Protein AF-A0A934VB43-F1 (afdb_monomer_lite)

Structure (mmCIF, N/CA/C/O backbone):
data_AF-A0A934VB43-F1
#
_entry.id   AF-A0A934VB43-F1
#
loop_
_atom_site.group_PDB
_atom_site.id
_atom_site.type_symbol
_atom_site.label_atom_id
_atom_site.label_alt_id
_atom_site.label_comp_id
_atom_site.label_asym_id
_atom_site.label_entity_id
_atom_site.label_seq_id
_atom_site.pdbx_PDB_ins_code
_atom_site.Cartn_x
_atom_site.Cartn_y
_atom_site.Cartn_z
_atom_site.occupancy
_atom_site.B_iso_or_equiv
_atom_site.auth_seq_id
_atom_site.auth_comp_id
_atom_site.auth_asym_id
_atom_site.auth_atom_id
_atom_site.pdbx_PDB_model_num
ATOM 1 N N . MET A 1 1 ? -65.071 -32.776 -25.000 1.00 30.72 1 MET A N 1
ATOM 2 C CA . MET A 1 1 ? -64.692 -34.018 -24.287 1.00 30.72 1 MET A CA 1
ATOM 3 C C . MET A 1 1 ? -63.366 -33.725 -23.601 1.00 30.72 1 MET A C 1
ATOM 5 O O . MET A 1 1 ? -62.457 -33.312 -24.298 1.00 30.72 1 MET A O 1
ATOM 9 N N . ARG A 1 2 ? -63.382 -33.508 -22.275 1.00 25.47 2 ARG A N 1
ATOM 10 C CA . ARG A 1 2 ? -63.095 -34.509 -21.211 1.00 25.47 2 ARG A CA 1
ATOM 11 C C . ARG A 1 2 ? -61.592 -34.858 -21.193 1.00 25.47 2 ARG A C 1
ATOM 13 O O . ARG A 1 2 ? -61.126 -35.329 -22.214 1.00 25.47 2 ARG A O 1
ATOM 20 N N . CYS A 1 3 ? -60.785 -34.688 -20.141 1.00 23.59 3 CYS A N 1
ATOM 21 C CA . CYS A 1 3 ? -60.962 -34.330 -18.725 1.00 23.59 3 CYS A CA 1
ATOM 22 C C . CYS A 1 3 ? -59.586 -33.889 -18.146 1.00 23.59 3 CYS A C 1
ATOM 24 O O . CYS A 1 3 ? -58.607 -34.555 -18.449 1.00 23.59 3 CYS A O 1
ATOM 26 N N . LEU A 1 4 ? -59.540 -32.782 -17.378 1.00 25.16 4 LEU A N 1
ATOM 27 C CA . LEU A 1 4 ? -59.200 -32.640 -15.930 1.00 25.16 4 LEU A CA 1
ATOM 28 C C . LEU A 1 4 ? -58.019 -33.448 -15.284 1.00 25.16 4 LEU A C 1
ATOM 30 O O . LEU A 1 4 ? -57.544 -34.416 -15.857 1.00 25.16 4 LEU A O 1
ATOM 34 N N . PRO A 1 5 ? -57.515 -33.047 -14.089 1.00 34.06 5 PRO A N 1
ATOM 35 C CA . PRO A 1 5 ? -56.136 -32.613 -13.834 1.00 34.06 5 PRO A CA 1
ATOM 36 C C . PRO A 1 5 ? -55.426 -33.475 -12.762 1.00 34.06 5 PRO A C 1
ATOM 38 O O . PRO A 1 5 ? -56.022 -34.390 -12.198 1.00 34.06 5 PRO A O 1
ATOM 41 N N . ILE A 1 6 ? -54.186 -33.131 -12.392 1.00 23.66 6 ILE A N 1
ATOM 42 C CA . ILE A 1 6 ? -53.597 -33.579 -11.117 1.00 23.66 6 ILE A CA 1
ATOM 43 C C . ILE A 1 6 ? -53.109 -32.364 -10.319 1.00 23.66 6 ILE A C 1
ATOM 45 O O . ILE A 1 6 ? -52.448 -31.469 -10.839 1.00 23.66 6 ILE A O 1
ATOM 49 N N . ILE A 1 7 ? -53.527 -32.355 -9.054 1.00 24.19 7 ILE A N 1
ATOM 50 C CA . ILE A 1 7 ? -53.416 -31.338 -8.009 1.00 24.19 7 ILE A CA 1
ATOM 51 C C . ILE A 1 7 ? -52.409 -31.841 -6.952 1.00 24.19 7 ILE A C 1
ATOM 53 O O . ILE A 1 7 ? -52.614 -32.937 -6.442 1.00 24.19 7 ILE A O 1
ATOM 57 N N . LEU A 1 8 ? -51.422 -30.984 -6.615 1.00 23.41 8 LEU A N 1
ATOM 58 C CA . LEU A 1 8 ? -50.624 -30.836 -5.362 1.00 23.41 8 LEU A CA 1
ATOM 59 C C . LEU A 1 8 ? -49.782 -32.026 -4.805 1.00 23.41 8 LEU A C 1
ATOM 61 O O . LEU A 1 8 ? -50.025 -33.159 -5.204 1.00 23.41 8 LEU A O 1
ATOM 65 N N . PRO A 1 9 ? -48.829 -31.821 -3.845 1.00 28.61 9 PRO A N 1
ATOM 66 C CA . PRO A 1 9 ? -48.512 -30.598 -3.076 1.00 28.61 9 PRO A CA 1
ATOM 67 C C . PRO A 1 9 ? -47.017 -30.199 -2.931 1.00 28.61 9 PRO A C 1
ATOM 69 O O . PRO A 1 9 ? -46.099 -31.004 -3.014 1.00 28.61 9 PRO A O 1
ATOM 72 N N . THR A 1 10 ? -46.827 -28.910 -2.630 1.00 27.45 10 THR A N 1
ATOM 73 C CA . THR A 1 10 ? -45.964 -28.341 -1.574 1.00 27.45 10 THR A CA 1
ATOM 74 C C . THR A 1 10 ? -44.673 -29.084 -1.191 1.00 27.45 10 THR A C 1
ATOM 76 O O . THR A 1 10 ? -44.696 -30.016 -0.393 1.00 27.45 10 THR A O 1
ATOM 79 N N . LEU A 1 11 ? -43.527 -28.539 -1.605 1.00 23.98 11 LEU A N 1
ATOM 80 C CA . LEU A 1 11 ? -42.261 -28.695 -0.887 1.00 23.98 11 LEU A CA 1
ATOM 81 C C . LEU A 1 11 ? -41.616 -27.316 -0.741 1.00 23.98 11 LEU A C 1
ATOM 83 O O . LEU A 1 11 ? -41.136 -26.721 -1.704 1.00 23.98 11 LEU A O 1
ATOM 87 N N . LEU A 1 12 ? -41.680 -26.805 0.491 1.00 26.39 12 LEU A N 1
ATOM 88 C CA . LEU A 1 12 ? -40.843 -25.720 0.979 1.00 26.39 12 LEU A CA 1
ATOM 89 C C . LEU A 1 12 ? -39.377 -26.100 0.742 1.00 26.39 12 LEU A C 1
ATOM 91 O O . LEU A 1 12 ? -38.831 -26.931 1.463 1.00 26.39 12 LEU A O 1
ATOM 95 N N . LEU A 1 13 ? -38.740 -25.473 -0.241 1.00 23.70 13 LEU A N 1
ATOM 96 C CA . LEU A 1 13 ? -37.294 -25.314 -0.253 1.00 23.70 13 LEU A CA 1
ATOM 97 C C . LEU A 1 13 ? -37.015 -23.893 0.216 1.00 23.70 13 LEU A C 1
ATOM 99 O O . LEU A 1 13 ? -37.095 -22.924 -0.534 1.00 23.70 13 LEU A O 1
ATOM 103 N N . SER A 1 14 ? -36.755 -23.798 1.515 1.00 23.78 14 SER A N 1
ATOM 104 C CA . SER A 1 14 ? -35.981 -22.726 2.119 1.00 23.78 14 SER A CA 1
ATOM 105 C C . SER A 1 14 ? -34.763 -22.441 1.241 1.00 23.78 14 SER A C 1
ATOM 107 O O . SER A 1 14 ? -33.879 -23.288 1.112 1.00 23.78 14 SER A O 1
ATOM 109 N N . PHE A 1 15 ? -34.740 -21.258 0.629 1.00 23.98 15 PHE A N 1
ATOM 110 C CA . PHE A 1 15 ? -33.533 -20.678 0.061 1.00 23.98 15 PHE A CA 1
ATOM 111 C C . PHE A 1 15 ? -32.535 -20.508 1.206 1.00 23.98 15 PHE A C 1
ATOM 113 O O . PHE A 1 15 ? -32.638 -19.583 2.008 1.00 23.98 15 PHE A O 1
ATOM 120 N N . ILE A 1 16 ? -31.607 -21.454 1.315 1.00 25.42 16 ILE A N 1
ATOM 121 C CA . ILE A 1 16 ? -30.369 -21.256 2.056 1.00 25.42 16 ILE A CA 1
ATOM 122 C C . ILE A 1 16 ? -29.609 -20.187 1.260 1.00 25.42 16 ILE A C 1
ATOM 124 O O . ILE A 1 16 ? -29.352 -20.414 0.072 1.00 25.42 16 ILE A O 1
ATOM 128 N N . PRO A 1 17 ? -29.303 -19.012 1.834 1.00 25.41 17 PRO A N 1
ATOM 129 C CA . PRO A 1 17 ? -28.443 -18.060 1.158 1.00 25.41 17 PRO A CA 1
ATOM 130 C C . PRO A 1 17 ? -27.089 -18.742 0.952 1.00 25.41 17 PRO A C 1
ATOM 132 O O . PRO A 1 17 ? -26.490 -19.251 1.896 1.00 25.41 17 PRO A O 1
ATOM 135 N N . LEU A 1 18 ? -26.642 -18.796 -0.303 1.00 25.38 18 LEU A N 1
ATOM 136 C CA . LEU A 1 18 ? -25.263 -19.121 -0.639 1.00 25.38 18 LEU A CA 1
ATOM 137 C C . LEU A 1 18 ? -24.367 -18.161 0.151 1.00 25.38 18 LEU A C 1
ATOM 139 O O . LEU A 1 18 ? -24.327 -16.967 -0.141 1.00 25.38 18 LEU A O 1
ATOM 143 N N . GLU A 1 19 ? -23.678 -18.686 1.164 1.00 27.44 19 GLU A N 1
ATOM 144 C CA . GLU A 1 19 ? -22.568 -18.024 1.843 1.00 27.44 19 GLU A CA 1
ATOM 145 C C . GLU A 1 19 ? -21.433 -17.804 0.834 1.00 27.44 19 GLU A C 1
ATOM 147 O O . GLU A 1 19 ? -20.466 -18.557 0.755 1.00 27.44 19 GLU A O 1
ATOM 152 N N . ILE A 1 20 ? -21.545 -16.746 0.034 1.00 32.94 20 ILE A N 1
ATOM 153 C CA . ILE A 1 20 ? -20.415 -16.139 -0.666 1.00 32.94 20 ILE A CA 1
ATOM 154 C C . ILE A 1 20 ? -19.783 -15.177 0.343 1.00 32.94 20 ILE A C 1
ATOM 156 O O . ILE A 1 20 ? -20.053 -13.982 0.348 1.00 32.94 20 ILE A O 1
ATOM 160 N N . GLY A 1 21 ? -19.025 -15.727 1.290 1.00 27.56 21 GLY A N 1
ATOM 161 C CA . GLY A 1 21 ? -18.417 -14.934 2.365 1.00 27.56 21 GLY A CA 1
ATOM 162 C C . GLY A 1 21 ? -17.287 -15.614 3.133 1.00 27.56 21 GLY A C 1
ATOM 163 O O . GLY A 1 21 ? -16.625 -14.963 3.934 1.00 27.56 21 GLY A O 1
ATOM 164 N N . ALA A 1 22 ? -17.015 -16.893 2.875 1.00 32.62 22 ALA A N 1
ATOM 165 C CA . ALA A 1 22 ? -15.919 -17.616 3.501 1.00 32.62 22 ALA A CA 1
ATOM 166 C C . ALA A 1 22 ? -15.182 -18.453 2.455 1.00 32.62 22 ALA A C 1
ATOM 168 O O . ALA A 1 22 ? -15.518 -19.608 2.228 1.00 32.62 22 ALA A O 1
ATOM 169 N N . GLN A 1 23 ? -14.173 -17.878 1.809 1.00 29.91 23 GLN A N 1
ATOM 170 C CA . GLN A 1 23 ? -13.089 -18.644 1.201 1.00 29.91 23 GLN A CA 1
ATOM 171 C C . GLN A 1 23 ? -11.863 -17.739 1.091 1.00 29.91 23 GLN A C 1
ATOM 173 O O . GLN A 1 23 ? -12.001 -16.542 0.861 1.00 29.91 23 GLN A O 1
ATOM 178 N N . TYR A 1 24 ? -10.687 -18.331 1.300 1.00 35.50 24 TYR A N 1
ATOM 179 C CA . TYR A 1 24 ? -9.363 -17.716 1.462 1.00 35.50 24 TYR A CA 1
ATOM 180 C C . TYR A 1 24 ? -8.960 -17.312 2.891 1.00 35.50 24 TYR A C 1
ATOM 182 O O . TYR A 1 24 ? -8.336 -16.277 3.102 1.00 35.50 24 TYR A O 1
ATOM 190 N N . ALA A 1 25 ? -9.198 -18.186 3.871 1.00 29.27 25 ALA A N 1
ATOM 191 C CA . ALA A 1 25 ? -8.056 -18.532 4.718 1.00 29.27 25 ALA A CA 1
ATOM 192 C C . ALA A 1 25 ? -7.138 -19.406 3.842 1.00 29.27 25 ALA A C 1
ATOM 194 O O . ALA A 1 25 ? -7.647 -20.404 3.312 1.00 29.27 25 ALA A O 1
ATOM 195 N N . PRO A 1 26 ? -5.861 -19.054 3.594 1.00 35.50 26 PRO A N 1
ATOM 196 C CA . PRO A 1 26 ? -4.955 -20.016 2.985 1.00 35.50 26 PRO A CA 1
ATOM 197 C C . PRO A 1 26 ? -4.969 -21.262 3.875 1.00 35.50 26 PRO A C 1
ATOM 199 O O . PRO A 1 26 ? -4.879 -21.171 5.102 1.00 35.50 26 PRO A O 1
ATOM 202 N N . ALA A 1 27 ? -5.198 -22.430 3.273 1.00 32.72 27 ALA A N 1
ATOM 203 C CA . ALA A 1 27 ? -4.900 -23.682 3.947 1.00 32.72 27 ALA A CA 1
ATOM 204 C C . ALA A 1 27 ? -3.429 -23.582 4.356 1.00 32.72 27 ALA A C 1
ATOM 206 O O . ALA A 1 27 ? -2.616 -23.421 3.456 1.00 32.72 27 ALA A O 1
ATOM 207 N N . GLY A 1 28 ? -3.156 -23.570 5.671 1.00 41.34 28 GLY A N 1
ATOM 208 C CA . GLY A 1 28 ? -1.897 -23.112 6.273 1.00 41.34 28 GLY A CA 1
ATOM 209 C C . GLY A 1 28 ? -0.705 -23.280 5.345 1.00 41.34 28 GLY A C 1
ATOM 210 O O . GLY A 1 28 ? -0.304 -24.416 5.077 1.00 41.34 28 GLY A O 1
ATOM 211 N N . ASP A 1 29 ? -0.223 -22.158 4.809 1.00 54.03 29 ASP A N 1
ATOM 212 C CA . ASP A 1 29 ? 0.925 -22.169 3.919 1.00 54.03 29 ASP A CA 1
ATOM 213 C C . ASP A 1 29 ? 2.072 -22.832 4.676 1.00 54.03 29 ASP A C 1
ATOM 215 O O . ASP A 1 29 ? 2.354 -22.524 5.835 1.00 54.03 29 ASP A O 1
ATOM 219 N N . ASP A 1 30 ? 2.675 -23.838 4.049 1.00 66.38 30 ASP A N 1
ATOM 220 C CA . ASP A 1 30 ? 3.844 -24.493 4.610 1.00 66.38 30 ASP A CA 1
ATOM 221 C C . ASP A 1 30 ? 4.905 -23.402 4.819 1.00 66.38 30 ASP A C 1
ATOM 223 O O . ASP A 1 30 ? 5.320 -22.805 3.822 1.00 66.38 30 ASP A O 1
ATOM 227 N N . PRO A 1 31 ? 5.362 -23.119 6.059 1.00 61.28 31 PRO A N 1
ATOM 228 C CA . PRO A 1 31 ? 6.317 -22.042 6.319 1.00 61.28 31 PRO A CA 1
ATOM 229 C C . PRO A 1 31 ? 7.597 -22.218 5.495 1.00 61.28 31 PRO A C 1
ATOM 231 O O . PRO A 1 31 ? 8.304 -21.252 5.209 1.00 61.28 31 PRO A O 1
ATOM 234 N N . ARG A 1 32 ? 7.860 -23.444 5.018 1.00 62.59 32 ARG A N 1
ATOM 235 C CA . ARG A 1 32 ? 8.969 -23.748 4.119 1.00 62.59 32 ARG A CA 1
ATOM 236 C C . ARG A 1 32 ? 8.833 -23.152 2.714 1.00 62.59 32 ARG A C 1
ATOM 238 O O . ARG A 1 32 ? 9.773 -23.212 1.928 1.00 62.59 32 ARG A O 1
ATOM 245 N N . GLN A 1 33 ? 7.684 -22.583 2.378 1.00 81.75 33 GLN A N 1
ATOM 246 C CA . GLN A 1 33 ? 7.488 -21.857 1.133 1.00 81.75 33 GLN A CA 1
ATOM 247 C C . GLN A 1 33 ? 7.975 -20.414 1.216 1.00 81.75 33 GLN A C 1
ATOM 249 O O . GLN A 1 33 ? 8.106 -19.810 0.157 1.00 81.75 33 GLN A O 1
ATOM 254 N N . HIS A 1 34 ? 8.279 -19.872 2.401 1.00 89.12 34 HIS A N 1
ATOM 255 C CA . HIS A 1 34 ? 8.817 -18.519 2.545 1.00 89.12 34 HIS A CA 1
ATOM 256 C C . HIS A 1 34 ? 10.342 -18.503 2.409 1.00 89.12 34 HIS A C 1
ATOM 258 O O . HIS A 1 34 ? 11.020 -19.315 3.045 1.00 89.12 34 HIS A O 1
ATOM 264 N N . ARG A 1 35 ? 10.893 -17.592 1.591 1.00 91.12 35 ARG A N 1
ATOM 265 C CA . ARG A 1 35 ? 12.351 -17.501 1.375 1.00 91.12 35 ARG A CA 1
ATOM 266 C C . ARG A 1 35 ? 12.960 -16.310 2.101 1.00 91.12 35 ARG A C 1
ATOM 268 O O . ARG A 1 35 ? 12.441 -15.196 2.019 1.00 91.12 35 ARG A O 1
ATOM 275 N N . MET A 1 36 ? 14.102 -16.549 2.739 1.00 92.12 36 MET A N 1
ATOM 276 C CA . MET A 1 36 ? 15.001 -15.495 3.204 1.00 92.12 36 MET A CA 1
ATOM 277 C C . MET A 1 36 ? 16.068 -15.269 2.143 1.00 92.12 36 MET A C 1
ATOM 279 O O . MET A 1 36 ? 16.710 -16.223 1.704 1.00 92.12 36 MET A O 1
ATOM 283 N N . ARG A 1 37 ? 16.262 -14.019 1.737 1.00 92.62 37 ARG A N 1
ATOM 284 C CA . ARG A 1 37 ? 17.251 -13.611 0.748 1.00 92.62 37 ARG A CA 1
ATOM 285 C C . ARG A 1 37 ? 18.267 -12.677 1.389 1.00 92.62 37 ARG A C 1
ATOM 287 O O . ARG A 1 37 ? 17.895 -11.710 2.044 1.00 92.62 37 ARG A O 1
ATOM 294 N N . PHE A 1 38 ? 19.544 -12.971 1.203 1.00 90.25 38 PHE A N 1
ATOM 295 C CA . PHE A 1 38 ? 20.630 -12.070 1.582 1.00 90.25 38 PHE A CA 1
ATOM 296 C C . PHE A 1 38 ? 21.408 -11.716 0.335 1.00 90.25 38 PHE A C 1
ATOM 298 O O . PHE A 1 38 ? 21.824 -12.620 -0.392 1.00 90.25 38 PHE A O 1
ATOM 305 N N . CYS A 1 39 ? 21.603 -10.425 0.091 1.00 87.44 39 CYS A N 1
ATOM 306 C CA . CYS A 1 39 ? 22.468 -9.970 -0.980 1.00 87.44 39 CYS A CA 1
ATOM 307 C C . CYS A 1 39 ? 23.866 -9.634 -0.459 1.00 87.44 39 CYS A C 1
ATOM 309 O O . CYS A 1 39 ? 24.011 -9.126 0.645 1.00 87.44 39 CYS A O 1
ATOM 311 N N . GLY A 1 40 ? 24.911 -9.904 -1.238 1.00 84.69 40 GLY A N 1
ATOM 312 C CA . GLY A 1 40 ? 26.276 -9.477 -0.924 1.00 84.69 40 GLY A CA 1
ATOM 313 C C . GLY A 1 40 ? 27.052 -8.998 -2.150 1.00 84.69 40 GLY A C 1
ATOM 314 O O . GLY A 1 40 ? 26.732 -9.336 -3.292 1.00 84.69 40 GLY A O 1
ATOM 315 N N . PHE A 1 41 ? 28.125 -8.235 -1.919 1.00 79.94 41 PHE A N 1
ATOM 316 C CA . PHE A 1 41 ? 29.091 -7.846 -2.967 1.00 79.94 41 PHE A CA 1
ATOM 317 C C . PHE A 1 41 ? 30.119 -8.947 -3.281 1.00 79.94 41 PHE A C 1
ATOM 319 O O . PHE A 1 41 ? 30.823 -8.890 -4.295 1.00 79.94 41 PHE A O 1
ATOM 326 N N . GLY A 1 42 ? 30.205 -9.958 -2.415 1.00 80.50 42 GLY A N 1
ATOM 327 C CA . GLY A 1 42 ? 31.135 -11.081 -2.494 1.00 80.50 42 GLY A CA 1
ATOM 328 C C . GLY A 1 42 ? 30.456 -12.396 -2.124 1.00 80.50 42 GLY A C 1
ATOM 329 O O . GLY A 1 42 ? 29.329 -12.631 -2.537 1.00 80.50 42 GLY A O 1
ATOM 330 N N . GLY A 1 43 ? 31.163 -13.254 -1.391 1.00 80.50 43 GLY A N 1
ATOM 331 C CA . GLY A 1 43 ? 30.650 -14.524 -0.874 1.00 80.50 43 GLY A CA 1
ATOM 332 C C . GLY A 1 43 ? 31.689 -15.640 -0.950 1.00 80.50 43 GLY A C 1
ATOM 333 O O . GLY A 1 43 ? 32.466 -15.709 -1.901 1.00 80.50 43 GLY A O 1
ATOM 334 N N . ASN A 1 44 ? 31.712 -16.496 0.068 1.00 82.94 44 ASN A N 1
ATOM 335 C CA . ASN A 1 44 ? 32.558 -17.684 0.151 1.00 82.94 44 ASN A CA 1
ATOM 336 C C . ASN A 1 44 ? 31.795 -18.821 0.856 1.00 82.94 44 ASN A C 1
ATOM 338 O O . ASN A 1 44 ? 30.728 -18.596 1.432 1.00 82.94 44 ASN A O 1
ATOM 342 N N . GLY A 1 45 ? 32.354 -20.033 0.839 1.00 84.94 45 GLY A N 1
ATOM 343 C CA . GLY A 1 45 ? 31.740 -21.195 1.486 1.00 84.94 45 GLY A CA 1
ATOM 344 C C . GLY A 1 45 ? 31.411 -20.990 2.970 1.00 84.94 45 GLY A C 1
ATOM 345 O O . GLY A 1 45 ? 30.345 -21.414 3.401 1.00 84.94 45 GLY A O 1
ATOM 346 N N . GLU A 1 46 ? 32.256 -20.283 3.728 1.00 85.38 46 GLU A N 1
ATOM 347 C CA . GLU A 1 46 ? 32.036 -20.019 5.159 1.00 85.38 46 GLU A CA 1
ATOM 348 C C . GLU A 1 46 ? 30.787 -19.164 5.412 1.00 85.38 46 GLU A C 1
ATOM 350 O O . GLU A 1 46 ? 29.959 -19.513 6.254 1.00 85.38 46 GLU A O 1
ATOM 355 N N . LEU A 1 47 ? 30.600 -18.088 4.640 1.00 84.81 47 LEU A N 1
ATOM 356 C CA . LEU A 1 47 ? 29.392 -17.268 4.699 1.00 84.81 47 LEU A CA 1
ATOM 357 C C . LEU A 1 47 ? 28.147 -18.101 4.367 1.00 84.81 47 LEU A C 1
ATOM 359 O O . LEU A 1 47 ? 27.143 -18.030 5.075 1.00 84.81 47 LEU A O 1
ATOM 363 N N . LEU A 1 48 ? 28.207 -18.908 3.305 1.00 88.94 48 LEU A N 1
ATOM 364 C CA . LEU A 1 48 ? 27.081 -19.749 2.891 1.00 88.94 48 LEU A CA 1
ATOM 365 C C . LEU A 1 48 ? 26.742 -20.817 3.942 1.00 88.94 48 LEU A C 1
ATOM 367 O O . LEU A 1 48 ? 25.565 -21.070 4.210 1.00 88.94 48 LEU A O 1
ATOM 371 N N . ASP A 1 49 ? 27.754 -21.421 4.564 1.00 87.44 49 ASP A N 1
ATOM 372 C CA . ASP A 1 49 ? 27.588 -22.394 5.647 1.00 87.44 49 ASP A CA 1
ATOM 373 C C . ASP A 1 49 ? 26.952 -21.741 6.881 1.00 87.44 49 ASP A C 1
ATOM 375 O O . ASP A 1 49 ? 26.014 -22.295 7.459 1.00 87.44 49 ASP A O 1
ATOM 379 N N . ALA A 1 50 ? 27.391 -20.533 7.244 1.00 83.50 50 ALA A N 1
ATOM 380 C CA . ALA A 1 50 ? 26.793 -19.772 8.335 1.00 83.50 50 ALA A CA 1
ATOM 381 C C . ALA A 1 50 ? 25.311 -19.470 8.058 1.00 83.50 50 ALA A C 1
ATOM 383 O O . ALA A 1 50 ? 24.448 -19.815 8.869 1.00 83.50 50 ALA A O 1
ATOM 384 N N . LEU A 1 51 ? 24.996 -18.883 6.897 1.00 86.38 51 LEU A N 1
ATOM 385 C CA . LEU A 1 51 ? 23.628 -18.497 6.539 1.00 86.38 51 LEU A CA 1
ATOM 386 C C . LEU A 1 51 ? 22.683 -19.707 6.445 1.00 86.38 51 LEU A C 1
ATOM 388 O O . LEU A 1 51 ? 21.593 -19.691 7.024 1.00 86.38 51 LEU A O 1
ATOM 392 N N . SER A 1 52 ? 23.103 -20.778 5.767 1.00 85.00 52 SER A N 1
ATOM 393 C CA . SER A 1 52 ? 22.294 -21.999 5.611 1.00 85.00 52 SER A CA 1
ATOM 394 C C . SER A 1 52 ? 22.074 -22.746 6.931 1.00 85.00 52 SER A C 1
ATOM 396 O O . SER A 1 52 ? 21.063 -23.428 7.105 1.00 85.00 52 SER A O 1
ATOM 398 N N . ALA A 1 53 ? 22.969 -22.584 7.912 1.00 82.19 53 ALA A N 1
ATOM 399 C CA . ALA A 1 53 ? 22.771 -23.136 9.248 1.00 82.19 53 ALA A CA 1
ATOM 400 C C . ALA A 1 53 ? 21.654 -22.430 10.040 1.00 82.19 53 ALA A C 1
ATOM 402 O O . ALA A 1 53 ? 21.110 -23.049 10.967 1.00 82.19 53 ALA A O 1
ATOM 403 N N . MET A 1 54 ? 21.331 -21.175 9.695 1.00 80.00 54 MET A N 1
ATOM 404 C CA . MET A 1 54 ? 20.328 -20.345 10.372 1.00 80.00 54 MET A CA 1
ATOM 405 C C . MET A 1 54 ? 18.932 -20.462 9.756 1.00 80.00 54 MET A C 1
ATOM 407 O O . MET A 1 54 ? 17.958 -20.505 10.513 1.00 80.00 54 MET A O 1
ATOM 411 N N . TRP A 1 55 ? 18.828 -20.550 8.425 1.00 83.69 55 TRP A N 1
ATOM 412 C CA . TRP A 1 55 ? 17.541 -20.594 7.727 1.00 83.69 55 TRP A CA 1
ATOM 413 C C . TRP A 1 55 ? 17.486 -21.686 6.651 1.00 83.69 55 TRP A C 1
ATOM 415 O O . TRP A 1 55 ? 18.368 -21.749 5.796 1.00 83.69 55 TRP A O 1
ATOM 425 N N . PRO A 1 56 ? 16.432 -22.525 6.646 1.00 75.62 56 PRO A N 1
ATOM 426 C CA . PRO A 1 56 ? 16.348 -23.680 5.753 1.00 75.62 56 PRO A CA 1
ATOM 427 C C . PRO A 1 56 ? 16.036 -23.325 4.288 1.00 75.62 56 PRO A C 1
ATOM 429 O O . PRO A 1 56 ? 16.380 -24.103 3.404 1.00 75.62 56 PRO A O 1
ATOM 432 N N . ASN A 1 57 ? 15.402 -22.176 4.012 1.00 84.56 57 ASN A N 1
ATOM 433 C CA . ASN A 1 57 ? 14.989 -21.762 2.661 1.00 84.56 57 ASN A CA 1
ATOM 434 C C . ASN A 1 57 ? 15.680 -20.465 2.250 1.00 84.56 57 ASN A C 1
ATOM 436 O O . ASN A 1 57 ? 15.070 -19.395 2.192 1.00 84.56 57 ASN A O 1
ATOM 440 N N . LEU A 1 58 ? 16.977 -20.583 1.998 1.00 90.19 58 LEU A N 1
ATOM 441 C CA . LEU A 1 58 ? 17.851 -19.458 1.712 1.00 90.19 58 LEU A CA 1
ATOM 442 C C . LEU A 1 58 ? 18.024 -19.238 0.200 1.00 90.19 58 LEU A C 1
ATOM 444 O O . LEU A 1 58 ? 18.306 -20.168 -0.564 1.00 90.19 58 LEU A O 1
ATOM 448 N N . ASP A 1 59 ? 17.886 -17.984 -0.218 1.00 92.56 59 ASP A N 1
ATOM 449 C CA . ASP A 1 59 ? 18.308 -17.466 -1.520 1.00 92.56 59 ASP A CA 1
ATOM 450 C C . ASP A 1 59 ? 19.523 -16.561 -1.294 1.00 92.56 59 ASP A C 1
ATOM 452 O O . ASP A 1 59 ? 19.446 -15.565 -0.575 1.00 92.56 59 ASP A O 1
ATOM 456 N N . TYR A 1 60 ? 20.670 -16.921 -1.862 1.00 93.81 60 TYR A N 1
ATOM 457 C CA . TYR A 1 60 ? 21.823 -16.036 -1.845 1.00 93.81 60 TYR A CA 1
ATOM 458 C C . TYR A 1 60 ? 21.820 -15.181 -3.106 1.00 93.81 60 TYR A C 1
ATOM 460 O O . TYR A 1 60 ? 21.973 -15.683 -4.225 1.00 93.81 60 TYR A O 1
ATOM 468 N N . CYS A 1 61 ? 21.655 -13.880 -2.909 1.00 93.56 61 CYS A N 1
ATOM 469 C CA . CYS A 1 61 ? 21.782 -12.887 -3.951 1.00 93.56 61 CYS A CA 1
ATOM 470 C C . CYS A 1 61 ? 23.209 -12.340 -3.989 1.00 93.56 61 CYS A C 1
ATOM 472 O O . CYS A 1 61 ? 23.851 -12.139 -2.959 1.00 93.56 61 CYS A O 1
ATOM 474 N N . ARG A 1 62 ? 23.706 -12.051 -5.187 1.00 92.31 62 ARG A N 1
ATOM 475 C CA . ARG A 1 62 ? 24.952 -11.310 -5.358 1.00 92.31 62 ARG A CA 1
ATOM 476 C C . ARG A 1 62 ? 24.760 -10.114 -6.281 1.00 92.31 62 ARG A C 1
ATOM 478 O O . ARG A 1 62 ? 24.104 -10.219 -7.320 1.00 92.31 62 ARG A O 1
ATOM 485 N N . ALA A 1 63 ? 25.390 -8.995 -5.932 1.00 91.00 63 ALA A N 1
ATOM 486 C CA . ALA A 1 63 ? 25.510 -7.853 -6.828 1.00 91.00 63 ALA A CA 1
ATOM 487 C C . ALA A 1 63 ? 26.218 -8.279 -8.127 1.00 91.00 63 ALA A C 1
ATOM 489 O O . ALA A 1 63 ? 27.313 -8.849 -8.108 1.00 91.00 63 ALA A O 1
ATOM 490 N N . TYR A 1 64 ? 25.577 -8.030 -9.264 1.00 92.81 64 TYR A N 1
ATOM 491 C CA . TYR A 1 64 ? 26.087 -8.399 -10.573 1.00 92.81 64 TYR A CA 1
ATOM 492 C C . TYR A 1 64 ? 27.273 -7.515 -10.947 1.00 92.81 64 TYR A C 1
ATOM 494 O O . TYR A 1 64 ? 27.161 -6.292 -11.021 1.00 92.81 64 TYR A O 1
ATOM 502 N N . ASP A 1 65 ? 28.393 -8.162 -11.251 1.00 92.06 65 ASP A N 1
ATOM 503 C CA . ASP A 1 65 ? 29.622 -7.512 -11.684 1.00 92.06 65 ASP A CA 1
ATOM 504 C C . ASP A 1 65 ? 30.111 -8.183 -12.970 1.00 92.06 65 ASP A C 1
ATOM 506 O O . ASP A 1 65 ? 30.481 -9.362 -12.986 1.00 92.06 65 ASP A O 1
ATOM 510 N N . ARG A 1 66 ? 30.096 -7.422 -14.068 1.00 90.62 66 ARG A N 1
ATOM 511 C CA . ARG A 1 66 ? 30.475 -7.905 -15.400 1.00 90.62 66 ARG A CA 1
ATOM 512 C C . ARG A 1 66 ? 31.894 -8.477 -15.427 1.00 90.62 66 ARG A C 1
ATOM 514 O O . ARG A 1 66 ? 32.146 -9.420 -16.178 1.00 90.62 66 ARG A O 1
ATOM 521 N N . ASP A 1 67 ? 32.796 -7.940 -14.614 1.00 93.19 67 ASP A N 1
ATOM 522 C CA . ASP A 1 67 ? 34.207 -8.317 -14.634 1.00 93.19 67 ASP A CA 1
ATOM 523 C C . ASP A 1 67 ? 34.502 -9.518 -13.718 1.00 93.19 67 ASP A C 1
ATOM 525 O O . ASP A 1 67 ? 35.599 -10.075 -13.755 1.00 93.19 67 ASP A O 1
ATOM 529 N N . LYS A 1 68 ? 33.504 -9.987 -12.951 1.00 94.88 68 LYS A N 1
ATOM 530 C CA . LYS A 1 68 ? 33.618 -11.111 -12.000 1.00 94.88 68 LYS A CA 1
ATOM 531 C C . LYS A 1 68 ? 32.708 -12.296 -12.327 1.00 94.88 68 LYS A C 1
ATOM 533 O O . LYS A 1 68 ? 32.329 -13.064 -11.443 1.00 94.88 68 LYS A O 1
ATOM 538 N N . VAL A 1 69 ? 32.354 -12.480 -13.600 1.00 95.94 69 VAL A N 1
ATOM 539 C CA . VAL A 1 69 ? 31.514 -13.608 -14.053 1.00 95.94 69 VAL A CA 1
ATOM 540 C C . VAL A 1 69 ? 32.051 -14.982 -13.609 1.00 95.94 69 VAL A C 1
ATOM 542 O O . VAL A 1 69 ? 31.242 -15.768 -13.111 1.00 95.94 69 VAL A O 1
ATOM 545 N N . PRO A 1 70 ? 33.362 -15.296 -13.712 1.00 96.75 70 PRO A N 1
ATOM 546 C CA . PRO A 1 70 ? 33.889 -16.574 -13.225 1.00 96.75 70 PRO A CA 1
ATOM 547 C C . PRO A 1 70 ? 33.646 -16.794 -11.725 1.00 96.75 70 PRO A C 1
ATOM 549 O O . PRO A 1 70 ? 33.185 -17.866 -11.334 1.00 96.75 70 PRO A O 1
ATOM 552 N N . ASP A 1 71 ? 33.866 -15.767 -10.901 1.00 94.56 71 ASP A N 1
ATOM 553 C CA . ASP A 1 71 ? 33.648 -15.839 -9.452 1.00 94.56 71 ASP A CA 1
ATOM 554 C C . ASP A 1 71 ? 32.167 -16.049 -9.123 1.00 94.56 71 ASP A C 1
ATOM 556 O O . ASP A 1 71 ? 31.820 -16.787 -8.204 1.00 94.56 71 ASP A O 1
ATOM 560 N N . MET A 1 72 ? 31.269 -15.385 -9.859 1.00 95.88 72 MET A N 1
ATOM 561 C CA . MET A 1 72 ? 29.824 -15.559 -9.683 1.00 95.88 72 MET A CA 1
ATOM 562 C C . MET A 1 72 ? 29.383 -16.979 -10.052 1.00 95.88 72 MET A C 1
ATOM 564 O O . MET A 1 72 ? 28.564 -17.560 -9.344 1.00 95.88 72 MET A O 1
ATOM 568 N N . ALA A 1 73 ? 29.938 -17.560 -11.119 1.00 96.81 73 ALA A N 1
ATOM 569 C CA . ALA A 1 73 ? 29.633 -18.928 -11.541 1.00 96.81 73 ALA A CA 1
ATOM 570 C C . ALA A 1 73 ? 30.136 -19.983 -10.537 1.00 96.81 73 ALA A C 1
ATOM 572 O O . ALA A 1 73 ? 29.450 -20.979 -10.275 1.00 96.81 73 ALA A O 1
ATOM 573 N N . ALA A 1 74 ? 31.314 -19.757 -9.943 1.00 95.62 74 ALA A N 1
ATOM 574 C CA . ALA A 1 74 ? 31.832 -20.591 -8.861 1.00 95.62 74 ALA A CA 1
ATOM 575 C C . ALA A 1 74 ? 30.891 -20.553 -7.646 1.00 95.62 74 ALA A C 1
ATOM 577 O O . ALA A 1 74 ? 30.416 -21.598 -7.201 1.00 95.62 74 ALA A O 1
ATOM 578 N N . LEU A 1 75 ? 30.501 -19.353 -7.204 1.00 94.19 75 LEU A N 1
ATOM 579 C CA . LEU A 1 75 ? 29.588 -19.171 -6.074 1.00 94.19 75 LEU A CA 1
ATOM 580 C C . LEU A 1 75 ? 28.185 -19.755 -6.333 1.00 94.19 75 LEU A C 1
ATOM 582 O O . LEU A 1 75 ? 27.584 -20.379 -5.457 1.00 94.19 75 LEU A O 1
ATOM 586 N N . SER A 1 76 ? 27.669 -19.630 -7.560 1.00 96.00 76 SER A N 1
ATOM 587 C CA . SER A 1 76 ? 26.422 -20.285 -7.984 1.00 96.00 76 SER A CA 1
ATOM 588 C C . SER A 1 76 ? 26.508 -21.818 -7.915 1.00 96.00 76 SER A C 1
ATOM 590 O O . SER A 1 76 ? 25.516 -22.511 -7.682 1.00 96.00 76 SER A O 1
ATOM 592 N N . SER A 1 77 ? 27.693 -22.392 -8.111 1.00 95.50 77 SER A N 1
ATOM 593 C CA . SER A 1 77 ? 27.899 -23.836 -7.977 1.00 95.50 77 SER A CA 1
ATOM 594 C C . SER A 1 77 ? 27.968 -24.252 -6.505 1.00 95.50 77 SER A C 1
ATOM 596 O O . SER A 1 77 ? 27.255 -25.173 -6.113 1.00 95.50 77 SER A O 1
ATOM 598 N N . GLU A 1 78 ? 28.700 -23.508 -5.672 1.00 94.62 78 GLU A N 1
ATOM 599 C CA . GLU A 1 78 ? 28.792 -23.751 -4.221 1.00 94.62 78 GLU A CA 1
ATOM 600 C C . GLU A 1 78 ? 27.440 -23.643 -3.496 1.00 94.62 78 GLU A C 1
ATOM 602 O O . GLU A 1 78 ? 27.156 -24.409 -2.571 1.00 94.62 78 GLU A O 1
ATOM 607 N N . THR A 1 79 ? 26.584 -22.708 -3.915 1.00 93.19 79 THR A N 1
ATOM 608 C CA . THR A 1 79 ? 25.216 -22.563 -3.385 1.00 93.19 79 THR A CA 1
ATOM 609 C C . THR A 1 79 ? 24.323 -23.738 -3.776 1.00 93.19 79 THR A C 1
ATOM 611 O O . THR A 1 79 ? 23.581 -24.250 -2.936 1.00 93.19 79 THR A O 1
ATOM 614 N N . ARG A 1 80 ? 24.431 -24.238 -5.015 1.00 91.00 80 ARG A N 1
ATOM 615 C CA . ARG A 1 80 ? 23.699 -25.436 -5.463 1.00 91.00 80 ARG A CA 1
ATOM 616 C C . ARG A 1 80 ? 24.113 -26.692 -4.700 1.00 91.00 80 ARG A C 1
ATOM 618 O O . ARG A 1 80 ? 23.243 -27.481 -4.343 1.00 91.00 80 ARG A O 1
ATOM 625 N N . GLU A 1 81 ? 25.400 -26.855 -4.392 1.00 92.44 81 GLU A N 1
ATOM 626 C CA . GLU A 1 81 ? 25.897 -27.953 -3.543 1.00 92.44 81 GLU A CA 1
ATOM 627 C C . GLU A 1 81 ? 25.275 -27.933 -2.135 1.00 92.44 81 GLU A C 1
ATOM 629 O O . GLU A 1 81 ? 25.077 -28.983 -1.525 1.00 92.44 81 GLU A O 1
ATOM 634 N N . ARG A 1 82 ? 24.885 -26.746 -1.655 1.00 91.00 82 ARG A N 1
ATOM 635 C CA . ARG A 1 82 ? 24.208 -26.517 -0.368 1.00 91.00 82 ARG A CA 1
ATOM 636 C C . ARG A 1 82 ? 22.683 -26.492 -0.463 1.00 91.00 82 ARG A C 1
ATOM 638 O O . ARG A 1 82 ? 22.017 -26.180 0.518 1.00 91.00 82 ARG A O 1
ATOM 645 N N . SER A 1 83 ? 22.109 -26.834 -1.619 1.00 89.75 83 SER A N 1
ATOM 646 C CA . SER A 1 83 ? 20.658 -26.769 -1.870 1.00 89.75 83 SER A CA 1
ATOM 647 C C . SER A 1 83 ? 20.048 -25.370 -1.680 1.00 89.75 83 SER A C 1
ATOM 649 O O . SER A 1 83 ? 18.861 -25.242 -1.383 1.00 89.75 83 SER A O 1
ATOM 651 N N . MET A 1 84 ? 20.844 -24.318 -1.874 1.00 91.44 84 MET A N 1
ATOM 652 C CA . MET A 1 84 ? 20.400 -22.925 -1.819 1.00 91.44 84 MET A CA 1
ATOM 653 C C . MET A 1 84 ? 20.008 -22.420 -3.210 1.00 91.44 84 MET A C 1
ATOM 655 O O . MET A 1 84 ? 20.485 -22.923 -4.232 1.00 91.44 84 MET A O 1
ATOM 659 N N . GLN A 1 85 ? 19.154 -21.396 -3.263 1.00 92.19 85 GLN A N 1
ATOM 660 C CA . GLN A 1 85 ? 18.931 -20.654 -4.507 1.00 92.19 85 GLN A CA 1
ATOM 661 C C . GLN A 1 85 ? 20.036 -19.614 -4.699 1.00 92.19 85 GLN A C 1
ATOM 663 O O . GLN A 1 85 ? 20.586 -19.101 -3.726 1.00 92.19 85 GLN A O 1
ATOM 668 N N . PHE A 1 86 ? 20.363 -19.331 -5.960 1.00 95.44 86 PHE A N 1
ATOM 669 C CA . PHE A 1 86 ? 21.306 -18.284 -6.327 1.00 95.44 86 PHE A CA 1
ATOM 670 C C . PHE A 1 86 ? 20.648 -17.319 -7.302 1.00 95.44 86 PHE A C 1
ATOM 672 O O . PHE A 1 86 ? 20.091 -17.731 -8.330 1.00 95.44 86 PHE A O 1
ATOM 679 N N . SER A 1 87 ? 20.736 -16.039 -6.982 1.00 95.88 87 SER A N 1
ATOM 680 C CA . SER A 1 87 ? 20.176 -14.952 -7.770 1.00 95.88 87 SER A CA 1
ATOM 681 C C . SER A 1 87 ? 21.199 -13.830 -7.926 1.00 95.88 87 SER A C 1
ATOM 683 O O . SER A 1 87 ? 22.158 -13.719 -7.164 1.00 95.88 87 SER A O 1
ATOM 685 N N . LEU A 1 88 ? 21.024 -13.010 -8.956 1.00 95.88 88 LEU A N 1
ATOM 686 C CA . LEU A 1 88 ? 21.877 -11.850 -9.202 1.00 95.88 88 LEU A CA 1
ATOM 687 C C . LEU A 1 88 ? 21.043 -10.582 -9.195 1.00 95.88 88 LEU A C 1
ATOM 689 O O . LEU A 1 88 ? 19.870 -10.627 -9.563 1.00 95.88 88 LEU A O 1
ATOM 693 N N . GLN A 1 89 ? 21.641 -9.454 -8.823 1.00 93.00 89 GLN A N 1
ATOM 694 C CA . GLN A 1 89 ? 20.948 -8.172 -8.887 1.00 93.00 89 GLN A CA 1
ATOM 695 C C . GLN A 1 89 ? 21.820 -7.008 -9.319 1.00 93.00 89 GLN A C 1
ATOM 697 O O . GLN A 1 89 ? 23.027 -7.017 -9.108 1.00 93.00 89 GLN A O 1
ATOM 702 N N . ALA A 1 90 ? 21.209 -5.986 -9.907 1.00 88.94 90 ALA A N 1
ATOM 703 C CA . ALA A 1 90 ? 21.896 -4.755 -10.270 1.00 88.94 90 ALA A CA 1
ATOM 704 C C . ALA A 1 90 ? 20.961 -3.553 -10.185 1.00 88.94 90 ALA A C 1
ATOM 706 O O . ALA A 1 90 ? 19.785 -3.662 -10.530 1.00 88.94 90 ALA A O 1
ATOM 707 N N . ALA A 1 91 ? 21.515 -2.383 -9.860 1.00 79.44 91 ALA A N 1
ATOM 708 C CA . ALA A 1 91 ? 20.780 -1.118 -9.850 1.00 79.44 91 ALA A CA 1
ATOM 709 C C . ALA A 1 91 ? 20.391 -0.593 -11.255 1.00 79.44 91 ALA A C 1
ATOM 711 O O . ALA A 1 91 ? 19.880 0.510 -11.414 1.00 79.44 91 ALA A O 1
ATOM 712 N N . GLY A 1 92 ? 20.698 -1.359 -12.305 1.00 80.19 92 GLY A N 1
ATOM 713 C CA . GLY A 1 92 ? 20.423 -1.051 -13.702 1.00 80.19 92 GLY A CA 1
ATOM 714 C C . GLY A 1 92 ? 21.281 -1.896 -14.644 1.00 80.19 92 GLY A C 1
ATOM 715 O O . GLY A 1 92 ? 21.981 -2.811 -14.199 1.00 80.19 92 GLY A O 1
ATOM 716 N N . PRO A 1 93 ? 21.251 -1.627 -15.960 1.00 86.19 93 PRO A N 1
ATOM 717 C CA . PRO A 1 93 ? 22.145 -2.286 -16.899 1.00 86.19 93 PRO A CA 1
ATOM 718 C C . PRO A 1 93 ? 23.605 -1.961 -16.564 1.00 86.19 93 PRO A C 1
ATOM 720 O O . PRO A 1 93 ? 24.088 -0.860 -16.816 1.00 86.19 93 PRO A O 1
ATOM 723 N N . VAL A 1 94 ? 24.319 -2.940 -16.015 1.00 88.25 94 VAL A N 1
ATOM 724 C CA . VAL A 1 94 ? 25.772 -2.886 -15.844 1.00 88.25 94 VAL A CA 1
ATOM 725 C C . VAL A 1 94 ? 26.417 -2.977 -17.221 1.00 88.25 94 VAL A C 1
ATOM 727 O O . VAL A 1 94 ? 26.270 -3.975 -17.922 1.00 88.25 94 VAL A O 1
ATOM 730 N N . VAL A 1 95 ? 27.094 -1.910 -17.627 1.00 89.25 95 VAL A N 1
ATOM 731 C CA . VAL A 1 95 ? 27.706 -1.746 -18.949 1.00 89.25 95 VAL A CA 1
ATOM 732 C C . VAL A 1 95 ? 29.136 -1.242 -18.798 1.00 89.25 95 VAL A C 1
ATOM 734 O O . VAL A 1 95 ? 29.508 -0.719 -17.753 1.00 89.25 95 VAL A O 1
ATOM 737 N N . ALA A 1 96 ? 29.949 -1.374 -19.851 1.00 88.81 96 ALA A N 1
ATOM 738 C CA . ALA A 1 96 ? 31.275 -0.754 -19.854 1.00 88.81 96 ALA A CA 1
ATOM 739 C C . ALA A 1 96 ? 31.178 0.767 -19.677 1.00 88.81 96 ALA A C 1
ATOM 741 O O . ALA A 1 96 ? 30.257 1.406 -20.197 1.00 88.81 96 ALA A O 1
ATOM 742 N N . GLU A 1 97 ? 32.193 1.347 -19.041 1.00 86.06 97 GLU A N 1
ATOM 743 C CA . GLU A 1 97 ? 32.314 2.791 -18.873 1.00 86.06 97 GLU A CA 1
ATOM 744 C C . GLU A 1 97 ? 32.140 3.544 -20.211 1.00 86.06 97 GLU A C 1
ATOM 746 O O . GLU A 1 97 ? 32.598 3.130 -21.292 1.00 86.06 97 GLU A O 1
ATOM 751 N N . GLY A 1 98 ? 31.376 4.637 -20.154 1.00 85.94 98 GLY A N 1
ATOM 752 C CA . GLY A 1 98 ? 31.024 5.470 -21.303 1.00 85.94 98 GLY A CA 1
ATOM 753 C C . GLY A 1 98 ? 30.107 4.808 -22.342 1.00 85.94 98 GLY A C 1
ATOM 754 O O . GLY A 1 98 ? 29.871 5.406 -23.390 1.00 85.94 98 GLY A O 1
ATOM 755 N N . TYR A 1 99 ? 29.592 3.589 -22.119 1.00 90.31 99 TYR A N 1
ATOM 756 C CA . TYR A 1 99 ? 28.669 2.945 -23.065 1.00 90.31 99 TYR A CA 1
ATOM 757 C C . TYR A 1 99 ? 27.412 3.790 -23.289 1.00 90.31 99 TYR A C 1
ATOM 759 O O . TYR A 1 99 ? 27.076 4.074 -24.437 1.00 90.31 99 TYR A O 1
ATOM 767 N N . LEU A 1 100 ? 26.760 4.244 -22.214 1.00 88.50 100 LEU A N 1
ATOM 768 C CA . LEU A 1 100 ? 25.550 5.064 -22.320 1.00 88.50 100 LEU A CA 1
ATOM 769 C C . LEU A 1 100 ? 25.823 6.397 -23.031 1.00 88.50 100 LEU A C 1
ATOM 771 O O . LEU A 1 100 ? 25.013 6.807 -23.859 1.00 88.50 100 LEU A O 1
ATOM 775 N N . ASP A 1 101 ? 26.985 7.023 -22.808 1.00 89.19 101 ASP A N 1
ATOM 776 C CA . ASP A 1 101 ? 27.384 8.239 -23.529 1.00 89.19 101 ASP A CA 1
ATOM 777 C C . ASP A 1 101 ? 27.580 7.995 -25.022 1.00 89.19 101 ASP A C 1
ATOM 779 O O . ASP A 1 101 ? 27.029 8.731 -25.839 1.00 89.19 101 ASP A O 1
ATOM 783 N N . ARG A 1 102 ? 28.317 6.938 -25.392 1.00 93.25 102 ARG A N 1
ATOM 784 C CA . ARG A 1 102 ? 28.547 6.579 -26.801 1.00 93.25 102 ARG A CA 1
ATOM 785 C C . ARG A 1 102 ? 27.247 6.262 -27.536 1.00 93.25 102 ARG A C 1
ATOM 787 O O . ARG A 1 102 ? 27.156 6.520 -28.731 1.00 93.25 102 ARG A O 1
ATOM 794 N N . GLN A 1 103 ? 26.269 5.692 -26.834 1.00 93.81 103 GLN A N 1
ATOM 795 C CA . GLN A 1 103 ? 24.965 5.336 -27.394 1.00 93.81 103 GLN A CA 1
ATOM 796 C C . GLN A 1 103 ? 23.935 6.470 -27.311 1.00 93.81 103 GLN A C 1
ATOM 798 O O . GLN A 1 103 ? 22.874 6.350 -27.913 1.00 93.81 103 GLN A O 1
ATOM 803 N N . GLY A 1 104 ? 24.203 7.544 -26.559 1.00 91.19 104 GLY A N 1
ATOM 804 C CA . GLY A 1 104 ? 23.199 8.568 -26.256 1.00 91.19 104 GLY A CA 1
ATOM 805 C C . GLY A 1 104 ? 22.011 8.032 -25.447 1.00 91.19 104 GLY A C 1
ATOM 806 O O . GLY A 1 104 ? 20.907 8.552 -25.561 1.00 91.19 104 GLY A O 1
ATOM 807 N N . ALA A 1 105 ? 22.225 6.989 -24.643 1.00 92.00 105 ALA A N 1
ATOM 808 C CA . ALA A 1 105 ? 21.179 6.213 -23.976 1.00 92.00 105 ALA A CA 1
ATOM 809 C C . ALA A 1 105 ? 20.905 6.674 -22.531 1.00 92.00 105 ALA A C 1
ATOM 811 O O . ALA A 1 105 ? 20.552 5.865 -21.675 1.00 92.00 105 ALA A O 1
ATOM 812 N N . TRP A 1 106 ? 21.102 7.961 -22.240 1.00 90.00 106 TRP A N 1
ATOM 813 C CA . TRP A 1 106 ? 20.787 8.549 -20.937 1.00 90.00 106 TRP A CA 1
ATOM 814 C C . TRP A 1 106 ? 19.338 9.014 -20.887 1.00 90.00 106 TRP A C 1
ATOM 816 O O . TRP A 1 106 ? 18.866 9.671 -21.818 1.00 90.00 106 TRP A O 1
ATOM 826 N N . ALA A 1 107 ? 18.654 8.740 -19.774 1.00 88.38 107 ALA A N 1
ATOM 827 C CA . ALA A 1 107 ? 17.412 9.439 -19.489 1.00 88.38 107 ALA A CA 1
ATOM 828 C C . ALA A 1 107 ? 17.709 10.939 -19.341 1.00 88.38 107 ALA A C 1
ATOM 830 O O . ALA A 1 107 ? 18.748 11.325 -18.804 1.00 88.38 107 ALA A O 1
ATOM 831 N N . LEU A 1 108 ? 16.791 11.777 -19.822 1.00 90.62 108 LEU A N 1
ATOM 832 C CA . LEU A 1 108 ? 16.882 13.231 -19.703 1.00 90.62 108 LEU A CA 1
ATOM 833 C C . LEU A 1 108 ? 15.744 13.759 -18.839 1.00 90.62 108 LEU A C 1
ATOM 835 O O . LEU A 1 108 ? 14.598 13.319 -19.001 1.00 90.62 108 LEU A O 1
ATOM 839 N N . ASP A 1 109 ? 16.059 14.705 -17.959 1.00 90.19 109 ASP A N 1
ATOM 840 C CA . ASP A 1 109 ? 15.056 15.452 -17.205 1.00 90.19 109 ASP A CA 1
ATOM 841 C C . ASP A 1 109 ? 14.370 16.526 -18.072 1.00 90.19 109 ASP A C 1
ATOM 843 O O . ASP A 1 109 ? 14.726 16.768 -19.232 1.00 90.19 109 ASP A O 1
ATOM 847 N N . PHE A 1 110 ? 13.379 17.214 -17.509 1.00 89.19 110 PHE A N 1
ATOM 848 C CA . PHE A 1 110 ? 12.655 18.276 -18.212 1.00 89.19 110 PHE A CA 1
ATOM 849 C C . PHE A 1 110 ? 13.524 19.483 -18.626 1.00 89.19 110 PHE A C 1
ATOM 851 O O . PHE A 1 110 ? 13.098 20.266 -19.481 1.00 89.19 110 PHE A O 1
ATOM 858 N N . LEU A 1 111 ? 14.741 19.620 -18.084 1.00 90.94 111 LEU A N 1
ATOM 859 C CA . LEU A 1 111 ? 15.749 20.621 -18.455 1.00 90.94 111 LEU A CA 1
ATOM 860 C C . LEU A 1 111 ? 16.809 20.078 -19.433 1.00 90.94 111 LEU A C 1
ATOM 862 O O . LEU A 1 111 ? 17.721 20.817 -19.796 1.00 90.94 111 LEU A O 1
ATOM 866 N N . ASN A 1 112 ? 16.665 18.834 -19.902 1.00 90.38 112 ASN A N 1
ATOM 867 C CA . ASN A 1 112 ? 17.625 18.104 -20.741 1.00 90.38 112 ASN A CA 1
ATOM 868 C C . ASN A 1 112 ? 18.962 17.779 -20.061 1.00 90.38 112 ASN A C 1
ATOM 870 O O . ASN A 1 112 ? 19.969 17.603 -20.748 1.00 90.38 112 ASN A O 1
ATOM 874 N N . ARG A 1 113 ? 18.983 17.692 -18.732 1.00 89.38 113 ARG A N 1
ATOM 875 C CA . ARG A 1 113 ? 20.169 17.293 -17.972 1.00 89.38 113 ARG A CA 1
ATOM 876 C C . ARG A 1 113 ? 20.252 15.777 -17.854 1.00 89.38 113 ARG A C 1
ATOM 878 O O . ARG A 1 113 ? 19.227 15.088 -17.852 1.00 89.38 113 ARG A O 1
ATOM 885 N N . LYS A 1 114 ? 21.478 15.272 -17.721 1.00 87.75 114 LYS A N 1
ATOM 886 C CA . LYS A 1 114 ? 21.774 13.853 -17.468 1.00 87.75 114 LYS A CA 1
ATOM 887 C C . LYS A 1 114 ? 22.008 13.595 -15.971 1.00 87.75 114 LYS A C 1
ATOM 889 O O . LYS A 1 114 ? 22.451 14.501 -15.269 1.00 87.75 114 LYS A O 1
ATOM 894 N N . PRO A 1 115 ? 21.823 12.359 -15.468 1.00 81.19 115 PRO A N 1
ATOM 895 C CA . PRO A 1 115 ? 22.048 12.043 -14.051 1.00 81.19 115 PRO A CA 1
ATOM 896 C C . PRO A 1 115 ? 23.456 12.382 -13.521 1.00 81.19 115 PRO A C 1
ATOM 898 O O . PRO A 1 115 ? 23.536 12.975 -12.443 1.00 81.19 115 PRO A O 1
ATOM 901 N N . PRO A 1 116 ? 24.562 12.116 -14.255 1.00 78.12 116 PRO A N 1
ATOM 902 C CA . PRO A 1 116 ? 25.904 12.487 -13.795 1.00 78.12 116 PRO A CA 1
ATOM 903 C C . PRO A 1 116 ? 26.089 13.994 -13.572 1.00 78.12 116 PRO A C 1
ATOM 905 O O . PRO A 1 116 ? 26.818 14.405 -12.674 1.00 78.12 116 PRO A O 1
ATOM 908 N N . GLU A 1 117 ? 25.389 14.834 -14.341 1.00 79.00 117 GLU A N 1
ATOM 909 C CA . GLU A 1 117 ? 25.426 16.298 -14.192 1.00 79.00 117 GLU A CA 1
ATOM 910 C C . GLU A 1 117 ? 24.739 16.765 -12.896 1.00 79.00 117 GLU A C 1
ATOM 912 O O . GLU A 1 117 ? 24.945 17.894 -12.457 1.00 79.00 117 GLU A O 1
ATOM 917 N N . LEU A 1 118 ? 23.939 15.894 -12.271 1.00 70.88 118 LEU A N 1
ATOM 918 C CA . LEU A 1 118 ? 23.258 16.128 -10.997 1.00 70.88 118 LEU A CA 1
ATOM 919 C C . LEU A 1 118 ? 24.003 15.514 -9.802 1.00 70.88 118 LEU A C 1
ATOM 921 O O . LEU A 1 118 ? 23.479 15.541 -8.690 1.00 70.88 118 LEU A O 1
ATOM 925 N N . GLY A 1 119 ? 25.202 14.955 -10.014 1.00 64.38 119 GLY A N 1
ATOM 926 C CA . GLY A 1 119 ? 25.977 14.292 -8.961 1.00 64.38 119 GLY A CA 1
ATOM 927 C C . GLY A 1 119 ? 25.342 12.992 -8.459 1.00 64.38 119 GLY A C 1
ATOM 928 O O . GLY A 1 119 ? 25.624 12.565 -7.344 1.00 64.38 119 GLY A O 1
ATOM 929 N N . PHE A 1 120 ? 24.463 12.377 -9.255 1.00 63.56 120 PHE A N 1
ATOM 930 C CA . PHE A 1 120 ? 23.777 11.144 -8.887 1.00 63.56 120 PHE A CA 1
ATOM 931 C C . PHE A 1 120 ? 24.615 9.924 -9.297 1.00 63.56 120 PHE A C 1
ATOM 933 O O . PHE A 1 120 ? 24.933 9.756 -10.474 1.00 63.56 120 PHE A O 1
ATOM 940 N N . GLY A 1 121 ? 24.986 9.086 -8.321 1.00 51.38 121 GLY A N 1
ATOM 941 C CA . GLY A 1 121 ? 25.853 7.916 -8.522 1.00 51.38 121 GLY A CA 1
ATOM 942 C C . GLY A 1 121 ? 25.170 6.693 -9.151 1.00 51.38 121 GLY A C 1
ATOM 943 O O . GLY A 1 121 ? 25.864 5.795 -9.621 1.00 51.38 121 GLY A O 1
ATOM 944 N N . HIS A 1 122 ? 23.832 6.656 -9.201 1.00 56.69 122 HIS A N 1
ATOM 945 C CA . HIS A 1 122 ? 23.078 5.563 -9.828 1.00 56.69 122 HIS A CA 1
ATOM 946 C C . HIS A 1 122 ? 22.814 5.848 -11.319 1.00 56.69 122 HIS A C 1
ATOM 948 O O . HIS A 1 122 ? 22.343 6.937 -11.669 1.00 56.69 122 HIS A O 1
ATOM 954 N N . PRO A 1 123 ? 23.084 4.897 -12.233 1.00 57.75 123 PRO A N 1
ATOM 955 C CA . PRO A 1 123 ? 22.938 5.138 -13.662 1.00 57.75 123 PRO A CA 1
ATOM 956 C C . PRO A 1 123 ? 21.462 5.119 -14.089 1.00 57.75 123 PRO A C 1
ATOM 958 O O . PRO A 1 123 ? 20.864 4.057 -14.233 1.00 57.75 123 PRO A O 1
ATOM 961 N N . ALA A 1 124 ? 20.881 6.287 -14.382 1.00 74.00 124 ALA A N 1
ATOM 962 C CA . ALA A 1 124 ? 19.557 6.359 -15.009 1.00 74.00 124 ALA A CA 1
ATOM 963 C C . ALA A 1 124 ? 19.657 6.250 -16.538 1.00 74.00 124 ALA A C 1
ATOM 965 O O . ALA A 1 124 ? 19.756 7.246 -17.266 1.00 74.00 124 ALA A O 1
ATOM 966 N N . ALA A 1 125 ? 19.667 5.017 -17.035 1.00 85.56 125 ALA A N 1
ATOM 967 C CA . ALA A 1 125 ? 19.584 4.762 -18.466 1.00 85.56 125 ALA A CA 1
ATOM 968 C C . ALA A 1 125 ? 18.200 5.150 -19.020 1.00 85.56 125 ALA A C 1
ATOM 970 O O . ALA A 1 125 ? 17.194 5.140 -18.317 1.00 85.56 125 ALA A O 1
ATOM 971 N N . ASP A 1 126 ? 18.131 5.479 -20.304 1.00 89.88 126 ASP A N 1
ATOM 972 C CA . ASP A 1 126 ? 16.862 5.654 -21.000 1.00 89.88 126 ASP A CA 1
ATOM 973 C C . ASP A 1 126 ? 16.256 4.280 -21.305 1.00 89.88 126 ASP A C 1
ATOM 975 O O . ASP A 1 126 ? 16.743 3.553 -22.175 1.00 89.88 126 ASP A O 1
ATOM 979 N N . TYR A 1 127 ? 15.189 3.923 -20.593 1.00 87.75 127 TYR A N 1
ATOM 980 C CA . TYR A 1 127 ? 14.528 2.619 -20.702 1.00 87.75 127 TYR A CA 1
ATOM 981 C C . TYR A 1 127 ? 13.789 2.414 -22.029 1.00 87.75 127 TYR A C 1
ATOM 983 O O . TYR A 1 127 ? 13.491 1.279 -22.397 1.00 87.75 127 TYR A O 1
ATOM 991 N N . CYS A 1 128 ? 13.532 3.488 -22.780 1.00 92.56 128 CYS A N 1
ATOM 992 C CA . CYS A 1 128 ? 12.970 3.406 -24.127 1.00 92.56 128 CYS A CA 1
ATOM 993 C C . CYS A 1 128 ? 14.057 3.191 -25.193 1.00 92.56 128 CYS A C 1
ATOM 995 O O . CYS A 1 128 ? 13.744 2.862 -26.342 1.00 92.56 128 CYS A O 1
ATOM 997 N N . HIS A 1 129 ? 15.334 3.363 -24.835 1.00 95.00 129 HIS A N 1
ATOM 998 C CA . HIS A 1 129 ? 16.425 3.314 -25.794 1.00 95.00 129 HIS A CA 1
ATOM 999 C C . HIS A 1 129 ? 16.808 1.860 -26.132 1.00 95.00 129 HIS A C 1
ATOM 1001 O O . HIS A 1 129 ? 17.104 1.069 -25.229 1.00 95.00 129 HIS A O 1
ATOM 1007 N N . PRO A 1 130 ? 16.914 1.487 -27.425 1.00 94.81 130 PRO A N 1
ATOM 1008 C CA . PRO A 1 130 ? 17.261 0.120 -27.827 1.00 94.81 130 PRO A CA 1
ATOM 1009 C C . PRO A 1 130 ? 18.579 -0.397 -27.235 1.00 94.81 130 PRO A C 1
ATOM 1011 O O . PRO A 1 130 ? 18.686 -1.574 -26.905 1.00 94.81 130 PRO A O 1
ATOM 1014 N N . ALA A 1 131 ? 19.577 0.477 -27.064 1.00 94.56 131 ALA A N 1
ATOM 1015 C CA . ALA A 1 131 ? 20.869 0.104 -26.479 1.00 94.56 131 ALA A CA 1
ATOM 1016 C C . ALA A 1 131 ? 20.775 -0.279 -24.990 1.00 94.56 131 ALA A C 1
ATOM 1018 O O . ALA A 1 131 ? 21.545 -1.126 -24.537 1.00 94.56 131 ALA A O 1
ATOM 1019 N N . THR A 1 132 ? 19.834 0.314 -24.248 1.00 92.56 132 THR A N 1
ATOM 1020 C CA . THR A 1 132 ? 19.552 -0.020 -22.844 1.00 92.56 132 THR A CA 1
ATOM 1021 C C . THR A 1 132 ? 18.881 -1.387 -22.751 1.00 92.56 132 THR A C 1
ATOM 1023 O O . THR A 1 132 ? 19.301 -2.235 -21.967 1.00 92.56 132 THR A O 1
ATOM 1026 N N . ILE A 1 133 ? 17.890 -1.638 -23.616 1.00 92.12 133 ILE A N 1
ATOM 1027 C CA . ILE A 1 133 ? 17.203 -2.933 -23.731 1.00 92.12 133 ILE A CA 1
ATOM 1028 C C . ILE A 1 133 ? 18.185 -4.045 -24.131 1.00 92.12 133 ILE A C 1
ATOM 1030 O O . ILE A 1 133 ? 18.135 -5.151 -23.595 1.00 92.12 133 ILE A O 1
ATOM 1034 N N . ALA A 1 134 ? 19.094 -3.770 -25.067 1.00 95.38 134 ALA A N 1
ATOM 1035 C CA . ALA A 1 134 ? 20.122 -4.727 -25.462 1.00 95.38 134 ALA A CA 1
ATOM 1036 C C . ALA A 1 134 ? 21.076 -5.047 -24.299 1.00 95.38 134 ALA A C 1
ATOM 1038 O O . ALA A 1 134 ? 21.345 -6.217 -24.040 1.00 95.38 134 ALA A O 1
ATOM 1039 N N . ALA A 1 135 ? 21.521 -4.024 -23.563 1.00 93.94 135 ALA A N 1
ATOM 1040 C CA . ALA A 1 135 ? 22.420 -4.191 -22.425 1.00 93.94 135 ALA A CA 1
ATOM 1041 C C . ALA A 1 135 ? 21.797 -5.025 -21.295 1.00 93.94 135 ALA A C 1
ATOM 1043 O O . ALA A 1 135 ? 22.439 -5.937 -20.778 1.00 93.94 135 ALA A O 1
ATOM 1044 N N . ILE A 1 136 ? 20.533 -4.772 -20.928 1.00 93.81 136 ILE A N 1
ATOM 1045 C CA . ILE A 1 136 ? 19.885 -5.587 -19.890 1.00 93.81 136 ILE A CA 1
ATOM 1046 C C . ILE A 1 136 ? 19.705 -7.038 -20.340 1.00 93.81 136 ILE A C 1
ATOM 1048 O O . ILE A 1 136 ? 19.897 -7.950 -19.542 1.00 93.81 136 ILE A O 1
ATOM 1052 N N . LYS A 1 137 ? 19.399 -7.273 -21.622 1.00 96.44 137 LYS A N 1
ATOM 1053 C CA . LYS A 1 137 ? 19.300 -8.629 -22.172 1.00 96.44 137 LYS A CA 1
ATOM 1054 C C . LYS A 1 137 ? 20.641 -9.357 -22.123 1.00 96.44 137 LYS A C 1
ATOM 1056 O O . LYS A 1 137 ? 20.660 -10.518 -21.743 1.00 96.44 137 LYS A O 1
ATOM 1061 N N . GLU A 1 138 ? 21.749 -8.683 -22.427 1.00 96.75 138 GLU A N 1
ATOM 1062 C CA . GLU A 1 138 ? 23.099 -9.253 -22.303 1.00 96.75 138 GLU A CA 1
ATOM 1063 C C . GLU A 1 138 ? 23.450 -9.615 -20.849 1.00 96.75 138 GLU A C 1
ATOM 1065 O O . GLU A 1 138 ? 24.016 -10.682 -20.588 1.00 96.75 138 GLU A O 1
ATOM 1070 N N . ASN A 1 139 ? 23.076 -8.759 -19.893 1.00 96.25 139 ASN A N 1
ATOM 1071 C CA . ASN A 1 139 ? 23.268 -9.040 -18.470 1.00 96.25 139 ASN A CA 1
ATOM 1072 C C . ASN A 1 139 ? 22.447 -10.248 -18.019 1.00 96.25 139 ASN A C 1
ATOM 1074 O O . ASN A 1 139 ? 22.977 -11.119 -17.334 1.00 96.25 139 ASN A O 1
ATOM 1078 N N . ILE A 1 140 ? 21.185 -10.339 -18.448 1.00 97.75 140 ILE A N 1
ATOM 1079 C CA . ILE A 1 140 ? 20.313 -11.489 -18.181 1.00 97.75 140 ILE A CA 1
ATOM 1080 C C . ILE A 1 140 ? 20.878 -12.760 -18.830 1.00 97.75 140 ILE A C 1
ATOM 1082 O O . ILE A 1 140 ? 20.953 -13.789 -18.165 1.00 97.75 140 ILE A O 1
ATOM 1086 N N . ASP A 1 141 ? 21.309 -12.705 -20.092 1.00 98.19 141 ASP A N 1
ATOM 1087 C CA . ASP A 1 141 ? 21.936 -13.836 -20.786 1.00 98.19 141 ASP A CA 1
ATOM 1088 C C . ASP A 1 141 ? 23.137 -14.360 -20.000 1.00 98.19 141 ASP A C 1
ATOM 1090 O O . ASP A 1 141 ? 23.218 -15.549 -19.692 1.00 98.19 141 ASP A O 1
ATOM 1094 N N . THR A 1 142 ? 24.028 -13.462 -19.583 1.00 98.00 142 THR A N 1
ATOM 1095 C CA . THR A 1 142 ? 25.211 -13.819 -18.796 1.00 98.00 142 THR A CA 1
ATOM 1096 C C . THR A 1 142 ? 24.832 -14.382 -17.425 1.00 98.00 142 THR A C 1
ATOM 1098 O O . THR A 1 142 ? 25.343 -15.434 -17.034 1.00 98.00 142 THR A O 1
ATOM 1101 N N . ALA A 1 143 ? 23.915 -13.731 -16.710 1.00 97.81 143 ALA A N 1
ATOM 1102 C CA . ALA A 1 143 ? 23.464 -14.159 -15.390 1.00 97.81 143 ALA A CA 1
ATOM 1103 C C . ALA A 1 143 ? 22.822 -15.556 -15.414 1.00 97.81 143 ALA A C 1
ATOM 1105 O O . ALA A 1 143 ? 23.172 -16.421 -14.611 1.00 97.81 143 ALA A O 1
ATOM 1106 N N . ILE A 1 144 ? 21.908 -15.802 -16.351 1.00 97.75 144 ILE A N 1
ATOM 1107 C CA . ILE A 1 144 ? 21.161 -17.060 -16.404 1.00 97.75 144 ILE A CA 1
ATOM 1108 C C . ILE A 1 144 ? 22.000 -18.175 -17.039 1.00 97.75 144 ILE A C 1
ATOM 1110 O O . ILE A 1 144 ? 22.080 -19.270 -16.489 1.00 97.75 144 ILE A O 1
ATOM 1114 N N . THR A 1 145 ? 22.659 -17.920 -18.174 1.00 97.44 145 THR A N 1
ATOM 1115 C CA . THR A 1 145 ? 23.290 -18.996 -18.965 1.00 97.44 145 THR A CA 1
ATOM 1116 C C . THR A 1 145 ? 24.741 -19.279 -18.587 1.00 97.44 145 THR A C 1
ATOM 1118 O O . THR A 1 145 ? 25.162 -20.434 -18.638 1.00 97.44 145 THR A O 1
ATOM 1121 N N . LYS A 1 146 ? 25.519 -18.254 -18.209 1.00 97.31 146 LYS A N 1
ATOM 1122 C CA . LYS A 1 146 ? 26.958 -18.404 -17.916 1.00 97.31 146 LYS A CA 1
ATOM 1123 C C . LYS A 1 146 ? 27.227 -18.566 -16.428 1.00 97.31 146 LYS A C 1
ATOM 1125 O O . LYS A 1 146 ? 28.058 -19.384 -16.052 1.00 97.31 146 LYS A O 1
ATOM 1130 N N . VAL A 1 147 ? 26.533 -17.793 -15.594 1.00 97.94 147 VAL A N 1
ATOM 1131 C CA . VAL A 1 147 ? 26.648 -17.899 -14.134 1.00 97.94 147 VAL A CA 1
ATOM 1132 C C . VAL A 1 147 ? 25.787 -19.040 -13.590 1.00 97.94 147 VAL A C 1
ATOM 1134 O O . VAL A 1 147 ? 26.223 -19.739 -12.682 1.00 97.94 147 VAL A O 1
ATOM 1137 N N . GLY A 1 148 ? 24.601 -19.269 -14.165 1.00 97.00 148 GLY A N 1
ATOM 1138 C CA . GLY A 1 148 ? 23.653 -20.273 -13.674 1.00 97.00 148 GLY A CA 1
ATOM 1139 C C . GLY A 1 148 ? 22.711 -19.748 -12.588 1.00 97.00 148 GLY A C 1
ATOM 1140 O O . GLY A 1 148 ? 22.174 -20.536 -11.809 1.00 97.00 148 GLY A O 1
ATOM 1141 N N . ALA A 1 149 ? 22.510 -18.428 -12.517 1.00 97.12 149 ALA A N 1
ATOM 1142 C CA . ALA A 1 149 ? 21.535 -17.831 -11.615 1.00 97.12 149 ALA A CA 1
ATOM 1143 C C . ALA A 1 149 ? 20.103 -18.206 -12.023 1.00 97.12 149 ALA A C 1
ATOM 1145 O O . ALA A 1 149 ? 19.786 -18.342 -13.204 1.00 97.12 149 ALA A O 1
ATOM 1146 N N . LYS A 1 150 ? 19.215 -18.337 -11.035 1.00 95.25 150 LYS A N 1
ATOM 1147 C CA . LYS A 1 150 ? 17.789 -18.610 -11.265 1.00 95.25 150 LYS A CA 1
ATOM 1148 C C . LYS A 1 150 ? 17.034 -17.359 -11.724 1.00 95.25 150 LYS A C 1
ATOM 1150 O O . LYS A 1 150 ? 16.088 -17.446 -12.508 1.00 95.25 150 LYS A O 1
ATOM 1155 N N . SER A 1 151 ? 17.445 -16.199 -11.224 1.00 96.06 151 SER A N 1
ATOM 1156 C CA . SER A 1 151 ? 16.819 -14.914 -11.512 1.00 96.06 151 SER A CA 1
ATOM 1157 C C . SER A 1 151 ? 17.837 -13.782 -11.578 1.00 96.06 151 SER A C 1
ATOM 1159 O O . SER A 1 151 ? 18.927 -13.859 -11.004 1.00 96.06 151 SER A O 1
ATOM 1161 N N . PHE A 1 152 ? 17.438 -12.721 -12.276 1.00 96.62 152 PHE A N 1
ATOM 1162 C CA . PHE A 1 152 ? 18.111 -11.430 -12.290 1.00 96.62 152 PHE A CA 1
ATOM 1163 C C . PHE A 1 152 ? 17.148 -10.362 -11.759 1.00 96.62 152 PHE A C 1
ATOM 1165 O O . PHE A 1 152 ? 16.064 -10.185 -12.318 1.00 96.62 152 PHE A O 1
ATOM 1172 N N . THR A 1 153 ? 17.522 -9.664 -10.690 1.00 94.25 153 THR A N 1
ATOM 1173 C CA . THR A 1 153 ? 16.719 -8.621 -10.041 1.00 94.25 153 THR A CA 1
ATOM 1174 C C . THR A 1 153 ? 17.235 -7.238 -10.427 1.00 94.25 153 THR A C 1
ATOM 1176 O O . THR A 1 153 ? 18.415 -6.937 -10.270 1.00 94.25 153 THR A O 1
ATOM 1179 N N . MET A 1 154 ? 16.355 -6.369 -10.915 1.00 89.75 154 MET A N 1
ATOM 1180 C CA . MET A 1 154 ? 16.676 -4.946 -11.076 1.00 89.75 154 MET A CA 1
ATOM 1181 C C . MET A 1 154 ? 16.334 -4.206 -9.781 1.00 89.75 154 MET A C 1
ATOM 1183 O O . MET A 1 154 ? 15.184 -4.262 -9.359 1.00 89.75 154 MET A O 1
ATOM 1187 N N . VAL A 1 155 ? 17.299 -3.543 -9.150 1.00 84.88 155 VAL A N 1
ATOM 1188 C CA . VAL A 1 155 ? 17.124 -2.822 -7.874 1.00 84.88 155 VAL A CA 1
ATOM 1189 C C . VAL A 1 155 ? 17.088 -1.317 -8.114 1.00 84.88 155 VAL A C 1
ATOM 1191 O O . VAL A 1 155 ? 17.690 -0.855 -9.078 1.00 84.88 155 VAL A O 1
ATOM 1194 N N . ASP A 1 156 ? 16.327 -0.563 -7.316 1.00 72.81 156 ASP A N 1
ATOM 1195 C CA . ASP A 1 156 ? 16.159 0.898 -7.453 1.00 72.81 156 ASP A CA 1
ATOM 1196 C C . ASP A 1 156 ? 15.777 1.386 -8.858 1.00 72.81 156 ASP A C 1
ATOM 1198 O O . ASP A 1 156 ? 16.002 2.537 -9.244 1.00 72.81 156 ASP A O 1
ATOM 1202 N N . PHE A 1 157 ? 15.199 0.500 -9.668 1.00 67.69 157 PHE A N 1
ATOM 1203 C CA . PHE A 1 157 ? 15.208 0.678 -11.112 1.00 67.69 157 PHE A CA 1
ATOM 1204 C C . PHE A 1 157 ? 13.933 1.343 -11.623 1.00 67.69 157 PHE A C 1
ATOM 1206 O O . PHE A 1 157 ? 13.011 0.709 -12.149 1.00 67.69 157 PHE A O 1
ATOM 1213 N N . VAL A 1 158 ? 13.903 2.656 -11.443 1.00 68.88 158 VAL A N 1
ATOM 1214 C CA . VAL A 1 158 ? 12.806 3.569 -11.776 1.00 68.88 158 VAL A CA 1
ATOM 1215 C C . VAL A 1 158 ? 13.404 4.843 -12.385 1.00 68.88 158 VAL A C 1
ATOM 1217 O O . VAL A 1 158 ? 14.625 5.025 -12.359 1.00 68.88 158 VAL A O 1
ATOM 1220 N N . TRP A 1 159 ? 12.615 5.717 -13.017 1.00 74.56 159 TRP A N 1
ATOM 1221 C CA . TRP A 1 159 ? 13.155 7.037 -13.363 1.00 74.56 159 TRP A CA 1
ATOM 1222 C C . TRP A 1 159 ? 13.560 7.763 -12.074 1.00 74.56 159 TRP A C 1
ATOM 1224 O O . TRP A 1 159 ? 12.855 7.648 -11.069 1.00 74.56 159 TRP A O 1
ATOM 1234 N N . PRO A 1 160 ? 14.685 8.496 -12.058 1.00 65.69 160 PRO A N 1
ATOM 1235 C CA . PRO A 1 160 ? 15.152 9.108 -10.826 1.00 65.69 160 PRO A CA 1
ATOM 1236 C C . PRO A 1 160 ? 14.139 10.113 -10.291 1.00 65.69 160 PRO A C 1
ATOM 1238 O O . PRO A 1 160 ? 13.501 10.845 -11.034 1.00 65.69 160 PRO A O 1
ATOM 1241 N N . TRP A 1 161 ? 14.031 10.208 -8.976 1.00 65.31 161 TRP A N 1
ATOM 1242 C CA . TRP A 1 161 ? 13.265 11.281 -8.346 1.00 65.31 161 TRP A CA 1
ATOM 1243 C C . TRP A 1 161 ? 14.077 12.591 -8.293 1.00 65.31 161 TRP A C 1
ATOM 1245 O O . TRP A 1 161 ? 13.535 13.692 -8.421 1.00 65.31 161 TRP A O 1
ATOM 1255 N N . VAL A 1 162 ? 15.403 12.476 -8.136 1.00 69.62 162 VAL A N 1
ATOM 1256 C CA . VAL A 1 162 ? 16.349 13.601 -8.127 1.00 69.62 162 VAL A CA 1
ATOM 1257 C C . VAL A 1 162 ? 16.336 14.279 -9.494 1.00 69.62 162 VAL A C 1
ATOM 1259 O O . VAL A 1 162 ? 16.384 13.611 -10.517 1.00 69.62 162 VAL A O 1
ATOM 1262 N N . GLY A 1 163 ? 16.266 15.610 -9.529 1.00 70.06 163 GLY A N 1
ATOM 1263 C CA . GLY A 1 163 ? 16.186 16.367 -10.785 1.00 70.06 163 GLY A CA 1
ATOM 1264 C C . GLY A 1 163 ? 14.765 16.581 -11.318 1.00 70.06 163 GLY A C 1
ATOM 1265 O O . GLY A 1 163 ? 14.591 17.425 -12.193 1.00 70.06 163 GLY A O 1
ATOM 1266 N N . GLY A 1 164 ? 13.748 15.928 -10.739 1.00 77.56 164 GLY A N 1
ATOM 1267 C CA . GLY A 1 164 ? 12.337 16.110 -11.086 1.00 77.56 164 GLY A CA 1
ATOM 1268 C C . GLY A 1 164 ? 11.827 15.072 -12.085 1.00 77.56 164 GLY A C 1
ATOM 1269 O O . GLY A 1 164 ? 12.057 13.887 -11.915 1.00 77.56 164 GLY A O 1
ATOM 1270 N N . GLN A 1 165 ? 11.075 15.507 -13.098 1.00 84.19 165 GLN A N 1
ATOM 1271 C CA . GLN A 1 165 ? 10.472 14.614 -14.096 1.00 84.19 165 GLN A CA 1
ATOM 1272 C C . GLN A 1 165 ? 11.476 14.207 -15.187 1.00 84.19 165 GLN A C 1
ATOM 1274 O O . GLN A 1 165 ? 12.144 15.080 -15.748 1.00 84.19 165 GLN A O 1
ATOM 1279 N N . TRP A 1 166 ? 11.511 12.917 -15.544 1.00 87.81 166 TRP A N 1
ATOM 1280 C CA . TRP A 1 166 ? 12.432 12.327 -16.530 1.00 87.81 166 TRP A CA 1
ATOM 1281 C C . TRP A 1 166 ? 11.735 11.679 -17.729 1.00 87.81 166 TRP A C 1
ATOM 1283 O O . TRP A 1 166 ? 10.533 11.443 -17.738 1.00 87.81 166 TRP A O 1
ATOM 1293 N N . GLY A 1 167 ? 12.503 11.357 -18.766 1.00 89.94 167 GLY A N 1
ATOM 1294 C CA . GLY A 1 167 ? 11.981 10.737 -19.985 1.00 89.94 167 GLY A CA 1
ATOM 1295 C C . GLY A 1 167 ? 11.664 11.762 -21.071 1.00 89.94 167 GLY A C 1
ATOM 1296 O O . GLY A 1 167 ? 10.637 11.662 -21.743 1.00 89.94 167 GLY A O 1
ATOM 1297 N N . TYR A 1 168 ? 12.549 12.754 -21.218 1.00 93.00 168 TYR A N 1
ATOM 1298 C CA . TYR A 1 168 ? 12.492 13.820 -22.226 1.00 93.00 168 TYR A CA 1
ATOM 1299 C C . TYR A 1 168 ? 13.475 13.621 -23.397 1.00 93.00 168 TYR A C 1
ATOM 1301 O O . TYR A 1 168 ? 13.796 14.570 -24.114 1.00 93.00 168 TYR A O 1
ATOM 1309 N N . SER A 1 169 ? 13.989 12.403 -23.579 1.00 93.12 169 SER A N 1
ATOM 1310 C CA . SER A 1 169 ? 14.845 12.033 -24.709 1.00 93.12 169 SER A CA 1
ATOM 1311 C C . SER A 1 169 ? 14.023 11.748 -25.975 1.00 93.12 169 SER A C 1
ATOM 1313 O O . SER A 1 169 ? 12.838 11.412 -25.915 1.00 93.12 169 SER A O 1
ATOM 1315 N N . GLU A 1 170 ? 14.671 11.791 -27.143 1.00 95.06 170 GLU A N 1
ATOM 1316 C CA . GLU A 1 170 ? 14.022 11.451 -28.422 1.00 95.06 170 GLU A CA 1
ATOM 1317 C C . GLU A 1 170 ? 13.528 9.994 -28.455 1.00 95.06 170 GLU A C 1
ATOM 1319 O O . GLU A 1 170 ? 12.501 9.676 -29.059 1.00 95.06 170 GLU A O 1
ATOM 1324 N N . SER A 1 171 ? 14.238 9.092 -27.773 1.00 95.62 171 SER A N 1
ATOM 1325 C CA . SER A 1 171 ? 13.854 7.682 -27.695 1.00 95.62 171 SER A CA 1
ATOM 1326 C C . SER A 1 171 ? 12.572 7.493 -26.867 1.00 95.62 171 SER A C 1
ATOM 1328 O O . SER A 1 171 ? 11.660 6.788 -27.313 1.00 95.62 171 SER A O 1
ATOM 1330 N N . CYS A 1 172 ? 12.430 8.224 -25.753 1.00 95.12 172 CYS A N 1
ATOM 1331 C CA . CYS A 1 172 ? 11.178 8.324 -25.004 1.00 95.12 172 CYS A CA 1
ATOM 1332 C C . CYS A 1 172 ? 10.048 8.883 -25.871 1.00 95.12 172 CYS A C 1
ATOM 1334 O O . CYS A 1 172 ? 8.970 8.296 -25.915 1.00 95.12 172 CYS A O 1
ATOM 1336 N N . PHE A 1 173 ? 10.279 9.969 -26.618 1.00 97.06 173 PHE A N 1
ATOM 1337 C CA . PHE A 1 173 ? 9.245 10.556 -27.479 1.00 97.06 173 PHE A CA 1
ATOM 1338 C C . PHE A 1 173 ? 8.758 9.569 -28.534 1.00 97.06 173 PHE A C 1
ATOM 1340 O O . PHE A 1 173 ? 7.554 9.414 -28.729 1.00 97.06 173 PHE A O 1
ATOM 1347 N N . LYS A 1 174 ? 9.672 8.835 -29.172 1.00 97.69 174 LYS A N 1
ATOM 1348 C CA . LYS A 1 174 ? 9.310 7.772 -30.113 1.00 97.69 174 LYS A CA 1
ATOM 1349 C C . LYS A 1 174 ? 8.447 6.689 -29.453 1.00 97.69 174 LYS A C 1
ATOM 1351 O O . LYS A 1 174 ? 7.455 6.274 -30.053 1.00 97.69 174 LYS A O 1
ATOM 1356 N N . ALA A 1 175 ? 8.796 6.253 -28.242 1.00 97.81 175 ALA A N 1
ATOM 1357 C CA . ALA A 1 175 ? 8.019 5.261 -27.498 1.00 97.81 175 ALA A CA 1
ATOM 1358 C C . ALA A 1 175 ? 6.625 5.787 -27.117 1.00 97.81 175 ALA A C 1
ATOM 1360 O O . ALA A 1 175 ? 5.629 5.104 -27.346 1.00 97.81 175 ALA A O 1
ATOM 1361 N N . TYR A 1 176 ? 6.534 7.030 -26.635 1.00 98.19 176 TYR A N 1
ATOM 1362 C CA . TYR A 1 176 ? 5.267 7.679 -26.301 1.00 98.19 176 TYR A CA 1
ATOM 1363 C C . TYR A 1 176 ? 4.338 7.777 -27.505 1.00 98.19 176 TYR A C 1
ATOM 1365 O O . TYR A 1 176 ? 3.178 7.387 -27.426 1.00 98.19 176 TYR A O 1
ATOM 1373 N N . ARG A 1 177 ? 4.854 8.244 -28.646 1.00 98.62 177 ARG A N 1
ATOM 1374 C CA . ARG A 1 177 ? 4.087 8.354 -29.894 1.00 98.62 177 ARG A CA 1
ATOM 1375 C C . ARG A 1 177 ? 3.552 6.988 -30.328 1.00 98.62 177 ARG A C 1
ATOM 1377 O O . ARG A 1 177 ? 2.370 6.869 -30.629 1.00 98.62 177 ARG A O 1
ATOM 1384 N N . ALA A 1 178 ? 4.384 5.944 -30.268 1.00 98.44 178 ALA A N 1
ATOM 1385 C CA . ALA A 1 178 ? 3.970 4.582 -30.602 1.00 98.44 178 ALA A CA 1
ATOM 1386 C C . ALA A 1 178 ? 2.905 4.018 -29.644 1.00 98.44 178 ALA A C 1
ATOM 1388 O O . ALA A 1 178 ? 2.015 3.299 -30.102 1.00 98.44 178 ALA A O 1
ATOM 1389 N N . ALA A 1 179 ? 2.983 4.338 -28.348 1.00 98.50 179 ALA A N 1
ATOM 1390 C CA . ALA A 1 179 ? 1.988 3.951 -27.350 1.00 98.50 179 ALA A CA 1
ATOM 1391 C C . ALA A 1 179 ? 0.646 4.667 -27.583 1.00 98.50 179 ALA A C 1
ATOM 1393 O O . ALA A 1 179 ? -0.403 4.023 -27.601 1.00 98.50 179 ALA A O 1
ATOM 1394 N N . LEU A 1 180 ? 0.680 5.978 -27.846 1.00 98.69 180 LEU A N 1
ATOM 1395 C CA . LEU A 1 180 ? -0.503 6.794 -28.142 1.00 98.69 180 LEU A CA 1
ATOM 1396 C C . LEU A 1 180 ? -1.195 6.380 -29.452 1.00 98.69 180 LEU A C 1
ATOM 1398 O O . LEU A 1 180 ? -2.426 6.357 -29.504 1.00 98.69 180 LEU A O 1
ATOM 1402 N N . ASP A 1 181 ? -0.417 6.000 -30.473 1.00 97.44 181 ASP A N 1
ATOM 1403 C CA . ASP A 1 181 ? -0.902 5.438 -31.744 1.00 97.44 181 ASP A CA 1
ATOM 1404 C C . ASP A 1 181 ? -1.362 3.966 -31.620 1.00 97.44 181 ASP A C 1
ATOM 1406 O O . ASP A 1 181 ? -1.946 3.418 -32.557 1.00 97.44 181 ASP A O 1
ATOM 1410 N N . GLY A 1 182 ? -1.105 3.296 -30.488 1.00 96.81 182 GLY A N 1
ATOM 1411 C CA . GLY A 1 182 ? -1.444 1.883 -30.273 1.00 96.81 182 GLY A CA 1
ATOM 1412 C C . GLY A 1 182 ? -0.592 0.893 -31.081 1.00 96.81 182 GLY A C 1
ATOM 1413 O O . GLY A 1 182 ? -0.974 -0.263 -31.256 1.00 96.81 182 GLY A O 1
ATOM 1414 N N . THR A 1 183 ? 0.562 1.331 -31.586 1.00 97.75 183 THR A N 1
ATOM 1415 C CA . THR A 1 183 ? 1.461 0.534 -32.444 1.00 97.75 183 THR A CA 1
ATOM 1416 C C . THR A 1 183 ? 2.631 -0.104 -31.693 1.00 97.75 183 THR A C 1
ATOM 1418 O O . THR A 1 183 ? 3.446 -0.799 -32.294 1.00 97.75 183 THR A O 1
ATOM 1421 N N . ASP A 1 184 ? 2.730 0.110 -30.382 1.00 97.44 184 ASP A N 1
ATOM 1422 C CA . ASP A 1 184 ? 3.812 -0.412 -29.540 1.00 97.44 184 ASP A CA 1
ATOM 1423 C C . ASP A 1 184 ? 3.641 -1.897 -29.149 1.00 97.44 184 ASP A C 1
ATOM 1425 O O . ASP A 1 184 ? 4.472 -2.461 -28.434 1.00 97.44 184 ASP A O 1
ATOM 1429 N N . GLY A 1 185 ? 2.551 -2.540 -29.578 1.00 96.75 185 GLY A N 1
ATOM 1430 C CA . GLY A 1 185 ? 2.241 -3.944 -29.302 1.00 96.75 185 GLY A CA 1
ATOM 1431 C C . GLY A 1 185 ? 1.674 -4.234 -27.906 1.00 96.75 185 GLY A C 1
ATOM 1432 O O . GLY A 1 185 ? 1.415 -5.399 -27.606 1.00 96.75 185 GLY A O 1
ATOM 1433 N N . GLY A 1 186 ? 1.467 -3.219 -27.057 1.00 98.00 186 GLY A N 1
ATOM 1434 C CA . GLY A 1 186 ? 0.749 -3.364 -25.788 1.00 98.00 186 GLY A CA 1
ATOM 1435 C C . GLY A 1 186 ? 1.491 -4.079 -24.647 1.00 98.00 186 GLY A C 1
ATOM 1436 O O . GLY A 1 186 ? 2.626 -4.562 -24.790 1.00 98.00 186 GLY A O 1
ATOM 1437 N N . LEU A 1 187 ? 0.817 -4.166 -23.496 1.00 98.25 187 LEU A N 1
ATOM 1438 C CA . LEU A 1 187 ? 1.210 -4.980 -22.341 1.00 98.25 187 LEU A CA 1
ATOM 1439 C C . LEU A 1 187 ? 0.385 -6.267 -22.300 1.00 98.25 187 LEU A C 1
ATOM 1441 O O . LEU A 1 187 ? -0.831 -6.246 -22.459 1.00 98.25 187 LEU A O 1
ATOM 1445 N N . ARG A 1 188 ? 1.051 -7.392 -22.062 1.00 97.12 188 ARG A N 1
ATOM 1446 C CA . ARG A 1 188 ? 0.473 -8.717 -21.853 1.00 97.12 188 ARG A CA 1
ATOM 1447 C C . ARG A 1 188 ? 0.280 -8.914 -20.362 1.00 97.12 188 ARG A C 1
ATOM 1449 O O . ARG A 1 188 ? 1.251 -9.097 -19.624 1.00 97.12 188 ARG A O 1
ATOM 1456 N N . ILE A 1 189 ? -0.972 -8.913 -19.945 1.00 95.31 189 ILE A N 1
ATOM 1457 C CA . ILE A 1 189 ? -1.372 -9.076 -18.556 1.00 95.31 189 ILE A CA 1
ATOM 1458 C C . ILE A 1 189 ? -2.122 -10.390 -18.351 1.00 95.31 189 ILE A C 1
ATOM 1460 O O . ILE A 1 189 ? -2.709 -10.947 -19.285 1.00 95.31 189 ILE A O 1
ATOM 1464 N N . LYS A 1 190 ? -2.102 -10.875 -17.114 1.00 91.06 190 LYS A N 1
ATOM 1465 C CA . LYS A 1 190 ? -2.952 -11.950 -16.621 1.00 91.06 190 LYS A CA 1
ATOM 1466 C C . LYS A 1 190 ? -4.037 -11.347 -15.734 1.00 91.06 190 LYS A C 1
ATOM 1468 O O . LYS A 1 190 ? -3.739 -10.616 -14.795 1.00 91.06 190 LYS A O 1
ATOM 1473 N N . GLU A 1 191 ? -5.286 -11.669 -16.029 1.00 81.69 191 GLU A N 1
ATOM 1474 C CA . GLU A 1 191 ? -6.464 -11.150 -15.339 1.00 81.69 191 GLU A CA 1
ATOM 1475 C C . GLU A 1 191 ? -7.503 -12.261 -15.208 1.00 81.69 191 GLU A C 1
ATOM 1477 O O . GLU A 1 191 ? -7.867 -12.898 -16.200 1.00 81.69 191 GLU A O 1
ATOM 1482 N N . SER A 1 192 ? -7.956 -12.536 -13.982 1.00 74.56 192 SER A N 1
ATOM 1483 C CA . SER A 1 192 ? -8.931 -13.602 -13.692 1.00 74.56 192 SER A CA 1
ATOM 1484 C C . SER A 1 192 ? -8.562 -14.958 -14.324 1.00 74.56 192 SER A C 1
ATOM 1486 O O . SER A 1 192 ? -9.409 -15.681 -14.840 1.00 74.56 192 SER A O 1
ATOM 1488 N N . GLY A 1 193 ? -7.263 -15.280 -14.350 1.00 72.56 193 GLY A N 1
ATOM 1489 C CA . GLY A 1 193 ? -6.729 -16.505 -14.959 1.00 72.56 193 GLY A CA 1
ATOM 1490 C C . GLY A 1 193 ? -6.599 -16.487 -16.489 1.00 72.56 193 GLY A C 1
ATOM 1491 O O . GLY A 1 193 ? -6.047 -17.430 -17.052 1.00 72.56 193 GLY A O 1
ATOM 1492 N N . SER A 1 194 ? -7.040 -15.424 -17.165 1.00 83.94 194 SER A N 1
ATOM 1493 C CA . SER A 1 194 ? -6.945 -15.255 -18.619 1.00 83.94 194 SER A CA 1
ATOM 1494 C C . SER A 1 194 ? -5.788 -14.335 -19.021 1.00 83.94 194 SER A C 1
ATOM 1496 O O . SER A 1 194 ? -5.426 -13.419 -18.287 1.00 83.94 194 SER A O 1
ATOM 1498 N N . ASN A 1 195 ? -5.195 -14.580 -20.193 1.00 90.12 195 ASN A N 1
ATOM 1499 C CA . ASN A 1 195 ? -4.178 -13.697 -20.766 1.00 90.12 195 ASN A CA 1
ATOM 1500 C C . ASN A 1 195 ? -4.843 -12.689 -21.705 1.00 90.12 195 ASN A C 1
ATOM 1502 O O . ASN A 1 195 ? -5.586 -13.086 -22.604 1.00 90.12 195 ASN A O 1
ATOM 1506 N N . ARG A 1 196 ? -4.506 -11.409 -21.559 1.00 94.12 196 ARG A N 1
ATOM 1507 C CA . ARG A 1 196 ? -4.977 -10.334 -22.436 1.00 94.12 196 ARG A CA 1
ATOM 1508 C C . ARG A 1 196 ? -3.827 -9.401 -22.795 1.00 94.12 196 ARG A C 1
ATOM 1510 O O . ARG A 1 196 ? -2.935 -9.169 -21.984 1.00 94.12 196 ARG A O 1
ATOM 1517 N N . THR A 1 197 ? -3.863 -8.851 -24.005 1.00 97.00 197 THR A N 1
ATOM 1518 C CA . THR A 1 197 ? -3.042 -7.690 -24.364 1.00 97.00 197 THR A CA 1
ATOM 1519 C C . THR A 1 197 ? -3.884 -6.430 -24.211 1.00 97.00 197 THR A C 1
ATOM 1521 O O . THR A 1 197 ? -4.981 -6.359 -24.766 1.00 97.00 197 THR A O 1
ATOM 1524 N N . ILE A 1 198 ? -3.376 -5.457 -23.466 1.00 97.62 198 ILE A N 1
ATOM 1525 C CA . ILE A 1 198 ? -3.970 -4.128 -23.311 1.00 97.62 198 ILE A CA 1
ATOM 1526 C C . ILE A 1 198 ? -3.119 -3.097 -24.055 1.00 97.62 198 ILE A C 1
ATOM 1528 O O . ILE A 1 198 ? -1.905 -3.265 -24.178 1.00 97.62 198 ILE A O 1
ATOM 1532 N N . SER A 1 199 ? -3.758 -2.057 -24.579 1.00 98.38 199 SER A N 1
ATOM 1533 C CA . SER A 1 199 ? -3.104 -0.867 -25.138 1.00 98.38 199 SER A CA 1
ATOM 1534 C C . SER A 1 199 ? -2.860 0.190 -24.055 1.00 98.38 199 SER A C 1
ATOM 1536 O O . SER A 1 199 ? -3.424 0.100 -22.962 1.00 98.38 199 SER A O 1
ATOM 1538 N N . PHE A 1 200 ? -2.076 1.229 -24.366 1.00 98.56 200 PHE A N 1
ATOM 1539 C CA . PHE A 1 200 ? -1.893 2.366 -23.458 1.00 98.56 200 PHE A CA 1
ATOM 1540 C C . PHE A 1 200 ? -3.233 2.997 -23.055 1.00 98.56 200 PHE A C 1
ATOM 1542 O O . PHE A 1 200 ? -3.450 3.290 -21.886 1.00 98.56 200 PHE A O 1
ATOM 1549 N N . TRP A 1 201 ? -4.168 3.147 -23.997 1.00 98.12 201 TRP A N 1
ATOM 1550 C CA . TRP A 1 201 ? -5.482 3.730 -23.717 1.00 98.12 201 TRP A CA 1
ATOM 1551 C C . TRP A 1 201 ? -6.407 2.821 -22.906 1.00 98.12 201 TRP A C 1
ATOM 1553 O O . TRP A 1 201 ? -7.333 3.328 -22.280 1.00 98.12 201 TRP A O 1
ATOM 1563 N N . ASP A 1 202 ? -6.190 1.504 -22.897 1.00 97.38 202 ASP A N 1
ATOM 1564 C CA . ASP A 1 202 ? -6.886 0.612 -21.964 1.00 97.38 202 ASP A CA 1
ATOM 1565 C C . ASP A 1 202 ? -6.355 0.831 -20.540 1.00 97.38 202 ASP A C 1
ATOM 1567 O O . ASP A 1 202 ? -7.136 1.117 -19.640 1.00 97.38 202 ASP A O 1
ATOM 1571 N N . TYR A 1 203 ? -5.028 0.808 -20.367 1.00 97.00 203 TYR A N 1
ATOM 1572 C CA . TYR A 1 203 ? -4.356 1.083 -19.090 1.00 97.00 203 TYR A CA 1
ATOM 1573 C C . TYR A 1 203 ? -4.704 2.465 -18.521 1.00 97.00 203 TYR A C 1
ATOM 1575 O O . TYR A 1 203 ? -5.082 2.606 -17.362 1.00 97.00 203 TYR A O 1
ATOM 1583 N N . PHE A 1 204 ? -4.628 3.499 -19.355 1.00 97.12 204 PHE A N 1
ATOM 1584 C CA . PHE A 1 204 ? -4.924 4.866 -18.951 1.00 97.12 204 PHE A CA 1
ATOM 1585 C C . PHE A 1 204 ? -6.405 5.055 -18.599 1.00 97.12 204 PHE A C 1
ATOM 1587 O O . PHE A 1 204 ? -6.730 5.776 -17.652 1.00 97.12 204 PHE A O 1
ATOM 1594 N N . ALA A 1 205 ? -7.308 4.382 -19.320 1.00 96.06 205 ALA A N 1
ATOM 1595 C CA . ALA A 1 205 ? -8.734 4.408 -19.018 1.00 96.06 205 ALA A CA 1
ATOM 1596 C C . ALA A 1 205 ? -9.067 3.672 -17.710 1.00 96.06 205 ALA A C 1
ATOM 1598 O O . ALA A 1 205 ? -9.925 4.154 -16.982 1.00 96.06 205 ALA A O 1
ATOM 1599 N N . GLU A 1 206 ? -8.376 2.581 -17.361 1.00 93.06 206 GLU A N 1
ATOM 1600 C CA . GLU A 1 206 ? -8.547 1.916 -16.054 1.00 93.06 206 GLU A CA 1
ATOM 1601 C C . GLU A 1 206 ? -8.246 2.865 -14.874 1.00 93.06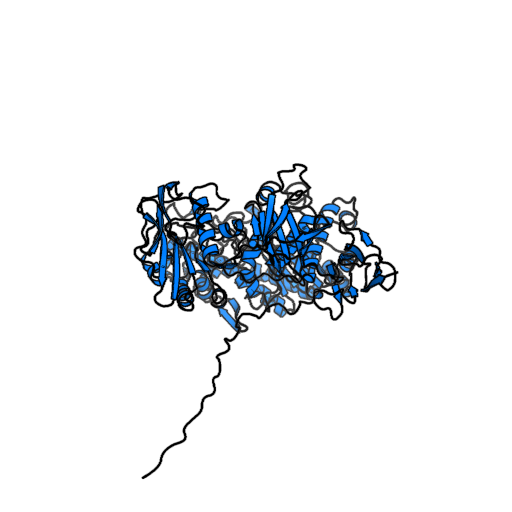 206 GLU A C 1
ATOM 1603 O O . GLU A 1 206 ? -8.891 2.787 -13.830 1.00 93.06 206 GLU A O 1
ATOM 1608 N N . LEU A 1 207 ? -7.295 3.790 -15.045 1.00 92.81 207 LEU A N 1
ATOM 1609 C CA . LEU A 1 207 ? -6.880 4.738 -14.003 1.00 92.81 207 LEU A CA 1
ATOM 1610 C C . LEU A 1 207 ? -7.711 6.030 -13.969 1.00 92.81 207 LEU A C 1
ATOM 1612 O O . LEU A 1 207 ? -7.878 6.621 -12.904 1.00 92.81 207 LEU A O 1
ATOM 1616 N N . SER A 1 208 ? -8.190 6.500 -15.125 1.00 94.50 208 SER A N 1
ATOM 1617 C CA . SER A 1 208 ? -8.784 7.842 -15.272 1.00 94.50 208 SER A CA 1
ATOM 1618 C C . SER A 1 208 ? -10.197 7.866 -15.855 1.00 94.50 208 SER A C 1
ATOM 1620 O O . SER A 1 208 ? -10.883 8.881 -15.759 1.00 94.50 208 SER A O 1
ATOM 1622 N N . GLY A 1 209 ? -10.641 6.786 -16.498 1.00 94.50 209 GLY A N 1
ATOM 1623 C CA . GLY A 1 209 ? -11.862 6.755 -17.306 1.00 94.50 209 GLY A CA 1
ATOM 1624 C C . GLY A 1 209 ? -11.773 7.556 -18.611 1.00 94.50 209 GLY A C 1
ATOM 1625 O O . GLY A 1 209 ? -12.798 7.800 -19.246 1.00 94.50 209 GLY A O 1
ATOM 1626 N N . LEU A 1 210 ? -10.576 7.998 -19.017 1.00 95.81 210 LEU A N 1
ATOM 1627 C CA . LEU A 1 210 ? -10.376 8.887 -20.162 1.00 95.81 210 LEU A CA 1
ATOM 1628 C C . LEU A 1 210 ? -9.656 8.200 -21.322 1.00 95.81 210 LEU A C 1
ATOM 1630 O O . LEU A 1 210 ? -8.802 7.333 -21.145 1.00 95.81 210 LEU A O 1
ATOM 1634 N N . ARG A 1 211 ? -9.973 8.659 -22.535 1.00 96.62 211 ARG A N 1
ATOM 1635 C CA . ARG A 1 211 ? -9.214 8.399 -23.763 1.00 96.62 211 ARG A CA 1
ATOM 1636 C C . ARG A 1 211 ? -9.166 9.682 -24.567 1.00 96.62 211 ARG A C 1
ATOM 1638 O O . ARG A 1 211 ? -10.191 10.114 -25.089 1.00 96.62 211 ARG A O 1
ATOM 1645 N N . PHE A 1 212 ? -7.998 10.304 -24.626 1.00 97.56 212 PHE A N 1
ATOM 1646 C CA . PHE A 1 212 ? -7.840 11.550 -25.361 1.00 97.56 212 PHE A CA 1
ATOM 1647 C C . PHE A 1 212 ? -7.576 11.290 -26.838 1.00 97.56 212 PHE A C 1
ATOM 1649 O O . PHE A 1 212 ? -7.063 10.247 -27.235 1.00 97.56 212 PHE A O 1
ATOM 1656 N N . THR A 1 213 ? -7.912 12.280 -27.647 1.00 97.69 213 THR A N 1
ATOM 1657 C CA . THR A 1 213 ? -7.503 12.416 -29.042 1.00 97.69 213 THR A CA 1
ATOM 1658 C C . THR A 1 213 ? -6.362 13.437 -29.142 1.00 97.69 213 THR A C 1
ATOM 1660 O O . THR A 1 213 ? -6.164 14.222 -28.208 1.00 97.69 213 THR A O 1
ATOM 1663 N N . PRO A 1 214 ? -5.624 13.509 -30.268 1.00 98.19 214 PRO A N 1
ATOM 1664 C CA . PRO A 1 214 ? -4.608 14.548 -30.451 1.00 98.19 214 PRO A CA 1
ATOM 1665 C C . PRO A 1 214 ? -5.162 15.965 -30.234 1.00 98.19 214 PRO A C 1
ATOM 1667 O O . PRO A 1 214 ? -4.499 16.806 -29.625 1.00 98.19 214 PRO A O 1
ATOM 1670 N N . ALA A 1 215 ? -6.406 16.208 -30.663 1.00 97.81 215 ALA A N 1
ATOM 1671 C CA . ALA A 1 215 ? -7.059 17.507 -30.558 1.00 97.81 215 ALA A CA 1
ATOM 1672 C C . ALA A 1 215 ? -7.276 17.950 -29.102 1.00 97.81 215 ALA A C 1
ATOM 1674 O O . ALA A 1 215 ? -7.144 19.137 -28.804 1.00 97.81 215 ALA A O 1
ATOM 1675 N N . ASP A 1 216 ? -7.528 17.015 -28.180 1.00 97.56 216 ASP A N 1
ATOM 1676 C CA . ASP A 1 216 ? -7.702 17.321 -26.752 1.00 97.56 216 ASP A CA 1
ATOM 1677 C C . ASP A 1 216 ? -6.435 17.895 -26.107 1.00 97.56 216 ASP A C 1
ATOM 1679 O O . ASP A 1 216 ? -6.516 18.594 -25.093 1.00 97.56 216 ASP A O 1
ATOM 1683 N N . LEU A 1 217 ? -5.277 17.601 -26.705 1.00 97.06 217 LEU A N 1
ATOM 1684 C CA . LEU A 1 217 ? -3.952 18.073 -26.310 1.00 97.06 217 LEU A CA 1
ATOM 1685 C C . LEU A 1 217 ? -3.425 19.170 -27.256 1.00 97.06 217 LEU A C 1
ATOM 1687 O O . LEU A 1 217 ? -2.256 19.537 -27.181 1.00 97.06 217 LEU A O 1
ATOM 1691 N N . GLY A 1 218 ? -4.279 19.727 -28.124 1.00 95.88 218 GLY A N 1
ATOM 1692 C CA . GLY A 1 218 ? -3.916 20.828 -29.022 1.00 95.88 218 GLY A CA 1
ATOM 1693 C C . GLY A 1 218 ? -3.055 20.416 -30.221 1.00 95.88 218 GLY A C 1
ATOM 1694 O O . GLY A 1 218 ? -2.394 21.267 -30.811 1.00 95.88 218 GLY A O 1
ATOM 1695 N N . MET A 1 219 ? -3.059 19.133 -30.589 1.00 97.31 219 MET A N 1
ATOM 1696 C CA . MET A 1 219 ? -2.254 18.568 -31.676 1.00 97.31 219 MET A CA 1
ATOM 1697 C C . MET A 1 219 ? -3.130 18.057 -32.822 1.00 97.31 219 MET A C 1
ATOM 1699 O O . MET A 1 219 ? -4.313 17.759 -32.645 1.00 97.31 219 MET A O 1
ATOM 1703 N N . LYS A 1 220 ? -2.543 17.893 -34.010 1.00 97.25 220 LYS A N 1
ATOM 1704 C CA . LYS A 1 220 ? -3.238 17.297 -35.167 1.00 97.25 220 LYS A CA 1
ATOM 1705 C C . LYS A 1 220 ? -3.083 15.782 -35.224 1.00 97.25 220 LYS A C 1
ATOM 1707 O O . LYS A 1 220 ? -3.950 15.085 -35.744 1.00 97.25 220 LYS A O 1
ATOM 1712 N N . THR A 1 221 ? -1.966 15.270 -34.724 1.00 97.94 221 THR A N 1
ATOM 1713 C CA . THR A 1 221 ? -1.603 13.851 -34.772 1.00 97.94 221 THR A CA 1
ATOM 1714 C C . THR A 1 221 ? -0.698 13.509 -33.596 1.00 97.94 221 THR A C 1
ATOM 1716 O O . THR A 1 221 ? 0.033 14.368 -33.109 1.00 97.94 221 THR A O 1
ATOM 1719 N N . TRP A 1 222 ? -0.689 12.245 -33.169 1.00 97.88 222 TRP A N 1
ATOM 1720 C CA . TRP A 1 222 ? 0.226 11.786 -32.127 1.00 97.88 222 TRP A CA 1
ATOM 1721 C C . TRP A 1 222 ? 1.697 11.919 -32.510 1.00 97.88 222 TRP A C 1
ATOM 1723 O O . TRP A 1 222 ? 2.522 12.055 -31.621 1.00 97.88 222 TRP A O 1
ATOM 1733 N N . LYS A 1 223 ? 2.041 12.001 -33.803 1.00 97.44 223 LYS A N 1
ATOM 1734 C CA . LYS A 1 223 ? 3.422 12.267 -34.252 1.00 97.44 223 LYS A CA 1
ATOM 1735 C C . LYS A 1 223 ? 3.996 13.590 -33.734 1.00 97.44 223 LYS A C 1
ATOM 1737 O O . LYS A 1 223 ? 5.211 13.723 -33.671 1.00 97.44 223 LYS A O 1
ATOM 1742 N N . GLU A 1 224 ? 3.135 14.544 -33.387 1.00 96.75 224 GLU A N 1
ATOM 1743 C CA . GLU A 1 224 ? 3.512 15.847 -32.825 1.00 96.75 224 GLU A CA 1
ATOM 1744 C C . GLU A 1 224 ? 3.704 15.794 -31.301 1.00 96.75 224 GLU A C 1
ATOM 1746 O O . GLU A 1 224 ? 4.124 16.783 -30.710 1.00 96.75 224 GLU A O 1
ATOM 1751 N N . TYR A 1 225 ? 3.396 14.665 -30.650 1.00 98.00 225 TYR A N 1
ATOM 1752 C CA . TYR A 1 225 ? 3.427 14.582 -29.197 1.00 98.00 225 TYR A CA 1
ATOM 1753 C C . TYR A 1 225 ? 4.837 14.765 -28.647 1.00 98.00 225 TYR A C 1
ATOM 1755 O O . TYR A 1 225 ? 5.767 14.036 -29.011 1.00 98.00 225 TYR A O 1
ATOM 1763 N N . GLU A 1 226 ? 4.943 15.705 -27.715 1.00 95.94 226 GLU A N 1
ATOM 1764 C CA . GLU A 1 226 ? 6.052 15.891 -26.793 1.00 95.94 226 GLU A CA 1
ATOM 1765 C C . GLU A 1 226 ? 5.468 16.208 -25.409 1.00 95.94 226 GLU A C 1
ATOM 1767 O O . GLU A 1 226 ? 4.488 16.962 -25.321 1.00 95.94 226 GLU A O 1
ATOM 1772 N N . PRO A 1 227 ? 6.028 15.649 -24.322 1.00 94.06 227 PRO A N 1
ATOM 1773 C CA . PRO A 1 227 ? 5.645 16.020 -22.973 1.00 94.06 227 PRO A CA 1
ATOM 1774 C C . PRO A 1 227 ? 5.883 17.505 -22.719 1.00 94.06 227 PRO A C 1
ATOM 1776 O O . PRO A 1 227 ? 6.956 18.054 -22.990 1.00 94.06 227 PRO A O 1
ATOM 1779 N N . VAL A 1 228 ? 4.885 18.156 -22.141 1.00 92.12 228 VAL A N 1
ATOM 1780 C CA . VAL A 1 228 ? 4.977 19.553 -21.738 1.00 92.12 228 VAL A CA 1
ATOM 1781 C C . VAL A 1 228 ? 5.999 19.711 -20.614 1.00 92.12 228 VAL A C 1
ATOM 1783 O O . VAL A 1 228 ? 5.807 19.221 -19.501 1.00 92.12 228 VAL A O 1
ATOM 1786 N N . ARG A 1 229 ? 7.057 20.474 -20.890 1.00 90.88 229 ARG A N 1
ATOM 1787 C CA . ARG A 1 229 ? 8.135 20.749 -19.936 1.00 90.88 229 ARG A CA 1
ATOM 1788 C C . ARG A 1 229 ? 7.690 21.763 -18.876 1.00 90.88 229 ARG A C 1
ATOM 1790 O O . ARG A 1 229 ? 7.358 22.890 -19.251 1.00 90.88 229 ARG A O 1
ATOM 1797 N N . PRO A 1 230 ? 7.729 21.430 -17.571 1.00 86.44 230 PRO A N 1
ATOM 1798 C CA . PRO A 1 230 ? 7.277 22.327 -16.506 1.00 86.44 230 PRO A CA 1
ATOM 1799 C C . PRO A 1 230 ? 7.922 23.719 -16.521 1.00 86.44 230 PRO A C 1
ATOM 1801 O O . PRO A 1 230 ? 7.245 24.698 -16.243 1.00 86.44 230 PRO A O 1
ATOM 1804 N N . ASN A 1 231 ? 9.197 23.836 -16.902 1.00 86.62 231 ASN A N 1
ATOM 1805 C CA . ASN A 1 231 ? 9.906 25.121 -16.975 1.00 86.62 231 ASN A CA 1
ATOM 1806 C C . ASN A 1 231 ? 9.489 26.016 -18.153 1.00 86.62 231 ASN A C 1
ATOM 1808 O O . ASN A 1 231 ? 9.847 27.190 -18.173 1.00 86.62 231 ASN A O 1
ATOM 1812 N N . LEU A 1 232 ? 8.800 25.467 -19.156 1.00 86.94 232 LEU A N 1
ATOM 1813 C CA . LEU A 1 232 ? 8.301 26.218 -20.315 1.00 86.94 232 LEU A CA 1
ATOM 1814 C C . LEU A 1 232 ? 6.819 26.575 -20.174 1.00 86.94 232 LEU A C 1
ATOM 1816 O O . LEU A 1 232 ? 6.278 27.350 -20.963 1.00 86.94 232 LEU A O 1
ATOM 1820 N N . VAL A 1 233 ? 6.159 26.002 -19.172 1.00 84.38 233 VAL A N 1
ATOM 1821 C CA . VAL A 1 233 ? 4.788 26.325 -18.810 1.00 84.38 233 VAL A CA 1
ATOM 1822 C C . VAL A 1 233 ? 4.829 27.559 -17.921 1.00 84.38 233 VAL A C 1
ATOM 1824 O O . VAL A 1 233 ? 5.351 27.509 -16.813 1.00 84.38 233 VAL A O 1
ATOM 1827 N N . GLY A 1 234 ? 4.295 28.681 -18.407 1.00 82.81 234 GLY A N 1
ATOM 1828 C CA . GLY A 1 234 ? 4.071 29.849 -17.549 1.00 82.81 234 GLY A CA 1
ATOM 1829 C C . GLY A 1 234 ? 3.066 29.543 -16.430 1.00 82.81 234 GLY A C 1
ATOM 1830 O O . GLY A 1 234 ? 2.425 28.496 -16.432 1.00 82.81 234 GLY A O 1
ATOM 1831 N N . ASP A 1 235 ? 2.836 30.488 -15.518 1.00 84.69 235 ASP A N 1
ATOM 1832 C CA . ASP A 1 235 ? 2.008 30.293 -14.306 1.00 84.69 235 ASP A CA 1
ATOM 1833 C C . ASP A 1 235 ? 0.547 29.860 -14.559 1.00 84.69 235 ASP A C 1
ATOM 1835 O O . ASP A 1 235 ? -0.186 29.509 -13.634 1.00 84.69 235 ASP A O 1
ATOM 1839 N N . ARG A 1 236 ? 0.089 29.918 -15.814 1.00 87.06 236 ARG A N 1
ATOM 1840 C CA . ARG A 1 236 ? -1.268 29.564 -16.244 1.00 87.06 236 ARG A CA 1
ATOM 1841 C C . ARG A 1 236 ? -1.227 28.618 -17.450 1.00 87.06 236 ARG A C 1
ATOM 1843 O O . ARG A 1 236 ? -1.401 29.080 -18.579 1.00 87.06 236 ARG A O 1
ATOM 1850 N N . PRO A 1 237 ? -1.006 27.308 -17.243 1.00 90.81 237 PRO A N 1
ATOM 1851 C CA . PRO A 1 237 ? -1.107 26.331 -18.320 1.00 90.81 237 PRO A CA 1
ATOM 1852 C C . PRO A 1 237 ? -2.511 26.310 -18.923 1.00 90.81 237 PRO A C 1
ATOM 1854 O O . PRO A 1 237 ? -3.513 26.374 -18.207 1.00 90.81 237 PRO A O 1
ATOM 1857 N N . THR A 1 238 ? -2.571 26.151 -20.242 1.00 93.75 238 THR A N 1
ATOM 1858 C CA . THR A 1 238 ? -3.811 25.833 -20.961 1.00 93.75 238 THR A CA 1
ATOM 1859 C C . THR A 1 238 ? -4.299 24.425 -20.613 1.00 93.75 238 THR A C 1
ATOM 1861 O O . THR A 1 238 ? -3.513 23.560 -20.221 1.00 93.75 238 THR A O 1
ATOM 1864 N N . ASP A 1 239 ? -5.584 24.152 -20.827 1.00 95.44 239 ASP A N 1
ATOM 1865 C CA . ASP A 1 239 ? -6.159 22.816 -20.608 1.00 95.44 239 ASP A CA 1
ATOM 1866 C C . ASP A 1 239 ? -5.471 21.735 -21.452 1.00 95.44 239 ASP A C 1
ATOM 1868 O O . ASP A 1 239 ? -5.218 20.635 -20.964 1.00 95.44 239 ASP A O 1
ATOM 1872 N N . SER A 1 240 ? -5.085 22.070 -22.688 1.00 95.88 240 SER A N 1
ATOM 1873 C CA . SER A 1 240 ? -4.315 21.171 -23.556 1.00 95.88 240 SER A CA 1
ATOM 1874 C C . SER A 1 240 ? -2.956 20.794 -22.951 1.00 95.88 240 SER A C 1
ATOM 1876 O O . SER A 1 240 ? -2.569 19.627 -22.972 1.00 95.88 240 SER A O 1
ATOM 1878 N N . GLN A 1 241 ? -2.266 21.756 -22.327 1.00 94.75 241 GLN A N 1
ATOM 1879 C CA . GLN A 1 241 ? -0.986 21.523 -21.659 1.00 94.75 241 GLN A CA 1
ATOM 1880 C C . GLN A 1 241 ? -1.149 20.691 -20.383 1.00 94.75 241 GLN A C 1
ATOM 1882 O O . GLN A 1 241 ? -0.330 19.812 -20.122 1.00 94.75 241 GLN A O 1
ATOM 1887 N N . LYS A 1 242 ? -2.218 20.927 -19.612 1.00 94.38 242 LYS A N 1
ATOM 1888 C CA . LYS A 1 242 ? -2.546 20.129 -18.421 1.00 94.38 242 LYS A CA 1
ATOM 1889 C C . LYS A 1 242 ? -2.831 18.671 -18.784 1.00 94.38 242 LYS A C 1
ATOM 1891 O O . LYS A 1 242 ? -2.229 17.772 -18.202 1.00 94.38 242 LYS A O 1
ATOM 1896 N N . ARG A 1 243 ? -3.662 18.440 -19.808 1.00 96.31 243 ARG A N 1
ATOM 1897 C CA . ARG A 1 243 ? -3.961 17.094 -20.330 1.00 96.31 243 ARG A CA 1
ATOM 1898 C C . ARG A 1 243 ? -2.729 16.404 -20.880 1.00 96.31 243 ARG A C 1
ATOM 1900 O O . ARG A 1 243 ? -2.552 15.214 -20.645 1.00 96.31 243 ARG A O 1
ATOM 1907 N N . ASN A 1 244 ? -1.855 17.142 -21.561 1.00 96.00 244 ASN A N 1
ATOM 1908 C CA . ASN A 1 244 ? -0.577 16.609 -22.014 1.00 96.00 244 ASN A CA 1
ATOM 1909 C C . ASN A 1 244 ? 0.278 16.125 -20.833 1.00 96.00 244 ASN A C 1
ATOM 1911 O O . ASN A 1 244 ? 0.691 14.970 -20.840 1.00 96.00 244 ASN A O 1
ATOM 1915 N N . GLN A 1 245 ? 0.461 16.935 -19.781 1.00 92.44 245 GLN A N 1
ATOM 1916 C CA . GLN A 1 245 ? 1.184 16.482 -18.586 1.00 92.44 245 GLN A CA 1
ATOM 1917 C C . GLN A 1 245 ? 0.519 15.275 -17.912 1.00 92.44 245 GLN A C 1
ATOM 1919 O O . GLN A 1 245 ? 1.212 14.383 -17.430 1.00 92.44 245 GLN A O 1
ATOM 1924 N N . PHE A 1 246 ? -0.813 15.230 -17.880 1.00 94.12 246 PHE A N 1
ATOM 1925 C CA . PHE A 1 246 ? -1.561 14.114 -17.306 1.00 94.12 246 PHE A CA 1
ATOM 1926 C C . PHE A 1 246 ? -1.352 12.808 -18.095 1.00 94.12 246 PHE A C 1
ATOM 1928 O O . PHE A 1 246 ? -1.107 11.758 -17.504 1.00 94.12 246 PHE A O 1
ATOM 1935 N N . VAL A 1 247 ? -1.352 12.879 -19.431 1.00 96.19 247 VAL A N 1
ATOM 1936 C CA . VAL A 1 247 ? -1.017 11.753 -20.321 1.00 96.19 247 VAL A CA 1
ATOM 1937 C C . VAL A 1 247 ? 0.445 11.333 -20.173 1.00 96.19 247 VAL A C 1
ATOM 1939 O O . VAL A 1 247 ? 0.729 10.141 -20.082 1.00 96.19 247 VAL A O 1
ATOM 1942 N N . TYR A 1 248 ? 1.370 12.292 -20.092 1.00 94.56 248 TYR A N 1
ATOM 1943 C CA . TYR A 1 248 ? 2.793 12.030 -19.879 1.00 94.56 248 TYR A CA 1
ATOM 1944 C C . TYR A 1 248 ? 3.054 11.206 -18.612 1.00 94.56 248 TYR A C 1
ATOM 1946 O O . TYR A 1 248 ? 3.826 10.252 -18.675 1.00 94.56 248 TYR A O 1
ATOM 1954 N N . ARG A 1 249 ? 2.367 11.510 -17.502 1.00 91.69 249 ARG A N 1
ATOM 1955 C CA . ARG A 1 249 ? 2.459 10.707 -16.271 1.00 91.69 249 ARG A CA 1
ATOM 1956 C C . ARG A 1 249 ? 2.102 9.251 -16.554 1.00 91.69 249 ARG A C 1
ATOM 1958 O O . ARG A 1 249 ? 2.916 8.378 -16.316 1.00 91.69 249 ARG A O 1
ATOM 1965 N N . GLY A 1 250 ? 0.960 8.975 -17.183 1.00 94.62 250 GLY A N 1
ATOM 1966 C CA . GLY A 1 250 ? 0.614 7.601 -17.567 1.00 94.62 250 GLY A CA 1
ATOM 1967 C C . GLY A 1 250 ? 1.658 6.938 -18.482 1.00 94.62 250 GLY A C 1
ATOM 1968 O O . GLY A 1 250 ? 1.953 5.753 -18.333 1.00 94.62 250 GLY A O 1
ATOM 1969 N N . LEU A 1 251 ? 2.230 7.694 -19.424 1.00 95.69 251 LEU A N 1
ATOM 1970 C CA . LEU A 1 251 ? 3.191 7.179 -20.401 1.00 95.69 251 LEU A CA 1
ATOM 1971 C C . LEU A 1 251 ? 4.533 6.770 -19.797 1.00 95.69 251 LEU A C 1
ATOM 1973 O O . LEU A 1 251 ? 5.111 5.796 -20.277 1.00 95.69 251 LEU A O 1
ATOM 1977 N N . ILE A 1 252 ? 5.032 7.468 -18.769 1.00 91.75 252 ILE A N 1
ATOM 1978 C CA . ILE A 1 252 ? 6.270 7.041 -18.105 1.00 91.75 252 ILE A CA 1
ATOM 1979 C C . ILE A 1 252 ? 6.059 5.650 -17.492 1.00 91.75 252 ILE A C 1
ATOM 1981 O O . ILE A 1 252 ? 6.709 4.698 -17.923 1.00 91.75 252 ILE A O 1
ATOM 1985 N N . HIS A 1 253 ? 5.055 5.471 -16.629 1.00 93.12 253 HIS A N 1
ATOM 1986 C CA . HIS A 1 253 ? 4.753 4.175 -16.007 1.00 93.12 253 HIS A CA 1
ATOM 1987 C C . HIS A 1 253 ? 4.549 3.070 -17.058 1.00 93.12 253 HIS A C 1
ATOM 1989 O O . HIS A 1 253 ? 5.110 1.978 -16.948 1.00 93.12 253 HIS A O 1
ATOM 1995 N N . TRP A 1 254 ? 3.823 3.378 -18.138 1.00 96.06 254 TRP A N 1
ATOM 1996 C CA . TRP A 1 254 ? 3.622 2.467 -19.263 1.00 96.06 254 TRP A CA 1
ATOM 1997 C C . TRP A 1 254 ? 4.932 2.021 -19.930 1.00 96.06 254 TRP A C 1
ATOM 1999 O O . TRP A 1 254 ? 5.159 0.824 -20.121 1.00 96.06 254 TRP A O 1
ATOM 2009 N N . CYS A 1 255 ? 5.810 2.960 -20.283 1.00 94.31 255 CYS A N 1
ATOM 2010 C CA . CYS A 1 255 ? 7.076 2.655 -20.946 1.00 94.31 255 CYS A CA 1
ATOM 2011 C C . CYS A 1 255 ? 8.023 1.844 -20.048 1.00 94.31 255 CYS A C 1
ATOM 2013 O O . CYS A 1 255 ? 8.701 0.938 -20.537 1.00 94.31 255 CYS A O 1
ATOM 2015 N N . TRP A 1 256 ? 8.024 2.098 -18.738 1.00 91.75 256 TRP A N 1
ATOM 2016 C CA . TRP A 1 256 ? 8.758 1.271 -17.779 1.00 91.75 256 TRP A CA 1
ATOM 2017 C C . TRP A 1 256 ? 8.221 -0.171 -17.734 1.00 91.75 256 TRP A C 1
ATOM 2019 O O . TRP A 1 256 ? 8.991 -1.125 -17.870 1.00 91.75 256 TRP A O 1
ATOM 2029 N N . LEU A 1 257 ? 6.897 -0.355 -17.667 1.00 94.75 257 LEU A N 1
ATOM 2030 C CA . LEU A 1 257 ? 6.267 -1.682 -17.728 1.00 94.75 257 LEU A CA 1
ATOM 2031 C C . LEU A 1 257 ? 6.570 -2.412 -19.049 1.00 94.75 257 LEU A C 1
ATOM 2033 O O . LEU A 1 257 ? 6.757 -3.631 -19.059 1.00 94.75 257 LEU A O 1
ATOM 2037 N N . LYS A 1 258 ? 6.645 -1.685 -20.174 1.00 95.81 258 LYS A N 1
ATOM 2038 C CA . LYS A 1 258 ? 7.025 -2.236 -21.487 1.00 95.81 258 LYS A CA 1
ATOM 2039 C C . LYS A 1 258 ? 8.461 -2.753 -21.485 1.00 95.81 258 LYS A C 1
ATOM 2041 O O . LYS A 1 258 ? 8.690 -3.876 -21.941 1.00 95.81 258 LYS A O 1
ATOM 2046 N N . TYR A 1 259 ? 9.395 -1.969 -20.949 1.00 93.12 259 TYR A N 1
ATOM 2047 C CA . TYR A 1 259 ? 10.787 -2.375 -20.770 1.00 93.12 259 TYR A CA 1
ATOM 2048 C C . TYR A 1 259 ? 10.886 -3.641 -19.903 1.00 93.12 259 TYR A C 1
ATOM 2050 O O . TYR A 1 259 ? 11.494 -4.633 -20.314 1.00 93.12 259 TYR A O 1
ATOM 2058 N N . ALA A 1 260 ? 10.199 -3.656 -18.757 1.00 93.88 260 ALA A N 1
ATOM 2059 C CA . ALA A 1 260 ? 10.157 -4.808 -17.860 1.00 93.88 260 ALA A CA 1
ATOM 2060 C C . ALA A 1 260 ? 9.573 -6.059 -18.532 1.00 93.88 260 ALA A C 1
ATOM 2062 O O . ALA A 1 260 ? 10.124 -7.152 -18.408 1.00 93.88 260 ALA A O 1
ATOM 2063 N N . GLN A 1 261 ? 8.485 -5.915 -19.292 1.00 96.00 261 GLN A N 1
ATOM 2064 C CA . GLN A 1 261 ? 7.898 -7.015 -20.052 1.00 96.00 261 GLN A CA 1
ATOM 2065 C C . GLN A 1 261 ? 8.879 -7.597 -21.074 1.00 96.00 261 GLN A C 1
ATOM 2067 O O . GLN A 1 261 ? 8.930 -8.817 -21.247 1.00 96.00 261 GLN A O 1
ATOM 2072 N N . GLU A 1 262 ? 9.616 -6.748 -21.789 1.00 96.31 262 GLU A N 1
ATOM 2073 C CA . GLU A 1 262 ? 10.563 -7.199 -22.805 1.00 96.31 262 GLU A CA 1
ATOM 2074 C C . GLU A 1 262 ? 11.752 -7.941 -22.184 1.00 96.31 262 GLU A C 1
ATOM 2076 O O . GLU A 1 262 ? 12.109 -9.029 -22.648 1.00 96.31 262 GLU A O 1
ATOM 2081 N N . ALA A 1 263 ? 12.321 -7.400 -21.107 1.00 95.62 263 ALA A N 1
ATOM 2082 C CA . ALA A 1 263 ? 13.396 -8.046 -20.364 1.00 95.62 263 ALA A CA 1
ATOM 2083 C C . ALA A 1 263 ? 12.920 -9.349 -19.683 1.00 95.62 263 ALA A C 1
ATOM 2085 O O . ALA A 1 263 ? 13.605 -10.369 -19.755 1.00 95.62 263 ALA A O 1
ATOM 2086 N N . GLY A 1 264 ? 11.708 -9.370 -19.118 1.00 96.88 264 GLY A N 1
ATOM 2087 C CA . GLY A 1 264 ? 11.121 -10.560 -18.495 1.00 96.88 264 GLY A CA 1
ATOM 2088 C C . GLY A 1 264 ? 10.826 -11.672 -19.497 1.00 96.88 264 GLY A C 1
ATOM 2089 O O . GLY A 1 264 ? 11.179 -12.829 -19.271 1.00 96.88 264 GLY A O 1
ATOM 2090 N N . ALA A 1 265 ? 10.280 -11.325 -20.666 1.00 97.62 265 ALA A N 1
ATOM 2091 C CA . ALA A 1 265 ? 10.096 -12.282 -21.753 1.00 97.62 265 ALA A CA 1
ATOM 2092 C C . ALA A 1 265 ? 11.427 -12.901 -22.210 1.00 97.62 265 ALA A C 1
ATOM 2094 O O . ALA A 1 265 ? 11.462 -14.090 -22.533 1.00 97.62 265 ALA A O 1
ATOM 2095 N N . HIS A 1 266 ? 12.513 -12.122 -22.212 1.00 98.25 266 HIS A N 1
ATOM 2096 C CA . HIS A 1 266 ? 13.842 -12.631 -22.530 1.00 98.25 266 HIS A CA 1
ATOM 2097 C C . HIS A 1 266 ? 14.385 -13.572 -21.445 1.00 98.25 266 HIS A C 1
ATOM 2099 O O . HIS A 1 266 ? 14.753 -14.699 -21.772 1.00 98.25 266 HIS A O 1
ATOM 2105 N N . ALA A 1 267 ? 14.340 -13.180 -20.166 1.00 97.94 267 ALA A N 1
ATOM 2106 C CA . ALA A 1 267 ? 14.748 -14.039 -19.047 1.00 97.94 267 ALA A CA 1
ATOM 2107 C C . ALA A 1 267 ? 14.003 -15.384 -19.057 1.00 97.94 267 ALA A C 1
ATOM 2109 O O . ALA A 1 267 ? 14.617 -16.449 -18.997 1.00 97.94 267 ALA A O 1
ATOM 2110 N N . LYS A 1 268 ? 12.682 -15.341 -19.266 1.00 97.00 268 LYS A N 1
ATOM 2111 C CA . LYS A 1 268 ? 11.835 -16.533 -19.375 1.00 97.00 268 LYS A CA 1
ATOM 2112 C C . LYS A 1 268 ? 12.212 -17.421 -20.556 1.00 97.00 268 LYS A C 1
ATOM 2114 O O . LYS A 1 268 ? 12.154 -18.641 -20.435 1.00 97.00 268 LYS A O 1
ATOM 2119 N N . SER A 1 269 ? 12.618 -16.841 -21.689 1.00 97.88 269 SER A N 1
ATOM 2120 C CA . SER A 1 269 ? 13.075 -17.633 -22.841 1.00 97.88 269 SER A CA 1
ATOM 2121 C C . SER A 1 269 ? 14.371 -18.407 -22.571 1.00 97.88 269 SER A C 1
ATOM 2123 O O . SER A 1 269 ? 14.628 -19.400 -23.244 1.00 97.88 269 SER A O 1
ATOM 2125 N N . LEU A 1 270 ? 15.143 -17.989 -21.563 1.00 97.94 270 LEU A N 1
ATOM 2126 C CA . LEU A 1 270 ? 16.359 -18.654 -21.095 1.00 97.94 270 LEU A CA 1
ATOM 2127 C C . LEU A 1 270 ? 16.097 -19.623 -19.925 1.00 97.94 270 LEU A C 1
ATOM 2129 O O . LEU A 1 270 ? 17.033 -20.229 -19.415 1.00 97.94 270 LEU A O 1
ATOM 2133 N N . GLY A 1 271 ? 14.840 -19.771 -19.486 1.00 96.75 271 GLY A N 1
ATOM 2134 C CA . GLY A 1 271 ? 14.468 -20.592 -18.328 1.00 96.75 271 GLY A CA 1
ATOM 2135 C C . GLY A 1 271 ? 14.666 -19.915 -16.965 1.00 96.75 271 GLY A C 1
ATOM 2136 O O . GLY A 1 271 ? 14.510 -20.582 -15.946 1.00 96.75 271 GLY A O 1
ATOM 2137 N N . GLY A 1 272 ? 14.989 -18.619 -16.942 1.00 96.31 272 GLY A N 1
ATOM 2138 C CA . GLY A 1 272 ? 15.119 -17.816 -15.726 1.00 96.31 272 GLY A CA 1
ATOM 2139 C C . GLY A 1 272 ? 13.961 -16.839 -15.520 1.00 96.31 272 GLY A C 1
ATOM 2140 O O . GLY A 1 272 ? 12.945 -16.871 -16.219 1.00 96.31 272 GLY A O 1
ATOM 2141 N N . GLU A 1 273 ? 14.136 -15.922 -14.570 1.00 95.88 273 GLU A N 1
ATOM 2142 C CA . GLU A 1 273 ? 13.161 -14.876 -14.245 1.00 95.88 273 GLU A CA 1
ATOM 2143 C C . GLU A 1 273 ? 13.806 -13.489 -14.180 1.00 95.88 273 GLU A C 1
ATOM 2145 O O . GLU A 1 273 ? 14.915 -13.332 -13.667 1.00 95.88 273 GLU A O 1
ATOM 2150 N N . LEU A 1 274 ? 13.074 -12.469 -14.638 1.00 96.19 274 LEU A N 1
ATOM 2151 C CA . LEU A 1 274 ? 13.367 -11.077 -14.300 1.00 96.19 274 LEU A CA 1
ATOM 2152 C C . LEU A 1 274 ? 12.545 -10.678 -13.080 1.00 96.19 274 LEU A C 1
ATOM 2154 O O . LEU A 1 274 ? 11.316 -10.676 -13.146 1.00 96.19 274 LEU A O 1
ATOM 2158 N N . GLN A 1 275 ? 13.216 -10.290 -12.010 1.00 95.44 275 GLN A N 1
ATOM 2159 C CA . GLN A 1 275 ? 12.605 -9.733 -10.809 1.00 95.44 275 GLN A CA 1
ATOM 2160 C C . GLN A 1 275 ? 12.896 -8.231 -10.730 1.00 95.44 275 GLN A C 1
ATOM 2162 O O . GLN A 1 275 ? 13.730 -7.708 -11.478 1.00 95.44 275 GLN A O 1
ATOM 2167 N N . ALA A 1 276 ? 12.228 -7.528 -9.822 1.00 92.00 276 ALA A N 1
ATOM 2168 C CA . ALA A 1 276 ? 12.568 -6.141 -9.524 1.00 92.00 276 ALA A CA 1
ATOM 2169 C C . ALA A 1 276 ? 12.370 -5.821 -8.044 1.00 92.00 276 ALA A C 1
ATOM 2171 O O . ALA A 1 276 ? 11.359 -6.233 -7.478 1.00 92.00 276 ALA A O 1
ATOM 2172 N N . SER A 1 277 ? 13.304 -5.073 -7.455 1.00 89.31 277 SER A N 1
ATOM 2173 C CA . SER A 1 277 ? 13.038 -4.274 -6.262 1.00 89.31 277 SER A CA 1
ATOM 2174 C C . SER A 1 277 ? 12.384 -2.969 -6.698 1.00 89.31 277 SER A C 1
ATOM 2176 O O . SER A 1 277 ? 12.868 -2.267 -7.589 1.00 89.31 277 SER A O 1
ATOM 2178 N N . LEU A 1 278 ? 11.208 -2.721 -6.136 1.00 87.19 278 LEU A N 1
ATOM 2179 C CA . LEU A 1 278 ? 10.310 -1.654 -6.517 1.00 87.19 278 LEU A CA 1
ATOM 2180 C C . LEU A 1 278 ? 10.195 -0.681 -5.359 1.00 87.19 278 LEU A C 1
ATOM 2182 O O . LEU A 1 278 ? 9.651 -1.007 -4.299 1.00 87.19 278 LEU A O 1
ATOM 2186 N N . ASN A 1 279 ? 10.650 0.537 -5.629 1.00 82.12 279 ASN A N 1
ATOM 2187 C CA . ASN A 1 279 ? 10.340 1.680 -4.798 1.00 82.12 279 ASN A CA 1
ATOM 2188 C C . ASN A 1 279 ? 8.814 1.895 -4.729 1.00 82.12 279 ASN A C 1
ATOM 2190 O O . ASN A 1 279 ? 8.099 1.548 -5.677 1.00 82.12 279 ASN A O 1
ATOM 2194 N N . PRO A 1 280 ? 8.328 2.528 -3.652 1.00 82.62 280 PRO A N 1
ATOM 2195 C CA . PRO A 1 280 ? 6.964 3.034 -3.534 1.00 82.62 280 PRO A CA 1
ATOM 2196 C C . PRO A 1 280 ? 6.452 3.743 -4.792 1.00 82.62 280 PRO A C 1
ATOM 2198 O O . PRO A 1 280 ? 7.222 4.377 -5.529 1.0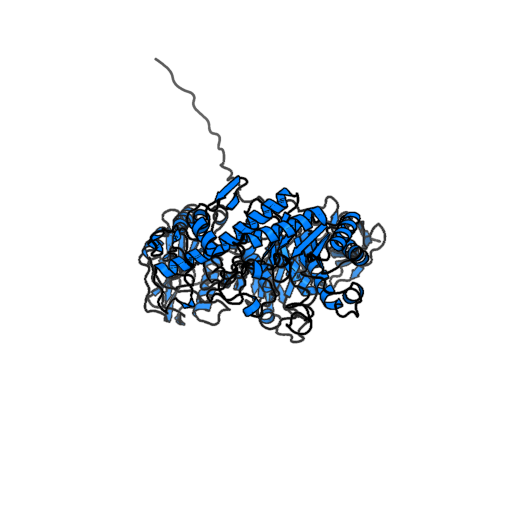0 82.62 280 PRO A O 1
ATOM 2201 N N . GLU A 1 281 ? 5.142 3.668 -5.028 1.00 85.81 281 GLU A N 1
ATOM 2202 C CA . GLU A 1 281 ? 4.529 4.339 -6.168 1.00 85.81 281 GLU A CA 1
ATOM 2203 C C . GLU A 1 281 ? 4.643 5.838 -6.006 1.00 85.81 281 GLU A C 1
ATOM 2205 O O . GLU A 1 281 ? 4.133 6.445 -5.058 1.00 85.81 281 GLU A O 1
ATOM 2210 N N . ASN A 1 282 ? 5.301 6.441 -6.985 1.00 78.62 282 ASN A N 1
ATOM 2211 C CA . ASN A 1 282 ? 5.450 7.867 -7.046 1.00 78.62 282 ASN A CA 1
ATOM 2212 C C . ASN A 1 282 ? 5.317 8.334 -8.491 1.00 78.62 282 ASN A C 1
ATOM 2214 O O . ASN A 1 282 ? 5.956 7.815 -9.408 1.00 78.62 282 ASN A O 1
ATOM 2218 N N . MET A 1 283 ? 4.544 9.396 -8.672 1.00 78.62 283 MET A N 1
ATOM 2219 C CA . MET A 1 283 ? 4.342 10.036 -9.965 1.00 78.62 283 MET A CA 1
ATOM 2220 C C . MET A 1 283 ? 5.664 10.477 -10.623 1.00 78.62 283 MET A C 1
ATOM 2222 O O . MET A 1 283 ? 5.719 10.651 -11.836 1.00 78.62 283 MET A O 1
ATOM 2226 N N . ALA A 1 284 ? 6.729 10.702 -9.845 1.00 72.25 284 ALA A N 1
ATOM 2227 C CA . ALA A 1 284 ? 8.027 11.114 -10.370 1.00 72.25 284 ALA A CA 1
ATOM 2228 C C . ALA A 1 284 ? 8.922 9.950 -10.832 1.00 72.25 284 ALA A C 1
ATOM 2230 O O . ALA A 1 284 ? 9.811 10.195 -11.645 1.00 72.25 284 ALA A O 1
ATOM 2231 N N . ASN A 1 285 ? 8.716 8.717 -10.344 1.00 73.19 285 ASN A N 1
ATOM 2232 C CA . ASN A 1 285 ? 9.656 7.612 -10.575 1.00 73.19 285 ASN A CA 1
ATOM 2233 C C . ASN A 1 285 ? 9.159 6.552 -11.581 1.00 73.19 285 ASN A C 1
ATOM 2235 O O . ASN A 1 285 ? 9.964 5.845 -12.179 1.00 73.19 285 ASN A O 1
ATOM 2239 N N . GLY A 1 286 ? 7.862 6.483 -11.884 1.00 77.62 286 GLY A N 1
ATOM 2240 C CA . GLY A 1 286 ? 7.358 5.585 -12.929 1.00 77.62 286 GLY A CA 1
ATOM 2241 C C . GLY A 1 286 ? 7.055 4.149 -12.471 1.00 77.62 286 GLY A C 1
ATOM 2242 O O . GLY A 1 286 ? 6.712 3.323 -13.316 1.00 77.62 286 GLY A O 1
ATOM 2243 N N . THR A 1 287 ? 7.096 3.838 -11.168 1.00 86.75 287 THR A N 1
ATOM 2244 C CA . THR A 1 287 ? 6.681 2.516 -10.650 1.00 86.75 287 THR A CA 1
ATOM 2245 C C . THR A 1 287 ? 5.167 2.318 -10.712 1.00 86.75 287 THR A C 1
ATOM 2247 O O . THR A 1 287 ? 4.409 3.208 -10.345 1.00 86.75 287 THR A O 1
ATOM 2250 N N . ASP A 1 288 ? 4.711 1.133 -11.117 1.00 91.50 288 ASP A N 1
ATOM 2251 C CA . ASP A 1 288 ? 3.308 0.700 -11.038 1.00 91.50 288 ASP A CA 1
ATOM 2252 C C . ASP A 1 288 ? 3.236 -0.747 -10.502 1.00 91.50 288 ASP A C 1
ATOM 2254 O O . ASP A 1 288 ? 3.435 -1.716 -11.245 1.00 91.50 288 ASP A O 1
ATOM 2258 N N . LEU A 1 289 ? 2.969 -0.900 -9.198 1.00 91.56 289 LEU A N 1
ATOM 2259 C CA . LEU A 1 289 ? 3.030 -2.183 -8.484 1.00 91.56 289 LEU A CA 1
ATOM 2260 C C . LEU A 1 289 ? 1.911 -3.141 -8.909 1.00 91.56 289 LEU A C 1
ATOM 2262 O O . LEU A 1 289 ? 2.153 -4.338 -9.083 1.00 91.56 289 LEU A O 1
ATOM 2266 N N . LEU A 1 290 ? 0.688 -2.634 -9.100 1.00 91.88 290 LEU A N 1
ATOM 2267 C CA . LEU A 1 290 ? -0.463 -3.453 -9.503 1.00 91.88 290 LEU A CA 1
ATOM 2268 C C . LEU A 1 290 ? -0.265 -4.054 -10.892 1.00 91.88 290 LEU A C 1
ATOM 2270 O O . LEU A 1 290 ? -0.482 -5.250 -11.104 1.00 91.88 290 LEU A O 1
ATOM 2274 N N . THR A 1 291 ? 0.158 -3.231 -11.852 1.00 93.50 291 THR A N 1
ATOM 2275 C CA . THR A 1 291 ? 0.318 -3.675 -13.234 1.00 93.50 291 THR A CA 1
ATOM 2276 C C . THR A 1 291 ? 1.520 -4.592 -13.362 1.00 93.50 291 THR A C 1
ATOM 2278 O O . THR A 1 291 ? 1.414 -5.594 -14.070 1.00 93.50 291 THR A O 1
ATOM 2281 N N . TRP A 1 292 ? 2.609 -4.357 -12.614 1.00 94.00 292 TRP A N 1
ATOM 2282 C CA . TRP A 1 292 ? 3.696 -5.333 -12.505 1.00 94.00 292 TRP A CA 1
ATOM 2283 C C . TRP A 1 292 ? 3.176 -6.705 -12.065 1.00 94.00 292 TRP A C 1
ATOM 2285 O O . TRP A 1 292 ? 3.478 -7.711 -12.714 1.00 94.00 292 TRP A O 1
ATOM 2295 N N . GLY A 1 293 ? 2.353 -6.759 -11.011 1.00 93.38 293 GLY A N 1
ATOM 2296 C CA . GLY A 1 293 ? 1.739 -8.002 -10.533 1.00 93.38 293 GLY A CA 1
ATOM 2297 C C . GLY A 1 293 ? 0.935 -8.722 -11.621 1.00 93.38 293 GLY A C 1
ATOM 2298 O O . GLY A 1 293 ? 0.991 -9.947 -11.722 1.00 93.38 293 GLY A O 1
ATOM 2299 N N . ARG A 1 294 ? 0.292 -7.967 -12.522 1.00 94.19 294 ARG A N 1
ATOM 2300 C CA . ARG A 1 294 ? -0.469 -8.491 -13.670 1.00 94.19 294 ARG A CA 1
ATOM 2301 C C . ARG A 1 294 ? 0.399 -8.891 -14.872 1.00 94.19 294 ARG A C 1
ATOM 2303 O O . ARG A 1 294 ? -0.047 -9.731 -15.650 1.00 94.19 294 ARG A O 1
ATOM 2310 N N . LEU A 1 295 ? 1.605 -8.342 -15.073 1.00 95.56 295 LEU A N 1
ATOM 2311 C CA . LEU A 1 295 ? 2.429 -8.628 -16.266 1.00 95.56 295 LEU A CA 1
ATOM 2312 C C . LEU A 1 295 ? 2.720 -10.126 -16.424 1.00 95.56 295 LEU A C 1
ATOM 2314 O O . LEU A 1 295 ? 3.130 -10.795 -15.487 1.00 95.56 295 LEU A O 1
ATOM 2318 N N . ARG A 1 296 ? 2.576 -10.680 -17.626 1.00 93.56 296 ARG A N 1
ATOM 2319 C CA . ARG A 1 296 ? 2.650 -12.139 -17.822 1.00 93.56 296 ARG A CA 1
ATOM 2320 C C . ARG A 1 296 ? 4.050 -12.741 -17.650 1.00 93.56 296 ARG A C 1
ATOM 2322 O O . ARG A 1 296 ? 4.180 -13.897 -17.253 1.00 93.56 296 ARG A O 1
ATOM 2329 N N . ASP A 1 297 ? 5.083 -12.009 -18.058 1.00 93.81 297 ASP A N 1
ATOM 2330 C CA . ASP A 1 297 ? 6.428 -12.574 -18.253 1.00 93.81 297 ASP A CA 1
ATOM 2331 C C . ASP A 1 297 ? 7.488 -12.023 -17.294 1.00 93.81 297 ASP A C 1
ATOM 2333 O O . ASP A 1 297 ? 8.653 -12.377 -17.427 1.00 93.81 297 ASP A O 1
ATOM 2337 N N . THR A 1 298 ? 7.104 -11.191 -16.325 1.00 95.12 298 THR A N 1
ATOM 2338 C CA . THR A 1 298 ? 7.995 -10.808 -15.220 1.00 95.12 298 THR A CA 1
ATOM 2339 C C . THR A 1 298 ? 7.818 -11.756 -14.033 1.00 95.12 298 THR A C 1
ATOM 2341 O O . THR A 1 298 ? 6.759 -12.367 -13.871 1.00 95.12 298 THR A O 1
ATOM 2344 N N . GLY A 1 299 ? 8.862 -11.888 -13.221 1.00 94.31 299 GLY A N 1
ATOM 2345 C CA . GLY A 1 299 ? 8.892 -12.671 -11.990 1.00 94.31 299 GLY A CA 1
ATOM 2346 C C . GLY A 1 299 ? 8.476 -11.855 -10.765 1.00 94.31 299 GLY A C 1
ATOM 2347 O O . GLY A 1 299 ? 7.685 -10.911 -10.862 1.00 94.31 299 GLY A O 1
ATOM 2348 N N . ALA A 1 300 ? 9.008 -12.250 -9.609 1.00 93.38 300 ALA A N 1
ATOM 2349 C CA . ALA A 1 300 ? 8.711 -11.630 -8.322 1.00 93.38 300 ALA A CA 1
ATOM 2350 C C . ALA A 1 300 ? 8.980 -10.114 -8.305 1.00 93.38 300 ALA A C 1
ATOM 2352 O O . ALA A 1 300 ? 9.942 -9.630 -8.909 1.00 93.38 300 ALA A O 1
ATOM 2353 N N . ALA A 1 301 ? 8.122 -9.380 -7.596 1.00 93.56 301 ALA A N 1
ATOM 2354 C CA . ALA A 1 301 ? 8.416 -8.017 -7.162 1.00 93.56 301 ALA A CA 1
ATOM 2355 C C . ALA A 1 301 ? 8.889 -8.051 -5.714 1.00 93.56 301 ALA A C 1
ATOM 2357 O O . ALA A 1 301 ? 8.314 -8.787 -4.918 1.00 93.56 301 ALA A O 1
ATOM 2358 N N . TRP A 1 302 ? 9.863 -7.220 -5.379 1.00 92.50 302 TRP A N 1
ATOM 2359 C CA . TRP A 1 302 ? 10.325 -6.977 -4.023 1.00 92.50 302 TRP A CA 1
ATOM 2360 C C . TRP A 1 302 ? 9.940 -5.552 -3.660 1.00 92.50 302 TRP A C 1
ATOM 2362 O O . TRP A 1 302 ? 10.456 -4.611 -4.247 1.00 92.50 302 TRP A O 1
ATOM 2372 N N . TRP A 1 303 ? 8.965 -5.364 -2.779 1.00 91.31 303 TRP A N 1
ATOM 2373 C CA . TRP A 1 303 ? 8.550 -4.018 -2.402 1.00 91.31 303 TRP A CA 1
ATOM 2374 C C . TRP A 1 303 ? 9.460 -3.479 -1.330 1.00 91.31 303 TRP A C 1
ATOM 2376 O O . TRP A 1 303 ? 9.611 -4.081 -0.266 1.00 91.31 303 TRP A O 1
ATOM 2386 N N . GLU A 1 304 ? 10.018 -2.319 -1.613 1.00 84.69 304 GLU A N 1
ATOM 2387 C CA . GLU A 1 304 ? 10.945 -1.671 -0.719 1.00 84.69 304 GLU A CA 1
ATOM 2388 C C . GLU A 1 304 ? 10.205 -0.863 0.337 1.00 84.69 304 GLU A C 1
ATOM 2390 O O . GLU A 1 304 ? 9.493 0.104 0.045 1.00 84.69 304 GLU A O 1
ATOM 2395 N N . GLN A 1 305 ? 10.334 -1.298 1.590 1.00 80.50 305 GLN A N 1
ATOM 2396 C CA . GLN A 1 305 ? 9.672 -0.663 2.723 1.00 80.50 305 GLN A CA 1
ATOM 2397 C C . GLN A 1 305 ? 10.714 -0.105 3.690 1.00 80.50 305 GLN A C 1
ATOM 2399 O O . GLN A 1 305 ? 11.267 -0.799 4.540 1.00 80.50 305 GLN A O 1
ATOM 2404 N N . TRP A 1 306 ? 10.956 1.195 3.552 1.00 64.50 306 TRP A N 1
ATOM 2405 C CA . TRP A 1 306 ? 11.932 1.958 4.321 1.00 64.50 306 TRP A CA 1
ATOM 2406 C C . TRP A 1 306 ? 11.511 2.189 5.771 1.00 64.50 306 TRP A C 1
ATOM 2408 O O . TRP A 1 306 ? 10.391 2.634 6.002 1.00 64.50 306 TRP A O 1
ATOM 2418 N N . GLY A 1 307 ? 12.449 1.978 6.704 1.00 62.38 307 GLY A N 1
ATOM 2419 C CA . GLY A 1 307 ? 12.762 2.733 7.937 1.00 62.38 307 GLY A CA 1
ATOM 2420 C C . GLY A 1 307 ? 11.682 3.282 8.888 1.00 62.38 307 GLY A C 1
ATOM 2421 O O . GLY A 1 307 ? 12.053 3.791 9.943 1.00 62.38 307 GLY A O 1
ATOM 2422 N N . SER A 1 308 ? 10.386 3.205 8.589 1.00 76.81 308 SER A N 1
ATOM 2423 C CA . SER A 1 308 ? 9.296 3.788 9.372 1.00 76.81 308 SER A CA 1
ATOM 2424 C C . SER A 1 308 ? 8.335 2.702 9.875 1.00 76.81 308 SER A C 1
ATOM 2426 O O . SER A 1 308 ? 7.678 2.043 9.069 1.00 76.81 308 SER A O 1
ATOM 2428 N N . PRO A 1 309 ? 8.157 2.552 11.199 1.00 81.81 309 PRO A N 1
ATOM 2429 C CA . PRO A 1 309 ? 7.183 1.651 11.802 1.00 81.81 309 PRO A CA 1
ATOM 2430 C C . PRO A 1 309 ? 5.748 1.994 11.403 1.00 81.81 309 PRO A C 1
ATOM 2432 O O . PRO A 1 309 ? 4.881 1.123 11.426 1.00 81.81 309 PRO A O 1
ATOM 2435 N N . MET A 1 310 ? 5.486 3.245 10.999 1.00 85.31 310 MET A N 1
ATOM 2436 C CA . MET A 1 310 ? 4.179 3.637 10.473 1.00 85.31 310 MET A CA 1
ATOM 2437 C C . MET A 1 310 ? 3.801 2.848 9.219 1.00 85.31 310 MET A C 1
ATOM 2439 O O . MET A 1 310 ? 2.609 2.642 9.014 1.00 85.31 310 MET A O 1
ATOM 2443 N N . ASN A 1 311 ? 4.767 2.341 8.443 1.00 87.25 311 ASN A N 1
ATOM 2444 C CA . ASN A 1 311 ? 4.490 1.494 7.280 1.00 87.25 311 ASN A CA 1
ATOM 2445 C C . ASN A 1 311 ? 3.770 0.194 7.665 1.00 87.25 311 ASN A C 1
ATOM 2447 O O . ASN A 1 311 ? 2.975 -0.311 6.883 1.00 87.25 311 ASN A O 1
ATOM 2451 N N . ALA A 1 312 ? 3.971 -0.323 8.883 1.00 90.38 312 ALA A N 1
ATOM 2452 C CA . ALA A 1 312 ? 3.211 -1.472 9.373 1.00 90.38 312 ALA A CA 1
ATOM 2453 C C . ALA A 1 312 ? 1.726 -1.128 9.592 1.00 90.38 312 ALA A C 1
ATOM 2455 O O . ALA A 1 312 ? 0.850 -1.930 9.278 1.00 90.38 312 ALA A O 1
ATOM 2456 N N . ILE A 1 313 ? 1.435 0.076 10.100 1.00 92.62 313 ILE A N 1
ATOM 2457 C CA . ILE A 1 313 ? 0.064 0.556 10.327 1.00 92.62 313 ILE A CA 1
ATOM 2458 C C . ILE A 1 313 ? -0.607 0.944 9.010 1.00 92.62 313 ILE A C 1
ATOM 2460 O O . ILE A 1 313 ? -1.754 0.581 8.770 1.00 92.62 313 ILE A O 1
ATOM 2464 N N . THR A 1 314 ? 0.079 1.683 8.139 1.00 92.00 314 THR A N 1
ATOM 2465 C CA . THR A 1 314 ? -0.493 2.084 6.850 1.00 92.00 314 THR A CA 1
ATOM 2466 C C . THR A 1 314 ? -0.654 0.875 5.938 1.00 92.00 314 THR A C 1
ATOM 2468 O O . THR A 1 314 ? -1.752 0.657 5.428 1.00 92.00 314 THR A O 1
ATOM 2471 N N . GLY A 1 315 ? 0.375 0.027 5.850 1.00 93.38 315 GLY A N 1
ATOM 2472 C CA . GLY A 1 315 ? 0.366 -1.242 5.130 1.00 93.38 315 GLY A CA 1
ATOM 2473 C C . GLY A 1 315 ? -0.766 -2.170 5.563 1.00 93.38 315 GLY A C 1
ATOM 2474 O O . GLY A 1 315 ? -1.415 -2.772 4.706 1.00 93.38 315 GLY A O 1
ATOM 2475 N N . TYR A 1 316 ? -1.074 -2.235 6.869 1.00 95.44 316 TYR A N 1
ATOM 2476 C CA . TYR A 1 316 ? -2.212 -3.007 7.387 1.00 95.44 316 TYR A CA 1
ATOM 2477 C C . TYR A 1 316 ? -3.528 -2.630 6.696 1.00 95.44 316 TYR A C 1
ATOM 2479 O O . TYR A 1 316 ? -4.361 -3.502 6.461 1.00 95.44 316 TYR A O 1
ATOM 2487 N N . HIS A 1 317 ? -3.707 -1.362 6.317 1.00 95.56 317 HIS A N 1
ATOM 2488 C CA . HIS A 1 317 ? -4.912 -0.880 5.646 1.00 95.56 317 HIS A CA 1
ATOM 2489 C C . HIS A 1 317 ? -4.815 -0.878 4.112 1.00 95.56 317 HIS A C 1
ATOM 2491 O O . HIS A 1 317 ? -5.850 -1.007 3.456 1.00 95.56 317 HIS A O 1
ATOM 2497 N N . THR A 1 318 ? -3.620 -0.751 3.528 1.00 94.25 318 THR A N 1
ATOM 2498 C CA . THR A 1 318 ? -3.422 -0.524 2.082 1.00 94.25 318 THR A CA 1
ATOM 2499 C C . THR A 1 318 ? -2.954 -1.761 1.310 1.00 94.25 318 THR A C 1
ATOM 2501 O O . THR A 1 318 ? -3.387 -1.970 0.177 1.00 94.25 318 THR A O 1
ATOM 2504 N N . TYR A 1 319 ? -2.084 -2.606 1.875 1.00 93.75 319 TYR A N 1
ATOM 2505 C CA . TYR A 1 319 ? -1.340 -3.590 1.078 1.00 93.75 319 TYR A CA 1
ATOM 2506 C C . TYR A 1 319 ? -2.192 -4.708 0.494 1.00 93.75 319 TYR A C 1
ATOM 2508 O O . TYR A 1 319 ? -1.821 -5.245 -0.543 1.00 93.75 319 TYR A O 1
ATOM 2516 N N . ARG A 1 320 ? -3.343 -5.042 1.091 1.00 91.25 320 ARG A N 1
ATOM 2517 C CA . ARG A 1 320 ? -4.237 -6.072 0.534 1.00 91.25 320 ARG A CA 1
ATOM 2518 C C . ARG A 1 320 ? -4.657 -5.753 -0.902 1.00 91.25 320 ARG A C 1
ATOM 2520 O O . ARG A 1 320 ? -4.670 -6.662 -1.725 1.00 91.25 320 ARG A O 1
ATOM 2527 N N . TYR A 1 321 ? -4.942 -4.484 -1.197 1.00 92.50 321 TYR A N 1
ATOM 2528 C CA . TYR A 1 321 ? -5.255 -4.033 -2.553 1.00 92.50 321 TYR A CA 1
ATOM 2529 C C . TYR A 1 321 ? -4.054 -4.209 -3.490 1.00 92.50 321 TYR A C 1
ATOM 2531 O O . TYR A 1 321 ? -4.185 -4.750 -4.584 1.00 92.50 321 TYR A O 1
ATOM 2539 N N . PHE A 1 322 ? -2.860 -3.816 -3.042 1.00 92.75 322 PHE A N 1
ATOM 2540 C CA . PHE A 1 322 ? -1.650 -3.898 -3.859 1.00 92.75 322 PHE A CA 1
ATOM 2541 C C . PHE A 1 322 ? -1.131 -5.332 -4.052 1.00 92.75 322 PHE A C 1
ATOM 2543 O O . PHE A 1 322 ? -0.509 -5.617 -5.076 1.00 92.75 322 PHE A O 1
ATOM 2550 N N . SER A 1 323 ? -1.373 -6.240 -3.098 1.00 92.19 323 SER A N 1
ATOM 2551 C CA . SER A 1 323 ? -0.862 -7.616 -3.140 1.00 92.19 323 SER A CA 1
ATOM 2552 C C . SER A 1 323 ? -1.796 -8.580 -3.865 1.00 92.19 323 SER A C 1
ATOM 2554 O O . SER A 1 323 ? -1.361 -9.647 -4.296 1.00 92.19 323 SER A O 1
ATOM 2556 N N . GLU A 1 324 ? -3.060 -8.206 -4.078 1.00 88.94 324 GLU A N 1
ATOM 2557 C CA . GLU A 1 324 ? -4.052 -9.042 -4.758 1.00 88.94 324 GLU A CA 1
ATOM 2558 C C . GLU A 1 324 ? -3.589 -9.563 -6.136 1.00 88.94 324 GLU A C 1
ATOM 2560 O O . GLU A 1 324 ? -3.695 -10.772 -6.353 1.00 88.94 324 GLU A O 1
ATOM 2565 N N . PRO A 1 325 ? -2.986 -8.756 -7.037 1.00 90.06 325 PRO A N 1
ATOM 2566 C CA . PRO A 1 325 ? -2.532 -9.248 -8.343 1.00 90.06 325 PRO A CA 1
ATOM 2567 C C . PRO A 1 325 ? -1.411 -10.299 -8.301 1.00 90.06 325 PRO A C 1
ATOM 2569 O O . PRO A 1 325 ? -1.140 -10.953 -9.314 1.00 90.06 325 PRO A O 1
ATOM 2572 N N . TYR A 1 326 ? -0.736 -10.448 -7.160 1.00 91.25 326 TYR A N 1
ATOM 2573 C CA . TYR A 1 326 ? 0.351 -11.407 -6.965 1.00 91.25 326 TYR A CA 1
ATOM 2574 C C . TYR A 1 326 ? -0.179 -12.769 -6.511 1.00 91.25 326 TYR A C 1
ATOM 2576 O O . TYR A 1 326 ? 0.341 -13.806 -6.926 1.00 91.25 326 TYR A O 1
ATOM 2584 N N . ARG A 1 327 ? -1.272 -12.794 -5.743 1.00 84.38 327 ARG A N 1
ATOM 2585 C CA . ARG A 1 327 ? -1.833 -14.020 -5.158 1.00 84.38 327 ARG A CA 1
ATOM 2586 C C . ARG A 1 327 ? -2.192 -15.045 -6.234 1.00 84.38 327 ARG A C 1
ATOM 2588 O O . ARG A 1 327 ? -2.978 -14.777 -7.140 1.00 84.38 327 ARG A O 1
ATOM 2595 N N . GLY A 1 328 ? -1.597 -16.236 -6.149 1.00 77.25 328 GLY A N 1
ATOM 2596 C CA . GLY A 1 328 ? -1.793 -17.308 -7.135 1.00 77.25 328 GLY A CA 1
ATOM 2597 C C . GLY A 1 328 ? -1.221 -17.007 -8.530 1.00 77.25 328 GLY A C 1
ATOM 2598 O O . GLY A 1 328 ? -1.503 -17.731 -9.492 1.00 77.25 328 GLY A O 1
ATOM 2599 N N . ASN A 1 329 ? -0.428 -15.941 -8.666 1.00 84.12 329 ASN A N 1
ATOM 2600 C CA . ASN A 1 329 ? 0.195 -15.543 -9.920 1.00 84.12 329 ASN A CA 1
ATOM 2601 C C . ASN A 1 329 ? 1.722 -15.489 -9.832 1.00 84.12 329 ASN A C 1
ATOM 2603 O O . ASN A 1 329 ? 2.396 -16.128 -10.637 1.00 84.12 329 ASN A O 1
ATOM 2607 N N . LYS A 1 330 ? 2.255 -14.729 -8.874 1.00 90.81 330 LYS A N 1
ATOM 2608 C CA . LYS A 1 330 ? 3.684 -14.464 -8.693 1.00 90.81 330 LYS A CA 1
ATOM 2609 C C . LYS A 1 330 ? 4.008 -14.372 -7.216 1.00 90.81 330 LYS A C 1
ATOM 2611 O O . LYS A 1 330 ? 3.144 -14.027 -6.422 1.00 90.81 330 LYS A O 1
ATOM 2616 N N . ARG A 1 331 ? 5.274 -14.598 -6.884 1.00 92.38 331 ARG A N 1
ATOM 2617 C CA . ARG A 1 331 ? 5.769 -14.335 -5.536 1.00 92.38 331 ARG A CA 1
ATOM 2618 C C . ARG A 1 331 ? 5.879 -12.832 -5.289 1.00 92.38 331 ARG A C 1
ATOM 2620 O O . ARG A 1 331 ? 6.239 -12.086 -6.206 1.00 92.38 331 ARG A O 1
ATOM 2627 N N . LEU A 1 332 ? 5.595 -12.414 -4.066 1.00 95.12 332 LEU A N 1
ATOM 2628 C CA . LEU A 1 332 ? 5.745 -11.047 -3.593 1.00 95.12 332 LEU A CA 1
ATOM 2629 C C . LEU A 1 332 ? 6.765 -11.007 -2.451 1.00 95.12 332 LEU A C 1
ATOM 2631 O O . LEU A 1 332 ? 6.558 -11.598 -1.396 1.00 95.12 332 LEU A O 1
ATOM 2635 N N . GLY A 1 333 ? 7.870 -10.306 -2.664 1.00 94.56 333 GLY A N 1
ATOM 2636 C CA . GLY A 1 333 ? 8.943 -10.135 -1.698 1.00 94.56 333 GLY A CA 1
ATOM 2637 C C . GLY A 1 333 ? 8.889 -8.792 -0.977 1.00 94.56 333 GLY A C 1
ATOM 2638 O O . GLY A 1 333 ? 8.400 -7.801 -1.515 1.00 94.56 333 GLY A O 1
ATOM 2639 N N . LEU A 1 334 ? 9.406 -8.764 0.244 1.00 93.12 334 LEU A N 1
ATOM 2640 C CA . LEU A 1 334 ? 9.661 -7.567 1.036 1.00 93.12 334 LEU A CA 1
ATOM 2641 C C . LEU A 1 334 ? 11.166 -7.317 1.043 1.00 93.12 334 LEU A C 1
ATOM 2643 O O . LEU A 1 334 ? 11.910 -8.152 1.558 1.00 93.12 334 LEU A O 1
ATOM 2647 N N . ILE A 1 335 ? 11.618 -6.174 0.541 1.00 89.12 335 ILE A N 1
ATOM 2648 C CA . ILE A 1 335 ? 13.001 -5.711 0.715 1.00 89.12 335 ILE A CA 1
ATOM 2649 C C . ILE A 1 335 ? 13.027 -4.569 1.731 1.00 89.12 335 ILE A C 1
ATOM 2651 O O . ILE A 1 335 ? 12.066 -3.806 1.866 1.00 89.12 335 ILE A O 1
ATOM 2655 N N . GLY A 1 336 ? 14.096 -4.500 2.512 1.00 81.81 336 GLY A N 1
ATOM 2656 C CA . GLY A 1 336 ? 14.212 -3.528 3.583 1.00 81.81 336 GLY A CA 1
ATOM 2657 C C . GLY A 1 336 ? 15.666 -3.303 3.925 1.00 81.81 336 GLY A C 1
ATOM 2658 O O . GLY A 1 336 ? 16.422 -4.262 4.028 1.00 81.81 336 GLY A O 1
ATOM 2659 N N . GLU A 1 337 ? 16.019 -2.041 4.132 1.00 74.44 337 GLU A N 1
ATOM 2660 C CA . GLU A 1 337 ? 17.315 -1.613 4.646 1.00 74.44 337 GLU A CA 1
ATOM 2661 C C . GLU A 1 337 ? 17.291 -1.574 6.179 1.00 74.44 337 GLU A C 1
ATOM 2663 O O . GLU A 1 337 ? 17.329 -0.514 6.813 1.00 74.44 337 GLU A O 1
ATOM 2668 N N . THR A 1 338 ? 17.134 -2.732 6.821 1.00 72.56 338 THR A N 1
ATOM 2669 C CA . THR A 1 338 ? 16.940 -2.747 8.283 1.00 72.56 338 THR A CA 1
ATOM 2670 C C . THR A 1 338 ? 18.242 -2.533 9.059 1.00 72.56 338 THR A C 1
ATOM 2672 O O . THR A 1 338 ? 18.198 -2.148 10.231 1.00 72.56 338 THR A O 1
ATOM 2675 N N . ALA A 1 339 ? 19.382 -2.732 8.392 1.00 64.56 339 ALA A N 1
ATOM 2676 C CA . ALA A 1 339 ? 20.725 -2.785 8.965 1.00 64.56 339 ALA A CA 1
ATOM 2677 C C . ALA A 1 339 ? 21.555 -1.505 8.798 1.00 64.56 339 ALA A C 1
ATOM 2679 O O . ALA A 1 339 ? 22.498 -1.286 9.548 1.00 64.56 339 ALA A O 1
ATOM 2680 N N . ALA A 1 340 ? 21.238 -0.659 7.816 1.00 61.97 340 ALA A N 1
ATOM 2681 C CA . ALA A 1 340 ? 22.022 0.531 7.495 1.00 61.97 340 ALA A CA 1
ATOM 2682 C C . ALA A 1 340 ? 21.077 1.698 7.205 1.00 61.97 340 ALA A C 1
ATOM 2684 O O . ALA A 1 340 ? 20.493 1.790 6.133 1.00 61.97 340 ALA A O 1
ATOM 2685 N N . ALA A 1 341 ? 20.891 2.587 8.184 1.00 56.25 341 ALA A N 1
ATOM 2686 C CA . ALA A 1 341 ? 19.906 3.662 8.088 1.00 56.25 341 ALA A CA 1
ATOM 2687 C C . ALA A 1 341 ? 20.346 4.793 7.136 1.00 56.25 341 ALA A C 1
ATOM 2689 O O . ALA A 1 341 ? 20.813 5.842 7.595 1.00 56.25 341 ALA A O 1
ATOM 2690 N N . GLY A 1 342 ? 20.147 4.602 5.829 1.00 49.12 342 GLY A N 1
ATOM 2691 C CA . GLY A 1 342 ? 20.500 5.559 4.776 1.00 49.12 342 GLY A CA 1
ATOM 2692 C C . GLY A 1 342 ? 21.826 5.255 4.077 1.00 49.12 342 GLY A C 1
ATOM 2693 O O . GLY A 1 342 ? 22.517 6.192 3.681 1.00 49.12 342 GLY A O 1
ATOM 2694 N N . GLY A 1 343 ? 22.178 3.973 3.948 1.00 53.25 343 GLY A N 1
ATOM 2695 C CA . GLY A 1 343 ? 23.339 3.519 3.183 1.00 53.25 343 GLY A CA 1
ATOM 2696 C C . GLY A 1 343 ? 24.657 3.383 3.961 1.00 53.25 343 GLY A C 1
ATOM 2697 O O . GLY A 1 343 ? 24.794 3.769 5.125 1.00 53.25 343 GLY A O 1
ATOM 2698 N N . HIS A 1 344 ? 25.637 2.777 3.283 1.00 51.31 344 HIS A N 1
ATOM 2699 C CA . HIS A 1 344 ? 26.984 2.452 3.775 1.00 51.31 344 HIS A CA 1
ATOM 2700 C C . HIS A 1 344 ? 27.762 3.694 4.271 1.00 51.31 344 HIS A C 1
ATOM 2702 O O . HIS A 1 344 ? 27.549 4.778 3.734 1.00 51.31 344 HIS A O 1
ATOM 2708 N N . PRO A 1 345 ? 28.730 3.583 5.201 1.00 47.00 345 PRO A N 1
ATOM 2709 C CA . PRO A 1 345 ? 29.615 4.687 5.602 1.00 47.00 345 PRO A CA 1
ATOM 2710 C C . PRO A 1 345 ? 30.290 5.423 4.429 1.00 47.00 345 PRO A C 1
ATOM 2712 O O . PRO A 1 345 ? 30.518 6.632 4.492 1.00 47.00 345 PRO A O 1
ATOM 2715 N N . ASP A 1 346 ? 30.546 4.701 3.336 1.00 49.00 346 ASP A N 1
ATOM 2716 C CA . ASP A 1 346 ? 31.180 5.221 2.113 1.00 49.00 346 ASP A CA 1
ATOM 2717 C C . ASP A 1 346 ? 30.187 5.760 1.068 1.00 49.00 346 ASP A C 1
ATOM 2719 O O . ASP A 1 346 ? 30.597 6.268 0.028 1.00 49.00 346 ASP A O 1
ATOM 2723 N N . SER A 1 347 ? 28.878 5.708 1.334 1.00 49.25 347 SER A N 1
ATOM 2724 C CA . SER A 1 347 ? 27.834 6.260 0.450 1.00 49.25 347 SER A CA 1
ATOM 2725 C C . SER A 1 347 ? 27.810 7.798 0.409 1.00 49.25 347 SER A C 1
ATOM 2727 O O . SER A 1 347 ? 26.985 8.401 -0.272 1.00 49.25 347 SER A O 1
ATOM 2729 N N . GLY A 1 348 ? 28.702 8.456 1.157 1.00 45.22 348 GLY A N 1
ATOM 2730 C CA . GLY A 1 348 ? 28.722 9.908 1.316 1.00 45.22 348 GLY A CA 1
ATOM 2731 C C . GLY A 1 348 ? 27.708 10.438 2.339 1.00 45.22 348 GLY A C 1
ATOM 2732 O O . GLY A 1 348 ? 27.693 11.642 2.590 1.00 45.22 348 GLY A O 1
ATOM 2733 N N . PHE A 1 349 ? 26.911 9.570 2.980 1.00 43.09 349 PHE A N 1
ATOM 2734 C CA . PHE A 1 349 ? 25.922 9.946 4.004 1.00 43.09 349 PHE A CA 1
ATOM 2735 C C . PHE A 1 349 ? 26.473 10.003 5.450 1.00 43.09 349 PHE A C 1
ATOM 2737 O O . PHE A 1 349 ? 25.725 10.263 6.398 1.00 43.09 349 PHE A O 1
ATOM 2744 N N . GLY A 1 350 ? 27.793 9.858 5.626 1.00 47.81 350 GLY A N 1
ATOM 2745 C CA . GLY A 1 350 ? 28.472 9.830 6.930 1.00 47.81 350 GLY A CA 1
ATOM 2746 C C . GLY A 1 350 ? 28.668 8.402 7.456 1.00 47.81 350 GLY A C 1
ATOM 2747 O O . GLY A 1 350 ? 28.300 7.466 6.760 1.00 47.81 350 GLY A O 1
ATOM 2748 N N . PRO A 1 351 ? 29.257 8.202 8.654 1.00 51.47 351 PRO A N 1
ATOM 2749 C CA . PRO A 1 351 ? 29.520 6.865 9.194 1.00 51.47 351 PRO A CA 1
ATOM 2750 C C . PRO A 1 351 ? 28.243 6.013 9.276 1.00 51.47 351 PRO A C 1
ATOM 2752 O O . PRO A 1 351 ? 27.163 6.556 9.526 1.00 51.47 351 PRO A O 1
ATOM 2755 N N . ALA A 1 352 ? 28.394 4.691 9.099 1.00 48.84 352 ALA A N 1
ATOM 2756 C CA . ALA A 1 352 ? 27.318 3.702 9.174 1.00 48.84 352 ALA A CA 1
ATOM 2757 C C . ALA A 1 352 ? 26.431 3.987 10.388 1.00 48.84 352 ALA A C 1
ATOM 2759 O O . ALA A 1 352 ? 26.916 4.017 11.522 1.00 48.84 352 ALA A O 1
ATOM 2760 N N . ARG A 1 353 ? 25.136 4.217 10.170 1.00 55.34 353 ARG A N 1
ATOM 2761 C CA . ARG A 1 353 ? 24.183 4.344 11.274 1.00 55.34 353 ARG A CA 1
ATOM 2762 C C . ARG A 1 353 ? 23.625 2.951 11.571 1.00 55.34 353 ARG A C 1
ATOM 2764 O O . ARG A 1 353 ? 23.047 2.369 10.654 1.00 55.34 353 ARG A O 1
ATOM 2771 N N . PRO A 1 354 ? 23.782 2.427 12.802 1.00 53.03 354 PRO A N 1
ATOM 2772 C CA . PRO A 1 354 ? 23.761 0.983 13.042 1.00 53.03 354 PRO A CA 1
ATOM 2773 C C . PRO A 1 354 ? 22.451 0.255 12.695 1.00 53.03 354 PRO A C 1
ATOM 2775 O O . PRO A 1 354 ? 22.521 -0.934 12.424 1.00 53.03 354 PRO A O 1
ATOM 2778 N N . HIS A 1 355 ? 21.287 0.916 12.673 1.00 62.53 355 HIS A N 1
ATOM 2779 C CA . HIS A 1 355 ? 19.987 0.434 12.151 1.00 62.53 355 HIS A CA 1
ATOM 2780 C C . HIS A 1 355 ? 18.923 1.504 12.448 1.00 62.53 355 HIS A C 1
ATOM 2782 O O . HIS A 1 355 ? 19.108 2.275 13.385 1.00 62.53 355 HIS A O 1
ATOM 2788 N N . TYR A 1 356 ? 17.803 1.582 11.710 1.00 63.41 356 TYR A N 1
ATOM 2789 C CA . TYR A 1 356 ? 16.734 2.559 12.022 1.00 63.41 356 TYR A CA 1
ATOM 2790 C C . TYR A 1 356 ? 16.079 2.312 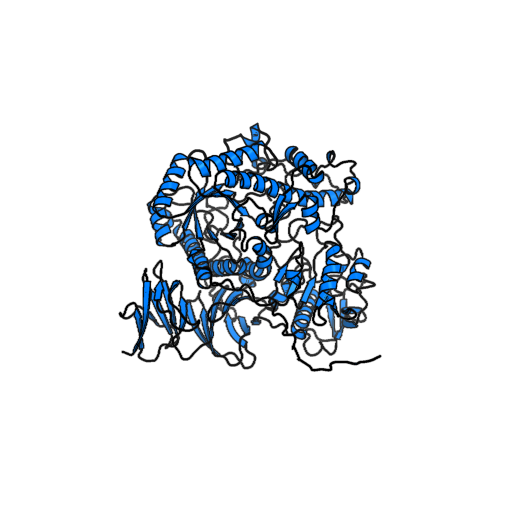13.402 1.00 63.41 356 TYR A C 1
ATOM 2792 O O . TYR A 1 356 ? 15.600 3.263 14.027 1.00 63.41 356 TYR A O 1
ATOM 2800 N N . TRP A 1 357 ? 16.078 1.057 13.878 1.00 72.56 357 TRP A N 1
ATOM 2801 C CA . TRP A 1 357 ? 15.400 0.591 15.098 1.00 72.56 357 TRP A CA 1
ATOM 2802 C C . TRP A 1 357 ? 16.214 -0.480 15.816 1.00 72.56 357 TRP A C 1
ATOM 2804 O O . TRP A 1 357 ? 16.917 -1.243 15.160 1.00 72.56 357 TRP A O 1
ATOM 2814 N N . ASP A 1 358 ? 16.079 -0.580 17.143 1.00 79.69 358 ASP A N 1
ATOM 2815 C CA . ASP A 1 358 ? 16.742 -1.638 17.911 1.00 79.69 358 ASP A CA 1
ATOM 2816 C C . ASP A 1 358 ? 16.344 -3.038 17.393 1.00 79.69 358 ASP A C 1
ATOM 2818 O O . ASP A 1 358 ? 15.249 -3.209 16.838 1.00 79.69 358 ASP A O 1
ATOM 2822 N N . PRO A 1 359 ? 17.176 -4.076 17.599 1.00 82.75 359 PRO A N 1
ATOM 2823 C CA . PRO A 1 359 ? 16.933 -5.385 17.002 1.00 82.75 359 PRO A CA 1
ATOM 2824 C C . PRO A 1 359 ? 15.562 -5.996 17.344 1.00 82.75 359 PRO A C 1
ATOM 2826 O O . PRO A 1 359 ? 14.957 -6.657 16.502 1.00 82.75 359 PRO A O 1
ATOM 2829 N N . ASN A 1 360 ? 15.016 -5.774 18.544 1.00 84.88 360 ASN A N 1
ATOM 2830 C CA . ASN A 1 360 ? 13.697 -6.318 18.881 1.00 84.88 360 ASN A CA 1
ATOM 2831 C C . ASN A 1 360 ? 12.588 -5.569 18.127 1.00 84.88 360 ASN A C 1
ATOM 2833 O O . ASN A 1 360 ? 11.647 -6.190 17.633 1.00 84.88 360 ASN A O 1
ATOM 2837 N N . SER A 1 361 ? 12.708 -4.252 17.979 1.00 85.31 361 SER A N 1
ATOM 2838 C CA . SER A 1 361 ? 11.777 -3.477 17.158 1.00 85.31 361 SER A CA 1
ATOM 2839 C C . SER A 1 361 ? 11.847 -3.872 15.680 1.00 85.31 361 SER A C 1
ATOM 2841 O O . SER A 1 361 ? 10.792 -4.051 15.073 1.00 85.31 361 SER A O 1
ATOM 2843 N N . ASN A 1 362 ? 13.037 -4.138 15.121 1.00 86.00 362 ASN A N 1
ATOM 2844 C CA . ASN A 1 362 ? 13.177 -4.686 13.761 1.00 86.00 362 ASN A CA 1
ATOM 2845 C C . ASN A 1 362 ? 12.406 -6.004 13.583 1.00 86.00 362 ASN A C 1
ATOM 2847 O O . ASN A 1 362 ? 11.731 -6.185 12.567 1.00 86.00 362 ASN A O 1
ATOM 2851 N N . HIS A 1 363 ? 12.436 -6.893 14.582 1.00 90.31 363 HIS A N 1
ATOM 2852 C CA . HIS A 1 363 ? 11.638 -8.121 14.566 1.00 90.31 363 HIS A CA 1
ATOM 2853 C C . HIS A 1 363 ? 10.139 -7.819 14.449 1.00 90.31 363 HIS A C 1
ATOM 2855 O O . HIS A 1 363 ? 9.466 -8.350 13.567 1.00 90.31 363 HIS A O 1
ATOM 2861 N N . ALA A 1 364 ? 9.601 -6.969 15.327 1.00 91.75 364 ALA A N 1
ATOM 2862 C CA . ALA A 1 364 ? 8.166 -6.699 15.354 1.00 91.75 364 ALA A CA 1
ATOM 2863 C C . ALA A 1 364 ? 7.673 -5.906 14.137 1.00 91.75 364 ALA A C 1
ATOM 2865 O O . ALA A 1 364 ? 6.596 -6.200 13.619 1.00 91.75 364 ALA A O 1
ATOM 2866 N N . ILE A 1 365 ? 8.455 -4.932 13.662 1.00 90.56 365 ILE A N 1
ATOM 2867 C CA . ILE A 1 365 ? 8.147 -4.168 12.447 1.00 90.56 365 ILE A CA 1
ATOM 2868 C C . ILE A 1 365 ? 8.135 -5.107 11.243 1.00 90.56 365 ILE A C 1
ATOM 2870 O O . ILE A 1 365 ? 7.169 -5.103 10.482 1.00 90.56 365 ILE A O 1
ATOM 2874 N N . THR A 1 366 ? 9.161 -5.954 11.100 1.00 92.69 366 THR A N 1
ATOM 2875 C CA . THR A 1 366 ? 9.233 -6.899 9.981 1.00 92.69 366 THR A CA 1
ATOM 2876 C C . THR A 1 366 ? 8.079 -7.887 10.030 1.00 92.69 366 THR A C 1
ATOM 2878 O O . THR A 1 366 ? 7.418 -8.074 9.013 1.00 92.69 366 THR A O 1
ATOM 2881 N N . TRP A 1 367 ? 7.766 -8.455 11.200 1.00 95.25 367 TRP A N 1
ATOM 2882 C CA . TRP A 1 367 ? 6.600 -9.327 11.370 1.00 95.25 367 TRP A CA 1
ATOM 2883 C C . TRP A 1 367 ? 5.307 -8.632 10.913 1.00 95.25 367 TRP A C 1
ATOM 2885 O O . TRP A 1 367 ? 4.553 -9.189 10.119 1.00 95.25 367 TRP A O 1
ATOM 2895 N N . ALA A 1 368 ? 5.076 -7.387 11.346 1.00 95.06 368 ALA A N 1
ATOM 2896 C CA . ALA A 1 368 ? 3.838 -6.665 11.063 1.00 95.06 368 ALA A CA 1
ATOM 2897 C C . ALA A 1 368 ? 3.710 -6.226 9.596 1.00 95.06 368 ALA A C 1
ATOM 2899 O O . ALA A 1 368 ? 2.637 -6.371 9.017 1.00 95.06 368 ALA A O 1
ATOM 2900 N N . ILE A 1 369 ? 4.786 -5.738 8.970 1.00 93.94 369 ILE A N 1
ATOM 2901 C CA . ILE A 1 369 ? 4.799 -5.409 7.532 1.00 93.94 369 ILE A CA 1
ATOM 2902 C C . ILE A 1 369 ? 4.577 -6.678 6.702 1.00 93.94 369 ILE A C 1
ATOM 2904 O O . ILE A 1 369 ? 3.787 -6.675 5.755 1.00 93.94 369 ILE A O 1
ATOM 2908 N N . SER A 1 370 ? 5.222 -7.779 7.098 1.00 94.75 370 SER A N 1
ATOM 2909 C CA . SER A 1 370 ? 5.087 -9.075 6.428 1.00 94.75 370 SER A CA 1
ATOM 2910 C C . SER A 1 370 ? 3.648 -9.585 6.483 1.00 94.75 370 SER A C 1
ATOM 2912 O O . SER A 1 370 ? 3.081 -9.950 5.453 1.00 94.75 370 SER A O 1
ATOM 2914 N N . ALA A 1 371 ? 3.027 -9.504 7.664 1.00 94.75 371 ALA A N 1
ATOM 2915 C CA . ALA A 1 371 ? 1.629 -9.855 7.892 1.00 94.75 371 ALA A CA 1
ATOM 2916 C C . ALA A 1 371 ? 0.651 -8.956 7.118 1.00 94.75 371 ALA A C 1
ATOM 2918 O O . ALA A 1 371 ? -0.330 -9.449 6.561 1.00 94.75 371 ALA A O 1
ATOM 2919 N N . ALA A 1 372 ? 0.919 -7.650 7.048 1.00 93.81 372 ALA A N 1
ATOM 2920 C CA . ALA A 1 372 ? 0.095 -6.696 6.312 1.00 93.81 372 ALA A CA 1
ATOM 2921 C C . ALA A 1 372 ? 0.070 -6.983 4.802 1.00 93.81 372 ALA A C 1
ATOM 2923 O O . ALA A 1 372 ? -0.997 -6.972 4.183 1.00 93.81 372 ALA A O 1
ATOM 2924 N N . GLY A 1 373 ? 1.241 -7.239 4.208 1.00 92.19 373 GLY A N 1
ATOM 2925 C CA . GLY A 1 373 ? 1.364 -7.491 2.770 1.00 92.19 373 GLY A CA 1
ATOM 2926 C C . GLY A 1 373 ? 1.078 -8.930 2.361 1.00 92.19 373 GLY A C 1
ATOM 2927 O O . GLY A 1 373 ? 0.739 -9.164 1.200 1.00 92.19 373 GLY A O 1
ATOM 2928 N N . GLN A 1 374 ? 1.147 -9.858 3.321 1.00 92.94 374 GLN A N 1
ATOM 2929 C CA . GLN A 1 374 ? 1.189 -11.302 3.096 1.00 92.94 374 GLN A CA 1
ATOM 2930 C C . GLN A 1 374 ? 2.327 -11.673 2.139 1.00 92.94 374 GLN A C 1
ATOM 2932 O O . GLN A 1 374 ? 2.111 -12.266 1.086 1.00 92.94 374 GLN A O 1
ATOM 2937 N N . PHE A 1 375 ? 3.539 -11.239 2.487 1.00 94.12 375 PHE A N 1
ATOM 2938 C CA . PHE A 1 375 ? 4.724 -11.437 1.660 1.00 94.12 375 PHE A CA 1
ATOM 2939 C C . PHE A 1 375 ? 5.173 -12.907 1.652 1.00 94.12 375 PHE A C 1
ATOM 2941 O O . PHE A 1 375 ? 5.150 -13.592 2.676 1.00 94.12 375 PHE A O 1
ATOM 2948 N N . ASP A 1 376 ? 5.618 -13.374 0.489 1.00 94.12 376 ASP A N 1
ATOM 2949 C CA . ASP A 1 376 ? 6.172 -14.710 0.266 1.00 94.12 376 ASP A CA 1
ATOM 2950 C C . ASP A 1 376 ? 7.669 -14.761 0.578 1.00 94.12 376 ASP A C 1
ATOM 2952 O O . ASP A 1 376 ? 8.185 -15.792 1.002 1.00 94.12 376 ASP A O 1
ATOM 2956 N N . ASP A 1 377 ? 8.383 -13.658 0.359 1.00 94.62 377 ASP A N 1
ATOM 2957 C CA . ASP A 1 377 ? 9.839 -13.590 0.481 1.00 94.62 377 ASP A CA 1
ATOM 2958 C C . ASP A 1 377 ? 10.294 -12.351 1.271 1.00 94.62 377 ASP A C 1
ATOM 2960 O O . ASP A 1 377 ? 9.591 -11.341 1.309 1.00 94.62 377 ASP A O 1
ATOM 2964 N N . ARG A 1 378 ? 11.491 -12.402 1.868 1.00 93.44 378 ARG A N 1
ATOM 2965 C CA . ARG A 1 378 ? 12.141 -11.266 2.548 1.00 93.44 378 ARG A CA 1
ATOM 2966 C C . ARG A 1 378 ? 13.603 -11.150 2.127 1.00 93.44 378 ARG A C 1
ATOM 2968 O O . ARG A 1 378 ? 14.304 -12.153 2.151 1.00 93.44 378 ARG A O 1
ATOM 2975 N N . GLU A 1 379 ? 14.059 -9.945 1.798 1.00 91.69 379 GLU A N 1
ATOM 2976 C CA . GLU A 1 379 ? 15.441 -9.636 1.406 1.00 91.69 379 GLU A CA 1
ATOM 2977 C C . GLU A 1 379 ? 16.080 -8.506 2.226 1.00 91.69 379 GLU A C 1
ATOM 2979 O O . GLU A 1 379 ? 15.546 -7.401 2.262 1.00 91.69 379 GLU A O 1
ATOM 2984 N N . GLU A 1 380 ? 17.252 -8.724 2.821 1.00 85.69 380 GLU A N 1
ATOM 2985 C CA . GLU A 1 380 ? 18.079 -7.609 3.323 1.00 85.69 380 GLU A CA 1
ATOM 2986 C C . GLU A 1 380 ? 18.994 -7.087 2.211 1.00 85.69 380 GLU A C 1
ATOM 2988 O O . GLU A 1 380 ? 19.618 -7.883 1.503 1.00 85.69 380 GLU A O 1
ATOM 2993 N N . ASP A 1 381 ? 19.041 -5.757 2.071 1.00 70.12 381 ASP A N 1
ATOM 2994 C CA . ASP A 1 381 ? 19.550 -5.075 0.877 1.00 70.12 381 ASP A CA 1
ATOM 2995 C C . ASP A 1 381 ? 21.008 -5.433 0.540 1.00 70.12 381 ASP A C 1
ATOM 2997 O O . ASP A 1 381 ? 21.251 -5.851 -0.588 1.00 70.12 381 ASP A O 1
ATOM 3001 N N . TYR A 1 382 ? 21.955 -5.402 1.499 1.00 75.56 382 TYR A N 1
ATOM 3002 C CA . TYR A 1 382 ? 23.309 -5.962 1.314 1.00 75.56 382 TYR A CA 1
ATOM 3003 C C . TYR A 1 382 ? 24.034 -6.300 2.631 1.00 75.56 382 TYR A C 1
ATOM 3005 O O . TYR A 1 382 ? 24.019 -5.519 3.579 1.00 75.56 382 TYR A O 1
ATOM 3013 N N . ILE A 1 383 ? 24.798 -7.398 2.626 1.00 78.44 383 ILE A N 1
ATOM 3014 C CA . ILE A 1 383 ? 25.889 -7.686 3.564 1.00 78.44 383 ILE A CA 1
ATOM 3015 C C . ILE A 1 383 ? 27.159 -7.019 3.016 1.00 78.44 383 ILE A C 1
ATOM 3017 O O . ILE A 1 383 ? 27.704 -7.428 1.984 1.00 78.44 383 ILE A O 1
ATOM 3021 N N . TRP A 1 384 ? 27.615 -5.971 3.699 1.00 70.75 384 TRP A N 1
ATOM 3022 C CA . TRP A 1 384 ? 28.669 -5.066 3.217 1.00 70.75 384 TRP A CA 1
ATOM 3023 C C . TRP A 1 384 ? 30.097 -5.482 3.586 1.00 70.75 384 TRP A C 1
ATOM 3025 O O . TRP A 1 384 ? 31.047 -4.953 3.015 1.00 70.75 384 TRP A O 1
ATOM 3035 N N . ALA A 1 385 ? 30.251 -6.407 4.529 1.00 72.12 385 ALA A N 1
ATOM 3036 C CA . ALA A 1 385 ? 31.521 -6.684 5.187 1.00 72.12 385 ALA A CA 1
ATOM 3037 C C . ALA A 1 385 ? 31.880 -8.173 5.163 1.00 72.12 385 ALA A C 1
ATOM 3039 O O . ALA A 1 385 ? 31.073 -9.024 4.774 1.00 72.12 385 ALA A O 1
ATOM 3040 N N . SER A 1 386 ? 33.115 -8.498 5.551 1.00 73.19 386 SER A N 1
ATOM 3041 C CA . SER A 1 386 ? 33.549 -9.895 5.627 1.00 73.19 386 SER A CA 1
ATOM 3042 C C . SER A 1 386 ? 32.837 -10.640 6.770 1.00 73.19 386 SER A C 1
ATOM 3044 O O . SER A 1 386 ? 32.310 -10.002 7.691 1.00 73.19 386 SER A O 1
ATOM 3046 N N . PRO A 1 387 ? 32.816 -11.988 6.762 1.00 76.25 387 PRO A N 1
ATOM 3047 C CA . PRO A 1 387 ? 32.310 -12.768 7.890 1.00 76.25 387 PRO A CA 1
ATOM 3048 C C . PRO A 1 387 ? 32.949 -12.380 9.230 1.00 76.25 387 PRO A C 1
ATOM 3050 O O . PRO A 1 387 ? 32.243 -12.294 10.229 1.00 76.25 387 PRO A O 1
ATOM 3053 N N . GLU A 1 388 ? 34.250 -12.078 9.263 1.00 76.31 388 GLU A N 1
ATOM 3054 C CA . GLU A 1 388 ? 34.944 -11.669 10.489 1.00 76.31 388 GLU A CA 1
ATOM 3055 C C . GLU A 1 388 ? 34.427 -10.328 11.023 1.00 76.31 388 GLU A C 1
ATOM 3057 O O . GLU A 1 388 ? 34.209 -10.184 12.220 1.00 76.31 388 GLU A O 1
ATOM 3062 N N . GLU A 1 389 ? 34.175 -9.354 10.149 1.00 76.00 389 GLU A N 1
ATOM 3063 C CA . GLU A 1 389 ? 33.670 -8.033 10.545 1.00 76.00 389 GLU A CA 1
ATOM 3064 C C . GLU A 1 389 ? 32.173 -8.035 10.896 1.00 76.00 389 GLU A C 1
ATOM 3066 O O . GLU A 1 389 ? 31.711 -7.172 11.650 1.00 76.00 389 GLU A O 1
ATOM 3071 N N . THR A 1 390 ? 31.428 -8.997 10.342 1.00 76.25 390 THR A N 1
ATOM 3072 C CA . THR A 1 390 ? 29.966 -9.128 10.454 1.00 76.25 390 THR A CA 1
ATOM 3073 C C . THR A 1 390 ? 29.553 -10.016 11.630 1.00 76.25 390 THR A C 1
ATOM 3075 O O . THR A 1 390 ? 28.598 -9.703 12.340 1.00 76.25 390 THR A O 1
ATOM 3078 N N . PHE A 1 391 ? 30.249 -11.137 11.844 1.00 79.00 391 PHE A N 1
ATOM 3079 C CA . PHE A 1 391 ? 29.856 -12.168 12.808 1.00 79.00 391 PHE A CA 1
ATOM 3080 C C . PHE A 1 391 ? 30.608 -12.098 14.135 1.00 79.00 391 PHE A C 1
ATOM 3082 O O . PHE A 1 391 ? 30.091 -12.615 15.129 1.00 79.00 391 PHE A O 1
ATOM 3089 N N . ASP A 1 392 ? 31.789 -11.470 14.187 1.00 80.69 392 ASP A N 1
ATOM 3090 C CA . ASP A 1 392 ? 32.443 -11.173 15.463 1.00 80.69 392 ASP A CA 1
ATOM 3091 C C . ASP A 1 392 ? 31.571 -10.172 16.240 1.00 80.69 392 ASP A C 1
ATOM 3093 O O . ASP A 1 392 ? 31.332 -9.076 15.738 1.00 80.69 392 ASP A O 1
ATOM 3097 N N . PRO A 1 393 ? 31.103 -10.482 17.465 1.00 83.06 393 PRO A N 1
ATOM 3098 C CA . PRO A 1 393 ? 30.352 -9.532 18.286 1.00 83.06 393 PRO A CA 1
ATOM 3099 C C . PRO A 1 393 ? 31.093 -8.219 18.585 1.00 83.06 393 PRO A C 1
ATOM 3101 O O . PRO A 1 393 ? 30.446 -7.243 18.959 1.00 83.06 393 PRO A O 1
ATOM 3104 N N . ALA A 1 394 ? 32.424 -8.201 18.465 1.00 82.44 394 ALA A N 1
ATOM 3105 C CA . ALA A 1 394 ? 33.258 -7.005 18.582 1.00 82.44 394 ALA A CA 1
ATOM 3106 C C . ALA A 1 394 ? 33.569 -6.339 17.225 1.00 82.44 394 ALA A C 1
ATOM 3108 O O . ALA A 1 394 ? 34.226 -5.296 17.192 1.00 82.44 394 ALA A O 1
ATOM 3109 N N . GLY A 1 395 ? 33.124 -6.938 16.119 1.00 76.94 395 GLY A N 1
ATOM 3110 C CA . GLY A 1 395 ? 33.337 -6.454 14.763 1.00 76.94 395 GLY A CA 1
ATOM 3111 C C . GLY A 1 395 ? 32.545 -5.176 14.454 1.00 76.94 395 GLY A C 1
ATOM 3112 O O . GLY A 1 395 ? 31.492 -4.925 15.048 1.00 76.94 395 GLY A O 1
ATOM 3113 N N . PRO A 1 396 ? 33.018 -4.353 13.500 1.00 75.31 396 PRO A N 1
ATOM 3114 C CA . PRO A 1 396 ? 32.393 -3.072 13.167 1.00 75.31 396 PRO A CA 1
ATOM 3115 C C . PRO A 1 396 ? 30.986 -3.202 12.562 1.00 75.31 396 PRO A C 1
ATOM 3117 O O . PRO A 1 396 ? 30.224 -2.238 12.612 1.00 75.31 396 PRO A O 1
ATOM 3120 N N . HIS A 1 397 ? 30.621 -4.375 12.029 1.00 77.12 397 HIS A N 1
ATOM 3121 C CA . HIS A 1 397 ? 29.312 -4.637 11.421 1.00 77.12 397 HIS A CA 1
ATOM 3122 C C . HIS A 1 397 ? 28.423 -5.577 12.251 1.00 77.12 397 HIS A C 1
ATOM 3124 O O . HIS A 1 397 ? 27.315 -5.908 11.823 1.00 77.12 397 HIS A O 1
ATOM 3130 N N . ALA A 1 398 ? 28.848 -5.950 13.463 1.00 77.75 398 ALA A N 1
ATOM 3131 C CA . ALA A 1 398 ? 28.094 -6.836 14.350 1.00 77.75 398 ALA A CA 1
ATOM 3132 C C . ALA A 1 398 ? 26.682 -6.311 14.654 1.00 77.75 398 ALA A C 1
ATOM 3134 O O . ALA A 1 398 ? 25.716 -7.070 14.716 1.00 77.75 398 ALA A O 1
ATOM 3135 N N . ASP A 1 399 ? 26.545 -4.999 14.839 1.00 76.69 399 ASP A N 1
ATOM 3136 C CA . ASP A 1 399 ? 25.275 -4.350 15.168 1.00 76.69 399 ASP A CA 1
ATOM 3137 C C . ASP A 1 399 ? 24.298 -4.342 13.983 1.00 76.69 399 ASP A C 1
ATOM 3139 O O . ASP A 1 399 ? 23.112 -4.628 14.177 1.00 76.69 399 ASP A O 1
ATOM 3143 N N . CYS A 1 400 ? 24.796 -4.080 12.767 1.00 78.00 400 CYS A N 1
ATOM 3144 C CA . CYS A 1 400 ? 24.033 -4.200 11.520 1.00 78.00 400 CYS A CA 1
ATOM 3145 C C . CYS A 1 400 ? 23.520 -5.636 11.364 1.00 78.00 400 CYS A C 1
ATOM 3147 O O . CYS A 1 400 ? 22.317 -5.861 11.224 1.00 78.00 400 CYS A O 1
ATOM 3149 N N . TRP A 1 401 ? 24.422 -6.609 11.521 1.00 81.62 401 TRP A N 1
ATOM 3150 C CA . TRP A 1 401 ? 24.109 -8.030 11.435 1.00 81.62 401 TRP A CA 1
ATOM 3151 C C . TRP A 1 401 ? 23.046 -8.472 12.450 1.00 81.62 401 TRP A C 1
ATOM 3153 O O . TRP A 1 401 ? 22.103 -9.187 12.106 1.00 81.62 401 TRP A O 1
ATOM 3163 N N . ARG A 1 402 ? 23.123 -8.006 13.707 1.00 82.81 402 ARG A N 1
ATOM 3164 C CA . ARG A 1 402 ? 22.068 -8.267 14.705 1.00 82.81 402 ARG A CA 1
ATOM 3165 C C . ARG A 1 402 ? 20.709 -7.725 14.254 1.00 82.81 402 ARG A C 1
ATOM 3167 O O . ARG A 1 402 ? 19.694 -8.369 14.525 1.00 82.81 402 ARG A O 1
ATOM 3174 N N . GLY A 1 403 ? 20.681 -6.567 13.595 1.00 82.81 403 GLY A N 1
ATOM 3175 C CA . GLY A 1 403 ? 19.476 -5.988 13.000 1.00 82.81 403 GLY A CA 1
ATOM 3176 C C . GLY A 1 403 ? 18.876 -6.882 11.912 1.00 82.81 403 GLY A C 1
ATOM 3177 O O . GLY A 1 403 ? 17.699 -7.233 12.014 1.00 82.81 403 GLY A O 1
ATOM 3178 N N . GLU A 1 404 ? 19.696 -7.309 10.947 1.00 85.25 404 GLU A N 1
ATOM 3179 C CA . GLU A 1 404 ? 19.307 -8.189 9.829 1.00 85.25 404 GLU A CA 1
ATOM 3180 C C . GLU A 1 404 ? 18.756 -9.528 10.320 1.00 85.25 404 GLU A C 1
ATOM 3182 O O . GLU A 1 404 ? 17.662 -9.952 9.941 1.00 85.25 404 GLU A O 1
ATOM 3187 N N . VAL A 1 405 ? 19.480 -10.184 11.234 1.00 86.88 405 VAL A N 1
ATOM 3188 C CA . VAL A 1 405 ? 19.056 -11.463 11.817 1.00 86.88 405 VAL A CA 1
ATOM 3189 C C . VAL A 1 405 ? 17.696 -11.314 12.490 1.00 86.88 405 VAL A C 1
ATOM 3191 O O . VAL A 1 405 ? 16.828 -12.171 12.326 1.00 86.88 405 VAL A O 1
ATOM 3194 N N . ARG A 1 406 ? 17.468 -10.227 13.238 1.00 88.12 406 ARG A N 1
ATOM 3195 C CA . ARG A 1 406 ? 16.183 -10.021 13.915 1.00 88.12 406 ARG A CA 1
ATOM 3196 C C . ARG A 1 406 ? 15.042 -9.683 12.969 1.00 88.12 406 ARG A C 1
ATOM 3198 O O . ARG A 1 406 ? 13.920 -10.113 13.241 1.00 88.12 406 ARG A O 1
ATOM 3205 N N . ALA A 1 407 ? 15.299 -8.968 11.882 1.00 89.69 407 ALA A N 1
ATOM 3206 C CA . ALA A 1 407 ? 14.306 -8.759 10.839 1.00 89.69 407 ALA A CA 1
ATOM 3207 C C . ALA A 1 407 ? 13.911 -10.096 10.185 1.00 89.69 407 ALA A C 1
ATOM 3209 O O . ALA A 1 407 ? 12.723 -10.427 10.137 1.00 89.69 407 ALA A O 1
ATOM 3210 N N . MET A 1 408 ? 14.886 -10.930 9.806 1.00 90.38 408 MET A N 1
ATOM 3211 C CA . MET A 1 408 ? 14.627 -12.277 9.276 1.00 90.38 408 MET A CA 1
ATOM 3212 C C . MET A 1 408 ? 13.902 -13.184 10.276 1.00 90.38 408 MET A C 1
ATOM 3214 O O . MET A 1 408 ? 13.018 -13.948 9.891 1.00 90.38 408 MET A O 1
ATOM 3218 N N . ASP A 1 409 ? 14.210 -13.073 11.570 1.00 89.62 409 ASP A N 1
ATOM 3219 C CA . ASP A 1 409 ? 13.465 -13.762 12.626 1.00 89.62 409 ASP A CA 1
ATOM 3220 C C . ASP A 1 409 ? 11.997 -13.333 12.670 1.00 89.62 409 ASP A C 1
ATOM 3222 O O . ASP A 1 409 ? 11.124 -14.168 12.903 1.00 89.62 409 ASP A O 1
ATOM 3226 N N . GLY A 1 410 ? 11.730 -12.037 12.483 1.00 92.56 410 GLY A N 1
ATOM 3227 C CA . GLY A 1 410 ? 10.379 -11.480 12.425 1.00 92.56 410 GLY A CA 1
ATOM 3228 C C . GLY A 1 410 ? 9.598 -12.019 11.235 1.00 92.56 410 GLY A C 1
ATOM 3229 O O . GLY A 1 410 ? 8.453 -12.441 11.389 1.00 92.56 410 GLY A O 1
ATOM 3230 N N . PHE A 1 411 ? 10.244 -12.088 10.069 1.00 93.81 411 PHE A N 1
ATOM 3231 C CA . PHE A 1 411 ? 9.666 -12.699 8.873 1.00 93.81 411 PHE A CA 1
ATOM 3232 C C . PHE A 1 411 ? 9.389 -14.196 9.062 1.00 93.81 411 PHE A C 1
ATOM 3234 O O . PHE A 1 411 ? 8.302 -14.675 8.743 1.00 93.81 411 PHE A O 1
ATOM 3241 N N . TRP A 1 412 ? 10.329 -14.939 9.652 1.00 91.31 412 TRP A N 1
ATOM 3242 C CA . TRP A 1 412 ? 10.129 -16.357 9.951 1.00 91.31 412 TRP A CA 1
ATOM 3243 C C . TRP A 1 412 ? 8.985 -16.585 10.940 1.00 91.31 412 TRP A C 1
ATOM 3245 O O . TRP A 1 412 ? 8.158 -17.473 10.743 1.00 91.31 412 TRP A O 1
ATOM 3255 N N . GLN A 1 413 ? 8.900 -15.766 11.990 1.00 91.88 413 GLN A N 1
ATOM 3256 C CA . GLN A 1 413 ? 7.800 -15.848 12.943 1.00 91.88 413 GLN A CA 1
ATOM 3257 C C . GLN A 1 413 ? 6.455 -15.536 12.273 1.00 91.88 413 GLN A C 1
ATOM 3259 O O . GLN A 1 413 ? 5.475 -16.212 12.564 1.00 91.88 413 GLN A O 1
ATOM 3264 N N . TYR A 1 414 ? 6.409 -14.578 11.341 1.00 93.44 414 TYR A N 1
ATOM 3265 C CA . TYR A 1 414 ? 5.220 -14.310 10.526 1.00 93.44 414 TYR A CA 1
ATOM 3266 C C . TYR A 1 414 ? 4.789 -15.559 9.739 1.00 93.44 414 TYR A C 1
ATOM 3268 O O . TYR A 1 414 ? 3.618 -15.931 9.797 1.00 93.44 414 TYR A O 1
ATOM 3276 N N . ALA A 1 415 ? 5.725 -16.249 9.080 1.00 91.75 415 ALA A N 1
ATOM 3277 C CA . ALA A 1 415 ? 5.430 -17.484 8.353 1.00 91.75 415 ALA A CA 1
ATOM 3278 C C . ALA A 1 415 ? 4.849 -18.568 9.283 1.00 91.75 415 ALA A C 1
ATOM 3280 O O . ALA A 1 415 ? 3.833 -19.188 8.967 1.00 91.75 415 ALA A O 1
ATOM 3281 N N . LEU A 1 416 ? 5.443 -18.752 10.470 1.00 88.25 416 LEU A N 1
ATOM 3282 C CA . LEU A 1 416 ? 4.968 -19.711 11.477 1.00 88.25 416 LEU A CA 1
ATOM 3283 C C . LEU A 1 416 ? 3.592 -19.361 12.058 1.00 88.25 416 LEU A C 1
ATOM 3285 O O . LEU A 1 416 ? 2.793 -20.260 12.331 1.00 88.25 416 LEU A O 1
ATOM 3289 N N . ASP A 1 417 ? 3.330 -18.075 12.285 1.00 90.19 417 ASP A N 1
ATOM 3290 C CA . ASP A 1 417 ? 2.059 -17.593 12.827 1.00 90.19 417 ASP A CA 1
ATOM 3291 C C . ASP A 1 417 ? 0.943 -17.652 11.776 1.00 90.19 417 ASP A C 1
ATOM 3293 O O . ASP A 1 417 ? -0.228 -17.793 12.142 1.00 90.19 417 ASP A O 1
ATOM 3297 N N . SER A 1 418 ? 1.314 -17.558 10.489 1.00 90.94 418 SER A N 1
ATOM 3298 C CA . SER A 1 418 ? 0.413 -17.498 9.332 1.00 90.94 418 SER A CA 1
ATOM 3299 C C . SER A 1 418 ? -0.767 -16.539 9.573 1.00 90.94 418 SER A C 1
ATOM 3301 O O . SER A 1 418 ? -1.932 -16.950 9.501 1.00 90.94 418 SER A O 1
ATOM 3303 N N . PRO A 1 419 ? -0.497 -15.269 9.935 1.00 93.56 419 PRO A N 1
ATOM 3304 C CA . PRO A 1 419 ? -1.535 -14.346 10.350 1.00 93.56 419 PRO A CA 1
ATOM 3305 C C . PRO A 1 419 ? -2.487 -14.025 9.202 1.00 93.56 419 PRO A C 1
ATOM 3307 O O . PRO A 1 419 ? -2.105 -13.877 8.039 1.00 93.56 419 PRO A O 1
ATOM 3310 N N . SER A 1 420 ? -3.748 -13.829 9.563 1.00 91.75 420 SER A N 1
ATOM 3311 C CA . SER A 1 420 ? -4.775 -13.319 8.665 1.00 91.75 420 SER A CA 1
ATOM 3312 C C . SER A 1 420 ? -5.315 -11.996 9.188 1.00 91.75 420 SER A C 1
ATOM 3314 O O . SER A 1 420 ? -5.395 -11.763 10.393 1.00 91.75 420 SER A O 1
ATOM 3316 N N . ARG A 1 421 ? -5.683 -11.101 8.274 1.00 90.31 421 ARG A N 1
ATOM 3317 C CA . ARG A 1 421 ? -6.352 -9.849 8.627 1.00 90.31 421 ARG A CA 1
ATOM 3318 C C . ARG A 1 421 ? -7.871 -10.046 8.579 1.00 90.31 421 ARG A C 1
ATOM 3320 O O . ARG A 1 421 ? -8.355 -10.578 7.572 1.00 90.31 421 ARG A O 1
ATOM 3327 N N . PRO A 1 422 ? -8.633 -9.584 9.587 1.00 86.50 422 PRO A N 1
ATOM 3328 C CA . PRO A 1 422 ? -10.088 -9.539 9.503 1.00 86.50 422 PRO A CA 1
ATOM 3329 C C . PRO A 1 422 ? -10.562 -8.802 8.242 1.00 86.50 422 PRO A C 1
ATOM 3331 O O . PRO A 1 422 ? -9.937 -7.848 7.776 1.00 86.50 422 PRO A O 1
ATOM 3334 N N . VAL A 1 423 ? -11.687 -9.225 7.662 1.00 85.38 423 VAL A N 1
ATOM 3335 C CA . VAL A 1 423 ? -12.296 -8.464 6.563 1.00 85.38 423 VAL A CA 1
ATOM 3336 C C . VAL A 1 423 ? -12.904 -7.190 7.140 1.00 85.38 423 VAL A C 1
ATOM 3338 O O . VAL A 1 423 ? -13.865 -7.243 7.907 1.00 85.38 423 VAL A O 1
ATOM 3341 N N . ALA A 1 424 ? -12.350 -6.041 6.761 1.00 92.62 424 ALA A N 1
ATOM 3342 C CA . ALA A 1 424 ? -12.833 -4.766 7.257 1.00 92.62 424 ALA A CA 1
ATOM 3343 C C . ALA A 1 424 ? -14.206 -4.401 6.646 1.00 92.62 424 ALA A C 1
ATOM 3345 O O . ALA A 1 424 ? -14.377 -4.482 5.422 1.00 92.62 424 ALA A O 1
ATOM 3346 N N . PRO A 1 425 ? -15.183 -3.947 7.456 1.00 93.75 425 PRO A N 1
ATOM 3347 C CA . PRO A 1 425 ? -16.513 -3.570 6.970 1.00 93.75 425 PRO A CA 1
ATOM 3348 C C . PRO A 1 425 ? -16.527 -2.234 6.210 1.00 93.75 425 PRO A C 1
ATOM 3350 O O . PRO A 1 425 ? -17.523 -1.920 5.550 1.00 93.75 425 PRO A O 1
ATOM 3353 N N . ILE A 1 426 ? -15.449 -1.450 6.316 1.00 97.62 426 ILE A N 1
ATOM 3354 C CA . ILE A 1 426 ? -15.272 -0.146 5.675 1.00 97.62 426 ILE A CA 1
ATOM 3355 C C . ILE A 1 426 ? -14.218 -0.258 4.571 1.00 97.62 426 ILE A C 1
ATOM 3357 O O . ILE A 1 426 ? -13.139 -0.806 4.803 1.00 97.62 426 ILE A O 1
ATOM 3361 N N . LEU A 1 427 ? -14.510 0.305 3.398 1.00 97.56 427 LEU A N 1
ATOM 3362 C CA . LEU A 1 427 ? -13.537 0.511 2.325 1.00 97.56 427 LEU A CA 1
ATOM 3363 C C . LEU A 1 427 ? -13.404 2.008 2.019 1.00 97.56 427 LEU A C 1
ATOM 3365 O O . LEU A 1 427 ? -14.380 2.657 1.657 1.00 97.56 427 LEU A O 1
ATOM 3369 N N . SER A 1 428 ? -12.198 2.548 2.157 1.00 97.44 428 SER A N 1
ATOM 3370 C CA . SER A 1 428 ? -11.820 3.896 1.743 1.00 97.44 428 SER A CA 1
ATOM 3371 C C . SER A 1 428 ? -11.323 3.884 0.302 1.00 97.44 428 SER A C 1
ATOM 3373 O O . SER A 1 428 ? -10.465 3.079 -0.049 1.00 97.44 428 SER A O 1
ATOM 3375 N N . ILE A 1 429 ? -11.855 4.770 -0.530 1.00 96.94 429 ILE A N 1
ATOM 3376 C CA . ILE A 1 429 ? -11.528 4.905 -1.948 1.00 96.94 429 ILE A CA 1
ATOM 3377 C C . ILE A 1 429 ? -10.842 6.256 -2.148 1.00 96.94 429 ILE A C 1
ATOM 3379 O O . ILE A 1 429 ? -11.444 7.304 -1.892 1.00 96.94 429 ILE A O 1
ATOM 3383 N N . VAL A 1 430 ? -9.594 6.219 -2.619 1.00 94.50 430 VAL A N 1
ATOM 3384 C CA . VAL A 1 430 ? -8.719 7.389 -2.820 1.00 94.50 430 VAL A CA 1
ATOM 3385 C C . VAL A 1 430 ? -7.990 7.321 -4.173 1.00 94.50 430 VAL A C 1
ATOM 3387 O O . VAL A 1 430 ? -8.179 6.375 -4.940 1.00 94.50 430 VAL A O 1
ATOM 3390 N N . ASN A 1 431 ? -7.166 8.323 -4.501 1.00 91.69 431 ASN A N 1
ATOM 3391 C CA . ASN A 1 431 ? -6.337 8.293 -5.712 1.00 91.69 431 ASN A CA 1
ATOM 3392 C C . ASN A 1 431 ? -5.041 7.504 -5.498 1.00 91.69 431 ASN A C 1
ATOM 3394 O O . ASN A 1 431 ? -4.530 7.372 -4.386 1.00 91.69 431 ASN A O 1
ATOM 3398 N N . ARG A 1 432 ? -4.494 7.003 -6.605 1.00 91.12 432 ARG A N 1
ATOM 3399 C CA . ARG A 1 432 ? -3.211 6.299 -6.665 1.00 91.12 432 ARG A CA 1
ATOM 3400 C C . ARG A 1 432 ? -2.097 7.265 -7.077 1.00 91.12 432 ARG A C 1
ATOM 3402 O O . ARG A 1 432 ? -2.342 8.136 -7.914 1.00 91.12 432 ARG A O 1
ATOM 3409 N N . SER A 1 433 ? -0.870 7.043 -6.607 1.00 88.75 433 SER A N 1
ATOM 3410 C CA . SER A 1 433 ? 0.315 7.862 -6.935 1.00 88.75 433 SER A CA 1
ATOM 3411 C C . SER A 1 433 ? 0.884 7.632 -8.349 1.00 88.75 433 SER A C 1
ATOM 3413 O O . SER A 1 433 ? 2.096 7.650 -8.538 1.00 88.75 433 SER A O 1
ATOM 3415 N N . ILE A 1 434 ? 0.021 7.415 -9.350 1.00 90.56 434 ILE A N 1
ATOM 3416 C CA . ILE A 1 434 ? 0.401 7.202 -10.760 1.00 90.56 434 ILE A CA 1
ATOM 3417 C C . ILE A 1 434 ? 0.126 8.466 -11.578 1.00 90.56 434 ILE A C 1
ATOM 3419 O O . ILE A 1 434 ? 1.027 9.099 -12.121 1.00 90.56 434 ILE A O 1
ATOM 3423 N N . LEU A 1 435 ? -1.143 8.879 -11.646 1.00 91.38 435 LEU A N 1
ATOM 3424 C CA . LEU A 1 435 ? -1.550 10.073 -12.394 1.00 91.38 435 LEU A CA 1
ATOM 3425 C C . LEU A 1 435 ? -1.560 11.337 -11.520 1.00 91.38 435 LEU A C 1
ATOM 3427 O O . LEU A 1 435 ? -1.585 12.458 -12.042 1.00 91.38 435 LEU A O 1
ATOM 3431 N N . HIS A 1 436 ? -1.497 11.173 -10.198 1.00 89.25 436 HIS A N 1
ATOM 3432 C CA . HIS A 1 436 ? -1.701 12.224 -9.205 1.00 89.25 436 HIS A CA 1
ATOM 3433 C C . HIS A 1 436 ? -0.483 12.378 -8.295 1.00 89.25 436 HIS A C 1
ATOM 3435 O O . HIS A 1 436 ? 0.164 11.404 -7.923 1.00 89.25 436 HIS A O 1
ATOM 3441 N N . GLU A 1 437 ? -0.186 13.617 -7.904 1.00 84.56 437 GLU A N 1
ATOM 3442 C CA . GLU A 1 437 ? 0.870 13.934 -6.936 1.00 84.56 437 GLU A CA 1
ATOM 3443 C C . GLU A 1 437 ? 0.354 13.711 -5.507 1.00 84.56 437 GLU A C 1
ATOM 3445 O O . GLU A 1 437 ? 0.106 14.666 -4.769 1.00 84.56 437 GLU A O 1
ATOM 3450 N N . THR A 1 438 ? 0.115 12.449 -5.151 1.00 79.62 438 THR A N 1
ATOM 3451 C CA . THR A 1 438 ? -0.300 11.997 -3.815 1.00 79.62 438 THR A CA 1
ATOM 3452 C C . THR A 1 438 ? 0.899 11.559 -2.975 1.00 79.62 438 THR A C 1
ATOM 3454 O O . THR A 1 438 ? 1.960 11.229 -3.502 1.00 79.62 438 THR A O 1
ATOM 3457 N N . ASP A 1 439 ? 0.725 11.526 -1.650 1.00 75.06 439 ASP A N 1
ATOM 3458 C CA . ASP A 1 439 ? 1.613 10.738 -0.786 1.00 75.06 439 ASP A CA 1
ATOM 3459 C C . ASP A 1 439 ? 1.559 9.264 -1.248 1.00 75.06 439 ASP A C 1
ATOM 3461 O O . ASP A 1 439 ? 0.476 8.814 -1.624 1.00 75.06 439 ASP A O 1
ATOM 3465 N N . ASN A 1 440 ? 2.690 8.538 -1.246 1.00 80.06 440 ASN A N 1
ATOM 3466 C CA . ASN A 1 440 ? 2.813 7.140 -1.709 1.00 80.06 440 ASN A CA 1
ATOM 3467 C C . ASN A 1 440 ? 1.591 6.297 -1.282 1.00 80.06 440 ASN A C 1
ATOM 3469 O O . ASN A 1 440 ? 1.386 6.052 -0.087 1.00 80.06 440 ASN A O 1
ATOM 3473 N N . SER A 1 441 ? 0.734 5.920 -2.239 1.00 82.25 441 SER A N 1
ATOM 3474 C CA . SER A 1 441 ? -0.636 5.441 -1.980 1.00 82.25 441 SER A CA 1
ATOM 3475 C C . SER A 1 441 ? -0.711 4.144 -1.172 1.00 82.25 441 SER A C 1
ATOM 3477 O O . SER A 1 441 ? -1.671 3.910 -0.439 1.00 82.25 441 SER A O 1
ATOM 3479 N N . GLU A 1 442 ? 0.317 3.319 -1.283 1.00 85.81 442 GLU A N 1
ATOM 3480 C CA . GLU A 1 442 ? 0.511 2.072 -0.559 1.00 85.81 442 GLU A CA 1
ATOM 3481 C C . GLU A 1 442 ? 1.158 2.276 0.815 1.00 85.81 442 GLU A C 1
ATOM 3483 O O . GLU A 1 442 ? 1.002 1.420 1.677 1.00 85.81 442 GLU A O 1
ATOM 3488 N N . GLN A 1 443 ? 1.810 3.413 1.073 1.00 85.50 443 GLN A N 1
ATOM 3489 C CA . GLN A 1 443 ? 2.469 3.706 2.354 1.00 85.50 443 GLN A CA 1
ATOM 3490 C C . GLN A 1 443 ? 1.744 4.763 3.195 1.00 85.50 443 GLN A C 1
ATOM 3492 O O . GLN A 1 443 ? 2.179 5.065 4.307 1.00 85.50 443 GLN A O 1
ATOM 3497 N N . SER A 1 444 ? 0.637 5.334 2.712 1.00 87.00 444 SER A N 1
ATOM 3498 C CA . SER A 1 444 ? -0.067 6.412 3.407 1.00 87.00 444 SER A CA 1
ATOM 3499 C C . SER A 1 444 ? -1.583 6.263 3.370 1.00 87.00 444 SER A C 1
ATOM 3501 O O . SER A 1 444 ? -2.200 6.046 2.330 1.00 87.00 444 SER A O 1
ATOM 3503 N N . VAL A 1 445 ? -2.200 6.494 4.529 1.00 90.31 445 VAL A N 1
ATOM 3504 C CA . VAL A 1 445 ? -3.651 6.710 4.671 1.00 90.31 445 VAL A CA 1
ATOM 3505 C C . VAL A 1 445 ? -3.996 8.197 4.821 1.00 90.31 445 VAL A C 1
ATOM 3507 O O . VAL A 1 445 ? -5.166 8.569 4.822 1.00 90.31 445 VAL A O 1
ATOM 3510 N N . ARG A 1 446 ? -2.978 9.065 4.936 1.00 87.94 446 ARG A N 1
ATOM 3511 C CA . ARG A 1 446 ? -3.088 10.511 5.210 1.00 87.94 446 ARG A CA 1
ATOM 3512 C C . ARG A 1 446 ? -3.114 11.361 3.933 1.00 87.94 446 ARG A C 1
ATOM 3514 O O . ARG A 1 446 ? -2.708 12.522 3.966 1.00 87.94 446 ARG A O 1
ATOM 3521 N N . GLN A 1 447 ? -3.585 10.797 2.816 1.00 88.94 447 GLN A N 1
ATOM 3522 C CA . GLN A 1 447 ? -3.769 11.567 1.585 1.00 88.94 447 GLN A CA 1
ATOM 3523 C C . GLN A 1 447 ? -4.641 12.798 1.841 1.00 88.94 447 GLN A C 1
ATOM 3525 O O . GLN A 1 447 ? -5.519 12.790 2.711 1.00 88.94 447 GLN A O 1
ATOM 3530 N N . LYS A 1 448 ? -4.400 13.862 1.069 1.00 91.38 448 LYS A N 1
ATOM 3531 C CA . LYS A 1 448 ? -5.083 15.130 1.307 1.00 91.38 448 LYS A CA 1
ATOM 3532 C C . LYS A 1 448 ? -6.597 14.980 1.210 1.00 91.38 448 LYS A C 1
ATOM 3534 O O . LYS A 1 448 ? -7.079 14.433 0.222 1.00 91.38 448 LYS A O 1
ATOM 3539 N N . PHE A 1 449 ? -7.310 15.491 2.214 1.00 92.75 449 PHE A N 1
ATOM 3540 C CA . PHE A 1 449 ? -8.771 15.397 2.352 1.00 92.75 449 PHE A CA 1
ATOM 3541 C C . PHE A 1 449 ? -9.336 13.970 2.511 1.00 92.75 449 PHE A C 1
ATOM 3543 O O . PHE A 1 449 ? -10.541 13.780 2.399 1.00 92.75 449 PHE A O 1
ATOM 3550 N N . SER A 1 450 ? -8.504 12.964 2.799 1.00 93.00 450 SER A N 1
ATOM 3551 C CA . SER A 1 450 ? -8.968 11.590 3.031 1.00 93.00 450 SER A CA 1
ATOM 3552 C C . SER A 1 450 ? -9.878 11.477 4.262 1.00 93.00 450 SER A C 1
ATOM 3554 O O . SER A 1 450 ? -9.640 12.112 5.292 1.00 93.00 450 SER A O 1
ATOM 3556 N N . LEU A 1 451 ? -10.878 10.593 4.176 1.00 94.75 451 LEU A N 1
ATOM 3557 C CA . LEU A 1 451 ? -11.774 10.221 5.281 1.00 94.75 451 LEU A CA 1
ATOM 3558 C C . LEU A 1 451 ? -11.247 9.049 6.136 1.00 94.75 451 LEU A C 1
ATOM 3560 O O . LEU A 1 451 ? -11.873 8.671 7.126 1.00 94.75 451 LEU A O 1
ATOM 3564 N N . ALA A 1 452 ? -10.114 8.452 5.759 1.00 94.06 452 ALA A N 1
ATOM 3565 C CA . ALA A 1 452 ? -9.539 7.295 6.443 1.00 94.06 452 ALA A CA 1
ATOM 3566 C C . ALA A 1 452 ? -8.773 7.608 7.747 1.00 94.06 452 ALA A C 1
ATOM 3568 O O . ALA A 1 452 ? -8.920 6.843 8.700 1.00 94.06 452 ALA A O 1
ATOM 3569 N N . PRO A 1 453 ? -7.973 8.692 7.863 1.00 92.81 453 PRO A N 1
ATOM 3570 C CA . PRO A 1 453 ? -7.108 8.899 9.029 1.00 92.81 453 PRO A CA 1
ATOM 3571 C C . PRO A 1 453 ? -7.819 8.919 10.383 1.00 92.81 453 PRO A C 1
ATOM 3573 O O . PRO A 1 453 ? -7.258 8.433 11.360 1.00 92.81 453 PRO A O 1
ATOM 3576 N N . ALA A 1 454 ? -9.052 9.434 10.449 1.00 93.75 454 ALA A N 1
ATOM 3577 C CA . ALA A 1 454 ? -9.824 9.430 11.689 1.00 93.75 454 ALA A CA 1
ATOM 3578 C C . ALA A 1 454 ? -10.136 8.007 12.170 1.00 93.75 454 ALA A C 1
ATOM 3580 O O . ALA A 1 454 ? -10.207 7.774 13.370 1.00 93.75 454 ALA A O 1
ATOM 3581 N N . LEU A 1 455 ? -10.285 7.035 11.264 1.00 95.56 455 LEU A N 1
ATOM 3582 C CA . LEU A 1 455 ? -10.517 5.644 11.653 1.00 95.56 455 LEU A CA 1
ATOM 3583 C C . LEU A 1 455 ? -9.295 5.027 12.338 1.00 95.56 455 LEU A C 1
ATOM 3585 O O . LEU A 1 455 ? -9.474 4.229 13.253 1.00 95.56 455 LEU A O 1
ATOM 3589 N N . VAL A 1 456 ? -8.078 5.444 11.969 1.00 93.62 456 VAL A N 1
ATOM 3590 C CA . VAL A 1 456 ? -6.854 5.035 12.679 1.00 93.62 456 VAL A CA 1
ATOM 3591 C C . VAL A 1 456 ? -6.864 5.571 14.110 1.00 93.62 456 VAL A C 1
ATOM 3593 O O . VAL A 1 456 ? -6.612 4.810 15.038 1.00 93.62 456 VAL A O 1
ATOM 3596 N N . ASP A 1 457 ? -7.209 6.848 14.305 1.00 91.75 457 ASP A N 1
ATOM 3597 C CA . ASP A 1 457 ? -7.308 7.467 15.640 1.00 91.75 457 ASP A CA 1
ATOM 3598 C C . ASP A 1 457 ? -8.384 6.804 16.513 1.00 91.75 457 ASP A C 1
ATOM 3600 O O . ASP A 1 457 ? -8.247 6.725 17.733 1.00 91.75 457 ASP A O 1
ATOM 3604 N N . LEU A 1 458 ? -9.455 6.321 15.878 1.00 93.75 458 LEU A N 1
ATOM 3605 C CA . LEU A 1 458 ? -10.560 5.611 16.519 1.00 93.75 458 LEU A CA 1
ATOM 3606 C C . LEU A 1 458 ? -10.308 4.104 16.663 1.00 93.75 458 LEU A C 1
ATOM 3608 O O . LEU A 1 458 ? -11.168 3.406 17.196 1.00 93.75 458 LEU A O 1
ATOM 3612 N N . HIS A 1 459 ? -9.164 3.592 16.193 1.00 95.25 459 HIS A N 1
ATOM 3613 C CA . HIS A 1 459 ? -8.828 2.161 16.162 1.00 95.25 459 HIS A CA 1
ATOM 3614 C C . HIS A 1 459 ? -9.875 1.303 15.431 1.00 95.25 459 HIS A C 1
ATOM 3616 O O . HIS A 1 459 ? -10.138 0.159 15.809 1.00 95.25 459 HIS A O 1
ATOM 3622 N N . ILE A 1 460 ? -10.523 1.858 14.409 1.00 95.50 460 ILE A N 1
ATOM 3623 C CA . ILE A 1 460 ? -11.538 1.183 13.601 1.00 95.50 460 ILE A CA 1
ATOM 3624 C C . ILE A 1 460 ? -10.877 0.602 12.360 1.00 95.50 460 ILE A C 1
ATOM 3626 O O . ILE A 1 460 ? -10.186 1.300 11.624 1.00 95.50 460 ILE A O 1
ATOM 3630 N N . ASP A 1 461 ? -11.136 -0.678 12.106 1.00 94.19 461 ASP A N 1
ATOM 3631 C CA . ASP A 1 461 ? -10.585 -1.348 10.938 1.00 94.19 461 ASP A CA 1
ATOM 3632 C C . ASP A 1 461 ? -11.244 -0.876 9.637 1.00 94.19 461 ASP A C 1
ATOM 3634 O O . ASP A 1 461 ? -12.470 -0.744 9.537 1.00 94.19 461 ASP A O 1
ATOM 3638 N N . PHE A 1 462 ? -10.414 -0.682 8.622 1.00 96.31 462 PHE A N 1
ATOM 3639 C CA . PHE A 1 462 ? -10.813 -0.348 7.265 1.00 96.31 462 PHE A CA 1
ATOM 3640 C C . PHE A 1 462 ? -9.787 -0.889 6.269 1.00 96.31 462 PHE A C 1
ATOM 3642 O O . PHE A 1 462 ? -8.656 -1.248 6.601 1.00 96.31 462 PHE A O 1
ATOM 3649 N N . GLU A 1 463 ? -10.187 -0.932 5.010 1.00 95.88 463 GLU A N 1
ATOM 3650 C CA . GLU A 1 463 ? -9.286 -1.164 3.891 1.00 95.88 463 GLU A CA 1
ATOM 3651 C C . GLU A 1 463 ? -9.248 0.078 3.012 1.00 95.88 463 GLU A C 1
ATOM 3653 O O . GLU A 1 463 ? -10.256 0.768 2.892 1.00 95.88 463 GLU A O 1
ATOM 3658 N N . GLN A 1 464 ? -8.102 0.389 2.418 1.00 95.88 464 GLN A N 1
ATOM 3659 C CA . GLN A 1 464 ? -7.967 1.462 1.443 1.00 95.88 464 GLN A CA 1
ATOM 3660 C C . GLN A 1 464 ? -7.701 0.866 0.063 1.00 95.88 464 GLN A C 1
ATOM 3662 O O . GLN A 1 464 ? -6.842 0.003 -0.096 1.00 95.88 464 GLN A O 1
ATOM 3667 N N . ALA A 1 465 ? -8.429 1.358 -0.929 1.00 94.44 465 ALA A N 1
ATOM 3668 C CA . ALA A 1 465 ? -8.296 0.996 -2.328 1.00 94.44 465 ALA A CA 1
ATOM 3669 C C . ALA A 1 465 ? -8.180 2.247 -3.197 1.00 94.44 465 ALA A C 1
ATOM 3671 O O . ALA A 1 465 ? -8.577 3.347 -2.803 1.00 94.44 465 ALA A O 1
ATOM 3672 N N . CYS A 1 466 ? -7.648 2.054 -4.398 1.00 93.62 466 CYS A N 1
ATOM 3673 C CA . CYS A 1 466 ? -7.534 3.093 -5.413 1.00 93.62 466 CYS A CA 1
ATOM 3674 C C . CYS A 1 466 ? -8.170 2.616 -6.723 1.00 93.62 466 CYS A C 1
ATOM 3676 O O . CYS A 1 466 ? -8.681 1.503 -6.801 1.00 93.62 466 CYS A O 1
ATOM 3678 N N . PHE A 1 467 ? -8.127 3.442 -7.767 1.00 92.56 467 PHE A N 1
ATOM 3679 C CA . PHE A 1 467 ? -8.491 2.999 -9.113 1.00 92.56 467 PHE A CA 1
ATOM 3680 C C . PHE A 1 467 ? -7.347 2.196 -9.763 1.00 92.56 467 PHE A C 1
ATOM 3682 O O . PHE A 1 467 ? -6.176 2.559 -9.570 1.00 92.56 467 PHE A O 1
ATOM 3689 N N . PRO A 1 468 ? -7.656 1.139 -10.540 1.00 91.12 468 PRO A N 1
ATOM 3690 C CA . PRO A 1 468 ? -8.997 0.617 -10.854 1.00 91.12 468 PRO A CA 1
ATOM 3691 C C . PRO A 1 468 ? -9.666 -0.151 -9.694 1.00 91.12 468 PRO A C 1
ATOM 3693 O O . PRO A 1 468 ? -9.012 -0.892 -8.968 1.00 91.12 468 PRO A O 1
ATOM 3696 N N . LEU A 1 469 ? -10.993 -0.024 -9.563 1.00 88.56 469 LEU A N 1
ATOM 3697 C CA . LEU A 1 469 ? -11.792 -0.747 -8.560 1.00 88.56 469 LEU A CA 1
ATOM 3698 C C . LEU A 1 469 ? -12.487 -1.967 -9.177 1.00 88.56 469 LEU A C 1
ATOM 3700 O O . LEU A 1 469 ? -13.173 -1.838 -10.189 1.00 88.56 469 LEU A O 1
ATOM 3704 N N . GLY A 1 470 ? -12.371 -3.132 -8.536 1.00 80.75 470 GLY A N 1
ATOM 3705 C CA . GLY A 1 470 ? -13.129 -4.332 -8.905 1.00 80.75 470 GLY A CA 1
ATOM 3706 C C . GLY A 1 470 ? -14.427 -4.489 -8.103 1.00 80.75 470 GLY A C 1
ATOM 3707 O O . GLY A 1 470 ? -14.457 -4.200 -6.908 1.00 80.75 470 GLY A O 1
ATOM 3708 N N . ASP A 1 471 ? -15.483 -5.029 -8.720 1.00 81.94 471 ASP A N 1
ATOM 3709 C CA . ASP A 1 471 ? -16.790 -5.244 -8.066 1.00 81.94 471 ASP A CA 1
ATOM 3710 C C . ASP A 1 471 ? -16.688 -6.122 -6.800 1.00 81.94 471 ASP A C 1
ATOM 3712 O O . ASP A 1 471 ? -17.339 -5.855 -5.787 1.00 81.94 471 ASP A O 1
ATOM 3716 N N . ASN A 1 472 ? -15.801 -7.125 -6.809 1.00 82.56 472 ASN A N 1
ATOM 3717 C CA . ASN A 1 472 ? -15.551 -7.998 -5.655 1.00 82.56 472 ASN A CA 1
ATOM 3718 C C . ASN A 1 472 ? -15.038 -7.234 -4.426 1.00 82.56 472 ASN A C 1
ATOM 3720 O O . ASN A 1 472 ? -15.284 -7.652 -3.295 1.00 82.56 472 ASN A O 1
ATOM 3724 N N . MET A 1 473 ? -14.350 -6.106 -4.625 1.00 86.81 473 MET A N 1
ATOM 3725 C CA . MET A 1 473 ? -13.875 -5.278 -3.518 1.00 86.81 473 MET A CA 1
ATOM 3726 C C . MET A 1 473 ? -15.029 -4.571 -2.802 1.00 86.81 473 MET A C 1
ATOM 3728 O O . MET A 1 473 ? -14.946 -4.346 -1.591 1.00 86.81 473 MET A O 1
ATOM 3732 N N . LEU A 1 474 ? -16.095 -4.245 -3.544 1.00 90.88 474 LEU A N 1
ATOM 3733 C CA . LEU A 1 474 ? -17.289 -3.557 -3.052 1.00 90.88 474 LEU A CA 1
ATOM 3734 C C . LEU A 1 474 ? -18.279 -4.534 -2.397 1.00 90.88 474 LEU A C 1
ATOM 3736 O O . LEU A 1 474 ? -18.862 -4.217 -1.358 1.00 90.88 474 LEU A O 1
ATOM 3740 N N . ALA A 1 475 ? -18.448 -5.732 -2.971 1.00 84.62 475 ALA A N 1
ATOM 3741 C CA . ALA A 1 475 ? -19.535 -6.672 -2.667 1.00 84.62 475 ALA A CA 1
ATOM 3742 C C . ALA A 1 475 ? -19.669 -7.093 -1.183 1.00 84.62 475 ALA A C 1
ATOM 3744 O O . ALA A 1 475 ? -20.767 -7.432 -0.746 1.00 84.62 475 ALA A O 1
ATOM 3745 N N . GLY A 1 476 ? -18.591 -7.026 -0.391 1.00 82.62 476 GLY A N 1
ATOM 3746 C CA . GLY A 1 476 ? -18.575 -7.392 1.036 1.00 82.62 476 GLY A CA 1
ATOM 3747 C C . GLY A 1 476 ? -18.540 -6.221 2.026 1.00 82.62 476 GLY A C 1
ATOM 3748 O O . GLY A 1 476 ? -18.330 -6.440 3.219 1.00 82.62 476 GLY A O 1
ATOM 3749 N N . ARG A 1 477 ? -18.673 -4.974 1.561 1.00 93.56 477 ARG A N 1
ATOM 3750 C CA . ARG A 1 477 ? -18.518 -3.781 2.410 1.00 93.56 477 ARG A CA 1
ATOM 3751 C C . ARG A 1 477 ? -19.867 -3.270 2.890 1.00 93.56 477 ARG A C 1
ATOM 3753 O O . ARG A 1 477 ? -20.847 -3.296 2.152 1.00 93.56 477 ARG A O 1
ATOM 3760 N N . LYS A 1 478 ? -19.895 -2.755 4.120 1.00 94.94 478 LYS A N 1
ATOM 3761 C CA . LYS A 1 478 ? -21.059 -2.061 4.686 1.00 94.94 478 LYS A CA 1
ATOM 3762 C C . LYS A 1 478 ? -20.989 -0.560 4.428 1.00 94.94 478 LYS A C 1
ATOM 3764 O O . LYS A 1 478 ? -22.008 0.067 4.150 1.00 94.94 478 LYS A O 1
ATOM 3769 N N . ILE A 1 479 ? -19.787 0.008 4.530 1.00 98.00 479 ILE A N 1
ATOM 3770 C CA . ILE A 1 479 ? -19.550 1.438 4.339 1.00 98.00 479 ILE A CA 1
ATOM 3771 C C . ILE A 1 479 ? -18.455 1.641 3.296 1.00 98.00 479 ILE A C 1
ATOM 3773 O O . ILE A 1 479 ? -17.389 1.033 3.388 1.00 98.00 479 ILE A O 1
ATOM 3777 N N . LEU A 1 480 ? -18.705 2.532 2.342 1.00 98.25 480 LEU A N 1
ATOM 3778 C CA . LEU A 1 480 ? -17.683 3.065 1.447 1.00 98.25 480 LEU A CA 1
ATOM 3779 C C . LEU A 1 480 ? -17.380 4.509 1.838 1.00 98.25 480 LEU A C 1
ATOM 3781 O O . LEU A 1 480 ? -18.300 5.316 1.949 1.00 98.25 480 LEU A O 1
ATOM 3785 N N . LEU A 1 481 ? -16.107 4.846 2.026 1.00 98.38 481 LEU A N 1
ATOM 3786 C CA . LEU A 1 481 ? -15.650 6.229 2.149 1.00 98.38 481 LEU A CA 1
ATOM 3787 C C . LEU A 1 481 ? -15.105 6.660 0.792 1.00 98.38 481 LEU A C 1
ATOM 3789 O O . LEU A 1 481 ? -14.037 6.224 0.381 1.00 98.38 481 LEU A O 1
ATOM 3793 N N . PHE A 1 482 ? -15.849 7.491 0.077 1.00 98.00 482 PHE A N 1
ATOM 3794 C CA . PHE A 1 482 ? -15.485 7.965 -1.249 1.00 98.00 482 PHE A CA 1
ATOM 3795 C C . PHE A 1 482 ? -14.886 9.365 -1.150 1.00 98.00 482 PHE A C 1
ATOM 3797 O O . PHE A 1 482 ? -15.618 10.353 -1.032 1.00 98.00 482 PHE A O 1
ATOM 3804 N N . ALA A 1 483 ? -13.552 9.425 -1.169 1.00 96.38 483 ALA A N 1
ATOM 3805 C CA . ALA A 1 483 ? -12.774 10.652 -1.020 1.00 96.38 483 ALA A CA 1
ATOM 3806 C C . ALA A 1 483 ? -11.629 10.824 -2.051 1.00 96.38 483 ALA A C 1
ATOM 3808 O O . ALA A 1 483 ? -10.578 11.356 -1.684 1.00 96.38 483 ALA A O 1
ATOM 3809 N N . PRO A 1 484 ? -11.762 10.402 -3.327 1.00 94.69 484 PRO A N 1
ATOM 3810 C CA . PRO A 1 484 ? -10.749 10.744 -4.317 1.00 94.69 484 PRO A CA 1
ATOM 3811 C C . PRO A 1 484 ? -10.841 12.236 -4.713 1.00 94.69 484 PRO A C 1
ATOM 3813 O O . PRO A 1 484 ? -11.908 12.845 -4.694 1.00 94.69 484 PRO A O 1
ATOM 3816 N N . TRP A 1 485 ? -9.719 12.842 -5.095 1.00 91.44 485 TRP A N 1
ATOM 3817 C CA . TRP A 1 485 ? -9.602 14.198 -5.644 1.00 91.44 485 TRP A CA 1
ATOM 3818 C C . TRP A 1 485 ? -10.330 14.359 -6.978 1.00 91.44 485 TRP A C 1
ATOM 3820 O O . TRP A 1 485 ? -10.895 15.419 -7.254 1.00 91.44 485 TRP A O 1
ATOM 3830 N N . ASP A 1 486 ? -10.286 13.314 -7.798 1.00 94.12 486 ASP A N 1
ATOM 3831 C CA . ASP A 1 486 ? -11.115 13.097 -8.977 1.00 94.12 486 ASP A CA 1
ATOM 3832 C C . ASP A 1 486 ? -11.245 11.589 -9.260 1.00 94.12 486 ASP A C 1
ATOM 3834 O O . ASP A 1 486 ? -10.523 10.774 -8.680 1.00 94.12 486 ASP A O 1
ATOM 3838 N N . TYR A 1 487 ? -12.191 11.190 -10.112 1.00 94.69 487 TYR A N 1
ATOM 3839 C CA . TYR A 1 487 ? -12.496 9.769 -10.328 1.00 94.69 487 TYR A CA 1
ATOM 3840 C C . TYR A 1 487 ? -12.908 9.439 -11.774 1.00 94.69 487 TYR A C 1
ATOM 3842 O O . TYR A 1 487 ? -13.506 10.285 -12.447 1.00 94.69 487 TYR A O 1
ATOM 3850 N N . PRO A 1 488 ? -12.660 8.208 -12.265 1.00 94.62 488 PRO A N 1
ATOM 3851 C CA . PRO A 1 488 ? -13.225 7.726 -13.526 1.00 94.62 488 PRO A CA 1
ATOM 3852 C C . PRO A 1 488 ? -14.754 7.846 -13.541 1.00 94.62 488 PRO A C 1
ATOM 3854 O O . PRO A 1 488 ? -15.429 7.414 -12.608 1.00 94.62 488 PRO A O 1
ATOM 3857 N N . ARG A 1 489 ? -15.330 8.468 -14.579 1.00 89.56 489 ARG A N 1
ATOM 3858 C CA . ARG A 1 489 ? -16.764 8.838 -14.603 1.00 89.56 489 ARG A CA 1
ATOM 3859 C C . ARG A 1 489 ? -17.710 7.637 -14.437 1.00 89.56 489 ARG A C 1
ATOM 3861 O O . ARG A 1 489 ? -18.807 7.787 -13.906 1.00 89.56 489 ARG A O 1
ATOM 3868 N N . ASP A 1 490 ? -17.289 6.463 -14.881 1.00 89.50 490 ASP A N 1
ATOM 3869 C CA . ASP A 1 490 ? -18.008 5.191 -14.788 1.00 89.50 490 ASP A CA 1
ATOM 3870 C C . ASP A 1 490 ? -18.047 4.587 -13.372 1.00 89.50 490 ASP A C 1
ATOM 3872 O O . ASP A 1 490 ? -18.842 3.679 -13.113 1.00 89.50 490 ASP A O 1
ATOM 3876 N N . VAL A 1 491 ? -17.286 5.137 -12.422 1.00 94.19 491 VAL A N 1
ATOM 3877 C CA . VAL A 1 491 ? -17.297 4.699 -11.019 1.00 94.19 491 VAL A CA 1
ATOM 3878 C C . VAL A 1 491 ? -18.616 5.025 -10.329 1.00 94.19 491 VAL A C 1
ATOM 3880 O O . VAL A 1 491 ? -19.129 4.178 -9.601 1.00 94.19 491 VAL A O 1
ATOM 3883 N N . LEU A 1 492 ? -19.211 6.206 -10.551 1.00 93.69 492 LEU A N 1
ATOM 3884 C CA . LEU A 1 492 ? -20.454 6.573 -9.854 1.00 93.69 492 LEU A CA 1
ATOM 3885 C C . LEU A 1 492 ? -21.617 5.614 -10.157 1.00 93.69 492 LEU A C 1
ATOM 3887 O O . LEU A 1 492 ? -22.271 5.188 -9.204 1.00 93.69 492 LEU A O 1
ATOM 3891 N N . PRO A 1 493 ? -21.853 5.193 -11.417 1.00 92.31 493 PRO A N 1
ATOM 3892 C CA . PRO A 1 493 ? -22.806 4.123 -11.706 1.00 92.31 493 PRO A CA 1
ATOM 3893 C C . PRO A 1 493 ? -22.528 2.811 -10.955 1.00 92.31 493 PRO A C 1
ATOM 3895 O O . PRO A 1 493 ? -23.475 2.152 -10.521 1.00 92.31 493 PRO A O 1
ATOM 3898 N N . SER A 1 494 ? -21.258 2.421 -10.778 1.00 92.50 494 SER A N 1
ATOM 3899 C CA . SER A 1 494 ? -20.899 1.219 -10.007 1.00 92.50 494 SER A CA 1
ATOM 3900 C C . SER A 1 494 ? -21.209 1.391 -8.515 1.00 92.50 494 SER A C 1
ATOM 3902 O O . SER A 1 494 ? -21.886 0.550 -7.920 1.00 92.50 494 SER A O 1
ATOM 3904 N N . LEU A 1 495 ? -20.839 2.534 -7.925 1.00 94.50 495 LEU A N 1
ATOM 3905 C CA . LEU A 1 495 ? -21.164 2.860 -6.532 1.00 94.50 495 LEU A CA 1
ATOM 3906 C C . LEU A 1 495 ? -22.674 2.925 -6.293 1.00 94.50 495 LEU A C 1
ATOM 3908 O O . LEU A 1 495 ? -23.157 2.438 -5.275 1.00 94.50 495 LEU A O 1
ATOM 3912 N N . ARG A 1 496 ? -23.432 3.484 -7.241 1.00 93.88 496 ARG A N 1
ATOM 3913 C CA . ARG A 1 496 ? -24.895 3.509 -7.190 1.00 93.88 496 ARG A CA 1
ATOM 3914 C C . ARG A 1 496 ? -25.472 2.097 -7.215 1.00 93.88 496 ARG A C 1
ATOM 3916 O O . ARG A 1 496 ? -26.359 1.801 -6.422 1.00 93.88 496 ARG A O 1
ATOM 3923 N N . ARG A 1 497 ? -24.981 1.222 -8.100 1.00 92.81 497 ARG A N 1
ATOM 3924 C CA . ARG A 1 497 ? -25.418 -0.182 -8.153 1.00 92.81 497 ARG A CA 1
ATOM 3925 C C . ARG A 1 497 ? -25.168 -0.873 -6.816 1.00 92.81 497 ARG A C 1
ATOM 3927 O O . ARG A 1 497 ? -26.104 -1.426 -6.250 1.00 92.81 497 ARG A O 1
ATOM 3934 N N . TRP A 1 498 ? -23.955 -0.745 -6.281 1.00 94.56 498 TRP A N 1
ATOM 3935 C CA . TRP A 1 498 ? -23.612 -1.254 -4.956 1.00 94.56 498 TRP A CA 1
ATOM 3936 C C . TRP A 1 498 ? -24.554 -0.701 -3.878 1.00 94.56 498 TRP A C 1
ATOM 3938 O O . TRP A 1 498 ? -25.059 -1.459 -3.055 1.00 94.56 498 TRP A O 1
ATOM 3948 N N . LEU A 1 499 ? -24.859 0.595 -3.896 1.00 95.00 499 LEU A N 1
ATOM 3949 C CA . LEU A 1 499 ? -25.742 1.213 -2.909 1.00 95.00 499 LEU A CA 1
ATOM 3950 C C . LEU A 1 499 ? -27.179 0.670 -2.979 1.00 95.00 499 LEU A C 1
ATOM 3952 O O . LEU A 1 499 ? -27.829 0.527 -1.950 1.00 95.00 499 LEU A O 1
ATOM 3956 N N . LEU A 1 500 ? -27.681 0.361 -4.176 1.00 93.56 500 LEU A N 1
ATOM 3957 C CA . LEU A 1 500 ? -29.052 -0.118 -4.390 1.00 93.56 500 LEU A CA 1
ATOM 3958 C C . LEU A 1 500 ? -29.258 -1.605 -4.066 1.00 93.56 500 LEU A C 1
ATOM 3960 O O . LEU A 1 500 ? -30.396 -2.039 -3.919 1.00 93.56 500 LEU A O 1
ATOM 3964 N N . GLU A 1 501 ? -28.187 -2.385 -3.956 1.00 93.50 501 GLU A N 1
ATOM 3965 C CA . GLU A 1 501 ? -28.258 -3.828 -3.694 1.00 93.50 501 GLU A CA 1
ATOM 3966 C C . GLU A 1 501 ? -28.617 -4.182 -2.240 1.00 93.50 501 GLU A C 1
ATOM 3968 O O . GLU A 1 501 ? -29.147 -5.265 -2.000 1.00 93.50 501 GLU A O 1
ATOM 3973 N N . ASP A 1 502 ? -28.341 -3.302 -1.271 1.00 92.75 502 ASP A N 1
ATOM 3974 C CA . ASP A 1 502 ? -28.637 -3.550 0.145 1.00 92.75 502 ASP A CA 1
ATOM 3975 C C . ASP A 1 502 ? -28.975 -2.233 0.878 1.00 92.75 502 ASP A C 1
ATOM 3977 O O . ASP A 1 502 ? -28.147 -1.317 0.906 1.00 92.75 502 ASP A O 1
ATOM 3981 N N . PRO A 1 503 ? -30.159 -2.117 1.512 1.00 93.69 503 PRO A N 1
ATOM 3982 C CA . PRO A 1 503 ? -30.559 -0.920 2.254 1.00 93.69 503 PRO A CA 1
ATOM 3983 C C . PRO A 1 503 ? -29.675 -0.598 3.471 1.00 93.69 503 PRO A C 1
ATOM 3985 O O . PRO A 1 503 ? -29.718 0.523 3.975 1.00 93.69 503 PRO A O 1
ATOM 3988 N N . ALA A 1 504 ? -28.865 -1.543 3.958 1.00 93.06 504 ALA A N 1
ATOM 3989 C CA . ALA A 1 504 ? -27.915 -1.313 5.045 1.00 93.06 504 ALA A CA 1
ATOM 3990 C C . ALA A 1 504 ? -26.590 -0.676 4.585 1.00 93.06 504 ALA A C 1
ATOM 3992 O O . ALA A 1 504 ? -25.758 -0.333 5.434 1.00 93.06 504 ALA A O 1
ATOM 3993 N N . ARG A 1 505 ? -26.369 -0.535 3.270 1.00 95.88 505 ARG A N 1
ATOM 3994 C CA . ARG A 1 505 ? -25.144 0.040 2.704 1.00 95.88 505 ARG A CA 1
ATOM 3995 C C . ARG A 1 505 ? -25.129 1.558 2.810 1.00 95.88 505 ARG A C 1
ATOM 3997 O O . ARG A 1 505 ? -26.143 2.234 2.622 1.00 95.88 505 ARG A O 1
ATOM 4004 N N . ILE A 1 506 ? -23.945 2.091 3.104 1.00 97.56 506 ILE A N 1
ATOM 4005 C CA . ILE A 1 506 ? -23.729 3.527 3.274 1.00 97.56 506 ILE A CA 1
ATOM 4006 C C . ILE A 1 506 ? -22.539 3.986 2.447 1.00 97.56 506 ILE A C 1
ATOM 4008 O O . ILE A 1 506 ? -21.427 3.488 2.608 1.00 97.56 506 ILE A O 1
ATOM 4012 N N . LEU A 1 507 ? -22.759 4.994 1.614 1.00 98.06 507 LEU A N 1
ATOM 4013 C CA . LEU A 1 507 ? -21.691 5.747 0.973 1.00 98.06 507 LEU A CA 1
ATOM 4014 C C . LEU A 1 507 ? -21.459 7.042 1.754 1.00 98.06 507 LEU A C 1
ATOM 4016 O O . LEU A 1 507 ? -22.383 7.824 1.949 1.00 98.06 507 LEU A O 1
ATOM 4020 N N . VAL A 1 508 ? -20.231 7.294 2.186 1.00 98.56 508 VAL A N 1
ATOM 4021 C CA . VAL A 1 508 ? -19.830 8.560 2.805 1.00 98.56 508 VAL A CA 1
ATOM 4022 C C . VAL A 1 508 ? -18.972 9.322 1.812 1.00 98.56 508 VAL A C 1
ATOM 4024 O O . VAL A 1 508 ? -17.986 8.790 1.311 1.00 98.56 508 VAL A O 1
ATOM 4027 N N . THR A 1 509 ? -19.324 10.569 1.529 1.00 98.38 509 THR A N 1
ATOM 4028 C CA . THR A 1 509 ? -18.505 11.467 0.704 1.00 98.38 509 THR A CA 1
ATOM 4029 C C . THR A 1 509 ? -18.636 12.899 1.210 1.00 98.38 509 THR A C 1
ATOM 4031 O O . THR A 1 509 ? -19.417 13.167 2.126 1.00 98.38 509 THR A O 1
ATOM 4034 N N . HIS A 1 510 ? -17.852 13.828 0.671 1.00 97.62 510 HIS A N 1
ATOM 4035 C CA . HIS A 1 510 ? -17.794 15.182 1.202 1.00 97.62 510 HIS A CA 1
ATOM 4036 C C . HIS A 1 510 ? -17.588 16.247 0.134 1.00 97.62 510 HIS A C 1
ATOM 4038 O O . HIS A 1 510 ? -16.972 16.011 -0.905 1.00 97.62 510 HIS A O 1
ATOM 4044 N N . SER A 1 511 ? -18.052 17.447 0.466 1.00 96.56 511 SER A N 1
ATOM 4045 C CA . SER A 1 511 ? -17.775 18.698 -0.228 1.00 96.56 511 SER A CA 1
ATOM 4046 C C . SER A 1 511 ? -17.683 18.581 -1.756 1.00 96.56 511 SER A C 1
ATOM 4048 O O . SER A 1 511 ? -18.640 18.252 -2.449 1.00 96.56 511 SER A O 1
ATOM 4050 N N . PHE A 1 512 ? -16.520 18.874 -2.317 1.00 95.44 512 PHE A N 1
ATOM 4051 C CA . PHE A 1 512 ? -16.317 18.916 -3.754 1.00 95.44 512 PHE A CA 1
ATOM 4052 C C . PHE A 1 512 ? -16.229 17.526 -4.394 1.00 95.44 512 PHE A C 1
ATOM 4054 O O . PHE A 1 512 ? -16.456 17.424 -5.597 1.00 95.44 512 PHE A O 1
ATOM 4061 N N . VAL A 1 513 ? -15.902 16.473 -3.634 1.00 96.69 513 VAL A N 1
ATOM 4062 C CA . VAL A 1 513 ? -15.513 15.157 -4.167 1.00 96.69 513 VAL A CA 1
ATOM 4063 C C . VAL A 1 513 ? -16.490 14.628 -5.209 1.00 96.69 513 VAL A C 1
ATOM 4065 O O . VAL A 1 513 ? -16.049 14.435 -6.337 1.00 96.69 513 VAL A O 1
ATOM 4068 N N . PRO A 1 514 ? -17.804 14.469 -4.944 1.00 96.12 514 PRO A N 1
ATOM 4069 C CA . PRO A 1 514 ? -18.714 13.850 -5.909 1.00 96.12 514 PRO A CA 1
ATOM 4070 C C . PRO A 1 514 ? -18.944 14.701 -7.167 1.00 96.12 514 PRO A C 1
ATOM 4072 O O . PRO A 1 514 ? -19.570 14.229 -8.108 1.00 96.12 514 PRO A O 1
ATOM 4075 N N . THR A 1 515 ? -18.421 15.927 -7.226 1.00 95.88 515 THR A N 1
ATOM 4076 C CA . THR A 1 515 ? -18.547 16.841 -8.374 1.00 95.88 515 THR A CA 1
ATOM 4077 C C . THR A 1 515 ? -17.334 16.813 -9.304 1.00 95.88 515 THR A C 1
ATOM 4079 O O . THR A 1 515 ? -17.246 17.633 -10.216 1.00 95.88 515 THR A O 1
ATOM 4082 N N . ARG A 1 516 ? -16.376 15.905 -9.070 1.00 95.25 516 ARG A N 1
ATOM 4083 C CA . ARG A 1 516 ? -15.075 15.888 -9.754 1.00 95.25 516 ARG A CA 1
ATOM 4084 C C . ARG A 1 516 ? -14.822 14.601 -10.545 1.00 95.25 516 ARG A C 1
ATOM 4086 O O . ARG A 1 516 ? -13.889 13.862 -10.235 1.00 95.25 516 ARG A O 1
ATOM 4093 N N . PRO A 1 517 ? -15.608 14.313 -11.594 1.00 95.44 517 PRO A N 1
ATOM 4094 C CA . PRO A 1 517 ? -15.177 13.319 -12.565 1.00 95.44 517 PRO A CA 1
ATOM 4095 C C . PRO A 1 517 ? -13.842 13.764 -13.182 1.00 95.44 517 PRO A C 1
ATOM 4097 O O . PRO A 1 517 ? -13.633 14.949 -13.448 1.00 95.44 517 PRO A O 1
ATOM 4100 N N . CYS A 1 518 ? -12.932 12.820 -13.404 1.00 95.50 518 CYS A N 1
ATOM 4101 C CA . CYS A 1 518 ? -11.608 13.098 -13.938 1.00 95.50 518 CYS A CA 1
ATOM 4102 C C . CYS A 1 518 ? -11.716 13.716 -15.340 1.00 95.50 518 CYS A C 1
ATOM 4104 O O . CYS A 1 518 ? -12.443 13.227 -16.206 1.00 95.50 518 CYS A O 1
ATOM 4106 N N . LYS A 1 519 ? -10.976 14.807 -15.563 1.00 95.06 519 LYS A N 1
ATOM 4107 C CA . LYS A 1 519 ? -10.888 15.530 -16.851 1.00 95.06 519 LYS A CA 1
ATOM 4108 C C . LYS A 1 519 ? -9.468 15.567 -17.419 1.00 95.06 519 LYS A C 1
ATOM 4110 O O . LYS A 1 519 ? -9.243 16.164 -18.475 1.00 95.06 519 LYS A O 1
ATOM 4115 N N . GLY A 1 520 ? -8.508 15.011 -16.675 1.00 93.69 520 GLY A N 1
ATOM 4116 C CA . GLY A 1 520 ? -7.074 15.143 -16.925 1.00 93.69 520 GLY A CA 1
ATOM 4117 C C . GLY A 1 520 ? -6.558 16.580 -16.860 1.00 93.69 520 GLY A C 1
ATOM 4118 O O . GLY A 1 520 ? -5.613 16.923 -17.560 1.00 93.69 520 GLY A O 1
ATOM 4119 N N . LEU A 1 521 ? -7.210 17.442 -16.074 1.00 91.75 521 LEU A N 1
ATOM 4120 C CA . LEU A 1 521 ? -6.814 18.845 -15.906 1.00 91.75 521 LEU A CA 1
ATOM 4121 C C . LEU A 1 521 ? -6.002 19.076 -14.632 1.00 91.75 521 LEU A C 1
ATOM 4123 O O . LEU A 1 521 ? -5.169 19.978 -14.591 1.00 91.75 521 LEU A O 1
ATOM 4127 N N . ASP A 1 522 ? -6.232 18.261 -13.608 1.00 81.56 522 ASP A N 1
ATOM 4128 C CA . ASP A 1 522 ? -5.666 18.467 -12.287 1.00 81.56 522 ASP A CA 1
ATOM 4129 C C . ASP A 1 522 ? -4.792 17.273 -11.912 1.00 81.56 522 ASP A C 1
ATOM 4131 O O . ASP A 1 522 ? -5.237 16.136 -11.828 1.00 81.56 522 ASP A O 1
ATOM 4135 N N . GLY A 1 523 ? -3.511 17.550 -11.689 1.00 78.94 523 GLY A N 1
ATOM 4136 C CA . GLY A 1 523 ? -2.548 16.573 -11.193 1.00 78.94 523 GLY A CA 1
ATOM 4137 C C . GLY A 1 523 ? -2.361 16.594 -9.676 1.00 78.94 523 GLY A C 1
ATOM 4138 O O . GLY A 1 523 ? -1.476 15.909 -9.164 1.00 78.94 523 GLY A O 1
ATOM 4139 N N . LYS A 1 524 ? -3.125 17.455 -8.998 1.00 86.19 524 LYS A N 1
ATOM 4140 C CA . LYS A 1 524 ? -3.034 17.869 -7.594 1.00 86.19 524 LYS A CA 1
ATOM 4141 C C . LYS A 1 524 ? -4.453 18.038 -7.044 1.00 86.19 524 LYS A C 1
ATOM 4143 O O . LYS A 1 524 ? -5.366 18.278 -7.836 1.00 86.19 524 LYS A O 1
ATOM 4148 N N . PRO A 1 525 ? -4.656 17.979 -5.719 1.00 85.38 525 PRO A N 1
ATOM 4149 C CA . PRO A 1 525 ? -5.982 18.161 -5.160 1.00 85.38 525 PRO A CA 1
ATOM 4150 C C . PRO A 1 525 ? -6.457 19.594 -5.391 1.00 85.38 525 PRO A C 1
ATOM 4152 O O . PRO A 1 525 ? -5.757 20.555 -5.068 1.00 85.38 525 PRO A O 1
ATOM 4155 N N . ASN A 1 526 ? -7.673 19.726 -5.910 1.00 88.75 526 ASN A N 1
ATOM 4156 C CA . ASN A 1 526 ? -8.338 21.001 -6.122 1.00 88.75 526 ASN A CA 1
ATOM 4157 C C . ASN A 1 526 ? -9.686 20.963 -5.384 1.00 88.75 526 ASN A C 1
ATOM 4159 O O . ASN A 1 526 ? -10.639 20.363 -5.883 1.00 88.75 526 ASN A O 1
ATOM 4163 N N . PRO A 1 527 ? -9.773 21.560 -4.182 1.00 91.31 527 PRO A N 1
ATOM 4164 C CA . PRO A 1 527 ? -10.939 21.441 -3.320 1.00 91.31 527 PRO A CA 1
ATOM 4165 C C . PRO A 1 527 ? -12.068 22.400 -3.731 1.00 91.31 527 PRO A C 1
ATOM 4167 O O . PRO A 1 527 ? -12.535 23.213 -2.933 1.00 91.31 527 PRO A O 1
ATOM 4170 N N . THR A 1 528 ? -12.473 22.343 -4.999 1.00 93.12 528 THR A N 1
ATOM 4171 C CA . THR A 1 528 ? -13.506 23.197 -5.594 1.00 93.12 528 THR A CA 1
ATOM 4172 C C . THR A 1 528 ? -14.594 22.364 -6.256 1.00 93.12 528 THR A C 1
ATOM 4174 O O . THR A 1 528 ? -14.318 21.337 -6.883 1.00 93.12 528 THR A O 1
ATOM 4177 N N . VAL A 1 529 ? -15.835 22.830 -6.097 1.00 94.31 529 VAL A N 1
ATOM 4178 C CA . VAL A 1 529 ? -17.010 22.298 -6.790 1.00 94.31 529 VAL A CA 1
ATOM 4179 C C . VAL A 1 529 ? -16.878 22.611 -8.283 1.00 94.31 529 VAL A C 1
ATOM 4181 O O . VAL A 1 529 ? -16.714 23.777 -8.639 1.00 94.31 529 VAL A O 1
ATOM 4184 N N . ASP A 1 530 ? -16.934 21.581 -9.132 1.00 93.25 530 ASP A N 1
ATOM 4185 C CA . ASP A 1 530 ? -16.670 21.688 -10.578 1.00 93.25 530 ASP A CA 1
ATOM 4186 C C . ASP A 1 530 ? -17.890 21.279 -11.423 1.00 93.25 530 ASP A C 1
ATOM 4188 O O . ASP A 1 530 ? -18.552 22.135 -12.008 1.00 93.25 530 ASP A O 1
ATOM 4192 N N . GLU A 1 531 ? -18.267 19.993 -11.423 1.00 94.88 531 GLU A N 1
ATOM 4193 C CA . GLU A 1 531 ? -19.480 19.479 -12.082 1.00 94.88 531 GLU A CA 1
ATOM 4194 C C . GLU A 1 531 ? -20.526 19.004 -11.053 1.00 94.88 531 GLU A C 1
ATOM 4196 O O . GLU A 1 531 ? -20.668 17.796 -10.842 1.00 94.88 531 GLU A O 1
ATOM 4201 N N . PRO A 1 532 ? -21.300 19.905 -10.408 1.00 94.12 532 PRO A N 1
ATOM 4202 C CA . PRO A 1 532 ? -22.345 19.530 -9.445 1.00 94.12 532 PRO A CA 1
ATOM 4203 C C . PRO A 1 532 ? -23.302 18.445 -9.943 1.00 94.12 532 PRO A C 1
ATOM 4205 O O . PRO A 1 532 ? -23.745 17.592 -9.178 1.00 94.12 532 PRO A O 1
ATOM 4208 N N . ASP A 1 533 ? -23.603 18.467 -11.241 1.00 94.88 533 ASP A N 1
ATOM 4209 C CA . ASP A 1 533 ? -24.537 17.546 -11.878 1.00 94.88 533 ASP A CA 1
ATOM 4210 C C . ASP A 1 533 ? -24.037 16.100 -11.936 1.00 94.88 533 ASP A C 1
ATOM 4212 O O . ASP A 1 533 ? -24.863 15.192 -12.006 1.00 94.88 533 ASP A O 1
ATOM 4216 N N . ALA A 1 534 ? -22.724 15.859 -11.847 1.00 94.50 534 ALA A N 1
ATOM 4217 C CA . ALA A 1 534 ? -22.184 14.502 -11.768 1.00 94.50 534 ALA A CA 1
ATOM 4218 C C . ALA A 1 534 ? -22.679 13.771 -10.506 1.00 94.50 534 ALA A C 1
ATOM 4220 O O . ALA A 1 534 ? -22.988 12.581 -10.549 1.00 94.50 534 ALA A O 1
ATOM 4221 N N . ALA A 1 535 ? -22.853 14.505 -9.403 1.00 94.56 535 ALA A N 1
ATOM 4222 C CA . ALA A 1 535 ? -23.276 13.955 -8.120 1.00 94.56 535 ALA A CA 1
ATOM 4223 C C . ALA A 1 535 ? -24.731 13.436 -8.120 1.00 94.56 535 ALA A C 1
ATOM 4225 O O . ALA A 1 535 ? -25.103 12.658 -7.236 1.00 94.56 535 ALA A O 1
ATOM 4226 N N . LYS A 1 536 ? -25.536 13.788 -9.139 1.00 94.00 536 LYS A N 1
ATOM 4227 C CA . LYS A 1 536 ? -26.919 13.304 -9.315 1.00 94.00 536 LYS A CA 1
ATOM 4228 C C . LYS A 1 536 ? -27.001 11.783 -9.406 1.00 94.00 536 LYS A C 1
ATOM 4230 O O . LYS A 1 536 ? -28.007 11.215 -8.988 1.00 94.00 536 LYS A O 1
ATOM 4235 N N . GLU A 1 537 ? -25.947 11.126 -9.892 1.00 92.69 537 GLU A N 1
ATOM 4236 C CA . GLU A 1 537 ? -25.877 9.661 -9.953 1.00 92.69 537 GLU A CA 1
ATOM 4237 C C . GLU A 1 537 ? -25.935 9.020 -8.554 1.00 92.69 537 GLU A C 1
ATOM 4239 O O . GLU A 1 537 ? -26.423 7.905 -8.398 1.00 92.69 537 GLU A O 1
ATOM 4244 N N . LEU A 1 538 ? -25.517 9.753 -7.518 1.00 93.19 538 LEU A N 1
ATOM 4245 C CA . LEU A 1 538 ? -25.599 9.350 -6.112 1.00 93.19 538 LEU A CA 1
ATOM 4246 C C . LEU A 1 538 ? -26.830 9.933 -5.392 1.00 93.19 538 LEU A C 1
ATOM 4248 O O . LEU A 1 538 ? -26.917 9.877 -4.169 1.00 93.19 538 LEU A O 1
ATOM 4252 N N . GLY A 1 539 ? -27.768 10.545 -6.123 1.00 92.31 539 GLY A N 1
ATOM 4253 C CA . GLY A 1 539 ? -28.933 11.227 -5.549 1.00 92.31 539 GLY A CA 1
ATOM 4254 C C . GLY A 1 539 ? -28.632 12.597 -4.928 1.00 92.31 539 GLY A C 1
ATOM 4255 O O . GLY A 1 539 ? -29.548 13.249 -4.430 1.00 92.31 539 GLY A O 1
ATOM 4256 N N . LEU A 1 540 ? -27.383 13.066 -4.986 1.00 93.44 540 LEU A N 1
ATOM 4257 C CA . LEU A 1 540 ? -26.988 14.389 -4.507 1.00 93.44 540 LEU A CA 1
ATOM 4258 C C . LEU A 1 540 ? -27.340 15.447 -5.562 1.00 93.44 540 LEU A C 1
ATOM 4260 O O . LEU A 1 540 ? -27.032 15.292 -6.742 1.00 93.44 540 LEU A O 1
ATOM 4264 N N . GLN A 1 541 ? -27.991 16.535 -5.158 1.00 91.75 541 GLN A N 1
ATOM 4265 C CA . GLN A 1 541 ? -28.442 17.592 -6.072 1.00 91.75 541 GLN A CA 1
ATOM 4266 C C . GLN A 1 541 ? -28.085 18.964 -5.515 1.00 91.75 541 GLN A C 1
ATOM 4268 O O . GLN A 1 541 ? -27.890 19.101 -4.322 1.00 91.75 541 GLN A O 1
ATOM 4273 N N . GLY A 1 542 ? -28.004 19.997 -6.353 1.00 89.62 542 GLY A N 1
ATOM 4274 C CA . GLY A 1 542 ? -27.809 21.367 -5.865 1.00 89.62 542 GLY A CA 1
ATOM 4275 C C . GLY A 1 542 ? -26.519 21.590 -5.067 1.00 89.62 542 GLY A C 1
ATOM 4276 O O . GLY A 1 542 ? -26.496 22.487 -4.229 1.00 89.62 542 GLY A O 1
ATOM 4277 N N . ILE A 1 543 ? -25.469 20.791 -5.313 1.00 94.88 543 ILE A N 1
ATOM 4278 C CA . ILE A 1 543 ? -24.181 20.980 -4.642 1.00 94.88 543 ILE A CA 1
ATOM 4279 C C . ILE A 1 543 ? -23.595 22.340 -5.023 1.00 94.88 543 ILE A C 1
ATOM 4281 O O . ILE A 1 543 ? -23.372 22.617 -6.201 1.00 94.88 543 ILE A O 1
ATOM 4285 N N . GLY A 1 544 ? -23.312 23.174 -4.023 1.00 94.00 544 GLY A N 1
ATOM 4286 C CA . GLY A 1 544 ? -22.713 24.491 -4.232 1.00 94.00 544 GLY A CA 1
ATOM 4287 C C . GLY A 1 544 ? -21.913 24.987 -3.034 1.00 94.00 544 GLY A C 1
ATOM 4288 O O . GLY A 1 544 ? -22.187 24.607 -1.897 1.00 94.00 544 GLY A O 1
ATOM 4289 N N . THR A 1 545 ? -20.924 25.841 -3.291 1.00 92.94 545 THR A N 1
ATOM 4290 C CA . THR A 1 545 ? -20.104 26.487 -2.255 1.00 92.94 545 THR A CA 1
ATOM 4291 C C . THR A 1 545 ? -20.880 27.611 -1.567 1.00 92.94 545 THR A C 1
ATOM 4293 O O . THR A 1 545 ? -21.583 28.380 -2.220 1.00 92.94 545 THR A O 1
ATOM 4296 N N . THR A 1 546 ? -20.725 27.735 -0.252 1.00 94.56 546 THR A N 1
ATOM 4297 C CA . THR A 1 546 ? -21.279 28.826 0.563 1.00 94.56 546 THR A CA 1
ATOM 4298 C C . THR A 1 546 ? -20.165 29.769 1.034 1.00 94.56 546 THR A C 1
ATOM 4300 O O . THR A 1 546 ? -18.983 29.498 0.832 1.00 94.56 546 THR A O 1
ATOM 4303 N N . SER A 1 547 ? -20.521 30.873 1.693 1.00 94.75 547 SER A N 1
ATOM 4304 C CA . SER A 1 547 ? -19.564 31.747 2.390 1.00 94.75 547 SER A CA 1
ATOM 4305 C C . SER A 1 547 ? -19.363 31.387 3.869 1.00 94.75 547 SER A C 1
ATOM 4307 O O . SER A 1 547 ? -18.651 32.096 4.571 1.00 94.75 547 SER A O 1
ATOM 4309 N N . VAL A 1 548 ? -20.026 30.341 4.367 1.00 96.12 548 VAL A N 1
ATOM 4310 C CA . VAL A 1 548 ? -20.098 30.026 5.799 1.00 96.12 548 VAL A CA 1
ATOM 4311 C C . VAL A 1 548 ? -18.920 29.152 6.185 1.00 96.12 548 VAL A C 1
ATOM 4313 O O . VAL A 1 548 ? -18.810 28.034 5.696 1.00 96.12 548 VAL A O 1
ATOM 4316 N N . SER A 1 549 ? -18.054 29.636 7.067 1.00 96.31 549 SER A N 1
ATOM 4317 C CA . SER A 1 549 ? -16.911 28.878 7.598 1.00 96.31 549 SER A CA 1
ATOM 4318 C C . SER A 1 549 ? -16.858 28.873 9.124 1.00 96.31 549 SER A C 1
ATOM 4320 O O . SER A 1 549 ? -15.909 28.358 9.697 1.00 96.31 549 SER A O 1
ATOM 4322 N N . GLU A 1 550 ? -17.838 29.462 9.798 1.00 97.56 550 GLU A N 1
ATOM 4323 C CA . GLU A 1 550 ? -17.923 29.494 11.256 1.00 97.56 550 GLU A CA 1
ATOM 4324 C C . GLU A 1 550 ? -19.384 29.587 11.696 1.00 97.56 550 GLU A C 1
ATOM 4326 O O . GLU A 1 550 ? -20.233 30.010 10.911 1.00 97.56 550 GLU A O 1
ATOM 4331 N N . GLY A 1 551 ? -19.672 29.162 12.924 1.00 97.06 551 GLY A N 1
ATOM 4332 C CA . GLY A 1 551 ? -21.021 29.180 13.496 1.00 97.06 551 GLY A CA 1
ATOM 4333 C C . GLY A 1 551 ? -21.142 28.264 14.711 1.00 97.06 551 GLY A C 1
ATOM 4334 O O . GLY A 1 551 ? -20.135 27.757 15.209 1.00 97.06 551 GLY A O 1
ATOM 4335 N N . LYS A 1 552 ? -22.352 28.057 15.233 1.00 97.62 552 LYS A N 1
ATOM 4336 C CA . LYS A 1 552 ? -22.619 27.177 16.383 1.00 97.62 552 LYS A CA 1
ATOM 4337 C C . LYS A 1 552 ? -23.335 25.902 15.970 1.00 97.62 552 LYS A C 1
ATOM 4339 O O . LYS A 1 552 ? -24.117 25.897 15.032 1.00 97.62 552 LYS A O 1
ATOM 4344 N N . ILE A 1 553 ? -23.090 24.800 16.675 1.00 96.50 553 ILE A N 1
ATOM 4345 C CA . ILE A 1 553 ? -23.860 23.573 16.442 1.00 96.50 553 ILE A CA 1
ATOM 4346 C C . ILE A 1 553 ? -25.281 23.745 16.988 1.00 96.50 553 ILE A C 1
ATOM 4348 O O . ILE A 1 553 ? -25.508 23.556 18.182 1.00 96.50 553 ILE A O 1
ATOM 4352 N N . ASP A 1 554 ? -26.237 24.062 16.122 1.00 93.50 554 ASP A N 1
ATOM 4353 C CA . ASP A 1 554 ? -27.617 24.368 16.530 1.00 93.50 554 ASP A CA 1
ATOM 4354 C C . ASP A 1 554 ? -28.540 23.147 16.513 1.00 93.50 554 ASP A C 1
ATOM 4356 O O . ASP A 1 554 ? -29.538 23.095 17.234 1.00 93.50 554 ASP A O 1
ATOM 4360 N N . LEU A 1 555 ? -28.200 22.133 15.715 1.00 94.62 555 LEU A N 1
ATOM 4361 C CA . LEU A 1 555 ? -28.968 20.897 15.623 1.00 94.62 555 LEU A CA 1
ATOM 4362 C C . LEU A 1 555 ? -28.045 19.688 15.582 1.00 94.62 555 LEU A C 1
ATOM 4364 O O . LEU A 1 555 ? -27.097 19.635 14.799 1.00 94.62 555 LEU A O 1
ATOM 4368 N N . ILE A 1 556 ? -28.405 18.691 16.387 1.00 95.75 556 ILE A N 1
ATOM 4369 C CA . ILE A 1 556 ? -27.889 17.328 16.323 1.00 95.75 556 ILE A CA 1
ATOM 4370 C C . ILE A 1 556 ? -29.100 16.409 16.200 1.00 95.75 556 ILE A C 1
ATOM 4372 O O . ILE A 1 556 ? -29.995 16.478 17.043 1.00 95.75 556 ILE A O 1
ATOM 4376 N N . ASP A 1 557 ? -29.132 15.568 15.165 1.00 94.94 557 ASP A N 1
ATOM 4377 C CA . ASP A 1 557 ? -30.168 14.549 14.971 1.00 94.94 557 ASP A CA 1
ATOM 4378 C C . ASP A 1 557 ? -30.406 13.771 16.277 1.00 94.94 557 ASP A C 1
ATOM 4380 O O . ASP A 1 557 ? -29.427 13.364 16.911 1.00 94.94 557 ASP A O 1
ATOM 4384 N N . PRO A 1 558 ? -31.662 13.509 16.687 1.00 91.19 558 PRO A N 1
ATOM 4385 C CA . PRO A 1 558 ? -31.950 12.763 17.912 1.00 91.19 558 PRO A CA 1
ATOM 4386 C C . PRO A 1 558 ? -31.257 11.396 17.980 1.00 91.19 558 PRO A C 1
ATOM 4388 O O . PRO A 1 558 ? -30.882 10.939 19.061 1.00 91.19 558 PRO A O 1
ATOM 4391 N N . GLY A 1 559 ? -31.039 10.746 16.830 1.00 88.44 559 GLY A N 1
ATOM 4392 C CA . GLY A 1 559 ? -30.293 9.492 16.742 1.00 88.44 559 GLY A CA 1
ATOM 4393 C C . GLY A 1 559 ? -28.785 9.640 16.978 1.00 88.44 559 GLY A C 1
ATOM 4394 O O . GLY A 1 559 ? -28.100 8.630 17.135 1.00 88.44 559 GLY A O 1
ATOM 4395 N N . TRP A 1 560 ? -28.260 10.868 16.986 1.00 91.81 560 TRP A N 1
ATOM 4396 C CA . TRP A 1 560 ? -26.855 11.211 17.220 1.00 91.81 560 TRP A CA 1
ATOM 4397 C C . TRP A 1 560 ? -26.633 11.873 18.587 1.00 91.81 560 TRP A C 1
ATOM 4399 O O . TRP A 1 560 ? -25.570 11.683 19.176 1.00 91.81 560 TRP A O 1
ATOM 4409 N N . THR A 1 561 ? -27.626 12.589 19.129 1.00 86.88 561 THR A N 1
ATOM 4410 C CA . THR A 1 561 ? -27.491 13.443 20.328 1.00 86.88 561 THR A CA 1
ATOM 4411 C C . THR A 1 561 ? -26.863 12.737 21.532 1.00 86.88 561 THR A C 1
ATOM 4413 O O . THR A 1 561 ? -26.066 13.337 22.242 1.00 86.88 561 THR A O 1
ATOM 4416 N N . ALA A 1 562 ? -27.184 11.462 21.766 1.00 83.19 562 ALA A N 1
ATOM 4417 C CA . ALA A 1 562 ? -26.685 10.726 22.931 1.00 83.19 562 ALA A CA 1
ATOM 4418 C C . ALA A 1 562 ? -25.214 10.278 22.824 1.00 83.19 562 ALA A C 1
ATOM 4420 O O . ALA A 1 562 ? -24.656 9.807 23.812 1.00 83.19 562 ALA A O 1
ATOM 4421 N N . ARG A 1 563 ? -24.607 10.343 21.632 1.00 84.44 563 ARG A N 1
ATOM 4422 C CA . ARG A 1 563 ? -23.275 9.775 21.354 1.00 84.44 563 ARG A CA 1
ATOM 4423 C C . ARG A 1 563 ? -22.314 10.744 20.672 1.00 84.44 563 ARG A C 1
ATOM 4425 O O . ARG A 1 563 ? -21.117 10.489 20.682 1.00 84.44 563 ARG A O 1
ATOM 4432 N N . PHE A 1 564 ? -22.811 11.825 20.075 1.00 93.50 564 PHE A N 1
ATOM 4433 C CA . PHE A 1 564 ? -21.961 12.773 19.370 1.00 93.50 564 PHE A CA 1
ATOM 4434 C C . PHE A 1 564 ? -21.085 13.548 20.357 1.00 93.50 564 PHE A C 1
ATOM 4436 O O . PHE A 1 564 ? -21.586 14.161 21.298 1.00 93.50 564 PHE A O 1
ATOM 4443 N N . ALA A 1 565 ? -19.771 13.514 20.134 1.00 91.31 565 ALA A N 1
ATOM 4444 C CA . ALA A 1 565 ? -18.789 14.022 21.088 1.00 91.31 565 ALA A CA 1
ATOM 4445 C C . ALA A 1 565 ? -18.796 15.554 21.245 1.00 91.31 565 ALA A C 1
ATOM 4447 O O . ALA A 1 565 ? -18.320 16.062 22.260 1.00 91.31 565 ALA A O 1
ATOM 4448 N N . ILE A 1 566 ? -19.320 16.297 20.262 1.00 94.50 566 ILE A N 1
ATOM 4449 C CA . ILE A 1 566 ? -19.350 17.763 20.299 1.00 94.50 566 ILE A CA 1
ATOM 4450 C C . ILE A 1 566 ? -20.735 18.244 20.757 1.00 94.50 566 ILE A C 1
ATOM 4452 O O . ILE A 1 566 ? -21.725 17.979 20.071 1.00 94.50 566 ILE A O 1
ATOM 4456 N N . PRO A 1 567 ? -20.836 18.976 21.882 1.00 93.62 567 PRO A N 1
ATOM 4457 C CA . PRO A 1 567 ? -22.118 19.463 22.384 1.00 93.62 567 PRO A CA 1
ATOM 4458 C C . PRO A 1 567 ? -22.789 20.479 21.453 1.00 93.62 567 PRO A C 1
ATOM 4460 O O . PRO A 1 567 ? -22.118 21.302 20.822 1.00 93.62 567 PRO A O 1
ATOM 4463 N N . ALA A 1 568 ? -24.124 20.499 21.458 1.00 93.94 568 ALA A N 1
ATOM 4464 C CA . ALA A 1 568 ? -24.891 21.594 20.868 1.00 93.94 568 ALA A CA 1
ATOM 4465 C C . ALA A 1 568 ? -24.505 22.945 21.509 1.00 93.94 568 ALA A C 1
ATOM 4467 O O . ALA A 1 568 ? -24.156 23.015 22.688 1.00 93.94 568 ALA A O 1
ATOM 4468 N N . GLY A 1 569 ? -24.542 24.018 20.722 1.00 95.31 569 GLY A N 1
ATOM 4469 C CA . GLY A 1 569 ? -24.099 25.363 21.094 1.00 95.31 569 GLY A CA 1
ATOM 4470 C C . GLY A 1 569 ? -22.587 25.594 20.991 1.00 95.31 569 GLY A C 1
ATOM 4471 O O . GLY A 1 569 ? -22.149 26.740 21.115 1.00 95.31 569 GLY A O 1
ATOM 4472 N N . THR A 1 570 ? -21.786 24.549 20.740 1.00 96.81 570 THR A N 1
ATOM 4473 C CA . THR A 1 570 ? -20.341 24.691 20.503 1.00 96.81 570 THR A CA 1
ATOM 4474 C C . THR A 1 570 ? -20.110 25.524 19.251 1.00 96.81 570 THR A C 1
ATOM 4476 O O . THR A 1 570 ? -20.638 25.198 18.190 1.00 96.81 570 THR A O 1
ATOM 4479 N N . HIS A 1 571 ? -19.316 26.586 19.373 1.00 97.56 571 HIS A N 1
ATOM 4480 C CA . HIS A 1 571 ? -18.879 27.375 18.228 1.00 97.56 571 HIS A CA 1
ATOM 4481 C C . HIS A 1 571 ? -17.702 26.680 17.539 1.00 97.56 571 HIS A C 1
ATOM 4483 O O . HIS A 1 571 ? -16.760 26.271 18.218 1.00 97.56 571 HIS A O 1
ATOM 4489 N N . LEU A 1 572 ? -17.771 26.542 16.218 1.00 97.06 572 LEU A N 1
ATOM 4490 C CA . LEU A 1 572 ? -16.733 25.937 15.393 1.00 97.06 572 LEU A CA 1
ATOM 4491 C C . LEU A 1 572 ? -16.272 26.925 14.326 1.00 97.06 572 LEU A C 1
ATOM 4493 O O . LEU A 1 572 ? -17.100 27.583 13.695 1.00 97.06 572 LEU A O 1
ATOM 4497 N N . LYS A 1 573 ? -14.965 26.950 14.071 1.00 97.12 573 LYS A N 1
ATOM 4498 C CA . LYS A 1 573 ? -14.341 27.629 12.937 1.00 97.12 573 LYS A CA 1
ATOM 4499 C C . LYS A 1 573 ? -13.709 26.611 11.990 1.00 97.12 573 LYS A C 1
ATOM 4501 O O . LYS A 1 573 ? -12.681 26.016 12.289 1.00 97.12 573 LYS A O 1
ATOM 4506 N N . LEU A 1 574 ? -14.326 26.430 10.833 1.00 96.19 574 LEU A N 1
ATOM 4507 C CA . LEU A 1 574 ? -13.906 25.485 9.808 1.00 96.19 574 LEU A CA 1
ATOM 4508 C C . LEU A 1 574 ? -12.754 26.044 8.964 1.00 96.19 574 LEU A C 1
ATOM 4510 O O . LEU A 1 574 ? -12.685 27.240 8.678 1.00 96.19 574 LEU A O 1
ATOM 4514 N N . ASP A 1 575 ? -11.889 25.150 8.490 1.00 94.31 575 ASP A N 1
ATOM 4515 C CA . ASP A 1 575 ? -10.705 25.494 7.687 1.00 94.31 575 ASP A CA 1
ATOM 4516 C C . ASP A 1 575 ? -11.100 26.022 6.298 1.00 94.31 575 ASP A C 1
ATOM 4518 O O . ASP A 1 575 ? -10.335 26.722 5.631 1.00 94.31 575 ASP A O 1
ATOM 4522 N N . ARG A 1 576 ? -12.300 25.650 5.836 1.00 94.62 576 ARG A N 1
ATOM 4523 C CA . ARG A 1 576 ? -12.871 26.019 4.539 1.00 94.62 576 ARG A CA 1
ATOM 4524 C C . ARG A 1 576 ? -14.372 26.280 4.669 1.00 94.62 576 ARG A C 1
ATOM 4526 O O . ARG A 1 576 ? -15.011 25.691 5.543 1.00 94.62 576 ARG A O 1
ATOM 4533 N N . PRO A 1 577 ? -14.952 27.102 3.778 1.00 96.31 577 PRO A N 1
ATOM 4534 C CA . PRO A 1 577 ? -16.393 27.283 3.735 1.00 96.31 577 PRO A CA 1
ATOM 4535 C C . PRO A 1 577 ? -17.149 25.977 3.474 1.00 96.31 577 PRO A C 1
ATOM 4537 O O . PRO A 1 577 ? -16.648 25.071 2.800 1.00 96.31 577 PRO A O 1
ATOM 4540 N N . LEU A 1 578 ? -18.381 25.911 3.971 1.00 96.56 578 LEU A N 1
ATOM 4541 C CA . LEU A 1 578 ? -19.307 24.823 3.713 1.00 96.56 578 LEU A CA 1
ATOM 4542 C C . LEU A 1 578 ? -19.670 24.764 2.230 1.00 96.56 578 LEU A C 1
ATOM 4544 O O . LEU A 1 578 ? -19.810 25.778 1.544 1.00 96.56 578 LEU A O 1
ATOM 4548 N N . THR A 1 579 ? -19.904 23.551 1.770 1.00 95.00 579 THR A N 1
ATOM 4549 C CA . THR A 1 579 ? -20.753 23.251 0.623 1.00 95.00 579 THR A CA 1
ATOM 4550 C C . THR A 1 579 ? -22.180 23.021 1.108 1.00 95.00 579 THR A C 1
ATOM 4552 O O . THR A 1 579 ? -22.412 22.803 2.290 1.00 95.00 579 THR A O 1
ATOM 4555 N N . SER A 1 580 ? -23.151 23.077 0.214 1.00 88.50 580 SER A N 1
ATOM 4556 C CA . SER A 1 580 ? -24.545 22.780 0.526 1.00 88.50 580 SER A CA 1
ATOM 4557 C C . SER A 1 580 ? -25.012 21.619 -0.331 1.00 88.50 580 SER A C 1
ATOM 4559 O O . SER A 1 580 ? -24.749 21.618 -1.524 1.00 88.50 580 SER A O 1
ATOM 4561 N N . SER A 1 581 ? -25.694 20.644 0.265 1.00 87.12 581 SER A N 1
ATOM 4562 C CA . SER A 1 581 ? -26.509 19.656 -0.445 1.00 87.12 581 SER A CA 1
ATOM 4563 C C . SER A 1 581 ? -27.837 19.485 0.305 1.00 87.12 581 SER A C 1
ATOM 4565 O O . SER A 1 581 ? -27.819 19.261 1.523 1.00 87.12 581 SER A O 1
ATOM 4567 N N . PRO A 1 582 ? -28.991 19.560 -0.383 1.00 82.12 582 PRO A N 1
ATOM 4568 C CA . PRO A 1 582 ? -30.281 19.230 0.189 1.00 82.12 582 PRO A CA 1
ATOM 4569 C C . PRO A 1 582 ? -30.307 17.748 0.583 1.00 82.12 582 PRO A C 1
ATOM 4571 O O . PRO A 1 582 ? -29.688 16.896 -0.056 1.00 82.12 582 PRO A O 1
ATOM 4574 N N . GLY A 1 583 ? -31.014 17.458 1.668 1.00 92.12 583 GLY A N 1
ATOM 4575 C CA . GLY A 1 583 ? -31.131 16.137 2.273 1.00 92.12 583 GLY A CA 1
ATOM 4576 C C . GLY A 1 583 ? -31.693 16.259 3.686 1.00 92.12 583 GLY A C 1
ATOM 4577 O O . GLY A 1 583 ? -31.919 17.367 4.182 1.00 92.12 583 GLY A O 1
ATOM 4578 N N . THR A 1 584 ? -31.908 15.128 4.348 1.00 95.56 584 THR A N 1
ATOM 4579 C CA . THR A 1 584 ? -32.285 15.115 5.764 1.00 95.56 584 THR A CA 1
ATOM 4580 C C . THR A 1 584 ? -31.082 15.555 6.587 1.00 95.56 584 THR A C 1
ATOM 4582 O O . THR A 1 584 ? -30.045 14.897 6.588 1.00 95.56 584 THR A O 1
ATOM 4585 N N . VAL A 1 585 ? -31.190 16.692 7.266 1.00 96.31 585 VAL A N 1
ATOM 4586 C CA . VAL A 1 585 ? -30.061 17.271 8.000 1.00 96.31 585 VAL A CA 1
ATOM 4587 C C . VAL A 1 585 ? -29.817 16.498 9.294 1.00 96.31 585 VAL A C 1
ATOM 4589 O O . VAL A 1 585 ? -30.714 16.398 10.127 1.00 96.31 585 VAL A O 1
ATOM 4592 N N . LEU A 1 586 ? -28.596 15.987 9.468 1.00 96.19 586 LEU A N 1
ATOM 4593 C CA . LEU A 1 586 ? -28.173 15.266 10.671 1.00 96.19 586 LEU A CA 1
ATOM 4594 C C . LEU A 1 586 ? -27.433 16.158 11.676 1.00 96.19 586 LEU A C 1
ATOM 4596 O O . LEU A 1 586 ? -27.497 15.931 12.881 1.00 96.19 586 LEU A O 1
ATOM 4600 N N . LEU A 1 587 ? -26.722 17.171 11.179 1.00 96.75 587 LEU A N 1
ATOM 4601 C CA . LEU A 1 587 ? -25.997 18.160 11.976 1.00 96.75 587 LEU A CA 1
ATOM 4602 C C . LEU A 1 587 ? -26.130 19.532 11.311 1.00 96.75 587 LEU A C 1
ATOM 4604 O O . LEU A 1 587 ? -26.010 19.613 10.086 1.00 96.75 587 LEU A O 1
ATOM 4608 N N . LYS A 1 588 ? -26.326 20.598 12.095 1.00 96.12 588 LYS A N 1
ATOM 4609 C CA . LYS A 1 588 ? -26.322 21.990 11.607 1.00 96.12 588 LYS A CA 1
ATOM 4610 C C . LYS A 1 588 ? -25.245 22.840 12.268 1.00 96.12 588 LYS A C 1
ATOM 4612 O O . LYS A 1 588 ? -24.981 22.666 13.453 1.00 96.12 588 LYS A O 1
ATOM 4617 N N . LEU A 1 589 ? -24.697 23.771 11.493 1.00 96.06 589 LEU A N 1
ATOM 4618 C CA . LEU A 1 589 ? -23.924 24.927 11.931 1.00 96.06 589 LEU A CA 1
ATOM 4619 C C . LEU A 1 589 ? -24.766 26.176 11.658 1.00 96.06 589 LEU A C 1
ATOM 4621 O O . LEU A 1 589 ? -24.986 26.525 10.496 1.00 96.06 589 LEU A O 1
ATOM 4625 N N . ASP A 1 590 ? -25.276 26.804 12.708 1.00 94.94 590 ASP A N 1
ATOM 4626 C CA . ASP A 1 590 ? -26.349 27.788 12.643 1.00 94.94 590 ASP A CA 1
ATOM 4627 C C . ASP A 1 590 ? -27.517 27.251 11.779 1.00 94.94 590 ASP A C 1
ATOM 4629 O O . ASP A 1 590 ? -28.030 26.149 11.996 1.00 94.94 590 ASP A O 1
ATOM 4633 N N . GLU A 1 591 ? -27.891 27.966 10.718 1.00 92.19 591 GLU A N 1
ATOM 4634 C CA . GLU A 1 591 ? -28.946 27.547 9.786 1.00 92.19 591 GLU A CA 1
ATOM 4635 C C . GLU A 1 591 ? -28.456 26.623 8.652 1.00 92.19 591 GLU A C 1
ATOM 4637 O O . GLU A 1 591 ? -29.252 26.172 7.822 1.00 92.19 591 GLU A O 1
ATOM 4642 N N . HIS A 1 592 ? -27.159 26.305 8.600 1.00 95.81 592 HIS A N 1
ATOM 4643 C CA . HIS A 1 592 ? -26.535 25.583 7.489 1.00 95.81 592 HIS A CA 1
ATOM 4644 C C . HIS A 1 592 ? -26.259 24.107 7.828 1.00 95.81 592 HIS A C 1
ATOM 4646 O O . HIS A 1 592 ? -25.771 23.802 8.915 1.00 95.81 592 HIS A O 1
ATOM 4652 N N . PRO A 1 593 ? -26.525 23.147 6.922 1.00 96.19 593 PRO A N 1
ATOM 4653 C CA . PRO A 1 593 ? -26.184 21.743 7.156 1.00 96.19 593 PRO A CA 1
ATOM 4654 C C . PRO A 1 593 ? -24.667 21.523 7.269 1.00 96.19 593 PRO A C 1
ATOM 4656 O O . PRO A 1 593 ? -23.911 21.962 6.408 1.00 96.19 593 PRO A O 1
ATOM 4659 N N . LEU A 1 594 ? -24.226 20.774 8.284 1.00 96.62 594 LEU A N 1
ATOM 4660 C CA . LEU A 1 594 ? -22.876 20.194 8.372 1.00 96.62 594 LEU A CA 1
ATOM 4661 C C . LEU A 1 594 ? -22.841 18.780 7.802 1.00 96.62 594 LEU A C 1
ATOM 4663 O O . LEU A 1 594 ? -21.892 18.402 7.119 1.00 96.62 594 LEU A O 1
ATOM 4667 N N . VAL A 1 595 ? -23.886 17.997 8.061 1.00 97.62 595 VAL A N 1
ATOM 4668 C CA . VAL A 1 595 ? -24.010 16.614 7.594 1.00 97.62 595 VAL A CA 1
ATOM 4669 C C . VAL A 1 595 ? -25.438 16.382 7.126 1.00 97.62 595 VAL A C 1
ATOM 4671 O O . VAL A 1 595 ? -26.385 16.676 7.857 1.00 97.62 595 VAL A O 1
ATOM 4674 N N . SER A 1 596 ? -25.577 15.847 5.917 1.00 97.19 596 SER A N 1
ATOM 4675 C CA . SER A 1 596 ? -26.860 15.511 5.299 1.00 97.19 596 SER A CA 1
ATOM 4676 C C . SER A 1 596 ? -26.940 14.007 5.037 1.00 97.19 596 SER A C 1
ATOM 4678 O O . SER A 1 596 ? -25.953 13.384 4.651 1.00 97.19 596 SER A O 1
ATOM 4680 N N . LEU A 1 597 ? -28.126 13.433 5.213 1.00 96.56 597 LEU A N 1
ATOM 4681 C CA . LEU A 1 597 ? -28.483 12.079 4.807 1.00 96.56 597 LEU A CA 1
ATOM 4682 C C . LEU A 1 597 ? -29.359 12.136 3.556 1.00 96.56 597 LEU A C 1
ATOM 4684 O O . LEU A 1 597 ? -30.351 12.868 3.517 1.00 96.56 597 LEU A O 1
ATOM 4688 N N . ILE A 1 598 ? -29.003 11.342 2.554 1.00 95.88 598 ILE A N 1
ATOM 4689 C CA . ILE A 1 598 ? -29.757 11.187 1.315 1.00 95.88 598 ILE A CA 1
ATOM 4690 C C . ILE A 1 598 ? -30.092 9.707 1.159 1.00 95.88 598 ILE A C 1
ATOM 4692 O O . ILE A 1 598 ? -29.203 8.863 1.056 1.00 95.88 598 ILE A O 1
ATOM 4696 N N . GLU A 1 599 ? -31.380 9.381 1.162 1.00 92.62 599 GLU A N 1
ATOM 4697 C CA . GLU A 1 599 ? -31.850 8.012 0.948 1.00 92.62 599 GLU A CA 1
ATOM 4698 C C . GLU A 1 599 ? -31.946 7.718 -0.550 1.00 92.62 599 GLU A C 1
ATOM 4700 O O . GLU A 1 599 ? -32.527 8.493 -1.315 1.00 92.62 599 GLU A O 1
ATOM 4705 N N . SER A 1 600 ? -31.393 6.583 -0.979 1.00 85.56 600 SER A N 1
ATOM 4706 C CA . SER A 1 600 ? -31.607 6.100 -2.341 1.00 85.56 600 SER A CA 1
ATOM 4707 C C . SER A 1 600 ? -32.942 5.369 -2.411 1.00 85.56 600 SER A C 1
ATOM 4709 O O . SER A 1 600 ? -33.220 4.492 -1.596 1.00 85.56 600 SER A O 1
ATOM 4711 N N . GLN A 1 601 ? -33.781 5.703 -3.394 1.00 77.00 601 GLN A N 1
ATOM 4712 C CA . GLN A 1 601 ? -35.080 5.045 -3.561 1.00 77.00 601 GLN A CA 1
ATOM 4713 C C . GLN A 1 601 ? -34.906 3.526 -3.725 1.00 77.00 601 GLN A C 1
ATOM 4715 O O . GLN A 1 601 ? -34.371 3.069 -4.733 1.00 77.00 601 GLN A O 1
ATOM 4720 N N . GLY A 1 602 ? -35.372 2.758 -2.735 1.00 71.81 602 GLY A N 1
ATOM 4721 C CA . GLY A 1 602 ? -35.298 1.293 -2.729 1.00 71.81 602 GLY A CA 1
ATOM 4722 C C . GLY A 1 602 ? -33.927 0.700 -2.379 1.00 71.81 602 GLY A C 1
ATOM 4723 O O . GLY A 1 602 ? -33.760 -0.501 -2.558 1.00 71.81 602 GLY A O 1
ATOM 4724 N N . GLY A 1 603 ? -32.973 1.503 -1.893 1.00 87.31 603 GLY A N 1
ATOM 4725 C CA . GLY A 1 603 ? -31.608 1.064 -1.587 1.00 87.31 603 GLY A CA 1
ATOM 4726 C C . GLY A 1 603 ? -31.033 1.659 -0.301 1.00 87.31 603 GLY A C 1
ATOM 4727 O O . GLY A 1 603 ? -31.773 2.055 0.596 1.00 87.31 603 GLY A O 1
ATOM 4728 N N . GLY A 1 604 ? -29.702 1.686 -0.215 1.00 95.06 604 GLY A N 1
ATOM 4729 C CA . GLY A 1 604 ? -28.935 2.251 0.893 1.00 95.06 604 GLY A CA 1
ATOM 4730 C C . GLY A 1 604 ? -28.957 3.781 0.953 1.00 95.06 604 GLY A C 1
ATOM 4731 O O . GLY A 1 604 ? -29.809 4.452 0.365 1.00 95.06 604 GLY A O 1
ATOM 4732 N N . SER A 1 605 ? -27.999 4.365 1.673 1.00 96.81 605 SER A N 1
ATOM 4733 C CA . SER A 1 605 ? -27.958 5.815 1.912 1.00 96.81 605 SER A CA 1
ATOM 4734 C C . SER A 1 605 ? -26.601 6.464 1.650 1.00 96.81 605 SER A C 1
ATOM 4736 O O . SER A 1 605 ? -25.548 5.840 1.768 1.00 96.81 605 SER A O 1
ATOM 4738 N N . VAL A 1 606 ? -26.631 7.750 1.308 1.00 97.81 606 VAL A N 1
ATOM 4739 C CA . VAL A 1 606 ? -25.445 8.599 1.209 1.00 97.81 606 VAL A CA 1
ATOM 4740 C C . VAL A 1 606 ? -25.403 9.529 2.415 1.00 97.81 606 VAL A C 1
ATOM 4742 O O . VAL A 1 606 ? -26.345 10.285 2.657 1.00 97.81 606 VAL A O 1
ATOM 4745 N N . ILE A 1 607 ? -24.304 9.494 3.164 1.00 97.81 607 ILE A N 1
ATOM 4746 C CA . ILE A 1 607 ? -23.978 10.504 4.171 1.00 97.81 607 ILE A CA 1
ATOM 4747 C C . ILE A 1 607 ? -23.034 11.506 3.515 1.00 97.81 607 ILE A C 1
ATOM 4749 O O . ILE A 1 607 ? -21.892 11.187 3.183 1.00 97.81 607 ILE A O 1
ATOM 4753 N N . TYR A 1 608 ? -23.524 12.723 3.322 1.00 98.25 608 TYR A N 1
ATOM 4754 C CA . TYR A 1 608 ? -22.777 13.805 2.703 1.00 98.25 608 TYR A CA 1
ATOM 4755 C C . TYR A 1 608 ? -22.273 14.780 3.765 1.00 98.25 608 TYR A C 1
ATOM 4757 O O . TYR A 1 608 ? -23.064 15.391 4.493 1.00 98.25 608 TYR A O 1
ATOM 4765 N N . LEU A 1 609 ? -20.952 14.935 3.850 1.00 98.25 609 LEU A N 1
ATOM 4766 C CA . LEU A 1 609 ? -20.328 15.942 4.701 1.00 98.25 609 LEU A CA 1
ATOM 4767 C C . LEU A 1 609 ? -20.284 17.263 3.934 1.00 98.25 609 LEU A C 1
ATOM 4769 O O . LEU A 1 609 ? -19.592 17.404 2.927 1.00 98.25 609 LEU A O 1
ATOM 4773 N N . ASN A 1 610 ? -21.033 18.244 4.424 1.00 97.62 610 ASN A N 1
ATOM 4774 C CA . ASN A 1 610 ? -21.116 19.566 3.815 1.00 97.62 610 ASN A CA 1
ATOM 4775 C C . ASN A 1 610 ? -19.843 20.389 4.071 1.00 97.62 610 ASN A C 1
ATOM 4777 O O . ASN A 1 610 ? -19.618 21.385 3.395 1.00 97.62 610 ASN A O 1
ATOM 4781 N N . PHE A 1 611 ? -18.973 19.974 4.991 1.00 96.81 611 PHE A N 1
ATOM 4782 C CA . PHE A 1 611 ? -17.657 20.573 5.207 1.00 96.81 611 PHE A CA 1
ATOM 4783 C C . PHE A 1 611 ? -16.557 19.778 4.491 1.00 96.81 611 PHE A C 1
ATOM 4785 O O . PHE A 1 611 ? -16.714 18.598 4.180 1.00 96.81 611 PHE A O 1
ATOM 4792 N N . THR A 1 612 ? -15.425 20.429 4.229 1.00 95.88 612 THR A N 1
ATOM 4793 C CA . THR A 1 612 ? -14.233 19.744 3.712 1.00 95.88 612 THR A CA 1
ATOM 4794 C C . THR A 1 612 ? -13.418 19.221 4.897 1.00 95.88 612 THR A C 1
ATOM 4796 O O . THR A 1 612 ? -13.130 20.024 5.787 1.00 95.88 612 THR A O 1
ATOM 4799 N N . PRO A 1 613 ? -13.041 17.927 4.938 1.00 95.12 613 PRO A N 1
ATOM 4800 C CA . PRO A 1 613 ? -12.117 17.407 5.941 1.00 95.12 613 PRO A CA 1
ATOM 4801 C C . PRO A 1 613 ? -10.799 18.201 5.967 1.00 95.12 613 PRO A C 1
ATOM 4803 O O . PRO A 1 613 ? -10.491 18.908 5.003 1.00 95.12 613 PRO A O 1
ATOM 4806 N N . PRO A 1 614 ? -9.990 18.083 7.030 1.00 92.62 614 PRO A N 1
ATOM 4807 C CA . PRO A 1 614 ? -8.682 18.728 7.082 1.00 92.62 614 PRO A CA 1
ATOM 4808 C C . PRO A 1 614 ? -7.829 18.363 5.862 1.00 92.62 614 PRO A C 1
ATOM 4810 O O . PRO A 1 614 ? -7.859 17.225 5.388 1.00 92.62 614 PRO A O 1
ATOM 4813 N N . GLU A 1 615 ? -7.031 19.312 5.359 1.00 90.38 615 GLU A N 1
ATOM 4814 C CA . GLU A 1 615 ? -6.137 19.028 4.228 1.00 90.38 615 GLU A CA 1
ATOM 4815 C C . GLU A 1 615 ? -5.164 17.903 4.567 1.00 90.38 615 GLU A C 1
ATOM 4817 O O . GLU A 1 615 ? -4.934 17.038 3.735 1.00 90.38 615 GLU A O 1
ATOM 4822 N N . ARG A 1 616 ? -4.637 17.870 5.792 1.00 86.12 616 ARG A N 1
ATOM 4823 C CA . ARG A 1 616 ? -3.920 16.721 6.345 1.00 86.12 616 ARG A CA 1
ATOM 4824 C C . ARG A 1 616 ? -4.374 16.514 7.778 1.00 86.12 616 ARG A C 1
ATOM 4826 O O . ARG A 1 616 ? -4.279 17.427 8.591 1.00 86.12 616 ARG A O 1
ATOM 4833 N N . HIS A 1 617 ? -4.864 15.317 8.079 1.00 84.56 617 HIS A N 1
ATOM 4834 C CA . HIS A 1 617 ? -5.249 14.954 9.438 1.00 84.56 617 HIS A CA 1
ATOM 4835 C C . HIS A 1 617 ? -4.023 14.480 10.219 1.00 84.56 617 HIS A C 1
ATOM 4837 O O . HIS A 1 617 ? -3.424 13.458 9.877 1.00 84.56 617 HIS A O 1
ATOM 4843 N N . ALA A 1 618 ? -3.665 15.227 11.260 1.00 75.00 618 ALA A N 1
ATOM 4844 C CA . ALA A 1 618 ? -2.561 14.928 12.172 1.00 75.00 618 ALA A CA 1
ATOM 4845 C C . ALA A 1 618 ? -3.022 14.970 13.641 1.00 75.00 618 ALA A C 1
ATOM 4847 O O . ALA A 1 618 ? -2.256 15.336 14.521 1.00 75.00 618 ALA A O 1
ATOM 4848 N N . GLY A 1 619 ? -4.287 14.625 13.896 1.00 73.25 619 GLY A N 1
ATOM 4849 C CA . GLY A 1 619 ? -4.912 14.738 15.213 1.00 73.25 619 GLY A CA 1
ATOM 4850 C C . GLY A 1 619 ? -6.014 15.796 15.255 1.00 73.25 619 GLY A C 1
ATOM 4851 O O . GLY A 1 619 ? -6.440 16.323 14.226 1.00 73.25 619 GLY A O 1
ATOM 4852 N N . ALA A 1 620 ? -6.512 16.078 16.457 1.00 73.12 620 ALA A N 1
ATOM 4853 C CA . ALA A 1 620 ? -7.737 16.840 16.702 1.00 73.12 620 ALA A CA 1
ATOM 4854 C C . ALA A 1 620 ? -7.480 18.325 17.052 1.00 73.12 620 ALA A C 1
ATOM 4856 O O . ALA A 1 620 ? -8.198 18.910 17.863 1.00 73.12 620 ALA A O 1
ATOM 4857 N N . ASP A 1 621 ? -6.461 18.931 16.438 1.00 83.75 621 ASP A N 1
ATOM 4858 C CA . ASP A 1 621 ? -5.924 20.242 16.846 1.00 83.75 621 ASP A CA 1
ATOM 4859 C C . ASP A 1 621 ? -6.689 21.445 16.271 1.00 83.75 621 ASP A C 1
ATOM 4861 O O . ASP A 1 621 ? -6.531 22.573 16.738 1.00 83.75 621 ASP A O 1
ATOM 4865 N N . THR A 1 622 ? -7.539 21.219 15.266 1.00 91.31 622 THR A N 1
ATOM 4866 C CA . THR A 1 622 ? -8.441 22.230 14.696 1.00 91.31 622 THR A CA 1
ATOM 4867 C C . THR A 1 622 ? -9.897 21.838 14.918 1.00 91.31 622 THR A C 1
ATOM 4869 O O . THR A 1 622 ? -10.227 20.661 15.074 1.00 91.31 622 THR A O 1
ATOM 4872 N N . ASP A 1 623 ? -10.805 22.814 14.896 1.00 94.75 623 ASP A N 1
ATOM 4873 C CA . ASP A 1 623 ? -12.249 22.558 14.987 1.00 94.75 623 ASP A CA 1
ATOM 4874 C C . ASP A 1 623 ? -12.732 21.631 13.869 1.00 94.75 623 ASP A C 1
ATOM 4876 O O . ASP A 1 623 ? -13.547 20.743 14.117 1.00 94.75 623 ASP A O 1
ATOM 4880 N N . THR A 1 624 ? -12.173 21.784 12.665 1.00 95.06 624 THR A N 1
ATOM 4881 C CA . THR A 1 624 ? -12.431 20.898 11.525 1.00 95.06 624 THR A CA 1
ATOM 4882 C C . THR A 1 624 ? -12.014 19.463 11.833 1.00 95.06 624 THR A C 1
ATOM 4884 O O . THR A 1 624 ? -12.807 18.549 11.615 1.00 95.06 624 THR A O 1
ATOM 4887 N N . SER A 1 625 ? -10.813 19.244 12.380 1.00 93.38 625 SER A N 1
ATOM 4888 C CA . SER A 1 625 ? -10.346 17.903 12.751 1.00 93.38 625 SER A CA 1
ATOM 4889 C C . SER A 1 625 ? -11.174 17.285 13.879 1.00 93.38 625 SER A C 1
ATOM 4891 O O . SER A 1 625 ? -11.501 16.100 13.814 1.00 93.38 625 SER A O 1
ATOM 4893 N N . ARG A 1 626 ? -11.565 18.076 14.891 1.00 94.50 626 ARG A N 1
ATOM 4894 C CA . ARG A 1 626 ? -12.452 17.619 15.979 1.00 94.50 626 ARG A CA 1
ATOM 4895 C C . ARG A 1 626 ? -13.819 17.201 15.444 1.00 94.50 626 ARG A C 1
ATOM 4897 O O . ARG A 1 626 ? -14.307 16.126 15.791 1.00 94.50 626 ARG A O 1
ATOM 4904 N N . LEU A 1 627 ? -14.420 18.028 14.584 1.00 96.12 627 LEU A N 1
ATOM 4905 C CA . LEU A 1 627 ? -15.696 17.736 13.926 1.00 96.12 627 LEU A CA 1
ATOM 4906 C C . LEU A 1 627 ? -15.597 16.477 13.064 1.00 96.12 627 LEU A C 1
ATOM 4908 O O . LEU A 1 627 ? -16.437 15.589 13.178 1.00 96.12 627 LEU A O 1
ATOM 4912 N N . TYR A 1 628 ? -14.560 16.391 12.236 1.00 95.94 628 TYR A N 1
ATOM 4913 C CA . TYR A 1 628 ? -14.283 15.245 11.380 1.00 95.94 628 TYR A CA 1
ATOM 4914 C C . TYR A 1 628 ? -14.184 13.939 12.181 1.00 95.94 628 TYR A C 1
ATOM 4916 O O . TYR A 1 628 ? -14.907 12.990 11.873 1.00 95.94 628 TYR A O 1
ATOM 4924 N N . LEU A 1 629 ? -13.372 13.906 13.243 1.00 95.31 629 LEU A N 1
ATOM 4925 C CA . LEU A 1 629 ? -13.221 12.737 14.113 1.00 95.31 629 LEU A CA 1
ATOM 4926 C C . LEU A 1 629 ? -14.562 12.317 14.740 1.00 95.31 629 LEU A C 1
ATOM 4928 O O . LEU A 1 629 ? -14.950 11.153 14.639 1.00 95.31 629 LEU A O 1
ATOM 4932 N N . ALA A 1 630 ? -15.303 13.271 15.314 1.00 95.50 630 ALA A N 1
ATOM 4933 C CA . ALA A 1 630 ? -16.594 13.010 15.953 1.00 95.50 630 ALA A CA 1
ATOM 4934 C C . ALA A 1 630 ? -17.655 12.497 14.962 1.00 95.50 630 ALA A C 1
ATOM 4936 O O . ALA A 1 630 ? -18.470 11.636 15.297 1.00 95.50 630 ALA A O 1
ATOM 4937 N N . VAL A 1 631 ? -17.655 13.006 13.726 1.00 96.88 631 VAL A N 1
ATOM 4938 C CA . VAL A 1 631 ? -18.561 12.540 12.668 1.00 96.88 631 VAL A CA 1
ATOM 4939 C C . VAL A 1 631 ? -18.216 11.113 12.244 1.00 96.88 631 VAL A C 1
ATOM 4941 O O . VAL A 1 631 ? -19.121 10.287 12.124 1.00 96.88 631 VAL A O 1
ATOM 4944 N N . MET A 1 632 ? -16.934 10.791 12.058 1.00 96.94 632 MET A N 1
ATOM 4945 C CA . MET A 1 632 ? -16.513 9.437 11.680 1.00 96.94 632 MET A CA 1
ATOM 4946 C C . MET A 1 632 ? -16.823 8.408 12.772 1.00 96.94 632 MET A C 1
ATOM 4948 O O . MET A 1 632 ? -17.333 7.327 12.464 1.00 96.94 632 MET A O 1
ATOM 4952 N N . GLU A 1 633 ? -16.610 8.765 14.042 1.00 95.25 633 GLU A N 1
ATOM 4953 C CA . GLU A 1 633 ? -17.008 7.942 15.188 1.00 95.25 633 GLU A CA 1
ATOM 4954 C C . GLU A 1 633 ? -18.517 7.667 15.181 1.00 95.25 633 GLU A C 1
ATOM 4956 O O . GLU A 1 633 ? -18.948 6.518 15.319 1.00 95.25 633 GLU A O 1
ATOM 4961 N N . MET A 1 634 ? -19.334 8.697 14.937 1.00 95.44 634 MET A N 1
ATOM 4962 C CA . MET A 1 634 ? -20.787 8.546 14.864 1.00 95.44 634 MET A CA 1
ATOM 4963 C C . MET A 1 634 ? -21.245 7.661 13.714 1.00 95.44 634 MET A C 1
ATOM 4965 O O . MET A 1 634 ? -22.119 6.809 13.910 1.00 95.44 634 MET A O 1
ATOM 4969 N N . ILE A 1 635 ? -20.666 7.838 12.525 1.00 95.69 635 ILE A N 1
ATOM 4970 C CA . ILE A 1 635 ? -20.994 7.028 11.351 1.00 95.69 635 ILE A CA 1
ATOM 4971 C C . ILE A 1 635 ? -20.687 5.556 11.635 1.00 95.69 635 ILE A C 1
ATOM 4973 O O . ILE A 1 635 ? -21.555 4.705 11.433 1.00 95.69 635 ILE A O 1
ATOM 4977 N N . ALA A 1 636 ? -19.500 5.238 12.152 1.00 94.88 636 ALA A N 1
ATOM 4978 C CA . ALA A 1 636 ? -19.138 3.861 12.469 1.00 94.88 636 ALA A CA 1
ATOM 4979 C C . ALA A 1 636 ? -20.006 3.279 13.603 1.00 94.88 636 ALA A C 1
ATOM 4981 O O . ALA A 1 636 ? -20.590 2.198 13.462 1.00 94.88 636 ALA A O 1
ATOM 4982 N N . GLY A 1 637 ? -20.167 4.028 14.698 1.00 92.44 637 GLY A N 1
ATOM 4983 C CA . GLY A 1 637 ? -20.884 3.593 15.894 1.00 92.44 637 GLY A CA 1
ATOM 4984 C C . GLY A 1 637 ? -22.385 3.372 15.677 1.00 92.44 637 GLY A C 1
ATOM 4985 O O . GLY A 1 637 ? -22.937 2.387 16.178 1.00 92.44 637 GLY A O 1
ATOM 4986 N N . LYS A 1 638 ? -23.064 4.228 14.896 1.00 91.94 638 LYS A N 1
ATOM 4987 C CA . LYS A 1 638 ? -24.487 4.042 14.526 1.00 91.94 638 LYS A CA 1
ATOM 4988 C C . LYS A 1 638 ? -24.692 2.783 13.678 1.00 91.94 638 LYS A C 1
ATOM 4990 O O . LYS A 1 638 ? -25.759 2.178 13.718 1.00 91.94 638 LYS A O 1
ATOM 4995 N N . ASN A 1 639 ? -23.648 2.353 12.974 1.00 91.69 639 ASN A N 1
ATOM 4996 C CA . ASN A 1 639 ? -23.656 1.181 12.110 1.00 91.69 639 ASN A CA 1
ATOM 4997 C C . ASN A 1 639 ? -23.111 -0.087 12.772 1.00 91.69 639 ASN A C 1
ATOM 4999 O O . ASN A 1 639 ? -22.925 -1.096 12.090 1.00 91.69 639 ASN A O 1
ATOM 5003 N N . GLY A 1 640 ? -22.891 -0.070 14.089 1.00 92.25 640 GLY A N 1
ATOM 5004 C CA . GLY A 1 640 ? -22.440 -1.242 14.840 1.00 92.25 640 GLY A CA 1
ATOM 5005 C C . GLY A 1 640 ? -21.021 -1.691 14.488 1.00 92.25 640 GLY A C 1
ATOM 5006 O O . GLY A 1 640 ? -20.661 -2.829 14.785 1.00 92.25 640 GLY A O 1
ATOM 5007 N N . ILE A 1 641 ? -20.225 -0.823 13.857 1.00 93.88 641 ILE A N 1
ATOM 5008 C CA . ILE A 1 641 ? -18.814 -1.088 13.592 1.00 93.88 641 ILE A CA 1
ATOM 5009 C C . ILE A 1 641 ? -18.059 -0.836 14.891 1.00 93.88 641 ILE A C 1
ATOM 5011 O O . ILE A 1 641 ? -18.116 0.256 15.457 1.00 93.88 641 ILE A O 1
ATOM 5015 N N . LYS A 1 642 ? -17.401 -1.879 15.391 1.00 91.31 642 LYS A N 1
ATOM 5016 C CA . LYS A 1 642 ? -16.640 -1.824 16.637 1.00 91.31 642 LYS A CA 1
ATOM 5017 C C . LYS A 1 642 ? -15.187 -1.483 16.336 1.00 91.31 642 LYS A C 1
ATOM 5019 O O . LYS A 1 642 ? -14.612 -2.019 15.391 1.00 91.31 642 LYS A O 1
ATOM 5024 N N . ALA A 1 643 ? -14.606 -0.631 17.169 1.00 93.88 643 ALA A N 1
ATOM 5025 C CA . ALA A 1 643 ? -13.167 -0.443 17.199 1.00 93.88 643 ALA A CA 1
ATOM 5026 C C . ALA A 1 643 ? -12.472 -1.725 17.689 1.00 93.88 643 ALA A C 1
ATOM 5028 O O . ALA A 1 643 ? -13.042 -2.495 18.464 1.00 93.88 643 ALA A O 1
ATOM 5029 N N . GLN A 1 644 ? -11.243 -1.954 17.236 1.00 94.44 644 GLN A N 1
ATOM 5030 C CA . GLN A 1 644 ? -10.385 -3.046 17.699 1.00 94.44 644 GLN A CA 1
ATOM 5031 C C . GLN A 1 644 ? -9.790 -2.750 19.084 1.00 94.44 644 GLN A C 1
ATOM 5033 O O . GLN A 1 644 ? -9.437 -3.668 19.829 1.00 94.44 644 GLN A O 1
ATOM 5038 N N . ALA A 1 645 ? -9.682 -1.466 19.424 1.00 94.19 645 ALA A N 1
ATOM 5039 C CA . ALA A 1 645 ? -9.243 -0.972 20.715 1.00 94.19 645 ALA A CA 1
ATOM 5040 C C . ALA A 1 645 ? -9.952 0.348 21.064 1.00 94.19 645 ALA A C 1
ATOM 5042 O O . ALA A 1 645 ? -10.569 0.983 20.216 1.00 94.19 645 ALA A O 1
ATOM 5043 N N . LYS A 1 646 ? -9.867 0.775 22.322 1.00 92.31 646 LYS A N 1
ATOM 5044 C CA . LYS A 1 646 ? -10.303 2.093 22.802 1.00 92.31 646 LYS A CA 1
ATOM 5045 C C . LYS A 1 646 ? -9.200 2.711 23.644 1.00 92.31 646 LYS A C 1
ATOM 5047 O O . LYS A 1 646 ? -8.538 1.999 24.394 1.00 92.31 646 LYS A O 1
ATOM 5052 N N . GLY A 1 647 ? -9.028 4.025 23.595 1.00 86.06 647 GLY A N 1
ATOM 5053 C CA . GLY A 1 647 ? -8.043 4.714 24.428 1.00 86.06 647 GLY A CA 1
ATOM 5054 C C . GLY A 1 647 ? -7.354 5.840 23.681 1.00 86.06 647 GLY A C 1
ATOM 5055 O O . GLY A 1 647 ? -7.983 6.508 22.866 1.00 86.06 647 GLY A O 1
ATOM 5056 N N . SER A 1 648 ? -6.075 6.064 23.988 1.00 84.06 648 SER A N 1
ATOM 5057 C CA . SER A 1 648 ? -5.315 7.160 23.383 1.00 84.06 648 SER A CA 1
ATOM 5058 C C . SER A 1 648 ? -5.261 7.041 21.857 1.00 84.06 648 SER A C 1
ATOM 5060 O O . SER A 1 648 ? -4.915 5.983 21.326 1.00 84.06 648 SER A O 1
ATOM 5062 N N . ALA A 1 649 ? -5.546 8.149 21.170 1.00 83.00 649 ALA A N 1
ATOM 5063 C CA . ALA A 1 649 ? -5.294 8.294 19.742 1.00 83.00 649 ALA A CA 1
ATOM 5064 C C . ALA A 1 649 ? -3.787 8.331 19.442 1.00 83.00 649 ALA A C 1
ATOM 5066 O O . ALA A 1 649 ? -3.382 8.105 18.312 1.00 83.00 649 ALA A O 1
ATOM 5067 N N . ASP A 1 650 ? -2.922 8.579 20.426 1.00 85.56 650 ASP A N 1
ATOM 5068 C CA . ASP A 1 650 ? -1.469 8.581 20.213 1.00 85.56 650 ASP A CA 1
ATOM 5069 C C . ASP A 1 650 ? -0.946 7.206 19.800 1.00 85.56 650 ASP A C 1
ATOM 5071 O O . ASP A 1 650 ? 0.084 7.109 19.141 1.00 85.56 650 ASP A O 1
ATOM 5075 N N . TRP A 1 651 ? -1.676 6.147 20.147 1.00 88.56 651 TRP A N 1
ATOM 5076 C CA . TRP A 1 651 ? -1.351 4.791 19.750 1.00 88.56 651 TRP A CA 1
ATOM 5077 C C . TRP A 1 651 ? -2.116 4.406 18.488 1.00 88.56 651 TRP A C 1
ATOM 5079 O O . TRP A 1 651 ? -3.294 4.710 18.358 1.00 88.56 651 TRP A O 1
ATOM 5089 N N . ALA A 1 652 ? -1.457 3.711 17.569 1.00 91.31 652 ALA A N 1
ATOM 5090 C CA . ALA A 1 652 ? -2.105 2.978 16.491 1.00 91.31 652 ALA A CA 1
ATOM 5091 C C . ALA A 1 652 ? -2.137 1.483 16.814 1.00 91.31 652 ALA A C 1
ATOM 5093 O O . ALA A 1 652 ? -1.279 0.974 17.540 1.00 91.31 652 ALA A O 1
ATOM 5094 N N . CYS A 1 653 ? -3.124 0.788 16.256 1.00 94.12 653 CYS A N 1
ATOM 5095 C CA . CYS A 1 653 ? -3.384 -0.621 16.503 1.00 94.12 653 CYS A CA 1
ATOM 5096 C C . CYS A 1 653 ? -3.627 -1.345 15.176 1.00 94.12 653 CYS A C 1
ATOM 5098 O O . CYS A 1 653 ? -4.468 -0.917 14.389 1.00 94.12 653 CYS A O 1
ATOM 5100 N N . ALA A 1 654 ? -2.909 -2.444 14.952 1.00 95.94 654 ALA A N 1
ATOM 5101 C CA . ALA A 1 654 ? -3.171 -3.388 13.873 1.00 95.94 654 ALA A CA 1
ATOM 5102 C C . ALA A 1 654 ? -3.366 -4.787 14.467 1.00 95.94 654 ALA A C 1
ATOM 5104 O O . ALA A 1 654 ? -2.467 -5.323 15.124 1.00 95.94 654 ALA A O 1
ATOM 5105 N N . ARG A 1 655 ? -4.551 -5.370 14.256 1.00 96.12 655 ARG A N 1
ATOM 5106 C CA . ARG A 1 655 ? -4.913 -6.704 14.747 1.00 96.12 655 ARG A CA 1
ATOM 5107 C C . ARG A 1 655 ? -4.831 -7.744 13.637 1.00 96.12 655 ARG A C 1
ATOM 5109 O O . ARG A 1 655 ? -5.488 -7.625 12.610 1.00 96.12 655 ARG A O 1
ATOM 5116 N N . TYR A 1 656 ? -4.163 -8.845 13.936 1.00 96.75 656 TYR A N 1
ATOM 5117 C CA . TYR A 1 656 ? -4.127 -10.036 13.103 1.00 96.75 656 TYR A CA 1
ATOM 5118 C C . TYR A 1 656 ? -4.732 -11.219 13.856 1.00 96.75 656 TYR A C 1
ATOM 5120 O O . TYR A 1 656 ? -4.510 -11.388 15.055 1.00 96.75 656 TYR A O 1
ATOM 5128 N N . ASP A 1 657 ? -5.499 -12.044 13.158 1.00 94.62 657 ASP A N 1
ATOM 5129 C CA . ASP A 1 657 ? -5.995 -13.314 13.671 1.00 94.62 657 ASP A CA 1
ATOM 5130 C C . ASP A 1 657 ? -4.962 -14.410 13.376 1.00 94.62 657 ASP A C 1
ATOM 5132 O O . ASP A 1 657 ? -4.517 -14.567 12.237 1.00 94.62 657 ASP A O 1
ATOM 5136 N N . VAL A 1 658 ? -4.592 -15.168 14.410 1.00 91.69 658 VAL A N 1
ATOM 5137 C CA . VAL A 1 658 ? -3.609 -16.265 14.357 1.00 91.69 658 VAL A CA 1
ATOM 5138 C C . VAL A 1 658 ? -4.204 -17.535 14.962 1.00 91.69 658 VAL A C 1
ATOM 5140 O O . VAL A 1 658 ? -5.236 -17.507 15.643 1.00 91.69 658 VAL A O 1
ATOM 5143 N N . ALA A 1 659 ? -3.557 -18.681 14.748 1.00 83.56 659 ALA A N 1
ATOM 5144 C CA . ALA A 1 659 ? -4.005 -19.940 15.335 1.00 83.56 659 ALA A CA 1
ATOM 5145 C C . ALA A 1 659 ? -4.041 -19.861 16.877 1.00 83.56 659 ALA A C 1
ATOM 5147 O O . ALA A 1 659 ? -3.005 -19.872 17.536 1.00 83.56 659 ALA A O 1
ATOM 5148 N N . GLY A 1 660 ? -5.248 -19.812 17.453 1.00 79.44 660 GLY A N 1
ATOM 5149 C CA . GLY A 1 660 ? -5.474 -19.824 18.904 1.00 79.44 660 GLY A CA 1
ATOM 5150 C C . GLY A 1 660 ? -5.829 -18.470 19.531 1.00 79.44 660 GLY A C 1
ATOM 5151 O O . GLY A 1 660 ? -6.312 -18.457 20.665 1.00 79.44 660 GLY A O 1
ATOM 5152 N N . GLY A 1 661 ? -5.699 -17.355 18.808 1.00 92.00 661 GLY A N 1
ATOM 5153 C CA . GLY A 1 661 ? -5.959 -16.028 19.366 1.00 92.00 661 GLY A CA 1
ATOM 5154 C C . GLY A 1 661 ? -5.737 -14.888 18.377 1.00 92.00 661 GLY A C 1
ATOM 5155 O O . GLY A 1 661 ? -6.054 -14.999 17.194 1.00 92.00 661 GLY A O 1
ATOM 5156 N N . HIS A 1 662 ? -5.203 -13.783 18.886 1.00 95.38 662 HIS A N 1
ATOM 5157 C CA . HIS A 1 662 ? -4.936 -12.573 18.118 1.00 95.38 662 HIS A CA 1
ATOM 5158 C C . HIS A 1 662 ? -3.520 -12.081 18.384 1.00 95.38 662 HIS A C 1
ATOM 5160 O O . HIS A 1 662 ? -3.043 -12.152 19.518 1.00 95.38 662 HIS A O 1
ATOM 5166 N N . THR A 1 663 ? -2.894 -11.501 17.371 1.00 96.88 663 THR A N 1
ATOM 5167 C CA . THR A 1 663 ? -1.640 -10.769 17.513 1.00 96.88 663 THR A CA 1
ATOM 5168 C C . THR A 1 663 ? -1.888 -9.297 17.222 1.00 96.88 663 THR A C 1
ATOM 5170 O O . THR A 1 663 ? -2.487 -8.947 16.206 1.00 96.88 663 THR A O 1
ATOM 5173 N N . TYR A 1 664 ? -1.451 -8.426 18.127 1.00 97.00 664 TYR A N 1
ATOM 5174 C CA . TYR A 1 664 ? -1.609 -6.981 18.012 1.00 97.00 664 TYR A CA 1
ATOM 5175 C C . TYR A 1 664 ? -0.250 -6.316 17.855 1.00 97.00 664 TYR A C 1
ATOM 5177 O O . TYR A 1 664 ? 0.618 -6.466 18.718 1.00 97.00 664 TYR A O 1
ATOM 5185 N N . PHE A 1 665 ? -0.097 -5.539 16.789 1.00 95.81 665 PHE A N 1
ATOM 5186 C CA . PHE A 1 665 ? 0.989 -4.582 16.650 1.00 95.81 665 PHE A CA 1
ATOM 5187 C C . PHE A 1 665 ? 0.494 -3.214 17.124 1.00 95.81 665 PHE A C 1
ATOM 5189 O O . PHE A 1 665 ? -0.481 -2.680 16.589 1.00 95.81 665 PHE A O 1
ATOM 5196 N N . LEU A 1 666 ? 1.141 -2.671 18.154 1.00 94.19 666 LEU A N 1
ATOM 5197 C CA . LEU A 1 666 ? 0.801 -1.382 18.750 1.00 94.19 666 LEU A CA 1
ATOM 5198 C C . LEU A 1 666 ? 1.963 -0.413 18.577 1.00 94.19 666 LEU A C 1
ATOM 5200 O O . LEU A 1 666 ? 3.110 -0.786 18.829 1.00 94.19 666 LEU A O 1
ATOM 5204 N N . LEU A 1 667 ? 1.658 0.830 18.211 1.00 90.81 667 LEU A N 1
ATOM 5205 C CA . LEU A 1 667 ? 2.666 1.837 17.892 1.00 90.81 667 LEU A CA 1
ATOM 5206 C C . LEU A 1 667 ? 2.333 3.207 18.492 1.00 90.81 667 LEU A C 1
ATOM 5208 O O . LEU A 1 667 ? 1.285 3.756 18.167 1.00 90.81 667 LEU A O 1
ATOM 5212 N N . ASP A 1 668 ? 3.222 3.784 19.305 1.00 87.81 668 ASP A N 1
ATOM 5213 C CA . ASP A 1 668 ? 3.133 5.177 19.769 1.00 87.81 668 ASP A CA 1
ATOM 5214 C C . ASP A 1 668 ? 3.584 6.120 18.649 1.00 87.81 668 ASP A C 1
ATOM 5216 O O . ASP A 1 668 ? 4.774 6.267 18.355 1.00 87.81 668 ASP A O 1
ATOM 5220 N N . ARG A 1 669 ? 2.614 6.777 18.017 1.00 83.62 669 ARG A N 1
ATOM 5221 C CA . ARG A 1 669 ? 2.828 7.647 16.859 1.00 83.62 669 ARG A CA 1
ATOM 5222 C C . ARG A 1 669 ? 3.613 8.904 17.212 1.00 83.62 669 ARG A C 1
ATOM 5224 O O . ARG A 1 669 ? 4.379 9.376 16.380 1.00 83.62 669 ARG A O 1
ATOM 5231 N N . ARG A 1 670 ? 3.471 9.425 18.436 1.00 78.12 670 ARG A N 1
ATOM 5232 C CA . ARG A 1 670 ? 4.173 10.649 18.860 1.00 78.12 670 ARG A CA 1
ATOM 5233 C C . ARG A 1 670 ? 5.670 10.410 18.933 1.00 78.12 670 ARG A C 1
ATOM 5235 O O . ARG A 1 670 ? 6.456 11.235 18.485 1.00 78.12 670 ARG A O 1
ATOM 5242 N N . ARG A 1 671 ? 6.058 9.270 19.507 1.00 72.62 671 ARG A N 1
ATOM 5243 C CA . ARG A 1 671 ? 7.468 8.933 19.702 1.00 72.62 671 ARG A CA 1
ATOM 5244 C C . ARG A 1 671 ? 8.120 8.512 18.398 1.00 72.62 671 ARG A C 1
ATOM 5246 O O . ARG A 1 671 ? 9.209 8.968 18.113 1.00 72.62 671 ARG A O 1
ATOM 5253 N N . VAL A 1 672 ? 7.439 7.741 17.555 1.00 70.06 672 VAL A N 1
ATOM 5254 C CA . VAL A 1 672 ? 8.007 7.271 16.276 1.00 70.06 672 VAL A CA 1
ATOM 5255 C C . VAL A 1 672 ? 8.270 8.413 15.286 1.00 70.06 672 VAL A C 1
ATOM 5257 O O . VAL A 1 672 ? 9.200 8.327 14.486 1.00 70.06 672 VAL A O 1
ATOM 5260 N N . GLU A 1 673 ? 7.482 9.491 15.336 1.00 64.44 673 GLU A N 1
ATOM 5261 C CA . GLU A 1 673 ? 7.697 10.680 14.499 1.00 64.44 673 GLU A CA 1
ATOM 5262 C C . GLU A 1 673 ? 8.881 11.552 14.985 1.00 64.44 673 GLU A C 1
ATOM 5264 O O . GLU A 1 673 ? 9.468 12.279 14.182 1.00 64.44 673 GLU A O 1
ATOM 5269 N N . VAL A 1 674 ? 9.265 11.464 16.267 1.00 56.97 674 VAL A N 1
ATOM 5270 C CA . VAL A 1 674 ? 10.272 12.337 16.914 1.00 56.97 674 VAL A CA 1
ATOM 5271 C C . VAL A 1 674 ? 11.589 11.607 17.212 1.00 56.97 674 VAL A C 1
ATOM 5273 O O . VAL A 1 674 ? 12.673 12.173 17.069 1.00 56.97 674 VAL A O 1
ATOM 5276 N N . GLU A 1 675 ? 11.501 10.341 17.592 1.00 55.78 675 GLU A N 1
ATOM 5277 C CA . GLU A 1 675 ? 12.575 9.468 18.046 1.00 55.78 675 GLU A CA 1
ATOM 5278 C C . GLU A 1 675 ? 12.698 8.323 17.031 1.00 55.78 675 GLU A C 1
ATOM 5280 O O . GLU A 1 675 ? 12.028 7.293 17.111 1.00 55.78 675 GLU A O 1
ATOM 5285 N N . ARG A 1 676 ? 13.578 8.491 16.037 1.00 53.41 676 ARG A N 1
ATOM 5286 C CA . ARG A 1 676 ? 14.224 7.303 15.458 1.00 53.41 676 ARG A CA 1
ATOM 5287 C C . ARG A 1 676 ? 14.984 6.639 16.621 1.00 53.41 676 ARG A C 1
ATOM 5289 O O . ARG A 1 676 ? 15.494 7.375 17.460 1.00 53.41 676 ARG A O 1
ATOM 5296 N N . PHE A 1 677 ? 15.081 5.310 16.669 1.00 57.41 677 PHE A N 1
ATOM 5297 C CA . PHE A 1 677 ? 15.779 4.537 17.720 1.00 57.41 677 PHE A CA 1
ATOM 5298 C C . PHE A 1 677 ? 15.013 4.397 19.056 1.00 57.41 677 PHE A C 1
ATOM 5300 O O . PHE A 1 677 ? 14.971 5.300 19.884 1.00 57.41 677 PHE A O 1
ATOM 5307 N N . THR A 1 678 ? 14.437 3.219 19.301 1.00 49.00 678 THR A N 1
ATOM 5308 C CA . THR A 1 678 ? 13.731 2.885 20.549 1.00 49.00 678 THR A CA 1
ATOM 5309 C C . THR A 1 678 ? 14.596 2.043 21.485 1.00 49.00 678 THR A C 1
ATOM 5311 O O . THR A 1 678 ? 14.313 0.867 21.699 1.00 49.00 678 THR A O 1
ATOM 5314 N N . GLU A 1 679 ? 15.623 2.628 22.098 1.00 49.06 679 GLU A N 1
ATOM 5315 C CA . GLU A 1 679 ? 15.987 2.144 23.436 1.00 49.06 679 GLU A CA 1
ATOM 5316 C C . GLU A 1 679 ? 15.014 2.729 24.463 1.00 49.06 679 GLU A C 1
ATOM 5318 O O . GLU A 1 679 ? 14.423 3.790 24.256 1.00 49.06 679 GLU A O 1
ATOM 5323 N N . GLU A 1 680 ? 14.789 1.988 25.547 1.00 50.34 680 GLU A N 1
ATOM 5324 C CA . GLU A 1 680 ? 13.859 2.348 26.615 1.00 50.34 680 GLU A CA 1
ATOM 5325 C C . GLU A 1 680 ? 14.121 3.779 27.102 1.00 50.34 680 GLU A C 1
ATOM 5327 O O . GLU A 1 680 ? 15.115 4.060 27.772 1.00 50.34 680 GLU A O 1
ATOM 5332 N N . THR A 1 681 ? 13.217 4.714 26.800 1.00 45.78 681 THR A N 1
ATOM 5333 C CA . THR A 1 681 ? 13.291 6.035 27.420 1.00 45.78 681 THR A CA 1
ATOM 5334 C C . THR A 1 681 ? 12.971 5.865 28.901 1.00 45.78 681 THR A C 1
ATOM 5336 O O . THR A 1 681 ? 11.865 5.455 29.267 1.00 45.78 681 THR A O 1
ATOM 5339 N N . SER A 1 682 ? 13.906 6.242 29.766 1.00 39.34 682 SER A N 1
ATOM 5340 C CA . SER A 1 682 ? 13.709 6.299 31.218 1.00 39.34 682 SER A CA 1
ATOM 5341 C C . SER A 1 682 ? 12.654 7.332 31.652 1.00 39.34 682 SER A C 1
ATOM 5343 O O . SER A 1 682 ? 12.263 7.357 32.822 1.00 39.34 682 SER A O 1
ATOM 5345 N N . SER A 1 683 ? 12.142 8.161 30.729 1.00 42.53 683 SER A N 1
ATOM 5346 C CA . SER A 1 683 ? 10.980 9.010 30.974 1.00 42.53 683 SER A CA 1
ATOM 5347 C C . SER A 1 683 ? 9.700 8.167 30.989 1.00 42.53 683 SER A C 1
ATOM 5349 O O . SER A 1 683 ? 9.091 7.828 29.969 1.00 42.53 683 SER A O 1
ATOM 5351 N N . MET A 1 684 ? 9.278 7.831 32.207 1.00 41.41 684 MET A N 1
ATOM 5352 C CA . MET A 1 684 ? 7.922 7.377 32.492 1.00 41.41 684 MET A CA 1
ATOM 5353 C C . MET A 1 684 ? 6.943 8.535 32.264 1.00 41.41 684 MET A C 1
ATOM 5355 O O . MET A 1 684 ? 6.466 9.149 33.219 1.00 41.41 684 MET A O 1
ATOM 5359 N N . ASP A 1 685 ? 6.621 8.833 31.004 1.00 54.28 685 ASP A N 1
ATOM 5360 C CA . ASP A 1 685 ? 5.323 9.446 30.725 1.00 54.28 685 ASP A CA 1
ATOM 5361 C C . ASP A 1 685 ? 4.242 8.565 31.371 1.00 54.28 685 ASP A C 1
ATOM 5363 O O . ASP A 1 685 ? 4.396 7.335 31.414 1.00 54.28 685 ASP A O 1
ATOM 5367 N N . PRO A 1 686 ? 3.156 9.148 31.909 1.00 56.25 686 PRO A N 1
ATOM 5368 C CA . PRO A 1 686 ? 2.081 8.356 32.483 1.00 56.25 686 PRO A CA 1
ATOM 5369 C C . PRO A 1 686 ? 1.632 7.305 31.465 1.00 56.25 686 PRO A C 1
ATOM 5371 O O . PRO A 1 686 ? 1.343 7.637 30.314 1.00 56.25 686 PRO A O 1
ATOM 5374 N N . ALA A 1 687 ? 1.617 6.035 31.890 1.00 60.56 687 ALA A N 1
ATOM 5375 C CA . ALA A 1 687 ? 1.296 4.910 31.019 1.00 60.56 687 ALA A CA 1
ATOM 5376 C C . ALA A 1 687 ? -0.003 5.206 30.263 1.00 60.56 687 ALA A C 1
ATOM 5378 O O . ALA A 1 687 ? -1.065 5.378 30.873 1.00 60.56 687 ALA A O 1
ATOM 5379 N N . SER A 1 688 ? 0.091 5.282 28.936 1.00 71.19 688 SER A N 1
ATOM 5380 C CA . SER A 1 688 ? -1.094 5.465 28.109 1.00 71.19 688 SER A CA 1
ATOM 5381 C C . SER A 1 688 ? -1.977 4.235 28.280 1.00 71.19 688 SER A C 1
ATOM 5383 O O . SER A 1 688 ? -1.501 3.096 28.230 1.00 71.19 688 SER A O 1
ATOM 5385 N N . LYS A 1 689 ? -3.266 4.466 28.533 1.00 82.44 689 LYS A N 1
ATOM 5386 C CA . LYS A 1 689 ? -4.250 3.392 28.637 1.00 82.44 689 LYS A CA 1
ATOM 5387 C C . LYS A 1 689 ? -4.805 3.096 27.252 1.00 82.44 689 LYS A C 1
ATOM 5389 O O . LYS A 1 689 ? -5.348 3.983 26.592 1.00 82.44 689 LYS A O 1
ATOM 5394 N N . LEU A 1 690 ? -4.693 1.836 26.857 1.00 90.56 690 LEU A N 1
ATOM 5395 C CA . LEU A 1 690 ? -5.369 1.274 25.697 1.00 90.56 690 LEU A CA 1
ATOM 5396 C C . LEU A 1 690 ? -6.143 0.043 26.166 1.00 90.56 690 LEU A C 1
ATOM 5398 O O . LEU A 1 690 ? -5.632 -0.753 26.950 1.00 90.56 690 LEU A O 1
ATOM 5402 N N . SER A 1 691 ? -7.380 -0.108 25.720 1.00 94.69 691 SER A N 1
ATOM 5403 C CA . SER A 1 691 ? -8.228 -1.257 26.009 1.00 94.69 691 SER A CA 1
ATOM 5404 C C . SER A 1 691 ? -8.483 -2.014 24.716 1.00 94.69 691 SER A C 1
ATOM 5406 O O . SER A 1 691 ? -9.064 -1.445 23.799 1.00 94.69 691 SER A O 1
ATOM 5408 N N . LEU A 1 692 ? -8.031 -3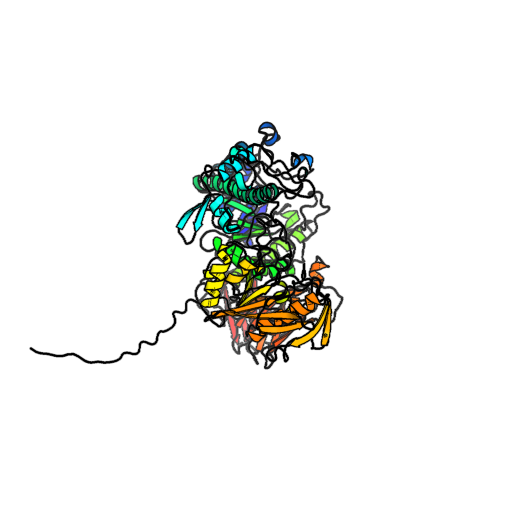.264 24.613 1.00 95.94 692 LEU A N 1
ATOM 5409 C CA . LEU A 1 692 ? -8.351 -4.100 23.452 1.00 95.94 692 LEU A CA 1
ATOM 5410 C C . LEU A 1 692 ? -9.799 -4.583 23.556 1.00 95.94 692 LEU A C 1
ATOM 5412 O O . LEU A 1 692 ? -10.231 -4.996 24.632 1.00 95.94 692 LEU A O 1
ATOM 5416 N N . GLU A 1 693 ? -10.533 -4.564 22.447 1.00 95.06 693 GLU A N 1
ATOM 5417 C CA . GLU A 1 693 ? -11.927 -5.010 22.404 1.00 95.06 693 GLU A CA 1
ATOM 5418 C C . GLU A 1 693 ? -11.986 -6.505 22.045 1.00 95.06 693 GLU A C 1
ATOM 5420 O O . GLU A 1 693 ? -11.717 -6.912 20.913 1.00 95.06 693 GLU A O 1
ATOM 5425 N N . LEU A 1 694 ? -12.321 -7.328 23.041 1.00 95.38 694 LEU A N 1
ATOM 5426 C CA . LEU A 1 694 ? -12.302 -8.794 23.007 1.00 95.38 694 LEU A CA 1
ATOM 5427 C C . LEU A 1 694 ? -13.618 -9.385 23.555 1.00 95.38 694 LEU A C 1
ATOM 5429 O O . LEU A 1 694 ? -14.586 -8.664 23.803 1.00 95.38 694 LEU A O 1
ATOM 5433 N N . GLU A 1 695 ? -13.687 -10.711 23.735 1.00 95.06 695 GLU A N 1
ATOM 5434 C CA . GLU A 1 695 ? -14.865 -11.362 24.325 1.00 95.06 695 GLU A CA 1
ATOM 5435 C C . GLU A 1 695 ? -15.080 -10.881 25.778 1.00 95.06 695 GLU A C 1
ATOM 5437 O O . GLU A 1 695 ? -14.129 -10.897 26.567 1.00 95.06 695 GLU A O 1
ATOM 5442 N N . PRO A 1 696 ? -16.303 -10.472 26.173 1.00 96.31 696 PRO A N 1
ATOM 5443 C CA . PRO A 1 696 ? -16.621 -10.102 27.552 1.00 96.31 696 PRO A CA 1
ATOM 5444 C C . PRO A 1 696 ? -16.334 -11.206 28.563 1.00 96.31 696 PRO A C 1
ATOM 5446 O O . PRO A 1 696 ? -16.446 -12.394 28.260 1.00 96.31 696 PRO A O 1
ATOM 5449 N N . ASP A 1 697 ? -15.976 -10.794 29.780 1.00 95.75 697 ASP A N 1
ATOM 5450 C CA . ASP A 1 697 ? -15.777 -11.671 30.937 1.00 95.75 697 ASP A CA 1
ATOM 5451 C C . ASP A 1 697 ? -14.835 -12.870 30.714 1.00 95.75 697 ASP A C 1
ATOM 5453 O O . ASP A 1 697 ? -14.874 -13.869 31.438 1.00 95.75 697 ASP A O 1
ATOM 5457 N N . THR A 1 698 ? -13.935 -12.753 29.746 1.00 95.88 698 THR A N 1
ATOM 5458 C CA . THR A 1 698 ? -13.045 -13.815 29.294 1.00 95.88 698 THR A CA 1
ATOM 5459 C C . THR A 1 698 ? -11.624 -13.541 29.766 1.00 95.88 698 THR A C 1
ATOM 5461 O O . THR A 1 698 ? -11.131 -12.412 29.749 1.00 95.88 698 THR A O 1
ATOM 5464 N N . ARG A 1 699 ? -10.955 -14.589 30.249 1.00 95.62 699 ARG A N 1
ATOM 5465 C CA . ARG A 1 699 ? -9.560 -14.517 30.682 1.00 95.62 699 ARG A CA 1
ATOM 5466 C C . ARG A 1 699 ? -8.640 -14.801 29.499 1.00 95.62 699 ARG A C 1
ATOM 5468 O O . ARG A 1 699 ? -8.835 -15.782 28.786 1.00 95.62 699 ARG A O 1
ATOM 5475 N N . TYR A 1 700 ? -7.634 -13.958 29.330 1.00 95.50 700 TYR A N 1
ATOM 5476 C CA . TYR A 1 700 ? -6.632 -14.034 28.278 1.00 95.50 700 TYR A CA 1
ATOM 5477 C C . TYR A 1 700 ? -5.228 -14.090 28.876 1.00 95.50 700 TYR A C 1
ATOM 5479 O O . TYR A 1 700 ? -4.939 -13.444 29.887 1.00 95.50 700 TYR A O 1
ATOM 5487 N N . LEU A 1 701 ? -4.364 -14.851 28.216 1.00 94.69 701 LEU A N 1
ATOM 5488 C CA . LEU A 1 701 ? -2.918 -14.788 28.345 1.00 94.69 701 LEU A CA 1
ATOM 5489 C C . LEU A 1 701 ? -2.387 -13.796 27.311 1.00 94.69 701 LEU A C 1
ATOM 5491 O O . LEU A 1 701 ? -2.779 -13.843 26.145 1.00 94.69 701 LEU A O 1
ATOM 5495 N N . ILE A 1 702 ? -1.508 -12.906 27.751 1.00 94.50 702 ILE A N 1
ATOM 5496 C CA . ILE A 1 702 ? -0.901 -11.852 26.942 1.00 94.50 702 ILE A CA 1
ATOM 5497 C C . ILE A 1 702 ? 0.605 -12.059 27.00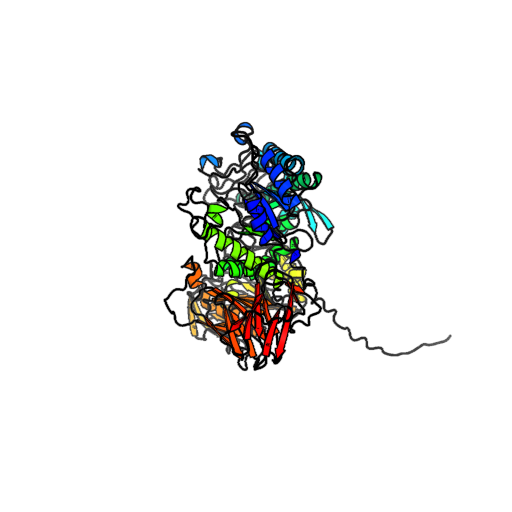1 1.00 94.50 702 ILE A C 1
ATOM 5499 O O . ILE A 1 702 ? 1.184 -11.945 28.081 1.00 94.50 702 ILE A O 1
ATOM 5503 N N . HIS A 1 703 ? 1.226 -12.350 25.864 1.00 93.25 703 HIS A N 1
ATOM 5504 C CA . HIS A 1 703 ? 2.676 -12.385 25.719 1.00 93.25 703 HIS A CA 1
ATOM 5505 C C . HIS A 1 703 ? 3.140 -11.126 24.984 1.00 93.25 703 HIS A C 1
ATOM 5507 O O . HIS A 1 703 ? 2.819 -10.943 23.810 1.00 93.25 703 HIS A O 1
ATOM 5513 N N . ASP A 1 704 ? 3.876 -10.258 25.681 1.00 92.12 704 ASP A N 1
ATOM 5514 C CA . ASP A 1 704 ? 4.601 -9.146 25.062 1.00 92.12 704 ASP A CA 1
ATOM 5515 C C . ASP A 1 704 ? 5.934 -9.685 24.555 1.00 92.12 704 ASP A C 1
ATOM 5517 O O . ASP A 1 704 ? 6.839 -9.969 25.343 1.00 92.12 704 ASP A O 1
ATOM 5521 N N . GLN A 1 705 ? 6.035 -9.857 23.239 1.00 90.12 705 GLN A N 1
ATOM 5522 C CA . GLN A 1 705 ? 7.182 -10.507 22.619 1.00 90.12 705 GLN A CA 1
ATOM 5523 C C . GLN A 1 705 ? 8.475 -9.696 22.759 1.00 90.12 705 GLN A C 1
ATOM 5525 O O . GLN A 1 705 ? 9.559 -10.274 22.774 1.00 90.12 705 GLN A O 1
ATOM 5530 N N . LEU A 1 706 ? 8.366 -8.372 22.872 1.00 86.81 706 LEU A N 1
ATOM 5531 C CA . LEU A 1 706 ? 9.513 -7.470 22.939 1.00 86.81 706 LEU A CA 1
ATOM 5532 C C . LEU A 1 706 ? 10.057 -7.331 24.356 1.00 86.81 706 LEU A C 1
ATOM 5534 O O . LEU A 1 706 ? 11.266 -7.194 24.538 1.00 86.81 706 LEU A O 1
ATOM 5538 N N . ALA A 1 707 ? 9.166 -7.373 25.347 1.00 85.19 707 ALA A N 1
ATOM 5539 C CA . ALA A 1 707 ? 9.533 -7.399 26.760 1.00 85.19 707 ALA A CA 1
ATOM 5540 C C . ALA A 1 707 ? 9.776 -8.824 27.297 1.00 85.19 707 ALA A C 1
ATOM 5542 O O . ALA A 1 707 ? 10.206 -8.974 28.435 1.00 85.19 707 ALA A O 1
ATOM 5543 N N . GLU A 1 708 ? 9.456 -9.858 26.512 1.00 85.94 708 GLU A N 1
ATOM 5544 C CA . GLU A 1 708 ? 9.477 -11.276 26.906 1.00 85.94 708 GLU A CA 1
ATOM 5545 C C . GLU A 1 708 ? 8.688 -11.565 28.198 1.00 85.94 708 GLU A C 1
ATOM 5547 O O . GLU A 1 708 ? 9.067 -12.396 29.024 1.00 85.94 708 GLU A O 1
ATOM 5552 N N . THR A 1 709 ? 7.555 -10.881 28.379 1.00 88.12 709 THR A N 1
ATOM 5553 C CA . THR A 1 709 ? 6.703 -11.040 29.569 1.00 88.12 709 THR A CA 1
ATOM 5554 C C . THR A 1 709 ? 5.384 -11.717 29.236 1.00 88.12 709 THR A C 1
ATOM 5556 O O . THR A 1 709 ? 4.846 -11.561 28.140 1.00 88.12 709 THR A O 1
ATOM 5559 N N . VAL A 1 710 ? 4.840 -12.452 30.209 1.00 90.69 710 VAL A N 1
ATOM 5560 C CA . VAL A 1 710 ? 3.520 -13.083 30.116 1.00 90.69 710 VAL A CA 1
ATOM 5561 C C . VAL A 1 710 ? 2.643 -12.603 31.265 1.00 90.69 710 VAL A C 1
ATOM 5563 O O . VAL A 1 710 ? 3.066 -12.601 32.421 1.00 90.69 710 VAL A O 1
ATOM 5566 N N . ALA A 1 711 ? 1.406 -12.220 30.955 1.00 92.06 711 ALA A N 1
ATOM 5567 C CA . ALA A 1 711 ? 0.407 -11.811 31.935 1.00 92.06 711 ALA A CA 1
ATOM 5568 C C . ALA A 1 711 ? -0.941 -12.503 31.692 1.00 92.06 711 ALA A C 1
ATOM 5570 O O . ALA A 1 711 ? -1.330 -12.739 30.552 1.00 92.06 711 ALA A O 1
ATOM 5571 N N . SER A 1 712 ? -1.681 -12.781 32.769 1.00 93.44 712 SER A N 1
ATOM 5572 C CA . SER A 1 712 ? -3.077 -13.235 32.718 1.00 93.44 712 SER A CA 1
ATOM 5573 C C . SER A 1 712 ? -3.986 -12.084 33.121 1.00 93.44 712 SER A C 1
ATOM 5575 O O . SER A 1 712 ? -3.820 -11.497 34.194 1.00 93.44 712 SER A O 1
ATOM 5577 N N . ARG A 1 713 ? -4.952 -11.746 32.269 1.00 95.06 713 ARG A N 1
ATOM 5578 C CA . ARG A 1 713 ? -5.907 -10.660 32.514 1.00 95.06 713 ARG A CA 1
ATOM 5579 C C . ARG A 1 713 ? -7.306 -11.076 32.091 1.00 95.06 713 ARG A C 1
ATOM 5581 O O . ARG A 1 713 ? -7.477 -11.861 31.166 1.00 95.06 713 ARG A O 1
ATOM 5588 N N . LYS A 1 714 ? -8.314 -10.558 32.786 1.00 96.25 714 LYS A N 1
ATOM 5589 C CA . LYS A 1 714 ? -9.726 -10.777 32.455 1.00 96.25 714 LYS A CA 1
ATOM 5590 C C . LYS A 1 714 ? -10.282 -9.516 31.798 1.00 96.25 714 LYS A C 1
ATOM 5592 O O . LYS A 1 714 ? -10.030 -8.423 32.303 1.00 96.25 714 LYS A O 1
ATOM 5597 N N . THR A 1 715 ? -11.019 -9.666 30.701 1.00 96.81 715 THR A N 1
ATOM 5598 C CA . THR A 1 715 ? -11.798 -8.568 30.118 1.00 96.81 715 THR A CA 1
ATOM 5599 C C . THR A 1 715 ? -12.918 -8.146 31.065 1.00 96.81 715 THR A C 1
ATOM 5601 O O . THR A 1 715 ? -13.413 -8.938 31.874 1.00 96.81 715 THR A O 1
ATOM 5604 N N . ASN A 1 716 ? -13.327 -6.881 30.976 1.00 96.00 716 ASN A N 1
ATOM 5605 C CA . ASN A 1 716 ? -14.503 -6.393 31.692 1.00 96.00 716 ASN A CA 1
ATOM 5606 C C . ASN A 1 716 ? -15.816 -6.901 31.045 1.00 96.00 716 ASN A C 1
ATOM 5608 O O . ASN A 1 716 ? -15.803 -7.568 30.007 1.00 96.00 716 ASN A O 1
ATOM 5612 N N . ALA A 1 717 ? -16.965 -6.553 31.636 1.00 95.31 717 ALA A N 1
ATOM 5613 C CA . ALA A 1 717 ? -18.290 -6.936 31.124 1.00 95.31 717 ALA A CA 1
ATOM 5614 C C . ALA A 1 717 ? -18.604 -6.377 29.718 1.00 95.31 717 ALA A C 1
ATOM 5616 O O . ALA A 1 717 ? -19.499 -6.865 29.035 1.00 95.31 717 ALA A O 1
ATOM 5617 N N . GLY A 1 718 ? -17.874 -5.348 29.275 1.00 93.19 718 GLY A N 1
ATOM 5618 C CA . GLY A 1 718 ? -17.964 -4.783 27.929 1.00 93.19 718 GLY A CA 1
ATOM 5619 C C . GLY A 1 718 ? -16.991 -5.398 26.920 1.00 93.19 718 GLY A C 1
ATOM 5620 O O . GLY A 1 718 ? -17.023 -4.992 25.764 1.00 93.19 718 GLY A O 1
ATOM 5621 N N . GLY A 1 719 ? -16.136 -6.345 27.328 1.00 95.25 719 GLY A N 1
ATOM 5622 C CA . GLY A 1 719 ? -15.102 -6.931 26.466 1.00 95.25 719 GLY A CA 1
ATOM 5623 C C . GLY A 1 719 ? -13.768 -6.184 26.447 1.00 95.25 719 GLY A C 1
ATOM 5624 O O . GLY A 1 719 ? -12.844 -6.625 25.774 1.00 95.25 719 GLY A O 1
ATOM 5625 N N . GLY A 1 720 ? -13.626 -5.093 27.202 1.00 96.00 720 GLY A N 1
ATOM 5626 C CA . GLY A 1 720 ? -12.391 -4.310 27.243 1.00 96.00 720 GLY A CA 1
ATOM 5627 C C . GLY A 1 720 ? -11.294 -4.984 28.071 1.00 96.00 720 GLY A C 1
ATOM 5628 O O . GLY A 1 720 ? -11.507 -5.307 29.245 1.00 96.00 720 GLY A O 1
ATOM 5629 N N . LEU A 1 721 ? -10.113 -5.167 27.478 1.00 95.75 721 LEU A N 1
ATOM 5630 C CA . LEU A 1 721 ? -8.889 -5.646 28.125 1.00 95.75 721 LEU A CA 1
ATOM 5631 C C . LEU A 1 721 ? -7.901 -4.488 28.299 1.00 95.75 721 LEU A C 1
ATOM 5633 O O . LEU A 1 721 ? -7.225 -4.102 27.349 1.00 95.75 721 LEU A O 1
ATOM 5637 N N . GLU A 1 722 ? -7.806 -3.925 29.504 1.00 93.00 722 GLU A N 1
ATOM 5638 C CA . GLU A 1 722 ? -6.902 -2.799 29.772 1.00 93.00 722 GLU A CA 1
ATOM 5639 C C . GLU A 1 722 ? -5.419 -3.203 29.747 1.00 93.00 722 GLU A C 1
ATOM 5641 O O . GLU A 1 722 ? -4.958 -4.073 30.503 1.00 93.00 722 GLU A O 1
ATOM 5646 N N . LEU A 1 723 ? -4.665 -2.494 28.910 1.00 89.44 723 LEU A N 1
ATOM 5647 C CA . LEU A 1 723 ? -3.219 -2.547 28.782 1.00 89.44 723 LEU A CA 1
ATOM 5648 C C . LEU A 1 723 ? -2.601 -1.260 29.333 1.00 89.44 723 LEU A C 1
ATOM 5650 O O . LEU A 1 723 ? -3.108 -0.157 29.115 1.00 89.44 723 LEU A O 1
ATOM 5654 N N . PHE A 1 724 ? -1.469 -1.414 30.015 1.00 82.56 724 PHE A N 1
ATOM 5655 C CA . PHE A 1 724 ? -0.621 -0.297 30.416 1.00 82.56 724 PHE A CA 1
ATOM 5656 C C . PHE A 1 724 ? 0.551 -0.239 29.449 1.00 82.56 724 PHE A C 1
ATOM 5658 O O . PHE A 1 724 ? 1.384 -1.148 29.419 1.00 82.56 724 PHE A O 1
ATOM 5665 N N . LEU A 1 725 ? 0.569 0.798 28.620 1.00 79.56 725 LEU A N 1
ATOM 5666 C CA . LEU A 1 725 ? 1.589 0.980 27.601 1.00 79.56 725 LEU A CA 1
ATOM 5667 C C . LEU A 1 725 ? 2.687 1.876 28.181 1.00 79.56 725 LEU A C 1
ATOM 5669 O O . LEU A 1 725 ? 2.516 3.087 28.307 1.00 79.56 725 LEU A O 1
ATOM 5673 N N . SER A 1 726 ? 3.784 1.251 28.608 1.00 71.31 726 SER A N 1
ATOM 5674 C CA . SER A 1 726 ? 4.978 1.916 29.139 1.00 71.31 726 SER A CA 1
ATOM 5675 C C . SER A 1 726 ? 6.256 1.261 28.607 1.00 71.31 726 SER A C 1
ATOM 5677 O O . SER A 1 726 ? 6.241 0.099 28.186 1.00 71.31 726 SER A O 1
ATOM 5679 N N . GLY A 1 727 ? 7.365 2.004 28.653 1.00 70.12 727 GLY A N 1
ATOM 5680 C CA . GLY A 1 727 ? 8.730 1.514 28.418 1.00 70.12 727 GLY A CA 1
ATOM 5681 C C . GLY A 1 727 ? 9.168 1.414 26.954 1.00 70.12 727 GLY A C 1
ATOM 5682 O O . GLY A 1 727 ? 10.344 1.605 26.675 1.00 70.12 727 GLY A O 1
ATOM 5683 N N . ARG A 1 728 ? 8.250 1.163 26.009 1.00 79.12 728 ARG A N 1
ATOM 5684 C CA . ARG A 1 728 ? 8.565 1.075 24.570 1.00 79.12 728 ARG A CA 1
ATOM 5685 C C . ARG A 1 728 ? 7.507 1.755 23.715 1.00 79.12 728 ARG A C 1
ATOM 5687 O O . ARG A 1 728 ? 6.324 1.632 24.017 1.00 79.12 728 ARG A O 1
ATOM 5694 N N . SER A 1 729 ? 7.939 2.389 22.627 1.00 81.75 729 SER A N 1
ATOM 5695 C CA . SER A 1 729 ? 7.074 3.028 21.620 1.00 81.75 729 SER A CA 1
ATOM 5696 C C . SER A 1 729 ? 6.400 2.023 20.679 1.00 81.75 729 SER A C 1
ATOM 5698 O O . SER A 1 729 ? 5.597 2.406 19.836 1.00 81.75 729 SER A O 1
ATOM 5700 N N . LEU A 1 730 ? 6.724 0.734 20.806 1.00 87.50 730 LEU A N 1
ATOM 5701 C CA . LEU A 1 730 ? 6.201 -0.341 19.974 1.00 87.50 730 LEU A CA 1
ATOM 5702 C C . LEU A 1 730 ? 5.952 -1.588 20.829 1.00 87.50 730 LEU A C 1
ATOM 5704 O O . LEU A 1 730 ? 6.734 -1.891 21.736 1.00 87.50 730 LEU A O 1
ATOM 5708 N N . LYS A 1 731 ? 4.865 -2.313 20.544 1.00 91.38 731 LYS A N 1
ATOM 5709 C CA . LYS A 1 731 ? 4.582 -3.635 21.122 1.00 91.38 731 LYS A CA 1
ATOM 5710 C C . LYS A 1 731 ? 4.095 -4.620 20.067 1.00 91.38 731 LYS A C 1
ATOM 5712 O O . LYS A 1 731 ? 3.324 -4.253 19.185 1.00 91.38 731 LYS A O 1
ATOM 5717 N N . LEU A 1 732 ? 4.493 -5.881 20.227 1.00 94.56 732 LEU A N 1
ATOM 5718 C CA . LEU A 1 732 ? 3.919 -7.024 19.522 1.00 94.56 732 LEU A CA 1
ATOM 5719 C C . LEU A 1 732 ? 3.350 -7.987 20.566 1.00 94.56 732 LEU A C 1
ATOM 5721 O O . LEU A 1 732 ? 4.100 -8.605 21.325 1.00 94.56 732 LEU A O 1
ATOM 5725 N N . LEU A 1 733 ? 2.023 -8.038 20.656 1.00 95.62 733 LEU A N 1
ATOM 5726 C CA . LEU A 1 733 ? 1.306 -8.748 21.711 1.00 95.62 733 LEU A CA 1
ATOM 5727 C C . LEU A 1 733 ? 0.582 -9.965 21.151 1.00 95.62 733 LEU A C 1
ATOM 5729 O O . LEU A 1 733 ? -0.327 -9.808 20.341 1.00 95.62 733 LEU A O 1
ATOM 5733 N N . HIS A 1 734 ? 0.907 -11.153 21.651 1.00 95.44 734 HIS A N 1
ATOM 5734 C CA . HIS A 1 734 ? 0.135 -12.370 21.392 1.00 95.44 734 HIS A CA 1
ATOM 5735 C C . HIS A 1 734 ? -0.910 -12.543 22.493 1.00 95.44 734 HIS A C 1
ATOM 5737 O O . HIS A 1 734 ? -0.568 -12.717 23.664 1.00 95.44 734 HIS A O 1
ATOM 5743 N N . VAL A 1 735 ? -2.188 -12.474 22.129 1.00 95.62 735 VAL A N 1
ATOM 5744 C CA . VAL A 1 735 ? -3.335 -12.487 23.042 1.00 95.62 735 VAL A CA 1
ATOM 5745 C C . VAL A 1 735 ? -4.174 -13.733 22.781 1.00 95.62 735 VAL A C 1
ATOM 5747 O O . VAL A 1 735 ? -4.879 -13.838 21.780 1.00 95.62 735 VAL A O 1
ATOM 5750 N N . THR A 1 736 ? -4.108 -14.689 23.704 1.00 93.75 736 THR A N 1
ATOM 5751 C CA . THR A 1 736 ? -4.734 -16.013 23.573 1.00 93.75 736 THR A CA 1
ATOM 5752 C C . THR A 1 736 ? -5.692 -16.260 24.724 1.00 93.75 736 THR A C 1
ATOM 5754 O O . THR A 1 736 ? -5.414 -15.890 25.864 1.00 93.75 736 THR A O 1
ATOM 5757 N N . ARG A 1 737 ? -6.841 -16.887 24.461 1.00 92.69 737 ARG A N 1
ATOM 5758 C CA . ARG A 1 737 ? -7.796 -17.228 25.524 1.00 92.69 737 ARG A CA 1
ATOM 5759 C C . ARG A 1 737 ? -7.153 -18.211 26.508 1.00 92.69 737 ARG A C 1
ATOM 5761 O O . ARG A 1 737 ? -6.570 -19.214 26.105 1.00 92.69 737 ARG A O 1
ATOM 5768 N N . GLN A 1 738 ? -7.263 -17.938 27.804 1.00 91.19 738 GLN A N 1
ATOM 5769 C CA . GLN A 1 738 ? -6.787 -18.864 28.826 1.00 91.19 738 GLN A CA 1
ATOM 5770 C C . GLN A 1 738 ? -7.758 -20.043 28.946 1.00 91.19 738 GLN A C 1
ATOM 5772 O O . GLN A 1 738 ? -8.974 -19.846 29.016 1.00 91.19 738 GLN A O 1
ATOM 5777 N N . ILE A 1 739 ? -7.214 -21.259 28.970 1.00 88.25 739 ILE A N 1
ATOM 5778 C CA . ILE A 1 739 ? -7.954 -22.507 29.186 1.00 88.25 739 ILE A CA 1
ATOM 5779 C C . ILE A 1 739 ? -7.314 -23.302 30.329 1.00 88.25 739 ILE A C 1
ATOM 5781 O O . ILE A 1 739 ? -6.155 -23.074 30.666 1.00 88.25 739 ILE A O 1
ATOM 5785 N N . ASP A 1 740 ? -8.055 -24.254 30.893 1.00 84.19 740 ASP A N 1
ATOM 5786 C CA . ASP A 1 740 ? -7.618 -25.064 32.045 1.00 84.19 740 ASP A CA 1
ATOM 5787 C C . ASP A 1 740 ? -6.699 -26.244 31.663 1.00 84.19 740 ASP A C 1
ATOM 5789 O O . ASP A 1 740 ? -6.425 -27.125 32.477 1.00 84.19 740 ASP A O 1
ATOM 5793 N N . GLN A 1 741 ? -6.251 -26.299 30.408 1.00 86.19 741 GLN A N 1
ATOM 5794 C CA . GLN A 1 741 ? -5.370 -27.340 29.886 1.00 86.19 741 GLN A CA 1
ATOM 5795 C C . GLN A 1 741 ? -4.044 -26.734 29.430 1.00 86.19 741 GLN A C 1
ATOM 5797 O O . GLN A 1 741 ? -4.023 -25.573 29.009 1.00 86.19 741 GLN A O 1
ATOM 5802 N N . PRO A 1 742 ? -2.949 -27.514 29.452 1.00 87.12 742 PRO A N 1
ATOM 5803 C CA . PRO A 1 742 ? -1.691 -27.041 28.921 1.00 87.12 742 PRO A CA 1
ATOM 5804 C C . PRO A 1 742 ? -1.797 -26.624 27.458 1.00 87.12 742 PRO A C 1
ATOM 5806 O O . PRO A 1 742 ? -2.252 -27.401 26.614 1.00 87.12 742 PRO A O 1
ATOM 5809 N N . GLN A 1 743 ? -1.325 -25.420 27.157 1.00 87.81 743 GLN A N 1
ATOM 5810 C CA . GLN A 1 743 ? -1.343 -24.875 25.804 1.00 87.81 743 GLN A CA 1
ATOM 5811 C C . GLN A 1 743 ? -0.036 -24.165 25.466 1.00 87.81 743 GLN A C 1
ATOM 5813 O O . GLN A 1 743 ? 0.618 -23.560 26.323 1.00 87.81 743 GLN A O 1
ATOM 5818 N N . LEU A 1 744 ? 0.322 -24.233 24.186 1.00 86.38 744 LEU A N 1
ATOM 5819 C CA . LEU A 1 744 ? 1.446 -23.509 23.612 1.00 86.38 744 LEU A CA 1
ATOM 5820 C C . LEU A 1 744 ? 0.998 -22.085 23.261 1.00 86.38 744 LEU A C 1
ATOM 5822 O O . LEU A 1 744 ? 0.211 -21.903 22.337 1.00 86.38 744 LEU A O 1
ATOM 5826 N N . LEU A 1 745 ? 1.498 -21.095 23.999 1.00 84.69 745 LEU A N 1
ATOM 5827 C CA . LEU A 1 745 ? 1.158 -19.681 23.817 1.00 84.69 745 LEU A CA 1
ATOM 5828 C C . LEU A 1 745 ? 1.935 -19.041 22.660 1.00 84.69 745 LEU A C 1
ATOM 5830 O O . LEU A 1 745 ? 1.397 -18.218 21.932 1.00 84.69 745 LEU A O 1
ATOM 5834 N N . PHE A 1 746 ? 3.209 -19.400 22.514 1.00 85.69 746 PHE A N 1
ATOM 5835 C CA . PHE A 1 746 ? 4.109 -18.853 21.501 1.00 85.69 746 PHE A CA 1
ATOM 5836 C C . PHE A 1 746 ? 5.205 -19.866 21.182 1.00 85.69 746 PHE A C 1
ATOM 5838 O O . PHE A 1 746 ? 5.672 -20.578 22.075 1.00 85.69 746 PHE A O 1
ATOM 5845 N N . THR A 1 747 ? 5.658 -19.910 19.932 1.00 84.81 747 THR A N 1
ATOM 5846 C CA . THR A 1 747 ? 6.885 -20.615 19.560 1.00 84.81 747 THR A CA 1
ATOM 5847 C C . THR A 1 747 ? 7.481 -20.035 18.286 1.00 84.81 747 THR A C 1
ATOM 5849 O O . THR A 1 747 ? 6.740 -19.648 17.389 1.00 84.81 747 THR A O 1
ATOM 5852 N N . ASN A 1 748 ? 8.810 -20.044 18.196 1.00 85.25 748 ASN A N 1
ATOM 5853 C CA . ASN A 1 748 ? 9.546 -19.788 16.954 1.00 85.25 748 ASN A CA 1
ATOM 5854 C C . ASN A 1 748 ? 10.018 -21.087 16.266 1.00 85.25 748 ASN A C 1
ATOM 5856 O O . ASN A 1 748 ? 10.950 -21.071 15.460 1.00 85.25 748 ASN A O 1
ATOM 5860 N N . CYS A 1 749 ? 9.414 -22.219 16.635 1.00 85.94 749 CYS A N 1
ATOM 5861 C CA . CYS A 1 749 ? 9.677 -23.544 16.083 1.00 85.94 749 CYS A CA 1
ATOM 5862 C C . CYS A 1 749 ? 8.493 -23.996 15.219 1.00 85.94 749 CYS A C 1
ATOM 5864 O O . CYS A 1 749 ? 7.340 -23.670 15.511 1.00 85.94 749 CYS A O 1
ATOM 5866 N N . GLU A 1 750 ? 8.758 -24.808 14.200 1.00 85.62 750 GLU A N 1
ATOM 5867 C CA . GLU A 1 750 ? 7.704 -25.452 13.418 1.00 85.62 750 GLU A CA 1
ATOM 5868 C C . GLU A 1 750 ? 6.952 -26.478 14.273 1.00 85.62 750 GLU A C 1
ATOM 5870 O O . GLU A 1 750 ? 7.547 -27.227 15.050 1.00 85.62 750 GLU A O 1
ATOM 5875 N N . LYS A 1 751 ? 5.629 -26.541 14.116 1.00 84.81 751 LYS A N 1
ATOM 5876 C CA . LYS A 1 751 ? 4.774 -27.513 14.810 1.00 84.81 751 LYS A CA 1
ATOM 5877 C C . LYS A 1 751 ? 4.572 -28.730 13.906 1.00 84.81 751 LYS A C 1
ATOM 5879 O O . LYS A 1 751 ? 4.286 -28.574 12.724 1.00 84.81 751 LYS A O 1
ATOM 5884 N N . SER A 1 752 ? 4.673 -29.941 14.451 1.00 72.56 752 SER A N 1
ATOM 5885 C CA . SER A 1 752 ? 4.406 -31.187 13.715 1.00 72.56 752 SER A CA 1
ATOM 5886 C C . SER A 1 752 ? 3.437 -32.113 14.466 1.00 72.56 752 SER A C 1
ATOM 5888 O O . SER A 1 752 ? 3.453 -32.202 15.696 1.00 72.56 752 SER A O 1
ATOM 5890 N N . GLY A 1 753 ? 2.570 -32.792 13.699 1.00 61.69 753 GLY A N 1
ATOM 5891 C CA . GLY A 1 753 ? 1.519 -33.706 14.178 1.00 61.69 753 GLY A CA 1
ATOM 5892 C C . GLY A 1 753 ? 0.087 -33.155 14.022 1.00 61.69 753 GLY A C 1
ATOM 5893 O O . GLY A 1 753 ? -0.085 -31.959 13.800 1.00 61.69 753 GLY A O 1
ATOM 5894 N N . PRO A 1 754 ? -0.962 -34.000 14.111 1.00 47.00 754 PRO A N 1
ATOM 5895 C CA . PRO A 1 754 ? -2.349 -33.543 14.144 1.00 47.00 754 PRO A CA 1
ATOM 5896 C C . PRO A 1 754 ? -2.623 -32.898 15.505 1.00 47.00 754 PRO A C 1
ATOM 5898 O O . PRO A 1 754 ? -2.747 -33.582 16.519 1.00 47.00 754 PRO A O 1
ATOM 5901 N N . VAL A 1 755 ? -2.683 -31.572 15.538 1.00 51.47 755 VAL A N 1
ATOM 5902 C CA . VAL A 1 755 ? -2.950 -30.806 16.758 1.00 51.47 755 VAL A CA 1
ATOM 5903 C C . VAL A 1 755 ? -4.289 -30.107 16.560 1.00 51.47 755 VAL A C 1
ATOM 5905 O O . VAL A 1 755 ? -4.483 -29.412 15.566 1.00 51.47 755 VAL A O 1
ATOM 5908 N N . GLY A 1 756 ? -5.234 -30.272 17.488 1.00 52.81 756 GLY A N 1
ATOM 5909 C CA . GLY A 1 756 ? -6.319 -29.294 17.584 1.00 52.81 756 GLY A CA 1
ATOM 5910 C C . GLY A 1 756 ? -5.704 -27.940 17.949 1.00 52.81 756 GLY A C 1
ATOM 5911 O O . GLY A 1 756 ? -4.759 -27.918 18.727 1.00 52.81 756 GLY A O 1
ATOM 5912 N N . ASN A 1 757 ? -6.222 -26.819 17.437 1.00 50.97 757 ASN A N 1
ATOM 5913 C CA . ASN A 1 757 ? -5.620 -25.469 17.533 1.00 50.97 757 ASN A CA 1
ATOM 5914 C C . ASN A 1 757 ? -5.255 -24.945 18.951 1.00 50.97 757 ASN A C 1
ATOM 5916 O O . ASN A 1 757 ? -4.830 -23.801 19.075 1.00 50.97 757 ASN A O 1
ATOM 5920 N N . ARG A 1 758 ? -5.442 -25.724 20.026 1.00 52.41 758 ARG A N 1
ATOM 5921 C CA . ARG A 1 758 ? -5.206 -25.339 21.428 1.00 52.41 758 ARG A CA 1
ATOM 5922 C C . ARG A 1 758 ? -4.464 -26.379 22.288 1.00 52.41 758 ARG A C 1
ATOM 5924 O O . ARG A 1 758 ? -4.250 -26.115 23.464 1.00 52.41 758 ARG A O 1
ATOM 5931 N N . SER A 1 759 ? -4.075 -27.541 21.754 1.00 63.59 759 SER A N 1
ATOM 5932 C CA . SER A 1 759 ? -3.304 -28.550 22.506 1.00 63.59 759 SER A CA 1
ATOM 5933 C C . SER A 1 759 ? -1.797 -28.404 22.277 1.00 63.59 759 SER A C 1
ATOM 5935 O O . SER A 1 759 ? -1.372 -27.889 21.243 1.00 63.59 759 SER A O 1
ATOM 5937 N N . LEU A 1 760 ? -0.975 -28.880 23.218 1.00 70.56 760 LEU A N 1
ATOM 5938 C CA . LEU A 1 760 ? 0.468 -29.022 22.995 1.00 70.56 760 LEU A CA 1
ATOM 5939 C C . LEU A 1 760 ? 0.730 -29.828 21.712 1.00 70.56 760 LEU A C 1
ATOM 5941 O O . LEU A 1 760 ? 0.123 -30.891 21.540 1.00 70.56 760 LEU A O 1
ATOM 5945 N N . PRO A 1 761 ? 1.599 -29.348 20.806 1.00 72.88 761 PRO A N 1
ATOM 5946 C CA . PRO A 1 761 ? 1.936 -30.104 19.613 1.00 72.88 761 PRO A CA 1
ATOM 5947 C C . PRO A 1 761 ? 2.672 -31.390 19.986 1.00 72.88 761 PRO A C 1
ATOM 5949 O O . PRO A 1 761 ? 3.413 -31.429 20.968 1.00 72.88 761 PRO A O 1
ATOM 5952 N N . ALA A 1 762 ? 2.486 -32.437 19.177 1.00 73.31 762 ALA A N 1
ATOM 5953 C CA . ALA A 1 762 ? 3.175 -33.709 19.380 1.00 73.31 762 ALA A CA 1
ATOM 5954 C C . ALA A 1 762 ? 4.698 -33.541 19.263 1.00 73.31 762 ALA A C 1
ATOM 5956 O O . ALA A 1 762 ? 5.445 -34.171 20.008 1.00 73.31 762 ALA A O 1
ATOM 5957 N N . SER A 1 763 ? 5.154 -32.662 18.372 1.00 82.88 763 SER A N 1
ATOM 5958 C CA . SER A 1 763 ? 6.565 -32.317 18.239 1.00 82.88 763 SER A CA 1
ATOM 5959 C C . SER A 1 763 ? 6.776 -30.889 17.741 1.00 82.88 763 SER A C 1
ATOM 5961 O O . SER A 1 763 ? 5.936 -30.308 17.048 1.00 82.88 763 SER A O 1
ATOM 5963 N N . LEU A 1 764 ? 7.929 -30.334 18.103 1.00 85.94 764 LEU A N 1
ATOM 5964 C CA . LEU A 1 764 ? 8.458 -29.065 17.621 1.00 85.94 764 LEU A CA 1
ATOM 5965 C C . LEU A 1 764 ? 9.724 -29.335 16.809 1.00 85.94 764 LEU A C 1
ATOM 5967 O O . LEU A 1 764 ? 10.559 -30.128 17.230 1.00 85.94 764 LEU A O 1
ATOM 5971 N N . LEU A 1 765 ? 9.879 -28.674 15.667 1.00 85.50 765 LEU A N 1
ATOM 5972 C CA . LEU A 1 765 ? 11.106 -28.687 14.878 1.00 85.50 765 LEU A CA 1
ATOM 5973 C C . LEU A 1 765 ? 11.741 -27.299 14.933 1.00 85.50 765 LEU A C 1
ATOM 5975 O O . LEU A 1 765 ? 11.165 -26.316 14.467 1.00 85.50 765 LEU A O 1
ATOM 5979 N N . ALA A 1 766 ? 12.929 -27.218 15.521 1.00 84.81 766 ALA A N 1
ATOM 5980 C CA . ALA A 1 766 ? 13.684 -25.981 15.619 1.00 84.81 766 ALA A CA 1
ATOM 5981 C C . ALA A 1 766 ? 14.887 -26.032 14.667 1.00 84.81 766 ALA A C 1
ATOM 5983 O O . ALA A 1 766 ? 15.783 -26.864 14.817 1.00 84.81 766 ALA A O 1
ATOM 5984 N N . HIS A 1 767 ? 14.923 -25.139 13.674 1.00 78.75 767 HIS A N 1
ATOM 5985 C CA . HIS A 1 767 ? 16.042 -25.046 12.714 1.00 78.75 767 HIS A CA 1
ATOM 5986 C C . HIS A 1 767 ? 17.325 -24.494 13.341 1.00 78.75 767 HIS A C 1
ATOM 5988 O O . HIS A 1 767 ? 18.436 -24.770 12.888 1.00 78.75 767 HIS A O 1
ATOM 5994 N N . ARG A 1 768 ? 17.158 -23.777 14.449 1.00 80.88 768 ARG A N 1
ATOM 5995 C CA . ARG A 1 768 ? 18.185 -23.295 15.375 1.00 80.88 768 ARG A CA 1
ATOM 5996 C C . ARG A 1 768 ? 17.667 -23.460 16.801 1.00 80.88 768 ARG A C 1
ATOM 5998 O O . ARG A 1 768 ? 16.537 -23.901 16.982 1.00 80.88 768 ARG A O 1
ATOM 6005 N N . ALA A 1 769 ? 18.452 -23.073 17.806 1.00 83.94 769 ALA A N 1
ATOM 6006 C CA . ALA A 1 769 ? 17.937 -23.004 19.171 1.00 83.94 769 ALA A CA 1
ATOM 6007 C C . ALA A 1 769 ? 16.687 -22.103 19.219 1.00 83.94 769 ALA A C 1
ATOM 6009 O O . ALA A 1 769 ? 16.735 -20.917 18.884 1.00 83.94 769 ALA A O 1
ATOM 6010 N N . GLY A 1 770 ? 15.560 -22.702 19.577 1.00 86.75 770 GLY A N 1
ATOM 6011 C CA . GLY A 1 770 ? 14.254 -22.077 19.630 1.00 86.75 770 GLY A CA 1
ATOM 6012 C C . GLY A 1 770 ? 13.762 -21.875 21.056 1.00 86.75 770 GLY A C 1
ATOM 6013 O O . GLY A 1 770 ? 14.399 -22.263 22.038 1.00 86.75 770 GLY A O 1
ATOM 6014 N N . LYS A 1 771 ? 12.587 -21.264 21.159 1.00 90.44 771 LYS A N 1
ATOM 6015 C CA . LYS A 1 771 ? 11.852 -21.085 22.404 1.00 90.44 771 LYS A CA 1
ATOM 6016 C C . LYS A 1 771 ? 10.374 -21.393 22.202 1.00 90.44 771 LYS A C 1
ATOM 6018 O O . LYS A 1 771 ? 9.796 -21.132 21.143 1.00 90.44 771 LYS A O 1
ATOM 6023 N N . ALA A 1 772 ? 9.762 -21.939 23.241 1.00 90.56 772 ALA A N 1
ATOM 6024 C CA . ALA A 1 772 ? 8.335 -22.205 23.318 1.00 90.56 772 ALA A CA 1
ATOM 6025 C C . ALA A 1 772 ? 7.810 -21.725 24.671 1.00 90.56 772 ALA A C 1
ATOM 6027 O O . ALA A 1 772 ? 8.395 -22.040 25.701 1.00 90.56 772 ALA A O 1
ATOM 6028 N N . ILE A 1 773 ? 6.713 -20.975 24.688 1.00 90.00 773 ILE A N 1
ATOM 6029 C CA . ILE A 1 773 ? 6.059 -20.562 25.931 1.00 90.00 773 ILE A CA 1
ATOM 6030 C C . ILE A 1 773 ? 4.869 -21.478 26.161 1.00 90.00 773 ILE A C 1
ATOM 6032 O O . ILE A 1 773 ? 3.919 -21.484 25.377 1.00 90.00 773 ILE A O 1
ATOM 6036 N N . VAL A 1 774 ? 4.930 -22.256 27.236 1.00 89.44 774 VAL A N 1
ATOM 6037 C CA . VAL A 1 774 ? 3.896 -23.218 27.615 1.00 89.44 774 VAL A CA 1
ATOM 6038 C C . VAL A 1 774 ? 3.191 -22.709 28.861 1.00 89.44 774 VAL A C 1
ATOM 6040 O O . VAL A 1 774 ? 3.846 -22.350 29.834 1.00 89.44 774 VAL A O 1
ATOM 6043 N N . SER A 1 775 ? 1.862 -22.696 28.834 1.00 90.75 775 SER A N 1
ATOM 6044 C CA . SER A 1 775 ? 1.004 -22.254 29.942 1.00 90.75 775 SER A CA 1
ATOM 6045 C C . SER A 1 775 ? 0.052 -23.363 30.382 1.00 90.75 775 SER A C 1
ATOM 6047 O O . SER A 1 775 ? -0.067 -24.367 29.680 1.00 90.75 775 SER A O 1
ATOM 6049 N N . GLY A 1 776 ? -0.627 -23.185 31.522 1.00 87.50 776 GLY A N 1
ATOM 6050 C CA . GLY A 1 776 ? -1.566 -24.171 32.065 1.00 87.50 776 GLY A CA 1
ATOM 6051 C C . GLY A 1 776 ? -0.875 -25.421 32.615 1.00 87.50 776 GLY A C 1
ATOM 6052 O O . GLY A 1 776 ? -1.453 -26.507 32.594 1.00 87.50 776 GLY A O 1
ATOM 6053 N N . ILE A 1 777 ? 0.379 -25.297 33.060 1.00 87.69 777 ILE A N 1
ATOM 6054 C CA . ILE A 1 777 ? 1.176 -26.414 33.578 1.00 87.69 777 ILE A CA 1
ATOM 6055 C C . ILE A 1 777 ? 0.649 -26.780 34.975 1.00 87.69 777 ILE A C 1
ATOM 6057 O O . ILE A 1 777 ? 0.696 -25.935 35.874 1.00 87.69 777 ILE A O 1
ATOM 6061 N N . PRO A 1 778 ? 0.157 -28.015 35.202 1.00 88.69 778 PRO A N 1
ATOM 6062 C CA . PRO A 1 778 ? -0.393 -28.388 36.498 1.00 88.69 778 PRO A CA 1
ATOM 6063 C C . PRO A 1 778 ? 0.668 -28.311 37.597 1.00 88.69 778 PRO A C 1
ATOM 6065 O O . PRO A 1 778 ? 1.827 -28.673 37.386 1.00 88.69 778 PRO A O 1
ATOM 6068 N N . ALA A 1 779 ? 0.260 -27.899 38.797 1.00 87.31 779 ALA A N 1
ATOM 6069 C CA . ALA A 1 779 ? 1.158 -27.823 39.945 1.00 87.31 779 ALA A CA 1
ATOM 6070 C C . ALA A 1 779 ? 1.880 -29.164 40.188 1.00 87.31 779 ALA A C 1
ATOM 6072 O O . ALA A 1 779 ? 1.255 -30.229 40.213 1.00 87.31 779 ALA A O 1
ATOM 6073 N N . GLY A 1 780 ? 3.203 -29.099 40.364 1.00 86.12 780 GLY A N 1
ATOM 6074 C CA . GLY A 1 780 ? 4.065 -30.275 40.525 1.00 86.12 780 GLY A CA 1
ATOM 6075 C C . GLY A 1 780 ? 4.360 -31.042 39.231 1.00 86.12 780 GLY A C 1
ATOM 6076 O O . GLY A 1 780 ? 4.880 -32.147 39.304 1.00 86.12 780 GLY A O 1
ATOM 6077 N N . SER A 1 781 ? 4.015 -30.496 38.061 1.00 90.00 781 SER A N 1
ATOM 6078 C CA . SER A 1 781 ? 4.408 -31.064 36.765 1.00 90.00 781 SER A CA 1
ATOM 6079 C C . SER A 1 781 ? 5.628 -30.351 36.186 1.00 90.00 781 SER A C 1
ATOM 6081 O O . SER A 1 781 ? 5.818 -29.154 36.407 1.00 90.00 781 SER A O 1
ATOM 6083 N N . GLN A 1 782 ? 6.417 -31.075 35.395 1.00 89.88 782 GLN A N 1
ATOM 6084 C CA . GLN A 1 782 ? 7.567 -30.559 34.661 1.00 89.88 782 GLN A CA 1
ATOM 6085 C C . GLN A 1 782 ? 7.394 -30.788 33.153 1.00 89.88 782 GLN A C 1
ATOM 6087 O O . GLN A 1 782 ? 6.687 -31.699 32.710 1.00 89.88 782 GLN A O 1
ATOM 6092 N N . ILE A 1 783 ? 8.027 -29.926 32.357 1.00 89.62 783 ILE A N 1
ATOM 6093 C CA . ILE A 1 783 ? 8.081 -30.054 30.901 1.00 89.62 783 ILE A CA 1
ATOM 6094 C C . ILE A 1 783 ? 9.271 -30.931 30.524 1.00 89.62 783 ILE A C 1
ATOM 6096 O O . ILE A 1 783 ? 10.373 -30.745 31.036 1.00 89.62 783 ILE A O 1
ATOM 6100 N N . TYR A 1 784 ? 9.049 -31.855 29.598 1.00 91.44 784 TYR A N 1
ATOM 6101 C CA . TYR A 1 784 ? 10.041 -32.777 29.075 1.00 91.44 784 TYR A CA 1
ATOM 6102 C C . TYR A 1 784 ? 10.223 -32.579 27.564 1.00 91.44 784 TYR A C 1
ATOM 6104 O O . TYR A 1 784 ? 9.248 -32.396 26.834 1.00 91.44 784 TYR A O 1
ATOM 6112 N N . LEU A 1 785 ? 11.473 -32.659 27.104 1.00 91.00 785 LEU A N 1
ATOM 6113 C CA . LEU A 1 785 ? 11.863 -32.774 25.699 1.00 91.00 785 LEU A CA 1
ATOM 6114 C C . LEU A 1 785 ? 12.476 -34.155 25.475 1.00 91.00 785 LEU A C 1
ATOM 6116 O O . LEU A 1 785 ? 13.439 -34.525 26.148 1.00 91.00 785 LEU A O 1
ATOM 6120 N N . ASP A 1 786 ? 11.886 -34.938 24.573 1.00 91.44 786 ASP A N 1
ATOM 6121 C CA . ASP A 1 786 ? 12.322 -36.307 24.251 1.00 91.44 786 ASP A CA 1
ATOM 6122 C C . ASP A 1 786 ? 12.490 -37.195 25.497 1.00 91.44 786 ASP A C 1
ATOM 6124 O O . ASP A 1 786 ? 13.435 -37.974 25.639 1.00 91.44 786 ASP A O 1
ATOM 6128 N N . GLY A 1 787 ? 11.567 -37.043 26.450 1.00 89.50 787 GLY A N 1
ATOM 6129 C CA . GLY A 1 787 ? 11.561 -37.796 27.701 1.00 89.50 787 GLY A CA 1
ATOM 6130 C C . GLY A 1 787 ? 12.605 -37.363 28.733 1.00 89.50 787 GLY A C 1
ATOM 6131 O O . GLY A 1 787 ? 12.703 -38.020 29.770 1.00 89.50 787 GLY A O 1
ATOM 6132 N N . LYS A 1 788 ? 13.331 -36.259 28.511 1.00 92.00 788 LYS A N 1
ATOM 6133 C CA . LYS A 1 788 ? 14.235 -35.632 29.493 1.00 92.00 788 LYS A CA 1
ATOM 6134 C C . LYS A 1 788 ? 13.672 -34.300 29.995 1.00 92.00 788 LYS A C 1
ATOM 6136 O O . LYS A 1 788 ? 13.056 -33.602 29.195 1.00 92.00 788 LYS A O 1
ATOM 6141 N N . PRO A 1 789 ? 13.888 -33.919 31.267 1.00 91.25 789 PRO A N 1
ATOM 6142 C CA . PRO A 1 789 ? 13.475 -32.611 31.763 1.00 91.25 789 PRO A CA 1
ATOM 6143 C C . PRO A 1 789 ? 14.015 -31.488 30.873 1.00 91.25 789 PRO A C 1
ATOM 6145 O O . PRO A 1 789 ? 15.208 -31.448 30.564 1.00 91.25 789 PRO A O 1
ATOM 6148 N N . ALA A 1 790 ? 13.129 -30.607 30.424 1.00 90.31 790 ALA A N 1
ATOM 6149 C CA . ALA A 1 790 ? 13.479 -29.514 29.536 1.00 90.31 790 ALA A CA 1
ATOM 6150 C C . ALA A 1 790 ? 14.168 -28.383 30.310 1.00 90.31 790 ALA A C 1
ATOM 6152 O O . ALA A 1 790 ? 13.797 -28.078 31.445 1.00 90.31 790 ALA A O 1
ATOM 6153 N N . ALA A 1 791 ? 15.130 -27.711 29.674 1.00 90.19 791 ALA A N 1
ATOM 6154 C CA . ALA A 1 791 ? 15.633 -26.444 30.186 1.00 90.19 791 ALA A CA 1
ATOM 6155 C C . ALA A 1 791 ? 14.515 -25.398 30.080 1.00 90.19 791 ALA A C 1
ATOM 6157 O O . ALA A 1 791 ? 14.059 -25.076 28.979 1.00 90.19 791 ALA A O 1
ATOM 6158 N N . SER A 1 792 ? 14.060 -24.888 31.224 1.00 87.56 792 SER A N 1
ATOM 6159 C CA . SER A 1 792 ? 12.969 -23.920 31.284 1.00 87.56 792 SER A CA 1
ATOM 6160 C C . SER A 1 792 ? 13.287 -22.744 32.194 1.00 87.56 792 SER A C 1
ATOM 6162 O O . SER A 1 792 ? 13.930 -22.910 33.228 1.00 87.56 792 SER A O 1
ATOM 6164 N N . ILE A 1 793 ? 12.775 -21.577 31.822 1.00 87.69 793 ILE A N 1
ATOM 6165 C CA . ILE A 1 793 ? 12.826 -20.340 32.593 1.00 87.69 793 ILE A CA 1
ATOM 6166 C C . ILE A 1 793 ? 11.422 -20.067 33.133 1.00 87.69 793 ILE A C 1
ATOM 6168 O O . ILE A 1 793 ? 10.427 -20.152 32.402 1.00 87.69 793 ILE A O 1
ATOM 6172 N N . ASP A 1 794 ? 11.350 -19.748 34.420 1.00 84.62 794 ASP A N 1
ATOM 6173 C CA . ASP A 1 794 ? 10.106 -19.380 35.080 1.00 84.62 794 ASP A CA 1
ATOM 6174 C C . ASP A 1 794 ? 9.617 -18.031 34.559 1.00 84.62 794 ASP A C 1
ATOM 6176 O O . ASP A 1 794 ? 10.379 -17.068 34.476 1.00 84.62 794 ASP A O 1
ATOM 6180 N N . THR A 1 795 ? 8.335 -17.958 34.205 1.00 84.06 795 THR A N 1
ATOM 6181 C CA . THR A 1 795 ? 7.696 -16.676 33.898 1.00 84.06 795 THR A CA 1
ATOM 6182 C C . THR A 1 795 ? 7.096 -16.072 35.169 1.00 84.06 795 THR A C 1
ATOM 6184 O O . THR A 1 795 ? 7.027 -16.722 36.213 1.00 84.06 795 THR A O 1
ATOM 6187 N N . ALA A 1 796 ? 6.601 -14.835 35.089 1.00 81.25 796 ALA A N 1
ATOM 6188 C CA . ALA A 1 796 ? 5.875 -14.213 36.199 1.00 81.25 796 ALA A CA 1
ATOM 6189 C C . ALA A 1 796 ? 4.586 -14.971 36.593 1.00 81.25 796 ALA A C 1
ATOM 6191 O O . ALA A 1 796 ? 4.067 -14.774 37.692 1.00 81.25 796 ALA A O 1
ATOM 6192 N N . LEU A 1 797 ? 4.061 -15.833 35.715 1.00 84.81 797 LEU A N 1
ATOM 6193 C CA . LEU A 1 797 ? 2.934 -16.716 36.004 1.00 84.81 797 LEU A CA 1
ATOM 6194 C C . LEU A 1 797 ? 3.449 -18.106 36.397 1.00 84.81 797 LEU A C 1
ATOM 6196 O O . LEU A 1 797 ? 4.162 -18.755 35.634 1.00 84.81 797 LEU A O 1
ATOM 6200 N N . ALA A 1 798 ? 3.055 -18.578 37.582 1.00 83.19 798 ALA A N 1
ATOM 6201 C CA . ALA A 1 798 ? 3.557 -19.830 38.156 1.00 83.19 798 ALA A CA 1
ATOM 6202 C C . ALA A 1 798 ? 3.258 -21.077 37.299 1.00 83.19 798 ALA A C 1
ATOM 6204 O O . ALA A 1 798 ? 4.027 -22.037 37.318 1.00 83.19 798 ALA A O 1
ATOM 6205 N N . ASP A 1 799 ? 2.161 -21.059 36.540 1.00 86.31 799 ASP A N 1
ATOM 6206 C CA . ASP A 1 799 ? 1.709 -22.127 35.642 1.00 86.31 799 ASP A CA 1
ATOM 6207 C C . ASP A 1 799 ? 2.221 -21.963 34.199 1.00 86.31 799 ASP A C 1
ATOM 6209 O O . ASP A 1 799 ? 1.744 -22.651 33.292 1.00 86.31 799 ASP A O 1
ATOM 6213 N N . CYS A 1 800 ? 3.180 -21.060 33.969 1.00 90.38 800 CYS A N 1
ATOM 6214 C CA . CYS A 1 800 ? 3.736 -20.771 32.655 1.00 90.38 800 CYS A CA 1
ATOM 6215 C C . CYS A 1 800 ? 5.272 -20.785 32.669 1.00 90.38 800 CYS A C 1
ATOM 6217 O O . CYS A 1 800 ? 5.920 -20.204 33.545 1.00 90.38 800 CYS A O 1
ATOM 6219 N N . LYS A 1 801 ? 5.864 -21.443 31.669 1.00 90.56 801 LYS A N 1
ATOM 6220 C CA . LYS A 1 801 ? 7.315 -21.618 31.521 1.00 90.56 801 LYS A CA 1
ATOM 6221 C C . LYS A 1 801 ? 7.748 -21.308 30.092 1.00 90.56 801 LYS A C 1
ATOM 6223 O O . LYS A 1 801 ? 7.085 -21.716 29.135 1.00 90.56 801 LYS A O 1
ATOM 6228 N N . THR A 1 802 ? 8.897 -20.657 29.954 1.00 91.25 802 THR A N 1
ATOM 6229 C CA . THR A 1 802 ? 9.603 -20.538 28.674 1.00 91.25 802 THR A CA 1
ATOM 6230 C C . THR A 1 802 ? 10.565 -21.708 28.549 1.00 91.25 802 THR A C 1
ATOM 6232 O O . THR A 1 802 ? 11.463 -21.863 29.366 1.00 91.25 802 THR A O 1
ATOM 6235 N N . VAL A 1 803 ? 10.374 -22.545 27.541 1.00 91.56 803 VAL A N 1
ATOM 6236 C CA . VAL A 1 803 ? 11.151 -23.757 27.280 1.00 91.56 803 VAL A CA 1
ATOM 6237 C C . VAL A 1 803 ? 12.145 -23.479 26.167 1.00 91.56 803 VAL A C 1
ATOM 6239 O O . VAL A 1 803 ? 11.756 -22.995 25.103 1.00 91.56 803 VAL A O 1
ATOM 6242 N N . MET A 1 804 ? 13.410 -23.820 26.393 1.00 92.94 804 MET A N 1
ATOM 6243 C CA . MET A 1 804 ? 14.446 -23.751 25.367 1.00 92.94 804 MET A CA 1
ATOM 6244 C C . MET A 1 804 ? 14.415 -25.027 24.529 1.00 92.94 804 MET A C 1
ATOM 6246 O O . MET A 1 804 ? 14.507 -26.128 25.071 1.00 92.94 804 MET A O 1
ATOM 6250 N N . ILE A 1 805 ? 14.292 -24.881 23.213 1.00 90.94 805 ILE A N 1
ATOM 6251 C CA . ILE A 1 805 ? 14.219 -25.996 22.266 1.00 90.94 805 ILE A CA 1
ATOM 6252 C C . ILE A 1 805 ? 15.560 -26.077 21.528 1.00 90.94 805 ILE A C 1
ATOM 6254 O O . ILE A 1 805 ? 15.906 -25.134 20.817 1.00 90.94 805 ILE A O 1
ATOM 6258 N N . PRO A 1 806 ? 16.358 -27.146 21.688 1.00 90.94 806 PRO A N 1
ATOM 6259 C CA . PRO A 1 806 ? 17.579 -27.320 20.904 1.00 90.94 806 PRO A CA 1
ATOM 6260 C C . PRO A 1 806 ? 17.284 -27.410 19.400 1.00 90.94 806 PRO A C 1
ATOM 6262 O O . PRO A 1 806 ? 16.148 -27.631 18.994 1.00 90.94 806 PRO A O 1
ATOM 6265 N N . LYS A 1 807 ? 18.317 -27.252 18.563 1.00 88.62 807 LYS A N 1
ATOM 6266 C CA . LYS A 1 807 ? 18.188 -27.498 17.121 1.00 88.62 807 LYS A CA 1
ATOM 6267 C C . LYS A 1 807 ? 17.828 -28.969 16.882 1.00 88.62 807 LYS A C 1
ATOM 6269 O O . LYS A 1 807 ? 18.536 -29.853 17.364 1.00 88.62 807 LYS A O 1
ATOM 6274 N N . GLY A 1 808 ? 16.793 -29.215 16.083 1.00 87.62 808 GLY A N 1
ATOM 6275 C CA . GLY A 1 808 ? 16.294 -30.550 15.763 1.00 87.62 808 GLY A CA 1
ATOM 6276 C C . GLY A 1 808 ? 14.793 -30.710 16.000 1.00 87.62 808 GLY A C 1
ATOM 6277 O O . GLY A 1 808 ? 14.086 -29.765 16.353 1.00 87.62 808 GLY A O 1
ATOM 6278 N N . GLY A 1 809 ? 14.298 -31.920 15.739 1.00 89.00 809 GLY A N 1
ATOM 6279 C CA . GLY A 1 809 ? 12.926 -32.318 16.045 1.00 89.00 809 GLY A CA 1
ATOM 6280 C C . GLY A 1 809 ? 12.837 -32.870 17.463 1.00 89.00 809 GLY A C 1
ATOM 6281 O O . GLY A 1 809 ? 13.583 -33.785 17.803 1.00 89.00 809 GLY A O 1
ATOM 6282 N N . HIS A 1 810 ? 11.917 -32.335 18.260 1.00 91.94 810 HIS A N 1
ATOM 6283 C CA . HIS A 1 810 ? 11.771 -32.650 19.677 1.00 91.94 810 HIS A CA 1
ATOM 6284 C C . HIS A 1 810 ? 10.313 -32.911 20.042 1.00 91.94 810 HIS A C 1
ATOM 6286 O O . HIS A 1 810 ? 9.416 -32.138 19.696 1.00 91.94 810 HIS A O 1
ATOM 6292 N N . ARG A 1 811 ? 10.066 -33.986 20.789 1.00 89.38 811 ARG A N 1
ATOM 6293 C CA . ARG A 1 811 ? 8.760 -34.286 21.376 1.00 89.38 811 ARG A CA 1
ATOM 6294 C C . ARG A 1 811 ? 8.593 -33.514 22.680 1.00 89.38 811 ARG A C 1
ATOM 6296 O O . ARG A 1 811 ? 9.402 -33.670 23.591 1.00 89.38 811 ARG A O 1
ATOM 6303 N N . LEU A 1 812 ? 7.526 -32.722 22.773 1.00 87.88 812 LEU A N 1
ATOM 6304 C CA . LEU A 1 812 ? 7.192 -31.939 23.960 1.00 87.88 812 LEU A CA 1
ATOM 6305 C C . LEU A 1 812 ? 6.161 -32.689 24.811 1.00 87.88 812 LEU A C 1
ATOM 6307 O O . LEU A 1 812 ? 5.098 -33.066 24.324 1.00 87.88 812 LEU A O 1
ATOM 6311 N N . GLU A 1 813 ? 6.463 -32.900 26.089 1.00 88.94 813 GLU A N 1
ATOM 6312 C CA . GLU A 1 813 ? 5.576 -33.593 27.026 1.00 88.94 813 GLU A CA 1
ATOM 6313 C C . GLU A 1 813 ? 5.476 -32.841 28.354 1.00 88.94 813 GLU A C 1
ATOM 6315 O O . GLU A 1 813 ? 6.413 -32.166 28.771 1.00 88.94 813 GLU A O 1
ATOM 6320 N N . ILE A 1 814 ? 4.352 -32.996 29.052 1.00 87.50 814 ILE A N 1
ATOM 6321 C CA . ILE A 1 814 ? 4.213 -32.582 30.450 1.00 87.50 814 ILE A CA 1
ATOM 6322 C C . ILE A 1 814 ? 3.983 -33.835 31.279 1.00 87.50 814 ILE A C 1
ATOM 6324 O O . ILE A 1 814 ? 3.097 -34.631 30.965 1.00 87.50 814 ILE A O 1
ATOM 6328 N N . ARG A 1 815 ? 4.777 -34.005 32.335 1.00 88.81 815 ARG A N 1
ATOM 6329 C CA . ARG A 1 815 ? 4.664 -35.135 33.259 1.00 88.81 815 ARG A CA 1
ATOM 6330 C C . ARG A 1 815 ? 4.570 -34.613 34.681 1.00 88.81 815 ARG A C 1
ATOM 6332 O O . ARG A 1 815 ? 5.180 -33.601 35.013 1.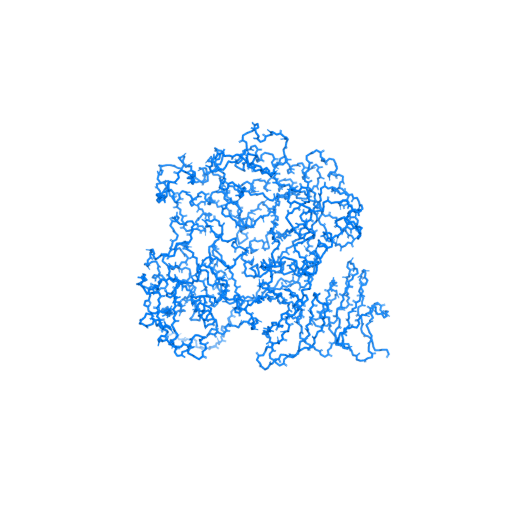00 88.81 815 ARG A O 1
ATOM 6339 N N . LYS A 1 816 ? 3.784 -35.305 35.497 1.00 84.31 816 LYS A N 1
ATOM 6340 C CA . LYS A 1 816 ? 3.782 -35.121 36.943 1.00 84.31 816 LYS A CA 1
ATOM 6341 C C . LYS A 1 816 ? 4.792 -36.106 37.510 1.00 84.31 816 LYS A C 1
ATOM 6343 O O . LYS A 1 816 ? 4.652 -37.299 37.234 1.00 84.31 816 LYS A O 1
ATOM 6348 N N . ASP A 1 817 ? 5.796 -35.588 38.202 1.00 70.31 817 ASP A N 1
ATOM 6349 C CA . ASP A 1 817 ? 6.808 -36.419 38.856 1.00 70.31 817 ASP A CA 1
ATOM 6350 C C . ASP A 1 817 ? 6.240 -37.142 40.087 1.00 70.31 817 ASP A C 1
ATOM 6352 O O . ASP A 1 817 ? 5.303 -36.599 40.732 1.00 70.31 817 ASP A O 1
#

Foldseek 3Di:
DDDDDDDDDDDDDDPPPPPPDDDDPPPQDDLLLFEEEAEAQADDLVVLVVVCLQDVAYEYEYEDDPVCLVRLLVVCVSCVVSVYAYEYEYQAQDDPPCQCVVQVFFKAALVRDGCVVLVHPRGRGNLLRVSRLVSLLVSLCSRCPRSPHQEYEHEVHFHDPRRFAIQQDPSSLVQLLCLLVQNLFAFWFADPNDTDGDGLQRVLCLAAVDRDDLVQLPHPGSNPQGQQRPVVAPPDDDSSNLLSNLSVLSSRLRSVSSSQLSSLQSSVVSNHAYEYEDEFQASRTNDDQQRLLGGQRHAEYAYEDELFLLQLQLLLFEQVQSLVSNVVRHAYHYEYQQQFRPDDCPPPPHHGDGGLEALLVLLLSLLSNCQSNVHRYYYYPYDHDDCCQCVPCPHPRVSSNSRSSSSVLSNLQSSQQVWDAPDAQEEEEEHANRSARWDRRSRDQFTFLTLPLLCQLALFDYHYDYGPDDLVNLQRHQEYEQEYLEENLVVLLSVLVSQLVAQSHEYEYEAQRQQHRRPSNDRYRDRDNDRQVSNVSQVWHDKDFDPDQKAFWQDAAPLCQVQQPDDGRDIFGHPGTFIATDACARIDGVPGGQWHWDGDVNGYIYIYGRGGAHRGAPDCPHSSNVNSSSVSCSVCVSSVRDRQKDFGSQKGWRWIDGLAAIKIKIARNVCSVPDRYDDFDPDPDPFTKMWGQADAQFWKWKQFPSVRAIDIFTAHRRRTDIDGHHRTRITIIQIGTDDLAKFWSDKSWRADDDDDSGHDGQKTADSAWMKIKIFNQDPQKAKDKQNHGFDWDDHPDNRIIITIDHHGMTGIDIDRD

Organism: NCBI:txid1144680

Secondary structure (DSSP, 8-state):
-------------------TT---S-S---GGG-EEEEEES---HHHHHHHHHH-SSEEEEEE--GGGHHHHHHHHHHHHHTT-EEEEEESS----TTHHHHHT-B--BTT---GGGGT--S--B-TTSHHHHHHHHHHHHIIIIII--SEEEE-S-SS-STTS-B--SHHHHHHHHHHHTT-S--EEEEETTEEEEE-HHHHHHHHHS----GGGGT-SSGGG--PPPGGGS-SS--HHHHHHHHHHHHHHHHHHHHHHHHHHHHHHHTT-EEEEEE----TTT---HHHHHHBSS---EEEE--S-THHHHHHHHHHHHHHGGGTTTS-EEEEE--SSTTS-TTTTS-S----SS-HHHHHHHHHHHHHHHT-SEEEEEEE-S-HHHHHSTTSTTHHHHHHHHHHHHHHHHHHHH--B----SEEEE---TTTS--S-TTT-S--TT-SSHHHHHTT---EEE-SSPPHHHHTT-SEEEE--SSB-TTHHHHHHHHHHH-TT-EEEEETTGGG-B--S--SS---S---GGGGGGGT----EE-S--EEEEEEE-HHHHTT-SSPTT-EEE-SSPPEE--SEEEEEETTEEEEEEEE-TTS-EEEEESSPPPSS--SS-SHHHHHHHHHHHHHHHHTTPPPSEEE-TTEEEEEEEETTEEEEEEEEHHHHHH-SS-S--S--PPPEEEEEE--TT-EEEEEETTTTEEEEEE--TTSEEEEEE-S-SEEEEEEEE--SS-EEEEESSEEES---TTSPPSEEEESSSEEEEEE-PPTTEEEEETTEEPPEEE-SSTT-EEEEE-SEEEEEEEEE-

Sequence (817 aa):
MRCLPIILPTLLLSFIPLEIGAQYAPAGDDPRQHRMRFCGFGGNGELLDALSAMWPNLDYCRAYDRDKVPDMAALSSETRERSMQFSLQAAGPVVAEGYLDRQGAWALDFLNRKPPELGFGHPAADYCHPATIAAIKENIDTAITKVGAKSFTMVDFVWPWVGGQWGYSESCFKAYRAALDGTDGGLRIKESGSNRTISFWDYFAELSGLRFTPADLGMKTWKEYEPVRPNLVGDRPTDSQKRNQFVYRGLIHWCWLKYAQEAGAHAKSLGGELQASLNPENMANGTDLLTWGRLRDTGAAWWEQWGSPMNAITGYHTYRYFSEPYRGNKRLGLIGETAAAGGHPDSGFGPARPHYWDPNSNHAITWAISAAGQFDDREEDYIWASPEETFDPAGPHADCWRGEVRAMDGFWQYALDSPSRPVAPILSIVNRSILHETDNSEQSVRQKFSLAPALVDLHIDFEQACFPLGDNMLAGRKILLFAPWDYPRDVLPSLRRWLLEDPARILVTHSFVPTRPCKGLDGKPNPTVDEPDAAKELGLQGIGTTSVSEGKIDLIDPGWTARFAIPAGTHLKLDRPLTSSPGTVLLKLDEHPLVSLIESQGGGSVIYLNFTPPERHAGADTDTSRLYLAVMEMIAGKNGIKAQAKGSADWACARYDVAGGHTYFLLDRRRVEVERFTEETSSMDPASKLSLELEPDTRYLIHDQLAETVASRKTNAGGGLELFLSGRSLKLLHVTRQIDQPQLLFTNCEKSGPVGNRSLPASLLAHRAGKAIVSGIPAGSQIYLDGKPAASIDTALADCKTVMIPKGGHRLEIRKD

Radius of gyration: 28.86 Å; chains: 1; bounding box: 100×70×76 Å

pLDDT: mean 86.01, std 15.46, range [23.41, 98.69]